Protein AF-A0A651DH36-F1 (afdb_monomer)

Radius of gyration: 39.87 Å; Cα contacts (8 Å, |Δi|>4): 2291; chains: 1; bounding box: 112×81×117 Å

Secondary structure (DSSP, 8-state):
---PPPEEEEPPHHHHHHHHHHHHH-TT--TTEEEEEEEESS---HHHHHHHHHHHHHH-SGGGEEEE-TTSSS-EEEE-S-----EEEEE-TTS-HHHHHHHHHHHHHHHHHH---TTSS--EEEEEEE-GGG-EEEEEEEETTS--HHHHHHHHHHHHHHHHHHHTT--PPPPP---HHHHHHHHHHH--HHHHHHHHHHTTT--SPPPPTTBPTT-SSPPPPPPEEEEEEE-HHHHHHHHHHHHHTT--HHHHHHHHHHHHHIIIII-SEEEEEEEE-S--TTSTTTTT--S---EEEEEEEE--TTSBHHHHHHHHHHHHHHHGGGTTS-HHHHHHHSSSPTT--S-SEEEEEE-THHHHHHTS--SS--EEEEEEEE---SSEEEEEEESSSEEEEEEE-TTTB-HHHHHHHHHHHHHHHHHHHH-TTSBTTT---S-HHHHHHHHHHHBPPP---S--S-HHHHHHHHHHHSTTSEEEEETTEEEEHHHHHHHHHHHHHHHHHTTPPTT-EEEE---SSHHHHHHHHHHHHTT-EEEE--TTS-HHHHHHHHHHTT-SEEEE-HHHHHTT-S-SSSSSEEEETT-GGGTGGGS--SPPS----TTSEEEEEEE--TTSS-EEEEEEHHHHHHHHHHHHHHT---TT-EEEE-S-TTSTTHIIIIIIHHHTTPEEEE--------------SS---SSS---S-S-------EEEEE-------TT---PPTT--TTHHHHHHHHHHHHHT-SEEEPPP--TT-TTSS---HHHHHHHHHHH-SSSEEEPSPB-GGGS-HHHHHHHHHHHHHHHTS-EEEEEE--S-GGGGTT-GGGTTTHHHHHHHHHHHHHHHHTT--EEEEETTEEEEE--SSPPSSSS--EEEE-SS-HHHHHHHHHHT-EEEEE-TTS-HHHHHHHHHHHHHHHHHTT-SSS--EEEEEEEEEES-HHHHHHHHHHHHHHHHHT-HHHHHHHHHHTT----GGG--HHHHHHHHHHHHHHHHHHT-EEEEHHHHHHHHHHHHHTT--EEEEE--SS--HHHHHHHHTTHHHHHHHHHHS----------------------PPPPPSSPPP----SSHHHHHHHHT--EEEE-HHHHHHHHHSSS--GGG-SEEEEESS--BHHHHHHHHHHSTT-EEEEEE--GGG-S-SEEEE--HHHHTSSB----EEPTTEEEEEE-TTSPBPPTT---EEEEEETT---EETT-HHHHHHHEEEP-STT--SEEE-

pLDDT: mean 81.69, std 17.23, range [22.02, 98.38]

Foldseek 3Di:
DCPDAWDKDAAAPQLLVVVVVCVVCDQQNLAQKKKKKFWWPAADPQVLLLVLLQVLCQQAQLQQWAWDDPPDPGIMITGDNHADAAEEEAEAQPPDQVVQVVVVVVVVVVVSRSHDDRHDDRQKYWYWYQHHPRIIMIMIMGGLQRFDPLLVLLSVLSSVQSSQQVVVVHDGDDDDADHVSVVSVVCVVPPDPVLLVVLLVQQPPLAAAQDAFQFDPPPPDDPFDAKDKDKDWFALVLLVLLQVLCVVLVFGSVLLLVLLLLLLSCLQPSNQWHKEWEKDQQQFPVRPRSSRHGGNRIAGDIDIAGADQQDFLSVSRVVSRVSVVSCRVNSRDHQQSSQVSHNYDRPDGNYQEYEYEDDCVSCVSQQPDDGPMHGPDIDMDHDDPGQWYWYWYDDSMTMIMIIHGCSGGPPVRVNLSVQLSNVLSSVCSVPRGDGSNVRDSDDPVQLVVQQPQQDDDFDDFPDLDFLLVLLVVLCVVFVQAFAEAEFPDTDGSLNLLLLLQLLLVLCVVLPDDAQAEEEEAEFDDSNSLSNLSSCVLNNYAYEYQDLLDQQVLSQCSCVLSVHQAYEYAPVSVVVCSHDPPDNHHYDHSHDVVSVSVVGGSDRDPDDHHQQGFSYWAWDQDPVRDTFTFTFGSLLLSLVLQLCCVAVHQQVAFEAEQDDDPSDLVSCCQRRSQSSRNHYYYYAGPDPPPDLDPDPPDDDDDDVQPVPDDDDDDPQAAAEEAEEEDPPDDDPDDDPDPPDDPCPLVQLLLLLCLVLVGAAYEFYDDAPPPPPDPDDDQLVSLLSSLQRHQHHAYEYDAYQQLRDDLQVVLQSVLVSLSSSNNRYAYEHELDDDLVSCPVPNVCSVVSNVSRVVSLVVNFCLLQFHWDWDQDPVGIDIDHHPPRGNDNGHAYEYEDEQDLVSLLVCLLVLHAYEYFPLLHALVSVLVSLVSNQVSVVVNPHPDRHAAEYEAAAFADAAFVVLCVQVVPLVLVLVVSPPPSLCSNCVNVVHDDDPVPDDPVRVVVSSVVSCVCCCQHGHNTGYLVSNLVNLLSSVVSPHRYYHHHQHRGGDSVSSSVRSSCVSVSSVVSSVVTDDDDDDDDDDDDDDDDDDDDDDDDDDPDDPSPDRAPDQLRVCVVVLHAEYEDELVVLVVLLPDPRSVLCSHQEYEYEDDWHFLVSLVSSCVVHPNHWYKYFDDDVQLRRGFAIDTDDNVQSPDGTRDNHGGGRQKGKFFAAPQLEGRRPSRHGDIKMDGSSRGPATRPCVPVRPVAFDARPYPPDGDTIGD

Mean predicted aligned error: 18.81 Å

Structure (mmCIF, N/CA/C/O backbone):
data_AF-A0A651DH36-F1
#
_entry.id   AF-A0A651DH36-F1
#
loop_
_atom_site.group_PDB
_atom_site.id
_atom_site.type_symbol
_atom_site.label_atom_id
_atom_site.label_alt_id
_atom_site.label_comp_id
_atom_site.label_asym_id
_atom_site.label_entity_id
_atom_site.label_seq_id
_atom_site.pdbx_PDB_ins_code
_atom_site.Cartn_x
_atom_site.Cartn_y
_atom_site.Cartn_z
_atom_site.occupancy
_atom_site.B_iso_or_equiv
_atom_site.auth_seq_id
_atom_site.auth_comp_id
_atom_site.auth_asym_id
_atom_site.auth_atom_id
_atom_site.pdbx_PDB_model_num
ATOM 1 N N . MET A 1 1 ? 35.612 11.760 -65.635 1.00 34.72 1 MET A N 1
ATOM 2 C CA . MET A 1 1 ? 34.545 12.553 -64.992 1.00 34.72 1 MET A CA 1
ATOM 3 C C . MET A 1 1 ? 33.423 11.594 -64.602 1.00 34.72 1 MET A C 1
ATOM 5 O O . MET A 1 1 ? 32.324 11.690 -65.115 1.00 34.72 1 MET A O 1
ATOM 9 N N . GLU A 1 2 ? 33.747 10.637 -63.730 1.00 31.53 2 GLU A N 1
ATOM 10 C CA . GLU A 1 2 ? 32.810 9.741 -63.040 1.00 31.53 2 GLU A CA 1
ATOM 11 C C . GLU A 1 2 ? 33.157 9.883 -61.555 1.00 31.53 2 GLU A C 1
ATOM 13 O O . GLU A 1 2 ? 33.928 9.107 -60.996 1.00 31.53 2 GLU A O 1
ATOM 18 N N . ALA A 1 3 ? 32.708 10.980 -60.945 1.00 37.53 3 ALA A N 1
ATOM 19 C CA . ALA A 1 3 ? 32.667 11.062 -59.493 1.00 37.53 3 ALA A CA 1
ATOM 20 C C . ALA A 1 3 ? 31.476 10.196 -59.070 1.00 37.53 3 ALA A C 1
ATOM 22 O O . ALA A 1 3 ? 30.329 10.533 -59.356 1.00 37.53 3 ALA A O 1
ATOM 23 N N . ARG A 1 4 ? 31.794 9.019 -58.525 1.00 47.56 4 ARG A N 1
ATOM 24 C CA . ARG A 1 4 ? 30.866 7.976 -58.080 1.00 47.56 4 ARG A CA 1
ATOM 25 C C . ARG A 1 4 ? 29.880 8.562 -57.065 1.00 47.56 4 ARG A C 1
ATOM 27 O O . ARG A 1 4 ? 30.305 9.115 -56.056 1.00 47.56 4 ARG A O 1
ATOM 34 N N . PHE A 1 5 ? 28.587 8.468 -57.352 1.00 58.06 5 PHE A N 1
ATOM 35 C CA . PHE A 1 5 ? 27.523 8.855 -56.426 1.00 58.06 5 PHE A CA 1
ATOM 36 C C . PHE A 1 5 ? 27.538 7.937 -55.191 1.00 58.06 5 PHE A C 1
ATOM 38 O O . PHE A 1 5 ? 27.910 6.770 -55.307 1.00 58.06 5 PHE A O 1
ATOM 45 N N . ALA A 1 6 ? 27.163 8.463 -54.021 1.00 74.06 6 ALA A N 1
ATOM 46 C CA . ALA A 1 6 ? 26.918 7.647 -52.832 1.00 74.06 6 ALA A CA 1
ATOM 47 C C . ALA A 1 6 ? 25.752 6.677 -53.091 1.00 74.06 6 ALA A C 1
ATOM 49 O O . ALA A 1 6 ? 24.759 7.068 -53.714 1.00 74.06 6 ALA A O 1
ATOM 50 N N . THR A 1 7 ? 25.880 5.435 -52.625 1.00 82.81 7 THR A N 1
ATOM 51 C CA . THR A 1 7 ? 24.809 4.431 -52.709 1.00 82.81 7 THR A CA 1
ATOM 52 C C . THR A 1 7 ? 23.824 4.663 -51.567 1.00 82.81 7 THR A C 1
ATOM 54 O O . THR A 1 7 ? 24.239 5.025 -50.465 1.00 82.81 7 THR A O 1
ATOM 57 N N . ARG A 1 8 ? 22.526 4.488 -51.830 1.00 85.31 8 ARG A N 1
ATOM 58 C CA . ARG A 1 8 ? 21.460 4.594 -50.827 1.00 85.31 8 ARG A CA 1
ATOM 59 C C . ARG A 1 8 ? 20.740 3.260 -50.712 1.00 85.31 8 ARG A C 1
ATOM 61 O O . ARG A 1 8 ? 20.521 2.622 -51.739 1.00 85.31 8 ARG A O 1
ATOM 68 N N . THR A 1 9 ? 20.408 2.879 -49.491 1.00 83.00 9 THR A N 1
ATOM 69 C CA . THR A 1 9 ? 19.631 1.683 -49.152 1.00 83.00 9 THR A CA 1
ATOM 70 C C . THR A 1 9 ? 18.807 1.985 -47.908 1.00 83.00 9 THR A C 1
ATOM 72 O O . THR A 1 9 ? 19.157 2.902 -47.160 1.00 83.00 9 THR A O 1
ATOM 75 N N . ASP A 1 10 ? 17.740 1.237 -47.670 1.00 81.94 10 ASP A N 1
ATOM 76 C CA . ASP A 1 10 ? 16.916 1.439 -46.482 1.00 81.94 10 ASP A CA 1
ATOM 77 C C . ASP A 1 10 ? 17.667 0.979 -45.223 1.00 81.94 10 ASP A C 1
ATOM 79 O O . ASP A 1 10 ? 18.513 0.075 -45.263 1.00 81.94 10 ASP A O 1
ATOM 83 N N . LEU A 1 11 ? 17.415 1.653 -44.096 1.00 84.06 11 LEU A N 1
ATOM 84 C CA . LEU A 1 11 ? 17.904 1.192 -42.798 1.00 84.06 11 LEU A CA 1
ATOM 85 C C . LEU A 1 11 ? 17.027 0.037 -42.319 1.00 84.06 11 LEU A C 1
ATOM 87 O O . LEU A 1 11 ? 15.803 0.082 -42.417 1.00 84.06 11 LEU A O 1
ATOM 91 N N . THR A 1 12 ? 17.648 -0.975 -41.714 1.00 82.44 12 THR A N 1
ATOM 92 C CA . THR A 1 12 ? 16.882 -2.022 -41.024 1.00 82.44 12 THR A CA 1
ATOM 93 C C . THR A 1 12 ? 16.038 -1.408 -39.898 1.00 82.44 12 THR A C 1
ATOM 95 O O . THR A 1 12 ? 16.428 -0.398 -39.306 1.00 82.44 12 THR A O 1
ATOM 98 N N . SER A 1 13 ? 14.912 -2.030 -39.527 1.00 75.75 13 SER A N 1
ATOM 99 C CA . SER A 1 13 ? 14.045 -1.526 -38.444 1.00 75.75 13 SER A CA 1
ATOM 100 C C . SER A 1 13 ? 14.802 -1.257 -37.131 1.00 75.75 13 SER A C 1
ATOM 102 O O . SER A 1 13 ? 14.511 -0.282 -36.439 1.00 75.75 13 SER A O 1
ATOM 104 N N . LEU A 1 14 ? 15.814 -2.076 -36.806 1.00 79.69 14 LEU A N 1
ATOM 105 C CA . LEU A 1 14 ? 16.681 -1.864 -35.641 1.00 79.69 14 LEU A CA 1
ATOM 106 C C . LEU A 1 14 ? 17.520 -0.583 -35.773 1.00 79.69 14 LEU A C 1
ATOM 108 O O . LEU A 1 14 ? 17.567 0.225 -34.847 1.00 79.69 14 LEU A O 1
ATOM 112 N N . GLN A 1 15 ? 18.161 -0.384 -36.926 1.00 86.06 15 GLN A N 1
ATOM 113 C CA . GLN A 1 15 ? 18.951 0.817 -37.197 1.00 86.06 15 GLN A CA 1
ATOM 114 C C . GLN A 1 15 ? 18.077 2.080 -37.191 1.00 86.06 15 GLN A C 1
ATOM 116 O O . GLN A 1 15 ? 18.473 3.100 -36.628 1.00 86.06 15 GLN A O 1
ATOM 121 N N . SER A 1 16 ? 16.863 2.002 -37.738 1.00 81.88 16 SER A N 1
ATOM 122 C CA . SER A 1 16 ? 15.867 3.079 -37.676 1.00 81.88 16 SER A CA 1
ATOM 123 C C . SER A 1 16 ? 15.454 3.406 -36.235 1.00 81.88 16 SER A C 1
ATOM 125 O O . SER A 1 16 ? 15.321 4.581 -35.887 1.00 81.88 16 SER A O 1
ATOM 127 N N . GLY A 1 17 ? 15.325 2.393 -35.370 1.00 77.38 17 GLY A N 1
ATOM 128 C CA . GLY A 1 17 ? 15.120 2.575 -33.930 1.00 77.38 17 GLY A CA 1
ATOM 129 C C . GLY A 1 17 ? 16.257 3.359 -33.265 1.00 77.38 17 GLY A C 1
ATOM 130 O O . GLY A 1 17 ? 15.994 4.333 -32.563 1.00 77.38 17 GLY A O 1
ATOM 131 N N . MET A 1 18 ? 17.518 3.007 -33.542 1.00 81.81 18 MET A N 1
ATOM 132 C CA . MET A 1 18 ? 18.692 3.732 -33.021 1.00 81.81 18 MET A CA 1
ATOM 133 C C . MET A 1 18 ? 18.729 5.197 -33.485 1.00 81.81 18 MET A C 1
ATOM 135 O O . MET A 1 18 ? 19.013 6.092 -32.690 1.00 81.81 18 MET A O 1
ATOM 139 N N . VAL A 1 19 ? 18.377 5.475 -34.748 1.00 84.25 19 VAL A N 1
ATOM 140 C CA . VAL A 1 19 ? 18.251 6.858 -35.252 1.00 84.25 19 VAL A CA 1
ATOM 141 C C . VAL A 1 19 ? 17.172 7.625 -34.481 1.00 84.25 19 VAL A C 1
ATOM 143 O O . VAL A 1 19 ? 17.384 8.777 -34.106 1.00 84.25 19 VAL A O 1
ATOM 146 N N . TYR A 1 20 ? 16.033 6.996 -34.186 1.00 76.81 20 TYR A N 1
ATOM 147 C CA . TYR A 1 20 ? 14.978 7.615 -33.384 1.00 76.81 20 TYR A CA 1
ATOM 148 C C . TYR A 1 20 ? 15.430 7.920 -31.943 1.00 76.81 20 TYR A C 1
ATOM 150 O O . TYR A 1 20 ? 15.180 9.022 -31.448 1.00 76.81 20 TYR A O 1
ATOM 158 N N . HIS A 1 21 ? 16.139 6.994 -31.285 1.00 73.44 21 HIS A N 1
ATOM 159 C CA . HIS A 1 21 ? 16.728 7.225 -29.959 1.00 73.44 21 HIS A CA 1
ATOM 160 C C . HIS A 1 21 ? 17.697 8.413 -29.969 1.00 73.44 21 HIS A C 1
ATOM 162 O O . HIS A 1 21 ? 17.560 9.326 -29.152 1.00 73.44 21 HIS A O 1
ATOM 168 N N . HIS A 1 22 ? 18.592 8.457 -30.960 1.00 77.44 22 HIS A N 1
ATOM 169 C CA . HIS A 1 22 ? 19.533 9.557 -31.158 1.00 77.44 22 HIS A CA 1
ATOM 170 C C . HIS A 1 22 ? 18.832 10.920 -31.311 1.00 77.44 22 HIS A C 1
ATOM 172 O O . HIS A 1 22 ? 19.245 11.910 -30.705 1.00 77.44 22 HIS A O 1
ATOM 178 N N . LEU A 1 23 ? 17.736 10.980 -32.077 1.00 76.25 23 LEU A N 1
ATOM 179 C CA . LEU A 1 23 ? 16.961 12.212 -32.272 1.00 76.25 23 LEU A CA 1
ATOM 180 C C . LEU A 1 23 ? 16.236 12.677 -31.001 1.00 76.25 23 LEU A C 1
ATOM 182 O O . LEU A 1 23 ? 16.053 13.880 -30.816 1.00 76.25 23 LEU A O 1
ATOM 186 N N . ARG A 1 24 ? 15.830 11.749 -30.127 1.00 69.00 24 ARG A N 1
ATOM 187 C CA . ARG A 1 24 ? 15.116 12.063 -28.881 1.00 69.00 24 ARG A CA 1
ATOM 188 C C . ARG A 1 24 ? 16.052 12.512 -27.758 1.00 69.00 24 ARG A C 1
ATOM 190 O O . ARG A 1 24 ? 15.692 13.395 -26.986 1.00 69.00 24 ARG A O 1
ATOM 197 N N . GLU A 1 25 ? 17.225 11.895 -27.652 1.00 63.19 25 GLU A N 1
ATOM 198 C CA . GLU A 1 25 ? 18.177 12.113 -26.551 1.00 63.19 25 GLU A CA 1
ATOM 199 C C . GLU A 1 25 ? 19.222 13.202 -26.865 1.00 63.19 25 GLU A C 1
ATOM 201 O O . GLU A 1 25 ? 19.850 13.752 -25.958 1.00 63.19 25 GLU A O 1
ATOM 206 N N . GLY A 1 26 ? 19.361 13.581 -28.140 1.00 57.16 26 GLY A N 1
ATOM 207 C CA . GLY A 1 26 ? 20.277 14.619 -28.605 1.00 57.16 26 GLY A CA 1
ATOM 208 C C . GLY A 1 26 ? 21.716 14.125 -28.814 1.00 57.16 26 GLY A C 1
ATOM 209 O O . GLY A 1 26 ? 22.101 13.031 -28.413 1.00 57.16 26 GLY A O 1
ATOM 210 N N . ARG A 1 27 ? 22.548 14.970 -29.443 1.00 52.53 27 ARG A N 1
ATOM 211 C CA . ARG A 1 27 ? 23.895 14.621 -29.957 1.00 52.53 27 ARG A CA 1
ATOM 212 C C . ARG A 1 27 ? 24.906 14.092 -28.915 1.00 52.53 27 ARG A C 1
ATOM 214 O O . ARG A 1 27 ? 25.923 13.539 -29.314 1.00 52.53 27 ARG A O 1
ATOM 221 N N . ASN A 1 28 ? 24.645 14.254 -27.612 1.00 47.97 28 ASN A N 1
ATOM 222 C CA . ASN A 1 28 ? 25.611 14.027 -26.520 1.00 47.97 28 ASN A CA 1
ATOM 223 C C . ASN A 1 28 ? 25.218 12.900 -25.542 1.00 47.97 28 ASN A C 1
ATOM 225 O O . ASN A 1 28 ? 25.765 12.832 -24.443 1.00 47.97 28 ASN A O 1
ATOM 229 N N . ALA A 1 29 ? 24.248 12.049 -25.881 1.00 53.34 29 ALA A N 1
ATOM 230 C CA . ALA A 1 29 ? 23.713 11.077 -24.924 1.00 53.34 29 ALA A CA 1
ATOM 231 C C . ALA A 1 29 ? 24.634 9.863 -24.655 1.00 53.34 29 ALA A C 1
ATOM 233 O O . ALA A 1 29 ? 24.450 9.170 -23.656 1.00 53.34 29 ALA A O 1
ATOM 234 N N . GLY A 1 30 ? 25.648 9.610 -25.499 1.00 56.75 30 GLY A N 1
ATOM 235 C CA . GLY A 1 30 ? 26.568 8.463 -25.365 1.00 56.75 30 GLY A CA 1
ATOM 236 C C . GLY A 1 30 ? 25.903 7.086 -25.548 1.00 56.75 30 GLY A C 1
ATOM 237 O O . GLY A 1 30 ? 26.576 6.061 -25.509 1.00 56.75 30 GLY A O 1
ATOM 238 N N . THR A 1 31 ? 24.589 7.055 -25.760 1.00 64.69 31 THR A N 1
ATOM 239 C CA . THR A 1 31 ? 23.775 5.877 -26.055 1.00 64.69 31 THR A CA 1
ATOM 240 C C . THR A 1 31 ? 24.185 5.261 -27.391 1.00 64.69 31 THR A C 1
ATOM 242 O O . THR A 1 31 ? 24.493 5.979 -28.339 1.00 64.69 31 THR A O 1
ATOM 245 N N . ASP A 1 32 ? 24.250 3.927 -27.444 1.00 79.19 32 ASP A N 1
ATOM 246 C CA . ASP A 1 32 ? 24.707 3.141 -28.601 1.00 79.19 32 ASP A CA 1
ATOM 247 C C . ASP A 1 32 ? 26.150 3.432 -29.074 1.00 79.19 32 ASP A C 1
ATOM 249 O O . ASP A 1 32 ? 26.548 3.020 -30.166 1.00 79.19 32 ASP A O 1
ATOM 253 N N . VAL A 1 33 ? 26.977 4.091 -28.253 1.00 87.44 33 VAL A N 1
ATOM 254 C CA . VAL A 1 33 ? 28.426 4.193 -28.477 1.00 87.44 33 VAL A CA 1
ATOM 255 C C . VAL A 1 33 ? 29.120 2.986 -27.856 1.00 87.44 33 VAL A C 1
ATOM 257 O O . VAL A 1 33 ? 28.906 2.646 -26.694 1.00 87.44 33 VAL A O 1
ATOM 260 N N . VAL A 1 34 ? 29.992 2.349 -28.633 1.00 88.25 34 VAL A N 1
ATOM 261 C CA . VAL A 1 34 ? 30.803 1.215 -28.189 1.00 88.25 34 VAL A CA 1
ATOM 262 C C . VAL A 1 34 ? 32.275 1.585 -28.283 1.00 88.25 34 VAL A C 1
ATOM 264 O O . VAL A 1 34 ? 32.712 2.132 -29.296 1.00 88.25 34 VAL A O 1
ATOM 267 N N . GLN A 1 35 ? 33.048 1.260 -27.246 1.00 91.06 35 GLN A N 1
ATOM 268 C CA . GLN A 1 35 ? 34.509 1.335 -27.278 1.00 91.06 35 GLN A CA 1
ATOM 269 C C . GLN A 1 35 ? 35.094 -0.071 -27.158 1.00 91.06 35 GLN A C 1
ATOM 271 O O . GLN A 1 35 ? 34.913 -0.761 -26.152 1.00 91.06 35 GLN A O 1
ATOM 276 N N . VAL A 1 36 ? 35.808 -0.491 -28.199 1.00 89.81 36 VAL A N 1
ATOM 277 C CA . VAL A 1 36 ? 36.565 -1.741 -28.238 1.00 89.81 36 VAL A CA 1
ATOM 278 C C . VAL A 1 36 ? 38.011 -1.423 -27.871 1.00 89.81 36 VAL A C 1
ATOM 280 O O . VAL A 1 36 ? 38.751 -0.833 -28.658 1.00 89.81 36 VAL A O 1
ATOM 283 N N . GLU A 1 37 ? 38.409 -1.789 -26.659 1.00 89.75 37 GLU A N 1
ATOM 284 C CA . GLU A 1 37 ? 39.763 -1.606 -26.146 1.00 89.75 37 GLU A CA 1
ATOM 285 C C . GLU A 1 37 ? 40.575 -2.890 -26.342 1.00 89.75 37 GLU A C 1
ATOM 287 O O . GLU A 1 37 ? 40.224 -3.956 -25.841 1.00 89.75 37 GLU A O 1
ATOM 292 N N . VAL A 1 38 ? 41.696 -2.784 -27.046 1.00 87.12 38 VAL A N 1
ATOM 293 C CA . VAL A 1 38 ? 42.645 -3.872 -27.277 1.00 87.12 38 VAL A CA 1
ATOM 294 C C . VAL A 1 38 ? 43.927 -3.565 -26.513 1.00 87.12 38 VAL A C 1
ATOM 296 O O . VAL A 1 38 ? 44.585 -2.553 -26.762 1.00 87.12 38 VAL A O 1
ATOM 299 N N . VAL A 1 39 ? 44.291 -4.455 -25.588 1.00 86.19 39 VAL A N 1
ATOM 300 C CA . VAL A 1 39 ? 45.560 -4.391 -24.853 1.00 86.19 39 VAL A CA 1
ATOM 301 C C . VAL A 1 39 ? 46.620 -5.143 -25.651 1.00 86.19 39 VAL A C 1
ATOM 303 O O . VAL A 1 39 ? 46.504 -6.351 -25.886 1.00 86.19 39 VAL A O 1
ATOM 306 N N . CYS A 1 40 ? 47.655 -4.426 -26.075 1.00 83.31 40 CYS A N 1
ATOM 307 C CA . CYS A 1 40 ? 48.653 -4.927 -27.015 1.00 83.31 40 CYS A CA 1
ATOM 308 C C . CYS A 1 40 ? 49.867 -5.510 -26.278 1.00 83.31 40 CYS A C 1
ATOM 310 O O . CYS A 1 40 ? 50.259 -5.007 -25.225 1.00 83.31 40 CYS A O 1
ATOM 312 N N . SER A 1 41 ? 50.470 -6.579 -26.813 1.00 69.75 41 SER A N 1
ATOM 313 C CA . SER A 1 41 ? 51.635 -7.231 -26.191 1.00 69.75 41 SER A CA 1
ATOM 314 C C . SER A 1 41 ? 52.975 -6.536 -26.442 1.00 69.75 41 SER A C 1
ATOM 316 O O . SER A 1 41 ? 53.918 -6.777 -25.693 1.00 69.75 41 SER A O 1
ATOM 318 N N . GLU A 1 42 ? 53.078 -5.720 -27.493 1.00 71.75 42 GLU A N 1
ATOM 319 C CA . GLU A 1 42 ? 54.304 -5.035 -27.923 1.00 71.75 42 GLU A CA 1
ATOM 320 C C . GLU A 1 42 ? 54.006 -3.590 -28.370 1.00 71.75 42 GLU A C 1
ATOM 322 O O . GLU A 1 42 ? 52.846 -3.187 -28.497 1.00 71.75 42 GLU A O 1
ATOM 327 N N . GLU A 1 43 ? 55.060 -2.797 -28.599 1.00 76.19 43 GLU A N 1
ATOM 328 C CA . GLU A 1 43 ? 54.951 -1.409 -29.061 1.00 76.19 43 GLU A CA 1
ATOM 329 C C . GLU A 1 43 ? 54.412 -1.317 -30.497 1.00 76.19 43 GLU A C 1
ATOM 331 O O . GLU A 1 43 ? 54.812 -2.084 -31.378 1.00 76.19 43 GLU A O 1
ATOM 336 N N . ILE A 1 44 ? 53.546 -0.322 -30.741 1.00 83.69 44 ILE A N 1
ATOM 337 C CA . ILE A 1 44 ? 52.789 -0.196 -31.987 1.00 83.69 44 ILE A CA 1
ATOM 338 C C . ILE A 1 44 ? 53.375 0.773 -33.028 1.00 83.69 44 ILE A C 1
ATOM 340 O O . ILE A 1 44 ? 53.550 1.960 -32.750 1.00 83.69 44 ILE A O 1
ATOM 344 N N . ASP A 1 45 ? 53.611 0.291 -34.264 1.00 88.12 45 ASP A N 1
ATOM 345 C CA . ASP A 1 45 ? 53.917 1.122 -35.447 1.00 88.12 45 ASP A CA 1
ATOM 346 C C . ASP A 1 45 ? 52.629 1.802 -35.934 1.00 88.12 45 ASP A C 1
ATOM 348 O O . ASP A 1 45 ? 51.856 1.266 -36.737 1.00 88.12 45 ASP A O 1
ATOM 352 N N . ALA A 1 46 ? 52.380 2.997 -35.402 1.00 89.94 46 ALA A N 1
ATOM 353 C CA . ALA A 1 46 ? 51.168 3.753 -35.675 1.00 89.94 46 ALA A CA 1
ATOM 354 C C . ALA A 1 46 ? 50.961 4.094 -37.168 1.00 89.94 46 ALA A C 1
ATOM 356 O O . ALA A 1 46 ? 49.845 3.893 -37.653 1.00 89.94 46 ALA A O 1
ATOM 357 N N . PRO A 1 47 ? 51.976 4.516 -37.957 1.00 93.06 47 PRO A N 1
ATOM 358 C CA . PRO A 1 47 ? 51.818 4.697 -39.403 1.00 93.06 47 PRO A CA 1
ATOM 359 C C . PRO A 1 47 ? 51.324 3.448 -40.141 1.00 93.06 47 PRO A C 1
ATOM 361 O O . PRO A 1 47 ? 50.458 3.550 -41.018 1.00 93.06 47 PRO A O 1
ATOM 364 N N . ARG A 1 48 ? 51.847 2.267 -39.793 1.00 91.12 48 ARG A N 1
ATOM 365 C CA . ARG A 1 48 ? 51.410 1.004 -40.402 1.00 91.12 48 ARG A CA 1
ATOM 366 C C . ARG A 1 48 ? 49.998 0.629 -39.968 1.00 91.12 48 ARG A C 1
ATOM 368 O O . ARG A 1 48 ? 49.195 0.248 -40.818 1.00 91.12 48 ARG A O 1
ATOM 375 N N . LEU A 1 49 ? 49.674 0.791 -38.687 1.00 91.44 49 LEU A N 1
ATOM 376 C CA . LEU A 1 49 ? 48.335 0.521 -38.163 1.00 91.44 49 LEU A CA 1
ATOM 377 C C . LEU A 1 49 ? 47.287 1.444 -38.795 1.00 91.44 49 LEU A C 1
ATOM 379 O O . LEU A 1 49 ? 46.242 0.979 -39.248 1.00 91.44 49 LEU A O 1
ATOM 383 N N . ARG A 1 50 ? 47.598 2.736 -38.926 1.00 94.62 50 ARG A N 1
ATOM 384 C CA . ARG A 1 50 ? 46.749 3.714 -39.615 1.00 94.62 50 ARG A CA 1
ATOM 385 C C . ARG A 1 50 ? 46.494 3.323 -41.071 1.00 94.62 50 ARG A C 1
ATOM 387 O O . ARG A 1 50 ? 45.373 3.463 -41.555 1.00 94.62 50 ARG A O 1
ATOM 394 N N . ARG A 1 51 ? 47.516 2.822 -41.776 1.00 93.25 51 ARG A N 1
ATOM 395 C CA . ARG A 1 51 ? 47.366 2.313 -43.148 1.00 93.25 51 ARG A CA 1
ATOM 396 C C . ARG A 1 51 ? 46.447 1.089 -43.197 1.00 93.25 51 ARG A C 1
ATOM 398 O O . ARG A 1 51 ? 45.637 1.001 -44.113 1.00 93.25 51 ARG A O 1
ATOM 405 N N . ALA A 1 52 ? 46.564 0.174 -42.235 1.00 93.12 52 ALA A N 1
ATOM 406 C CA . ALA A 1 52 ? 45.753 -1.044 -42.190 1.00 93.12 52 ALA A CA 1
ATOM 407 C C . ALA A 1 52 ? 44.273 -0.709 -41.967 1.00 93.12 52 ALA A C 1
ATOM 409 O O . ALA A 1 52 ? 43.420 -1.157 -42.727 1.00 93.12 52 ALA A O 1
ATOM 410 N N . TRP A 1 53 ? 43.980 0.179 -41.013 1.00 95.06 53 TRP A N 1
ATOM 411 C CA . TRP A 1 53 ? 42.631 0.706 -40.795 1.00 95.06 53 TRP A CA 1
ATOM 412 C C . TRP A 1 53 ? 42.055 1.398 -42.030 1.00 95.06 53 TRP A C 1
ATOM 414 O O . TRP A 1 53 ? 40.906 1.151 -42.384 1.00 95.06 53 TRP A O 1
ATOM 424 N N . ALA A 1 54 ? 42.840 2.238 -42.710 1.00 94.19 54 ALA A N 1
ATOM 425 C CA . ALA A 1 54 ? 42.373 2.938 -43.905 1.00 94.19 54 ALA A CA 1
ATOM 426 C C . ALA A 1 54 ? 41.988 1.970 -45.042 1.00 94.19 54 ALA A C 1
ATOM 428 O O . ALA A 1 54 ? 41.008 2.217 -45.744 1.00 94.19 54 ALA A O 1
ATOM 429 N N . GLU A 1 55 ? 42.724 0.865 -45.202 1.00 93.31 55 GLU A N 1
ATOM 430 C CA . GLU A 1 55 ? 42.414 -0.176 -46.189 1.00 93.31 55 GLU A CA 1
ATOM 431 C C . GLU A 1 55 ? 41.117 -0.920 -45.837 1.00 93.31 55 GLU A C 1
ATOM 433 O O . GLU A 1 55 ? 40.242 -1.071 -46.690 1.00 93.31 55 GLU A O 1
ATOM 438 N N . VAL A 1 56 ? 40.946 -1.320 -44.570 1.00 94.00 56 VAL A N 1
ATOM 439 C CA . VAL A 1 56 ? 39.732 -2.021 -44.111 1.00 94.00 56 VAL A CA 1
ATOM 440 C C . VAL A 1 56 ? 38.497 -1.123 -44.204 1.00 94.00 56 VAL A C 1
ATOM 442 O O . VAL A 1 56 ? 37.479 -1.549 -44.742 1.00 94.00 56 VAL A O 1
ATOM 445 N N . VAL A 1 57 ? 38.589 0.146 -43.791 1.00 94.06 57 VAL A N 1
ATOM 446 C CA . VAL A 1 57 ? 37.499 1.127 -43.959 1.00 94.06 57 VAL A CA 1
ATOM 447 C C . VAL A 1 57 ? 37.170 1.345 -45.440 1.00 94.06 57 VAL A C 1
ATOM 449 O O . VAL A 1 57 ? 36.007 1.501 -45.802 1.00 94.06 57 VAL A O 1
ATOM 452 N N . GLY A 1 58 ? 38.171 1.328 -46.326 1.00 90.81 58 GLY A N 1
ATOM 453 C CA . GLY A 1 58 ? 37.952 1.410 -47.772 1.00 90.81 58 GLY A CA 1
ATOM 454 C C . GLY A 1 58 ? 37.220 0.193 -48.350 1.00 90.81 58 GLY A C 1
ATOM 455 O O . GLY A 1 58 ? 36.420 0.344 -49.279 1.00 90.81 58 GLY A O 1
ATOM 456 N N . ARG A 1 59 ? 37.472 -0.997 -47.793 1.00 89.31 59 ARG A N 1
ATOM 457 C CA . ARG A 1 59 ? 36.875 -2.274 -48.206 1.00 89.31 59 ARG A CA 1
ATOM 458 C C . ARG A 1 59 ? 35.440 -2.434 -47.702 1.00 89.31 59 ARG A C 1
ATOM 460 O O . ARG A 1 59 ? 34.563 -2.800 -48.481 1.00 89.31 59 ARG A O 1
ATOM 467 N N . GLU A 1 60 ? 35.195 -2.136 -46.430 1.00 91.06 60 GLU A N 1
ATOM 468 C CA . GLU A 1 60 ? 33.924 -2.422 -45.762 1.00 91.06 60 GLU A CA 1
ATOM 469 C C . GLU A 1 60 ? 32.915 -1.280 -45.951 1.00 91.06 60 GLU A C 1
ATOM 471 O O . GLU A 1 60 ? 33.136 -0.139 -45.545 1.00 91.06 60 GLU A O 1
ATOM 476 N N . ALA A 1 61 ? 31.783 -1.571 -46.597 1.00 88.62 61 ALA A N 1
ATOM 477 C CA . ALA A 1 61 ? 30.745 -0.576 -46.886 1.00 88.62 61 ALA A CA 1
ATOM 478 C C . ALA A 1 61 ? 30.080 -0.029 -45.610 1.00 88.62 61 ALA A C 1
ATOM 480 O O . ALA A 1 61 ? 29.866 1.178 -45.501 1.00 88.62 61 ALA A O 1
ATOM 481 N N . ALA A 1 62 ? 29.833 -0.895 -44.621 1.00 90.31 62 ALA A N 1
ATOM 482 C CA . ALA A 1 62 ? 29.186 -0.524 -43.364 1.00 90.31 62 ALA A CA 1
ATOM 483 C C . ALA A 1 62 ? 29.983 0.536 -42.577 1.00 90.31 62 ALA A C 1
ATOM 485 O O . ALA A 1 62 ? 29.399 1.470 -42.036 1.00 90.31 62 ALA A O 1
ATOM 486 N N . LEU A 1 63 ? 31.322 0.474 -42.602 1.00 93.06 63 LEU A N 1
ATOM 487 C CA . LEU A 1 63 ? 32.193 1.456 -41.934 1.00 93.06 63 LEU A CA 1
ATOM 488 C C . LEU A 1 63 ? 32.195 2.839 -42.611 1.00 93.06 63 LEU A C 1
ATOM 490 O O . LEU A 1 63 ? 32.697 3.810 -42.047 1.00 93.06 63 LEU A O 1
ATOM 494 N N . ARG A 1 64 ? 31.634 2.940 -43.821 1.00 93.31 64 ARG A N 1
ATOM 495 C CA . ARG A 1 64 ? 31.508 4.179 -44.605 1.00 93.31 64 ARG A CA 1
ATOM 496 C C . ARG A 1 64 ? 30.072 4.695 -44.659 1.00 93.31 64 ARG A C 1
ATOM 498 O O . ARG A 1 64 ? 29.757 5.511 -45.524 1.00 93.31 64 ARG A O 1
ATOM 505 N N . MET A 1 65 ? 29.205 4.199 -43.786 1.00 92.00 65 MET A N 1
ATOM 506 C CA . MET A 1 65 ? 27.787 4.535 -43.759 1.00 92.00 65 MET A CA 1
ATOM 507 C C . MET A 1 65 ? 27.500 5.753 -42.867 1.00 92.00 65 MET A C 1
ATOM 509 O O . MET A 1 65 ? 28.135 5.932 -41.829 1.00 92.00 65 MET A O 1
ATOM 513 N N . SER A 1 66 ? 26.511 6.558 -43.256 1.00 93.19 66 SER A N 1
ATOM 514 C CA . SER A 1 66 ? 25.792 7.502 -42.387 1.00 93.19 66 SER A CA 1
ATOM 515 C C . SER A 1 66 ? 24.275 7.327 -42.550 1.00 93.19 66 SER A C 1
ATOM 517 O O . SER A 1 66 ? 23.831 6.650 -43.478 1.00 93.19 66 SER A O 1
ATOM 519 N N . ALA A 1 67 ? 23.472 7.905 -41.657 1.00 92.12 67 ALA A N 1
ATOM 520 C CA . ALA A 1 67 ? 22.012 7.889 -41.727 1.00 92.12 67 ALA A CA 1
ATOM 521 C C . ALA A 1 67 ? 21.462 9.211 -42.280 1.00 92.12 67 ALA A C 1
ATOM 523 O O . ALA A 1 67 ? 22.019 10.282 -42.051 1.00 92.12 67 ALA A O 1
ATOM 524 N N . ARG A 1 68 ? 20.334 9.154 -42.990 1.00 90.88 68 ARG A N 1
ATOM 525 C CA . ARG A 1 68 ? 19.619 10.330 -43.493 1.00 90.88 68 ARG A CA 1
ATOM 526 C C . ARG A 1 68 ? 18.134 10.212 -43.183 1.00 90.88 68 ARG A C 1
ATOM 528 O O . ARG A 1 68 ? 17.481 9.299 -43.660 1.00 90.88 68 ARG A O 1
ATOM 535 N N . TRP A 1 69 ? 17.595 11.185 -42.459 1.00 89.06 69 TRP A N 1
ATOM 536 C CA . TRP A 1 69 ? 16.167 11.263 -42.115 1.00 89.06 69 TRP A CA 1
ATOM 537 C C . TRP A 1 69 ? 15.492 12.548 -42.627 1.00 89.06 69 TRP A C 1
ATOM 539 O O . TRP A 1 69 ? 14.270 12.646 -42.659 1.00 89.06 69 TRP A O 1
ATOM 549 N N . GLU A 1 70 ? 16.262 13.551 -43.064 1.00 83.19 70 GLU A N 1
ATOM 550 C CA . GLU A 1 70 ? 15.707 14.814 -43.558 1.00 83.19 70 GLU A CA 1
ATOM 551 C C . GLU A 1 70 ? 15.208 14.720 -45.010 1.00 83.19 70 GLU A C 1
ATOM 553 O O . GLU A 1 70 ? 15.953 14.397 -45.950 1.00 83.19 70 GLU A O 1
ATOM 558 N N . GLY A 1 71 ? 13.936 15.082 -45.207 1.00 80.75 71 GLY A N 1
ATOM 559 C CA . GLY A 1 71 ? 13.297 15.137 -46.524 1.00 80.75 71 GLY A CA 1
ATOM 560 C C . GLY A 1 71 ? 13.003 13.765 -47.138 1.00 80.75 71 GLY A C 1
ATOM 561 O O . GLY A 1 71 ? 12.869 13.672 -48.359 1.00 80.75 71 GLY A O 1
ATOM 562 N N . VAL A 1 72 ? 12.934 12.723 -46.309 1.00 80.56 72 VAL A N 1
ATOM 563 C CA . VAL A 1 72 ? 12.547 11.348 -46.655 1.00 80.56 72 VAL A CA 1
ATOM 564 C C . VAL A 1 72 ? 11.453 10.886 -45.688 1.00 80.56 72 VAL A C 1
ATOM 566 O O . VAL A 1 72 ? 11.361 11.403 -44.576 1.00 80.56 72 VAL A O 1
ATOM 569 N N . SER A 1 73 ? 10.573 9.981 -46.122 1.00 76.81 73 SER A N 1
ATOM 570 C CA . SER A 1 73 ? 9.481 9.470 -45.278 1.00 76.81 73 SER A CA 1
ATOM 571 C C . SER A 1 73 ? 9.963 8.478 -44.222 1.00 76.81 73 SER A C 1
ATOM 573 O O . SER A 1 73 ? 9.350 8.387 -43.163 1.00 76.81 73 SER A O 1
ATOM 575 N N . GLU A 1 74 ? 11.056 7.767 -44.503 1.00 76.56 74 GLU A N 1
ATOM 576 C CA . GLU A 1 74 ? 11.707 6.817 -43.601 1.00 76.56 74 GLU A CA 1
ATOM 577 C C . GLU A 1 74 ? 13.231 7.043 -43.626 1.00 76.56 74 GLU A C 1
ATOM 579 O O . GLU A 1 74 ? 13.752 7.497 -44.650 1.00 76.56 74 GLU A O 1
ATOM 584 N N . PRO A 1 75 ? 13.954 6.799 -42.515 1.00 85.81 75 PRO A N 1
ATOM 585 C CA . PRO A 1 75 ? 15.408 6.929 -42.475 1.00 85.81 75 PRO A CA 1
ATOM 586 C C . PRO A 1 75 ? 16.132 5.990 -43.460 1.00 85.81 75 PRO A C 1
ATOM 588 O O . PRO A 1 75 ? 15.899 4.786 -43.469 1.00 85.81 75 PRO A O 1
ATOM 591 N N . GLU A 1 76 ? 17.076 6.532 -44.231 1.00 88.81 76 GLU A N 1
ATOM 592 C CA . GLU A 1 76 ? 17.880 5.802 -45.225 1.00 88.81 76 GLU A CA 1
ATOM 593 C C . GLU A 1 76 ? 19.357 5.715 -44.796 1.00 88.81 76 GLU A C 1
ATOM 595 O O . GLU A 1 76 ? 19.903 6.644 -44.190 1.00 88.81 76 GLU A O 1
ATOM 600 N N . ALA A 1 77 ? 20.045 4.638 -45.180 1.00 89.50 77 ALA A N 1
ATOM 601 C CA . ALA A 1 77 ? 21.495 4.507 -45.096 1.00 89.50 77 ALA A CA 1
ATOM 602 C C . ALA A 1 77 ? 22.163 5.126 -46.331 1.00 89.50 77 ALA A C 1
ATOM 604 O O . ALA A 1 77 ? 21.789 4.858 -47.476 1.00 89.50 77 ALA A O 1
ATOM 605 N N . VAL A 1 78 ? 23.213 5.917 -46.112 1.00 91.38 78 VAL A N 1
ATOM 606 C CA . VAL A 1 78 ? 24.037 6.524 -47.163 1.00 91.38 78 VAL A CA 1
ATOM 607 C C . VAL A 1 78 ? 25.450 5.964 -47.081 1.00 91.38 78 VAL A C 1
ATOM 609 O O . VAL A 1 78 ? 26.163 6.207 -46.111 1.00 91.38 78 VAL A O 1
ATOM 612 N N . ILE A 1 79 ? 25.878 5.243 -48.118 1.00 90.94 79 ILE A N 1
ATOM 613 C CA . ILE A 1 79 ? 27.200 4.612 -48.186 1.00 90.94 79 ILE A CA 1
ATOM 614 C C . ILE A 1 79 ? 28.130 5.482 -49.023 1.00 90.94 79 ILE A C 1
ATOM 616 O O . ILE A 1 79 ? 27.958 5.654 -50.237 1.00 90.94 79 ILE A O 1
ATOM 620 N N . HIS A 1 80 ? 29.140 6.036 -48.361 1.00 91.62 80 HIS A N 1
ATOM 621 C CA . HIS A 1 80 ? 30.053 6.994 -48.966 1.00 91.62 80 HIS A CA 1
ATOM 622 C C . HIS A 1 80 ? 31.186 6.279 -49.718 1.00 91.62 80 HIS A C 1
ATOM 624 O O . HIS A 1 80 ? 31.787 5.337 -49.196 1.00 91.62 80 HIS A O 1
ATOM 630 N N . PRO A 1 81 ? 31.562 6.726 -50.934 1.00 87.31 81 PRO A N 1
ATOM 631 C CA . PRO A 1 81 ? 32.666 6.122 -51.682 1.00 87.31 81 PRO A CA 1
ATOM 632 C C . PRO A 1 81 ? 33.993 6.135 -50.915 1.00 87.31 81 PRO A C 1
ATOM 634 O O . PRO A 1 81 ? 34.781 5.202 -51.041 1.00 87.31 81 PRO A O 1
ATOM 637 N N . THR A 1 82 ? 34.224 7.169 -50.108 1.00 88.44 82 THR A N 1
ATOM 638 C CA . THR A 1 82 ? 35.402 7.341 -49.251 1.00 88.44 82 THR A CA 1
ATOM 639 C C . THR A 1 82 ? 35.012 8.153 -48.022 1.00 88.44 82 THR A C 1
ATOM 641 O O . THR A 1 82 ? 34.292 9.139 -48.170 1.00 88.44 82 THR A O 1
ATOM 644 N N . VAL A 1 83 ? 35.545 7.804 -46.853 1.00 91.81 83 VAL A N 1
ATOM 645 C CA . VAL A 1 83 ? 35.415 8.588 -45.612 1.00 91.81 83 VAL A CA 1
ATOM 646 C C . VAL A 1 83 ? 36.811 8.851 -45.035 1.00 91.81 83 VAL A C 1
ATOM 648 O O . VAL A 1 83 ? 37.709 8.028 -45.244 1.00 91.81 83 VAL A O 1
ATOM 651 N N . PRO A 1 84 ? 37.049 9.990 -44.364 1.00 89.06 84 PRO A N 1
ATOM 652 C CA . PRO A 1 84 ? 38.308 10.206 -43.660 1.00 89.06 84 PRO A CA 1
ATOM 653 C C . PRO A 1 84 ? 38.413 9.250 -42.461 1.00 89.06 84 PRO A C 1
ATOM 655 O O . PRO A 1 84 ? 37.424 8.997 -41.786 1.00 89.06 84 PRO A O 1
ATOM 658 N N . LEU A 1 85 ? 39.613 8.730 -42.188 1.00 92.25 85 LEU A N 1
ATOM 659 C CA . LEU A 1 85 ? 39.893 7.978 -40.961 1.00 92.25 85 LEU A CA 1
ATOM 660 C C . LEU A 1 85 ? 40.354 8.950 -39.866 1.00 92.25 85 LEU A C 1
ATOM 662 O O . LEU A 1 85 ? 41.443 9.524 -39.983 1.00 92.25 85 LEU A O 1
ATOM 666 N N . GLU A 1 86 ? 39.555 9.098 -38.807 1.00 93.88 86 GLU A N 1
ATOM 667 C CA . GLU A 1 86 ? 39.980 9.735 -37.553 1.00 93.88 86 GLU A CA 1
ATOM 668 C C . GLU A 1 86 ? 40.886 8.760 -36.786 1.00 93.88 86 GLU A C 1
ATOM 670 O O . GLU A 1 86 ? 40.420 7.743 -36.269 1.00 93.88 86 GLU A O 1
ATOM 675 N N . PHE A 1 87 ? 42.192 9.046 -36.777 1.00 95.38 87 PHE A N 1
ATOM 676 C CA . PHE A 1 87 ? 43.208 8.258 -36.078 1.00 95.38 87 PHE A CA 1
ATOM 677 C C . PHE A 1 87 ? 44.094 9.185 -35.248 1.00 95.38 87 PHE A C 1
ATOM 679 O O . PHE A 1 87 ? 44.857 9.965 -35.827 1.00 95.38 87 PHE A O 1
ATOM 686 N N . ASP A 1 88 ? 44.015 9.062 -33.926 1.00 95.06 88 ASP A N 1
ATOM 687 C CA . ASP A 1 88 ? 44.771 9.873 -32.974 1.00 95.06 88 ASP A CA 1
ATOM 688 C C . ASP A 1 88 ? 45.784 9.034 -32.184 1.00 95.06 88 ASP A C 1
ATOM 690 O O . ASP A 1 88 ? 45.602 7.839 -31.946 1.00 95.06 88 ASP A O 1
ATOM 694 N N . GLU A 1 89 ? 46.863 9.680 -31.744 1.00 94.81 89 GLU A N 1
ATOM 695 C CA . GLU A 1 89 ? 47.853 9.102 -30.834 1.00 94.81 89 GLU A CA 1
ATOM 696 C C . GLU A 1 89 ? 47.927 9.957 -29.569 1.00 94.81 89 GLU A C 1
ATOM 698 O O . GLU A 1 89 ? 48.106 11.176 -29.638 1.00 94.81 89 GLU A O 1
ATOM 703 N N . VAL A 1 90 ? 47.802 9.319 -28.408 1.00 95.38 90 VAL A N 1
ATOM 704 C CA . VAL A 1 90 ? 47.865 9.981 -27.103 1.00 95.38 90 VAL A CA 1
ATOM 705 C C . VAL A 1 90 ? 48.970 9.341 -26.279 1.00 95.38 90 VAL A C 1
ATOM 707 O O . VAL A 1 90 ? 48.951 8.140 -26.015 1.00 95.38 90 VAL A O 1
ATOM 710 N N . ASP A 1 91 ? 49.934 10.155 -25.858 1.00 93.75 91 ASP A N 1
ATOM 711 C CA . ASP A 1 91 ? 51.086 9.689 -25.095 1.00 93.75 91 ASP A CA 1
ATOM 712 C C . ASP A 1 91 ? 50.976 10.072 -23.612 1.00 93.75 91 ASP A C 1
ATOM 714 O O . ASP A 1 91 ? 51.064 11.243 -23.234 1.00 93.75 91 ASP A O 1
ATOM 718 N N . PHE A 1 92 ? 50.778 9.058 -22.775 1.00 95.00 92 PHE A N 1
ATOM 719 C CA . PHE A 1 92 ? 50.795 9.118 -21.317 1.00 95.00 92 PHE A CA 1
ATOM 720 C C . PHE A 1 92 ? 51.998 8.375 -20.723 1.00 95.00 92 PHE A C 1
ATOM 722 O O . PHE A 1 92 ? 52.077 8.233 -19.503 1.00 95.00 92 PHE A O 1
ATOM 729 N N . SER A 1 93 ? 52.960 7.924 -21.536 1.00 91.50 93 SER A N 1
ATOM 730 C CA . SER A 1 93 ? 54.064 7.074 -21.076 1.00 91.50 93 SER A CA 1
ATOM 731 C C . SER A 1 93 ? 55.009 7.776 -20.096 1.00 91.50 93 SER A C 1
ATOM 733 O O . SER A 1 93 ? 55.752 7.117 -19.372 1.00 91.50 93 SER A O 1
ATOM 735 N N . ALA A 1 94 ? 54.994 9.112 -20.078 1.00 92.56 94 ALA A N 1
ATOM 736 C CA . ALA A 1 94 ? 55.776 9.948 -19.169 1.00 92.56 94 ALA A CA 1
ATOM 737 C C . ALA A 1 94 ? 55.073 10.245 -17.827 1.00 92.56 94 ALA A C 1
ATOM 739 O O . ALA A 1 94 ? 55.666 10.905 -16.970 1.00 92.56 94 ALA A O 1
ATOM 740 N N . LEU A 1 95 ? 53.817 9.817 -17.651 1.00 93.50 95 LEU A N 1
ATOM 741 C CA . LEU A 1 95 ? 53.060 9.999 -16.412 1.00 93.50 95 LEU A CA 1
ATOM 742 C C . LEU A 1 95 ? 53.364 8.879 -15.404 1.00 93.50 95 LEU A C 1
ATOM 744 O O . LEU A 1 95 ? 53.867 7.815 -15.754 1.00 93.50 95 LEU A O 1
ATOM 748 N N . ASP A 1 96 ? 53.040 9.125 -14.137 1.00 93.38 96 ASP A N 1
ATOM 749 C CA . ASP A 1 96 ? 52.987 8.069 -13.122 1.00 93.38 96 ASP A CA 1
ATOM 750 C C . ASP A 1 96 ? 51.887 7.040 -13.478 1.00 93.38 96 ASP A C 1
ATOM 752 O O . ASP A 1 96 ? 50.844 7.465 -13.987 1.00 93.38 96 ASP A O 1
ATOM 756 N N . PRO A 1 97 ? 52.069 5.724 -13.228 1.00 90.00 97 PRO A N 1
ATOM 757 C CA . PRO A 1 97 ? 51.082 4.695 -13.574 1.00 90.00 97 PRO A CA 1
ATOM 758 C C . PRO A 1 97 ? 49.655 4.965 -13.075 1.00 90.00 97 PRO A C 1
ATOM 760 O O . PRO A 1 97 ? 48.702 4.797 -13.840 1.00 90.00 97 PRO A O 1
ATOM 763 N N . ASP A 1 98 ? 49.484 5.442 -11.838 1.00 88.19 98 ASP A N 1
ATOM 764 C CA . ASP A 1 98 ? 48.154 5.708 -11.279 1.00 88.19 98 ASP A CA 1
ATOM 765 C C . ASP A 1 98 ? 47.504 6.924 -11.954 1.00 88.19 98 ASP A C 1
ATOM 767 O O . ASP A 1 98 ? 46.299 6.936 -12.234 1.00 88.19 98 ASP A O 1
ATOM 771 N N . GLU A 1 99 ? 48.306 7.947 -12.263 1.00 91.62 99 GLU A N 1
ATOM 772 C CA . GLU A 1 99 ? 47.836 9.130 -12.981 1.00 91.62 99 GLU A CA 1
ATOM 773 C C . GLU A 1 99 ? 47.510 8.820 -14.442 1.00 91.62 99 GLU A C 1
ATOM 775 O O . GLU A 1 99 ? 46.455 9.227 -14.928 1.00 91.62 99 GLU A O 1
ATOM 780 N N . ALA A 1 100 ? 48.356 8.049 -15.127 1.00 91.19 100 ALA A N 1
ATOM 781 C CA . ALA A 1 100 ? 48.106 7.582 -16.484 1.00 91.19 100 ALA A CA 1
ATOM 782 C C . ALA A 1 100 ? 46.803 6.778 -16.559 1.00 91.19 100 ALA A C 1
ATOM 784 O O . ALA A 1 100 ? 45.978 7.028 -17.435 1.00 91.19 100 ALA A O 1
ATOM 785 N N . ALA A 1 101 ? 46.563 5.879 -15.599 1.00 87.25 101 ALA A N 1
ATOM 786 C CA . ALA A 1 101 ? 45.328 5.106 -15.523 1.00 87.25 101 ALA A CA 1
ATOM 787 C C . ALA A 1 101 ? 44.090 5.996 -15.297 1.00 87.25 101 ALA A C 1
ATOM 789 O O . ALA A 1 101 ? 43.039 5.758 -15.900 1.00 87.25 101 ALA A O 1
ATOM 790 N N . ARG A 1 102 ? 44.186 7.041 -14.458 1.00 88.50 102 ARG A N 1
ATOM 791 C CA . ARG A 1 102 ? 43.098 8.025 -14.286 1.00 88.50 102 ARG A CA 1
ATOM 792 C C . ARG A 1 102 ? 42.841 8.828 -15.559 1.00 88.50 102 ARG A C 1
ATOM 794 O O . ARG A 1 102 ? 41.684 8.950 -15.958 1.00 88.50 102 ARG A O 1
ATOM 801 N N . GLN A 1 103 ? 43.891 9.354 -16.188 1.00 92.31 103 GLN A N 1
ATOM 802 C CA . GLN A 1 103 ? 43.795 10.144 -17.420 1.00 92.31 103 GLN A CA 1
ATOM 803 C C . GLN A 1 103 ? 43.253 9.310 -18.583 1.00 92.31 103 GLN A C 1
ATOM 805 O O . GLN A 1 103 ? 42.412 9.797 -19.334 1.00 92.31 103 GLN A O 1
ATOM 810 N N . PHE A 1 104 ? 43.663 8.045 -18.691 1.00 93.06 104 PHE A N 1
ATOM 811 C CA . PHE A 1 104 ? 43.135 7.097 -19.669 1.00 93.06 104 PHE A CA 1
ATOM 812 C C . PHE A 1 104 ? 41.631 6.870 -19.480 1.00 93.06 104 PHE A C 1
ATOM 814 O O . PHE A 1 104 ? 40.870 7.083 -20.419 1.00 93.06 104 PHE A O 1
ATOM 821 N N . ARG A 1 105 ? 41.169 6.563 -18.257 1.00 88.62 105 ARG A N 1
ATOM 822 C CA . ARG A 1 105 ? 39.726 6.425 -17.967 1.00 88.62 105 ARG A CA 1
ATOM 823 C C . ARG A 1 105 ? 38.941 7.705 -18.263 1.00 88.62 105 ARG A C 1
ATOM 825 O O . ARG A 1 105 ? 37.857 7.647 -18.833 1.00 88.62 105 ARG A O 1
ATOM 832 N N . ALA A 1 106 ? 39.492 8.868 -17.915 1.00 87.81 106 ALA A N 1
ATOM 833 C CA . ALA A 1 106 ? 38.872 10.154 -18.226 1.00 87.81 106 ALA A CA 1
ATOM 834 C C . ALA A 1 106 ? 38.858 10.453 -19.737 1.00 87.81 106 ALA A C 1
ATOM 836 O O . ALA A 1 106 ? 37.959 11.137 -20.221 1.00 87.81 106 ALA A O 1
ATOM 837 N N . ALA A 1 107 ? 39.850 9.977 -20.494 1.00 92.38 107 ALA A N 1
ATOM 838 C CA . ALA A 1 107 ? 39.877 10.084 -21.948 1.00 92.38 107 ALA A CA 1
ATOM 839 C C . ALA A 1 107 ? 38.831 9.168 -22.596 1.00 92.38 107 ALA A C 1
ATOM 841 O O . ALA A 1 107 ? 38.087 9.659 -23.439 1.00 92.38 107 ALA A O 1
ATOM 842 N N . LEU A 1 108 ? 38.713 7.911 -22.147 1.00 89.94 108 LEU A N 1
ATOM 843 C CA . LEU A 1 108 ? 37.668 6.982 -22.592 1.00 89.94 108 LEU A CA 1
ATOM 844 C C . LEU A 1 108 ? 36.274 7.579 -22.395 1.00 89.94 108 LEU A C 1
ATOM 846 O O . LEU A 1 108 ? 35.518 7.682 -23.353 1.00 89.94 108 LEU A O 1
ATOM 850 N N . HIS A 1 109 ? 35.978 8.070 -21.190 1.00 86.00 109 HIS A N 1
ATOM 851 C CA . HIS A 1 109 ? 34.673 8.656 -20.889 1.00 86.00 109 HIS A CA 1
ATOM 852 C C . HIS A 1 109 ? 34.390 9.940 -21.686 1.00 86.00 109 HIS A C 1
ATOM 854 O O . HIS A 1 109 ? 33.289 10.133 -22.194 1.00 86.00 109 HIS A O 1
ATOM 860 N N . ARG A 1 110 ? 35.383 10.831 -21.843 1.00 88.38 110 ARG A N 1
ATOM 861 C CA . ARG A 1 110 ? 35.221 12.025 -22.695 1.00 88.38 110 ARG A CA 1
ATOM 862 C C . ARG A 1 110 ? 34.943 11.652 -24.144 1.00 88.38 110 ARG A C 1
ATOM 864 O O . ARG A 1 110 ? 34.175 12.344 -24.806 1.00 88.38 110 ARG A O 1
ATOM 871 N N . ASP A 1 111 ? 35.591 10.600 -24.627 1.00 89.06 111 ASP A N 1
ATOM 872 C CA . ASP A 1 111 ? 35.376 10.103 -25.972 1.00 89.06 111 ASP A CA 1
ATOM 873 C C . ASP A 1 111 ? 33.993 9.456 -26.118 1.00 89.06 111 ASP A C 1
ATOM 875 O O . ASP A 1 111 ? 33.290 9.762 -27.066 1.00 89.06 111 ASP A O 1
ATOM 879 N N . GLU A 1 112 ? 33.534 8.656 -25.161 1.00 86.12 112 GLU A N 1
ATOM 880 C CA . GLU A 1 112 ? 32.175 8.094 -25.134 1.00 86.12 112 GLU A CA 1
ATOM 881 C C . GLU A 1 112 ? 31.100 9.199 -25.209 1.00 86.12 112 GLU A C 1
ATOM 883 O O . GLU A 1 112 ? 30.259 9.204 -26.109 1.00 86.12 112 GLU A O 1
ATOM 888 N N . VAL A 1 113 ? 31.186 10.202 -24.325 1.00 83.75 113 VAL A N 1
ATOM 889 C CA . VAL A 1 113 ? 30.214 11.310 -24.232 1.00 83.75 113 VAL A CA 1
ATOM 890 C C . VAL A 1 113 ? 30.276 12.257 -25.436 1.00 83.75 113 VAL A C 1
ATOM 892 O O . VAL A 1 113 ? 29.285 12.915 -25.751 1.00 83.75 113 VAL A O 1
ATOM 895 N N . ARG A 1 114 ? 31.410 12.318 -26.157 1.00 87.88 114 ARG A N 1
ATOM 896 C CA . ARG A 1 114 ? 31.521 13.085 -27.413 1.00 87.88 114 ARG A CA 1
ATOM 897 C C . ARG A 1 114 ? 30.507 12.607 -28.460 1.00 87.88 114 ARG A C 1
ATOM 899 O O . ARG A 1 114 ? 30.107 13.416 -29.292 1.00 87.88 114 ARG A O 1
ATOM 906 N N . GLY A 1 115 ? 30.110 11.330 -28.432 1.00 87.62 115 GLY A N 1
ATOM 907 C CA . GLY A 1 115 ? 29.105 10.778 -29.344 1.00 87.62 115 GLY A CA 1
ATOM 908 C C . GLY A 1 115 ? 29.495 10.853 -30.826 1.00 87.62 115 GLY A C 1
ATOM 909 O O . GLY A 1 115 ? 30.677 10.993 -31.169 1.00 87.62 115 GLY A O 1
ATOM 910 N N . PHE A 1 116 ? 28.488 10.741 -31.698 1.00 90.06 116 PHE A N 1
ATOM 911 C CA . PHE A 1 116 ? 28.583 10.873 -33.157 1.00 90.06 116 PHE A CA 1
ATOM 912 C C . PHE A 1 116 ? 27.349 11.611 -33.694 1.00 90.06 116 PHE A C 1
ATOM 914 O O . PHE A 1 116 ? 26.259 11.435 -33.159 1.00 90.06 116 PHE A O 1
ATOM 921 N N . ASP A 1 117 ? 27.499 12.404 -34.759 1.00 89.31 117 ASP A N 1
ATOM 922 C CA . ASP A 1 117 ? 26.361 12.896 -35.546 1.00 89.31 117 ASP A CA 1
ATOM 923 C C . ASP A 1 117 ? 26.023 11.836 -36.597 1.00 89.31 117 ASP A C 1
ATOM 925 O O . ASP A 1 117 ? 26.814 11.596 -37.507 1.00 89.31 117 ASP A O 1
ATOM 929 N N . LEU A 1 118 ? 24.862 11.186 -36.476 1.00 91.69 118 LEU A N 1
ATOM 930 C CA . LEU A 1 118 ? 24.497 10.090 -37.379 1.00 91.69 118 LEU A CA 1
ATOM 931 C C . LEU A 1 118 ? 24.371 10.528 -38.844 1.00 91.69 118 LEU A C 1
ATOM 933 O O . LEU A 1 118 ? 24.452 9.676 -39.728 1.00 91.69 118 LEU A O 1
ATOM 937 N N . GLY A 1 119 ? 24.211 11.829 -39.111 1.00 90.31 119 GLY A N 1
ATOM 938 C CA . GLY A 1 119 ? 24.167 12.392 -40.458 1.00 90.31 119 GLY A CA 1
ATOM 939 C C . GLY A 1 119 ? 25.533 12.510 -41.136 1.00 90.31 119 GLY A C 1
ATOM 940 O O . GLY A 1 119 ? 25.603 12.541 -42.370 1.00 90.31 119 GLY A O 1
ATOM 941 N N . GLU A 1 120 ? 26.621 12.542 -40.362 1.00 90.06 120 GLU A N 1
ATOM 942 C CA . GLU A 1 120 ? 27.964 12.873 -40.844 1.00 90.06 120 GLU A CA 1
ATOM 943 C C . GLU A 1 120 ? 28.944 11.695 -40.672 1.00 90.06 120 GLU A C 1
ATOM 945 O O . GLU A 1 120 ? 29.266 11.312 -39.549 1.00 90.06 120 GLU A O 1
ATOM 950 N N . PRO A 1 121 ? 29.471 11.102 -41.763 1.00 90.25 121 PRO A N 1
ATOM 951 C CA . PRO A 1 121 ? 30.510 10.080 -41.656 1.00 90.25 121 PRO A CA 1
ATOM 952 C C . PRO A 1 121 ? 31.884 10.703 -41.312 1.00 90.25 121 PRO A C 1
ATOM 954 O O . PRO A 1 121 ? 32.172 11.822 -41.748 1.00 90.25 121 PRO A O 1
ATOM 957 N N . PRO A 1 122 ? 32.806 9.960 -40.669 1.00 93.31 122 PRO A N 1
ATOM 958 C CA . PRO A 1 122 ? 32.689 8.566 -40.236 1.00 93.31 122 PRO A CA 1
ATOM 959 C C . PRO A 1 122 ? 31.981 8.418 -38.879 1.00 93.31 122 PRO A C 1
ATOM 961 O O . PRO A 1 122 ? 32.199 9.195 -37.956 1.00 93.31 122 PRO A O 1
ATOM 964 N N . LEU A 1 123 ? 31.224 7.332 -38.708 1.00 94.25 123 LEU A N 1
ATOM 965 C CA . LEU A 1 123 ? 30.613 6.963 -37.419 1.00 94.25 123 LEU A CA 1
ATOM 966 C C . LEU A 1 123 ? 31.552 6.110 -36.543 1.00 94.25 123 LEU A C 1
ATOM 968 O O . LEU A 1 123 ? 31.113 5.246 -35.783 1.00 94.25 123 LEU A O 1
ATOM 972 N N . MET A 1 124 ? 32.861 6.324 -36.696 1.00 95.12 124 MET A N 1
ATOM 973 C CA . MET A 1 124 ? 33.914 5.651 -35.943 1.00 95.12 124 MET A CA 1
ATOM 974 C C . MET A 1 124 ? 35.182 6.499 -35.845 1.00 95.12 124 MET A C 1
ATOM 976 O O . MET A 1 124 ? 35.439 7.358 -36.688 1.00 95.12 124 MET A O 1
ATOM 980 N N . ARG A 1 125 ? 36.009 6.191 -34.847 1.00 95.25 125 ARG A N 1
ATOM 981 C CA . ARG A 1 125 ? 37.330 6.780 -34.610 1.00 95.25 125 ARG A CA 1
ATOM 982 C C . ARG A 1 125 ? 38.245 5.784 -33.910 1.00 95.25 125 ARG A C 1
ATOM 984 O O . ARG A 1 125 ? 37.779 4.863 -33.238 1.00 95.25 125 ARG A O 1
ATOM 991 N N . VAL A 1 126 ? 39.547 5.955 -34.089 1.00 96.62 126 VAL A N 1
ATOM 992 C CA . VAL A 1 126 ? 40.565 5.055 -33.544 1.00 96.62 126 VAL A CA 1
ATOM 993 C C . VAL A 1 126 ? 41.615 5.873 -32.804 1.00 96.62 126 VAL A C 1
ATOM 995 O O . VAL A 1 126 ? 42.175 6.810 -33.364 1.00 96.62 126 VAL A O 1
ATOM 998 N N . THR A 1 127 ? 41.925 5.494 -31.568 1.00 96.50 127 THR A N 1
ATOM 999 C CA . THR A 1 127 ? 42.937 6.175 -30.756 1.00 96.50 127 THR A CA 1
ATOM 1000 C C . THR A 1 127 ? 43.941 5.173 -30.214 1.00 96.50 127 THR A C 1
ATOM 1002 O O . THR A 1 127 ? 43.573 4.168 -29.605 1.00 96.50 127 THR A O 1
ATOM 1005 N N . LEU A 1 128 ? 45.226 5.450 -30.414 1.00 94.69 128 LEU A N 1
ATOM 1006 C CA . LEU A 1 128 ? 46.322 4.677 -29.846 1.00 94.69 128 LEU A CA 1
ATOM 1007 C C . LEU A 1 128 ? 46.867 5.384 -28.601 1.00 94.69 128 LEU A C 1
ATOM 1009 O O . LEU A 1 128 ? 47.412 6.483 -28.694 1.00 94.69 128 LEU A O 1
ATOM 1013 N N . TYR A 1 129 ? 46.755 4.741 -27.443 1.00 94.56 129 TYR A N 1
ATOM 1014 C CA . TYR A 1 129 ? 47.276 5.238 -26.173 1.00 94.56 129 TYR A CA 1
ATOM 1015 C C . TYR A 1 129 ? 48.599 4.559 -25.830 1.00 94.56 129 TYR A C 1
ATOM 1017 O O . TYR A 1 129 ? 48.668 3.332 -25.741 1.00 94.56 129 TYR A O 1
ATOM 1025 N N . ARG A 1 130 ? 49.637 5.360 -25.583 1.00 93.25 130 ARG A N 1
ATOM 1026 C CA . ARG A 1 130 ? 50.913 4.905 -25.015 1.00 93.25 130 ARG A CA 1
ATOM 1027 C C . ARG A 1 130 ? 50.885 5.160 -23.511 1.00 93.25 130 ARG A C 1
ATOM 1029 O O . ARG A 1 130 ? 50.720 6.299 -23.088 1.00 93.25 130 ARG A O 1
ATOM 1036 N N . LEU A 1 131 ? 50.997 4.112 -22.706 1.00 92.00 131 LEU A N 1
ATOM 1037 C CA . LEU A 1 131 ? 50.947 4.163 -21.244 1.00 92.00 131 LEU A CA 1
ATOM 1038 C C . LEU A 1 131 ? 52.346 3.915 -20.643 1.00 92.00 131 LEU A C 1
ATOM 1040 O O . LEU A 1 131 ? 53.280 3.545 -21.365 1.00 92.00 131 LEU A O 1
ATOM 1044 N N . PRO A 1 132 ? 52.541 4.166 -19.333 1.00 90.69 132 PRO A N 1
ATOM 1045 C CA . PRO A 1 132 ? 53.787 3.835 -18.647 1.00 90.69 132 PRO A CA 1
ATOM 1046 C C . PRO A 1 132 ? 54.151 2.350 -18.783 1.00 90.69 132 PRO A C 1
ATOM 1048 O O . PRO A 1 132 ? 53.324 1.516 -19.136 1.00 90.69 132 PRO A O 1
ATOM 1051 N N . GLU A 1 133 ? 55.417 2.021 -18.522 1.00 86.56 133 GLU A N 1
ATOM 1052 C CA . GLU A 1 133 ? 55.942 0.641 -18.587 1.00 86.56 133 GLU A CA 1
ATOM 1053 C C . GLU A 1 133 ? 55.906 -0.007 -19.987 1.00 86.56 133 GLU A C 1
ATOM 1055 O O . GLU A 1 133 ? 56.130 -1.207 -20.127 1.00 86.56 133 GLU A O 1
ATOM 1060 N N . GLY A 1 134 ? 55.705 0.793 -21.041 1.00 82.25 134 GLY A N 1
ATOM 1061 C CA . GLY A 1 134 ? 55.678 0.318 -22.428 1.00 82.25 134 GLY A CA 1
ATOM 1062 C C . GLY A 1 134 ? 54.348 -0.315 -22.839 1.00 82.25 134 GLY A C 1
ATOM 1063 O O . GLY A 1 134 ? 54.258 -0.892 -23.922 1.00 82.25 134 GLY A O 1
ATOM 1064 N N . GLU A 1 135 ? 53.310 -0.206 -22.005 1.00 86.88 135 GLU A N 1
ATOM 1065 C CA . GLU A 1 135 ? 51.972 -0.680 -22.339 1.00 86.88 135 GLU A CA 1
ATOM 1066 C C . GLU A 1 135 ? 51.352 0.185 -23.449 1.00 86.88 135 GLU A C 1
ATOM 1068 O O . GLU A 1 135 ? 51.406 1.414 -23.417 1.00 86.88 135 GLU A O 1
ATOM 1073 N N . THR A 1 136 ? 50.742 -0.461 -24.443 1.00 89.44 136 THR A N 1
ATOM 1074 C CA . THR A 1 136 ? 50.024 0.222 -25.524 1.00 89.44 136 THR A CA 1
ATOM 1075 C C . THR A 1 136 ? 48.593 -0.293 -25.604 1.00 89.44 136 THR A C 1
ATOM 1077 O O . THR A 1 136 ? 48.364 -1.504 -25.594 1.00 89.44 136 THR A O 1
ATOM 1080 N N . ARG A 1 137 ? 47.626 0.625 -25.699 1.00 91.38 137 ARG A N 1
ATOM 1081 C CA . ARG A 1 137 ? 46.201 0.303 -25.840 1.00 91.38 137 ARG A CA 1
ATOM 1082 C C . ARG A 1 137 ? 45.629 0.931 -27.097 1.00 91.38 137 ARG A C 1
ATOM 1084 O O . ARG A 1 137 ? 45.742 2.137 -27.297 1.00 91.38 137 ARG A O 1
ATOM 1091 N N . LEU A 1 138 ? 44.997 0.117 -27.930 1.00 92.50 138 LEU A N 1
ATOM 1092 C CA . LEU A 1 138 ? 44.235 0.578 -29.085 1.00 92.50 138 LEU A CA 1
ATOM 1093 C C . LEU A 1 138 ? 42.762 0.666 -28.690 1.00 92.50 138 LEU A C 1
ATOM 1095 O O . LEU A 1 138 ? 42.186 -0.330 -28.268 1.00 92.50 138 LEU A O 1
ATOM 1099 N N . VAL A 1 139 ? 42.152 1.835 -28.846 1.00 94.62 139 VAL A N 1
ATOM 1100 C CA . VAL A 1 139 ? 40.726 2.047 -28.587 1.00 94.62 139 VAL A CA 1
ATOM 1101 C C . VAL A 1 139 ? 40.041 2.362 -29.905 1.00 94.62 139 VAL A C 1
ATOM 1103 O O . VAL A 1 139 ? 40.354 3.360 -30.552 1.00 94.62 139 VAL A O 1
ATOM 1106 N N . TRP A 1 140 ? 39.112 1.504 -30.309 1.00 95.50 140 TRP A N 1
ATOM 1107 C CA . TRP A 1 140 ? 38.224 1.743 -31.439 1.00 95.50 140 TRP A CA 1
ATOM 1108 C C . TRP A 1 140 ? 36.843 2.124 -30.916 1.00 95.50 140 TRP A C 1
ATOM 1110 O O . TRP A 1 140 ? 36.135 1.292 -30.352 1.00 95.50 140 TRP A O 1
ATOM 1120 N N . THR A 1 141 ? 36.472 3.387 -31.106 1.00 95.00 141 THR A N 1
ATOM 1121 C CA . THR A 1 141 ? 35.161 3.913 -30.724 1.00 95.00 141 THR A CA 1
ATOM 1122 C C . THR A 1 141 ? 34.273 4.006 -31.954 1.00 95.00 141 THR A C 1
ATOM 1124 O O . THR A 1 141 ? 34.686 4.552 -32.979 1.00 95.00 141 THR A O 1
ATOM 1127 N N . LEU A 1 142 ? 33.044 3.511 -31.864 1.00 94.19 142 LEU A N 1
ATOM 1128 C CA . LEU A 1 142 ? 32.081 3.546 -32.960 1.00 94.19 142 LEU A CA 1
ATOM 1129 C C . LEU A 1 142 ? 30.639 3.632 -32.470 1.00 94.19 142 LEU A C 1
ATOM 1131 O O . LEU A 1 142 ? 30.343 3.280 -31.331 1.00 94.19 142 LEU A O 1
ATOM 1135 N N . HIS A 1 143 ? 29.740 4.065 -33.352 1.00 91.88 143 HIS A N 1
ATOM 1136 C CA . HIS A 1 143 ? 28.305 3.930 -33.122 1.00 91.88 143 HIS A CA 1
ATOM 1137 C C . HIS A 1 143 ? 27.835 2.518 -33.495 1.00 91.88 143 HIS A C 1
ATOM 1139 O O . HIS A 1 143 ? 28.175 2.013 -34.565 1.00 91.88 143 HIS A O 1
ATOM 1145 N N . HIS A 1 144 ? 26.970 1.906 -32.688 1.00 89.31 144 HIS A N 1
ATOM 1146 C CA . HIS A 1 144 ? 26.451 0.548 -32.903 1.00 89.31 144 HIS A CA 1
ATOM 1147 C C . HIS A 1 144 ? 25.635 0.402 -34.210 1.00 89.31 144 HIS A C 1
ATOM 1149 O O . HIS A 1 144 ? 25.361 -0.706 -34.660 1.00 89.31 144 HIS A O 1
ATOM 1155 N N . LEU A 1 145 ? 25.316 1.522 -34.874 1.00 90.31 145 LEU A N 1
ATOM 1156 C CA . LEU A 1 145 ? 24.576 1.585 -36.142 1.00 90.31 145 LEU A CA 1
ATOM 1157 C C . LEU A 1 145 ? 25.316 0.861 -37.281 1.00 90.31 145 LEU A C 1
ATOM 1159 O O . LEU A 1 145 ? 24.673 0.306 -38.172 1.00 90.31 145 LEU A O 1
ATOM 1163 N N . ILE A 1 146 ? 26.655 0.893 -37.270 1.00 91.94 146 ILE A N 1
ATOM 1164 C CA . ILE A 1 146 ? 27.487 0.414 -38.387 1.00 91.94 146 ILE A CA 1
ATOM 1165 C C . ILE A 1 146 ? 28.033 -1.005 -38.192 1.00 91.94 146 ILE A C 1
ATOM 1167 O O . ILE A 1 146 ? 28.460 -1.627 -39.161 1.00 91.94 146 ILE A O 1
ATOM 1171 N N . ALA A 1 147 ? 28.063 -1.517 -36.962 1.00 90.69 147 ALA A N 1
ATOM 1172 C CA . ALA A 1 147 ? 28.658 -2.811 -36.645 1.00 90.69 147 ALA A CA 1
ATOM 1173 C C . ALA A 1 147 ? 28.170 -3.325 -35.284 1.00 90.69 147 ALA A C 1
ATOM 1175 O O . ALA A 1 147 ? 27.730 -2.557 -34.435 1.00 90.69 147 ALA A O 1
ATOM 1176 N N . ASP A 1 148 ? 28.285 -4.634 -35.078 1.00 87.12 148 ASP A N 1
ATOM 1177 C CA . ASP A 1 148 ? 27.997 -5.325 -33.823 1.00 87.12 148 ASP A CA 1
ATOM 1178 C C . ASP A 1 148 ? 29.197 -6.122 -33.293 1.00 87.12 148 ASP A C 1
ATOM 1180 O O . ASP A 1 148 ? 30.246 -6.197 -33.930 1.00 87.12 148 ASP A O 1
ATOM 1184 N N . GLY A 1 149 ? 29.029 -6.768 -32.133 1.00 80.94 149 GLY A N 1
ATOM 1185 C CA . GLY A 1 149 ? 30.089 -7.545 -31.483 1.00 80.94 149 GLY A CA 1
ATOM 1186 C C . GLY A 1 149 ? 30.793 -8.556 -32.397 1.00 80.94 149 GLY A C 1
ATOM 1187 O O . GLY A 1 149 ? 32.011 -8.696 -32.347 1.00 80.94 149 GLY A O 1
ATOM 1188 N N . TRP A 1 150 ? 30.045 -9.222 -33.278 1.00 83.75 150 TRP A N 1
ATOM 1189 C CA . TRP A 1 150 ? 30.614 -10.169 -34.238 1.00 83.75 150 TRP A CA 1
ATOM 1190 C C . TRP A 1 150 ? 31.444 -9.456 -35.311 1.00 83.75 150 TRP A C 1
ATOM 1192 O O . TRP A 1 150 ? 32.553 -9.876 -35.642 1.00 83.75 150 TRP A O 1
ATOM 1202 N N . SER A 1 151 ? 30.932 -8.334 -35.819 1.00 89.19 151 SER A N 1
ATOM 1203 C CA . SER A 1 151 ? 31.635 -7.483 -36.781 1.00 89.19 151 SER A CA 1
ATOM 1204 C C . SER A 1 151 ? 32.934 -6.919 -36.223 1.00 89.19 151 SER A C 1
ATOM 1206 O O . SER A 1 151 ? 33.901 -6.781 -36.969 1.00 89.19 151 SER A O 1
ATOM 1208 N N . TYR A 1 152 ? 32.983 -6.609 -34.925 1.00 87.94 152 TYR A N 1
ATOM 1209 C CA . TYR A 1 152 ? 34.183 -6.051 -34.312 1.00 87.94 152 TYR A CA 1
ATOM 1210 C C . TYR A 1 152 ? 35.369 -7.015 -34.433 1.00 87.94 152 TYR A C 1
ATOM 1212 O O . TYR A 1 152 ? 36.462 -6.607 -34.826 1.00 87.94 152 TYR A O 1
ATOM 1220 N N . ALA A 1 153 ? 35.133 -8.305 -34.170 1.00 83.94 153 ALA A N 1
ATOM 1221 C CA . ALA A 1 153 ? 36.142 -9.345 -34.328 1.00 83.94 153 ALA A CA 1
ATOM 1222 C C . ALA A 1 153 ? 36.602 -9.472 -35.789 1.00 83.94 153 ALA A C 1
ATOM 1224 O O . ALA A 1 153 ? 37.803 -9.490 -36.038 1.00 83.94 153 ALA A O 1
ATOM 1225 N N . LEU A 1 154 ? 35.673 -9.473 -36.754 1.00 87.12 154 LEU A N 1
ATOM 1226 C CA . LEU A 1 154 ? 35.989 -9.553 -38.189 1.00 87.12 154 LEU A CA 1
ATOM 1227 C C . LEU A 1 154 ? 36.824 -8.368 -38.696 1.00 87.12 154 LEU A C 1
ATOM 1229 O O . LEU A 1 154 ? 37.711 -8.552 -39.531 1.00 87.12 154 LEU A O 1
ATOM 1233 N N . VAL A 1 155 ? 36.531 -7.155 -38.223 1.00 91.19 155 VAL A N 1
ATOM 1234 C CA . VAL A 1 155 ? 37.261 -5.938 -38.605 1.00 91.19 155 VAL A CA 1
ATOM 1235 C C . VAL A 1 155 ? 38.665 -5.949 -38.008 1.00 91.19 155 VAL A C 1
ATOM 1237 O O . VAL A 1 155 ? 39.634 -5.699 -38.723 1.00 91.19 155 VAL A O 1
ATOM 1240 N N . LEU A 1 156 ? 38.794 -6.275 -36.719 1.00 88.44 156 LEU A N 1
ATOM 1241 C CA . LEU A 1 156 ? 40.097 -6.372 -36.059 1.00 88.44 156 LEU A CA 1
ATOM 1242 C C . LEU A 1 156 ? 40.968 -7.476 -36.678 1.00 88.44 156 LEU A C 1
ATOM 1244 O O . LEU A 1 156 ? 42.159 -7.260 -36.887 1.00 88.44 156 LEU A O 1
ATOM 1248 N N . ASP A 1 157 ? 40.374 -8.617 -37.033 1.00 85.94 157 ASP A N 1
ATOM 1249 C CA . ASP A 1 157 ? 41.033 -9.725 -37.735 1.00 85.94 157 ASP A CA 1
ATOM 1250 C C . ASP A 1 157 ? 41.683 -9.264 -39.052 1.00 85.94 157 ASP A C 1
ATOM 1252 O O . ASP A 1 157 ? 42.872 -9.509 -39.283 1.00 85.94 157 ASP A O 1
ATOM 1256 N N . ASP A 1 158 ? 40.944 -8.516 -39.877 1.00 90.06 158 ASP A N 1
ATOM 1257 C CA . ASP A 1 158 ? 41.456 -7.978 -41.141 1.00 90.06 158 ASP A CA 1
ATOM 1258 C C . ASP A 1 158 ? 42.542 -6.918 -40.917 1.00 90.06 158 ASP A C 1
ATOM 1260 O O . ASP A 1 158 ? 43.588 -6.953 -41.572 1.00 90.06 158 ASP A O 1
ATOM 1264 N N . VAL A 1 159 ? 42.318 -5.985 -39.981 1.00 91.38 159 VAL A N 1
ATOM 1265 C CA . VAL A 1 159 ? 43.289 -4.929 -39.646 1.00 91.38 159 VAL A CA 1
ATOM 1266 C C . VAL A 1 159 ? 44.611 -5.557 -39.214 1.00 91.38 159 VAL A C 1
ATOM 1268 O O . VAL A 1 159 ? 45.669 -5.162 -39.711 1.00 91.38 159 VAL A O 1
ATOM 1271 N N . PHE A 1 160 ? 44.564 -6.554 -38.331 1.00 86.69 160 PHE A N 1
ATOM 1272 C CA . PHE A 1 160 ? 45.766 -7.219 -37.840 1.00 86.69 160 PHE A CA 1
ATOM 1273 C C . PHE A 1 160 ? 46.419 -8.107 -38.898 1.00 86.69 160 PHE A C 1
ATOM 1275 O O . PHE A 1 160 ? 47.642 -8.103 -39.010 1.00 86.69 160 PHE A O 1
ATOM 1282 N N . THR A 1 161 ? 45.642 -8.767 -39.757 1.00 87.25 161 THR A N 1
ATOM 1283 C CA . THR A 1 161 ? 46.182 -9.530 -40.894 1.00 87.25 161 THR A CA 1
ATOM 1284 C C . THR A 1 161 ? 46.980 -8.638 -41.851 1.00 87.25 161 THR A C 1
ATOM 1286 O O . THR A 1 161 ? 48.094 -8.992 -42.250 1.00 87.25 161 THR A O 1
ATOM 1289 N N . LEU A 1 162 ? 46.452 -7.456 -42.192 1.00 89.81 162 LEU A N 1
ATOM 1290 C CA . LEU A 1 162 ? 47.167 -6.481 -43.022 1.00 89.81 162 LEU A CA 1
ATOM 1291 C C . LEU A 1 162 ? 48.409 -5.928 -42.319 1.00 89.81 162 LEU A C 1
ATOM 1293 O O . LEU A 1 162 ? 49.480 -5.831 -42.923 1.00 89.81 162 LEU A O 1
ATOM 1297 N N . TYR A 1 163 ? 48.260 -5.566 -41.045 1.00 88.44 163 TYR A N 1
ATOM 1298 C CA . TYR A 1 163 ? 49.327 -5.004 -40.230 1.00 88.44 163 TYR A CA 1
ATOM 1299 C C . TYR A 1 163 ? 50.531 -5.957 -40.122 1.00 88.44 163 TYR A C 1
ATOM 1301 O O . TYR A 1 163 ? 51.672 -5.548 -40.375 1.00 88.44 163 TYR A O 1
ATOM 1309 N N . ASP A 1 164 ? 50.275 -7.229 -39.806 1.00 84.94 164 ASP A N 1
ATOM 1310 C CA . ASP A 1 164 ? 51.300 -8.262 -39.664 1.00 84.94 164 ASP A CA 1
ATOM 1311 C C . ASP A 1 164 ? 51.968 -8.588 -40.997 1.00 84.94 164 ASP A C 1
ATOM 1313 O O . ASP A 1 164 ? 53.199 -8.624 -41.074 1.00 84.94 164 ASP A O 1
ATOM 1317 N N . GLY A 1 165 ? 51.176 -8.787 -42.056 1.00 86.38 165 GLY A N 1
ATOM 1318 C CA . GLY A 1 165 ? 51.698 -9.125 -43.378 1.00 86.38 165 GLY A CA 1
ATOM 1319 C C . GLY A 1 165 ? 52.624 -8.037 -43.923 1.00 86.38 165 GLY A C 1
ATOM 1320 O O . GLY A 1 165 ? 53.751 -8.328 -44.320 1.00 86.38 165 GLY A O 1
ATOM 1321 N N . TRP A 1 166 ? 52.229 -6.762 -43.838 1.00 88.19 166 TRP A N 1
ATOM 1322 C CA . TRP A 1 166 ? 53.106 -5.658 -44.250 1.00 88.19 166 TRP A CA 1
ATOM 1323 C C . TRP A 1 166 ? 54.333 -5.490 -43.356 1.00 88.19 166 TRP A C 1
ATOM 1325 O O . TRP A 1 166 ? 55.353 -4.991 -43.821 1.00 88.19 166 TRP A O 1
ATOM 1335 N N . GLY A 1 167 ? 54.268 -5.919 -42.094 1.00 83.56 167 GLY A N 1
ATOM 1336 C CA . GLY A 1 167 ? 55.439 -5.982 -41.224 1.00 83.56 167 GLY A CA 1
ATOM 1337 C C . GLY A 1 167 ? 56.469 -7.032 -41.625 1.00 83.56 167 GLY A C 1
ATOM 1338 O O . GLY A 1 167 ? 57.635 -6.906 -41.257 1.00 83.56 167 GLY A O 1
ATOM 1339 N N . ARG A 1 168 ? 56.046 -8.046 -42.386 1.00 83.88 168 ARG A N 1
ATOM 1340 C CA . ARG A 1 168 ? 56.888 -9.123 -42.926 1.00 83.88 168 ARG A CA 1
ATOM 1341 C C . ARG A 1 168 ? 57.253 -8.911 -44.401 1.00 83.88 168 ARG A C 1
ATOM 1343 O O . ARG A 1 168 ? 57.800 -9.822 -45.016 1.00 83.88 168 ARG A O 1
ATOM 1350 N N . ASP A 1 169 ? 56.949 -7.737 -44.964 1.00 80.50 169 ASP A N 1
ATOM 1351 C CA . ASP A 1 169 ? 57.028 -7.444 -46.405 1.00 80.50 169 ASP A CA 1
ATOM 1352 C C . ASP A 1 169 ? 56.205 -8.419 -47.282 1.00 80.50 169 ASP A C 1
ATOM 1354 O O . ASP A 1 169 ? 56.486 -8.622 -48.466 1.00 80.50 169 ASP A O 1
ATOM 1358 N N . GLU A 1 170 ? 55.158 -9.019 -46.713 1.00 84.81 170 GLU A N 1
ATOM 1359 C CA . GLU A 1 170 ? 54.197 -9.867 -47.415 1.00 84.81 170 GLU A CA 1
ATOM 1360 C C . GLU A 1 170 ? 53.034 -9.016 -47.955 1.00 84.81 170 GLU A C 1
ATOM 1362 O O . GLU A 1 170 ? 52.736 -7.927 -47.457 1.00 84.81 170 GLU A O 1
ATOM 1367 N N . ALA A 1 171 ? 52.359 -9.510 -48.995 1.00 78.00 171 ALA A N 1
ATOM 1368 C CA . ALA A 1 171 ? 51.115 -8.936 -49.503 1.00 78.00 171 ALA A CA 1
ATOM 1369 C C . ALA A 1 171 ? 49.935 -9.784 -48.990 1.00 78.00 171 ALA A C 1
ATOM 1371 O O . ALA A 1 171 ? 49.529 -10.715 -49.687 1.00 78.00 171 ALA A O 1
ATOM 1372 N N . PRO A 1 172 ? 49.431 -9.534 -47.767 1.00 82.38 172 PRO A N 1
ATOM 1373 C CA . PRO A 1 172 ? 48.351 -10.325 -47.187 1.00 82.38 172 PRO A CA 1
ATOM 1374 C C . PRO A 1 172 ? 47.069 -10.198 -48.020 1.00 82.38 172 PRO A C 1
ATOM 1376 O O . PRO A 1 172 ? 46.648 -9.092 -48.364 1.00 82.38 172 PRO A O 1
ATOM 1379 N N . GLU A 1 173 ? 46.445 -11.333 -48.337 1.00 83.94 173 GLU A N 1
ATOM 1380 C CA . GLU A 1 173 ? 45.137 -11.391 -48.995 1.00 83.94 173 GLU A CA 1
ATOM 1381 C C . GLU A 1 173 ? 44.028 -11.501 -47.941 1.00 83.94 173 GLU A C 1
ATOM 1383 O O . GLU A 1 173 ? 44.076 -12.364 -47.066 1.00 83.94 173 GLU A O 1
ATOM 1388 N N . LEU A 1 174 ? 43.018 -10.633 -48.037 1.00 87.38 174 LEU A N 1
ATOM 1389 C CA . LEU A 1 174 ? 41.840 -10.658 -47.166 1.00 87.38 174 LEU A CA 1
ATOM 1390 C C . LEU A 1 174 ? 40.673 -11.418 -47.826 1.00 87.38 174 LEU A C 1
ATOM 1392 O O . LEU A 1 174 ? 40.440 -11.234 -49.029 1.00 87.38 174 LEU A O 1
ATOM 1396 N N . PRO A 1 175 ? 39.881 -12.193 -47.060 1.00 83.19 175 PRO A N 1
ATOM 1397 C CA . PRO A 1 175 ? 38.784 -13.012 -47.586 1.00 83.19 175 PRO A CA 1
ATOM 1398 C C . PRO A 1 175 ? 37.664 -12.158 -48.192 1.00 83.19 175 PRO A C 1
ATOM 1400 O O . PRO A 1 175 ? 37.252 -11.163 -47.598 1.00 83.19 175 PRO A O 1
ATOM 1403 N N . GLU A 1 176 ? 37.154 -12.515 -49.377 1.00 81.31 176 GLU A N 1
ATOM 1404 C CA . GLU A 1 176 ? 35.997 -11.825 -49.976 1.00 81.31 176 GLU A CA 1
ATOM 1405 C C . GLU A 1 176 ? 34.752 -11.973 -49.088 1.00 81.31 176 GLU A C 1
ATOM 1407 O O . GLU A 1 176 ? 34.389 -13.085 -48.702 1.00 81.31 176 GLU A O 1
ATOM 1412 N N . ARG A 1 177 ? 34.088 -10.850 -48.781 1.00 83.75 177 ARG A N 1
ATOM 1413 C CA . ARG A 1 177 ? 32.904 -10.800 -47.912 1.00 83.75 177 ARG A CA 1
ATOM 1414 C C . ARG A 1 177 ? 31.676 -10.300 -48.678 1.00 83.75 177 ARG A C 1
ATOM 1416 O O . ARG A 1 177 ? 31.808 -9.398 -49.510 1.00 83.75 177 ARG A O 1
ATOM 1423 N N . PRO A 1 178 ? 30.478 -10.853 -48.422 1.00 83.25 178 PRO A N 1
ATOM 1424 C CA . PRO A 1 178 ? 29.229 -10.266 -48.892 1.00 83.25 178 PRO A CA 1
ATOM 1425 C C . PRO A 1 178 ? 28.997 -8.904 -48.233 1.00 83.25 178 PRO A C 1
ATOM 1427 O O . PRO A 1 178 ? 29.340 -8.706 -47.067 1.00 83.25 178 PRO A O 1
ATOM 1430 N N . SER A 1 179 ? 28.393 -7.978 -48.973 1.00 81.56 179 SER A N 1
ATOM 1431 C CA . SER A 1 179 ? 28.128 -6.625 -48.493 1.00 81.56 179 SER A CA 1
ATOM 1432 C C . SER A 1 179 ? 26.834 -6.559 -47.665 1.00 81.56 179 SER A C 1
ATOM 1434 O O . SER A 1 179 ? 25.921 -7.360 -47.881 1.00 81.56 179 SER A O 1
ATOM 1436 N N . PHE A 1 180 ? 26.754 -5.625 -46.711 1.00 82.56 180 PHE A N 1
ATOM 1437 C CA . PHE A 1 180 ? 25.596 -5.478 -45.815 1.00 82.56 180 PHE A CA 1
ATOM 1438 C C . PHE A 1 180 ? 24.306 -5.111 -46.562 1.00 82.56 180 PHE A C 1
ATOM 1440 O O . PHE A 1 180 ? 23.225 -5.525 -46.159 1.00 82.56 180 PHE A O 1
ATOM 1447 N N . GLU A 1 181 ? 24.411 -4.422 -47.700 1.00 81.00 181 GLU A N 1
ATOM 1448 C CA . GLU A 1 181 ? 23.270 -4.072 -48.555 1.00 81.00 181 GLU A CA 1
ATOM 1449 C C . GLU A 1 181 ? 22.489 -5.318 -48.997 1.00 81.00 181 GLU A C 1
ATOM 1451 O O . GLU A 1 181 ? 21.265 -5.312 -48.985 1.00 81.00 181 GLU A O 1
ATOM 1456 N N . ARG A 1 182 ? 23.177 -6.435 -49.277 1.00 78.94 182 ARG A N 1
ATOM 1457 C CA . ARG A 1 182 ? 22.508 -7.701 -49.632 1.00 78.94 182 ARG A CA 1
ATOM 1458 C C . ARG A 1 182 ? 21.679 -8.277 -48.490 1.00 78.94 182 ARG A C 1
ATOM 1460 O O . ARG A 1 182 ? 20.730 -9.014 -48.739 1.00 78.94 182 ARG A O 1
ATOM 1467 N N . PHE A 1 183 ? 22.070 -8.006 -47.246 1.00 79.31 183 PHE A N 1
ATOM 1468 C CA . PHE A 1 183 ? 21.290 -8.413 -46.084 1.00 79.31 183 PHE A CA 1
ATOM 1469 C C . PHE A 1 183 ? 20.049 -7.531 -45.919 1.00 79.31 183 PHE A C 1
ATOM 1471 O O . PHE A 1 183 ? 18.976 -8.075 -45.676 1.00 79.31 183 PHE A O 1
ATOM 1478 N N . ALA A 1 184 ? 20.172 -6.214 -46.112 1.00 77.38 184 ALA A N 1
ATOM 1479 C CA . ALA A 1 184 ? 19.021 -5.309 -46.120 1.00 77.38 184 ALA A CA 1
ATOM 1480 C C . ALA A 1 184 ? 18.001 -5.711 -47.207 1.00 77.38 184 ALA A C 1
ATOM 1482 O O . ALA A 1 184 ? 16.828 -5.903 -46.898 1.00 77.38 184 ALA A O 1
ATOM 1483 N N . GLU A 1 185 ? 18.468 -5.993 -48.430 1.00 78.44 185 GLU A N 1
ATOM 1484 C CA . GLU A 1 185 ? 17.636 -6.518 -49.527 1.00 78.44 185 GLU A CA 1
ATOM 1485 C C . GLU A 1 185 ? 16.965 -7.858 -49.156 1.00 78.44 185 GLU A C 1
ATOM 1487 O O . GLU A 1 185 ? 15.766 -8.049 -49.359 1.00 78.44 185 GLU A O 1
ATOM 1492 N N . TRP A 1 186 ? 17.719 -8.795 -48.566 1.00 79.88 186 TRP A N 1
ATOM 1493 C CA . TRP A 1 186 ? 17.184 -10.087 -48.112 1.00 79.88 186 TRP A CA 1
ATOM 1494 C C . TRP A 1 186 ? 16.094 -9.933 -47.041 1.00 79.88 186 TRP A C 1
ATOM 1496 O O . TRP A 1 186 ? 15.154 -10.733 -47.009 1.00 79.88 186 TRP A O 1
ATOM 1506 N N . LEU A 1 187 ? 16.231 -8.933 -46.163 1.00 77.50 187 LEU A N 1
ATOM 1507 C CA . LEU A 1 187 ? 15.291 -8.641 -45.085 1.00 77.50 187 LEU A CA 1
ATOM 1508 C C . LEU A 1 187 ? 13.974 -8.089 -45.642 1.00 77.50 187 LEU A C 1
ATOM 1510 O O . LEU A 1 187 ? 12.906 -8.567 -45.258 1.00 77.50 187 LEU A O 1
ATOM 1514 N N . GLU A 1 188 ? 14.042 -7.153 -46.592 1.00 73.12 188 GLU A N 1
ATOM 1515 C CA . GLU A 1 188 ? 12.867 -6.606 -47.283 1.00 73.12 188 GLU A CA 1
ATOM 1516 C C . GLU A 1 188 ? 12.062 -7.701 -47.998 1.00 73.12 188 GLU A C 1
ATOM 1518 O O . GLU A 1 188 ? 10.840 -7.759 -47.862 1.00 73.12 188 GLU A O 1
ATOM 1523 N N . GLU A 1 189 ? 12.736 -8.624 -48.696 1.00 73.44 189 GLU A N 1
ATOM 1524 C CA . GLU A 1 189 ? 12.089 -9.722 -49.433 1.00 73.44 189 GLU A CA 1
ATOM 1525 C C . GLU A 1 189 ? 11.350 -10.738 -48.539 1.00 73.44 189 GLU A C 1
ATOM 1527 O O . GLU A 1 189 ? 10.500 -11.488 -49.031 1.00 73.44 189 GLU A O 1
ATOM 1532 N N . ARG A 1 190 ? 11.693 -10.812 -47.246 1.00 69.94 190 ARG A N 1
ATOM 1533 C CA . ARG A 1 190 ? 11.171 -11.810 -46.294 1.00 69.94 190 ARG A CA 1
ATOM 1534 C C . ARG A 1 190 ? 10.285 -11.242 -45.197 1.00 69.94 190 ARG A C 1
ATOM 1536 O O . ARG A 1 190 ? 9.499 -12.010 -44.647 1.00 69.94 190 ARG A O 1
ATOM 1543 N N . SER A 1 191 ? 10.384 -9.946 -44.906 1.00 62.06 191 SER A N 1
ATOM 1544 C CA . SER A 1 191 ? 9.549 -9.297 -43.897 1.00 62.06 191 SER A CA 1
ATOM 1545 C C . SER A 1 191 ? 8.062 -9.496 -44.232 1.00 62.06 191 SER A C 1
ATOM 1547 O O . SER A 1 191 ? 7.583 -9.099 -45.296 1.00 62.06 191 SER A O 1
ATOM 1549 N N . GLY A 1 192 ? 7.329 -10.208 -43.369 1.00 67.31 192 GLY A N 1
ATOM 1550 C CA . GLY A 1 192 ? 6.007 -10.717 -43.739 1.00 67.31 192 GLY A CA 1
ATOM 1551 C C . GLY A 1 192 ? 5.052 -11.014 -42.585 1.00 67.31 192 GLY A C 1
ATOM 1552 O O . GLY A 1 192 ? 5.351 -10.848 -41.405 1.00 67.31 192 GLY A O 1
ATOM 1553 N N . GLU A 1 193 ? 3.855 -11.474 -42.958 1.00 74.06 193 GLU A N 1
ATOM 1554 C CA . GLU A 1 193 ? 2.751 -11.818 -42.049 1.00 74.06 193 GLU A CA 1
ATOM 1555 C C . GLU A 1 193 ? 3.099 -12.987 -41.106 1.00 74.06 193 GLU A C 1
ATOM 1557 O O . GLU A 1 193 ? 2.647 -12.999 -39.965 1.00 74.06 193 GLU A O 1
ATOM 1562 N N . GLY A 1 194 ? 3.974 -13.907 -41.533 1.00 85.00 194 GLY A N 1
ATOM 1563 C CA . GLY A 1 194 ? 4.396 -15.066 -40.736 1.00 85.00 194 GLY A CA 1
ATOM 1564 C C . GLY A 1 194 ? 5.219 -14.711 -39.492 1.00 85.00 194 GLY A C 1
ATOM 1565 O O . GLY A 1 194 ? 4.953 -15.248 -38.419 1.00 85.00 194 GLY A O 1
ATOM 1566 N N . ASP A 1 195 ? 6.167 -13.771 -39.594 1.00 87.50 195 ASP A N 1
ATOM 1567 C CA . ASP A 1 195 ? 6.920 -13.273 -38.432 1.00 87.50 195 ASP A CA 1
ATOM 1568 C C . ASP A 1 195 ? 5.995 -12.570 -37.436 1.00 87.50 195 ASP A C 1
ATOM 1570 O O . ASP A 1 195 ? 6.078 -12.774 -36.223 1.00 87.50 195 ASP A O 1
ATOM 1574 N N . ARG A 1 196 ? 5.060 -11.772 -37.962 1.00 89.75 196 ARG A N 1
ATOM 1575 C CA . ARG A 1 196 ? 4.056 -11.077 -37.160 1.00 89.75 196 ARG A CA 1
ATOM 1576 C C . ARG A 1 196 ? 3.150 -12.053 -36.415 1.00 89.75 196 ARG A C 1
ATOM 1578 O O . ARG A 1 196 ? 2.896 -11.842 -35.232 1.00 89.75 196 ARG A O 1
ATOM 1585 N N . GLU A 1 197 ? 2.643 -13.087 -37.084 1.00 9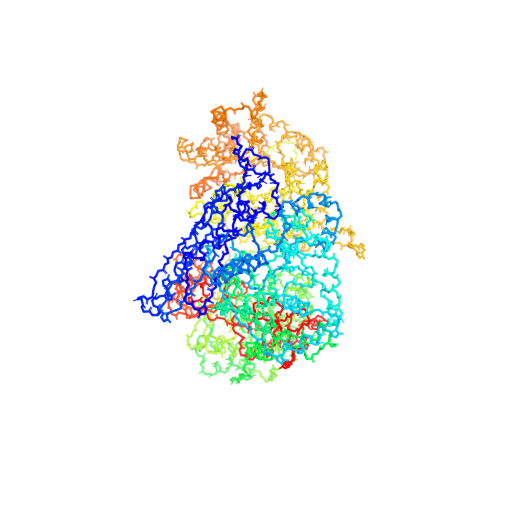1.44 197 GLU A N 1
ATOM 1586 C CA . GLU A 1 197 ? 1.818 -14.127 -36.457 1.00 91.44 197 GLU A CA 1
ATOM 1587 C C . GLU A 1 197 ? 2.595 -14.893 -35.382 1.00 91.44 197 GLU A C 1
ATOM 1589 O O . GLU A 1 197 ? 2.069 -15.099 -34.287 1.00 91.44 197 GLU A O 1
ATOM 1594 N N . PHE A 1 198 ? 3.856 -15.244 -35.653 1.00 91.94 198 PHE A N 1
ATOM 1595 C CA . PHE A 1 198 ? 4.722 -15.925 -34.693 1.00 91.94 198 PHE A CA 1
ATOM 1596 C C . PHE A 1 198 ? 4.916 -15.107 -33.411 1.00 91.94 198 PHE A C 1
ATOM 1598 O O . PHE A 1 198 ? 4.621 -15.590 -32.316 1.00 91.94 198 PHE A O 1
ATOM 1605 N N . TRP A 1 199 ? 5.361 -13.853 -33.531 1.00 92.19 199 TRP A N 1
ATOM 1606 C CA . TRP A 1 199 ? 5.626 -12.996 -32.372 1.00 92.19 199 TRP A CA 1
ATOM 1607 C C . TRP A 1 199 ? 4.348 -12.608 -31.620 1.00 92.19 199 TRP A C 1
ATOM 1609 O O . TRP A 1 199 ? 4.363 -12.565 -30.388 1.00 92.19 199 TRP A O 1
ATOM 1619 N N . LYS A 1 200 ? 3.224 -12.413 -32.330 1.00 92.00 200 LYS A N 1
ATOM 1620 C CA . LYS A 1 200 ? 1.901 -12.261 -31.702 1.00 92.00 200 LYS A CA 1
ATOM 1621 C C . LYS A 1 200 ? 1.526 -13.475 -30.863 1.00 92.00 200 LYS A C 1
ATOM 1623 O O . LYS A 1 200 ? 1.092 -13.307 -29.730 1.00 92.00 200 LYS A O 1
ATOM 1628 N N . GLY A 1 201 ? 1.709 -14.681 -31.402 1.00 91.94 201 GLY A N 1
ATOM 1629 C CA . GLY A 1 201 ? 1.437 -15.921 -30.678 1.00 91.94 201 GLY A CA 1
ATOM 1630 C C . GLY A 1 201 ? 2.365 -16.116 -29.476 1.00 91.94 201 GLY A C 1
ATOM 1631 O O . GLY A 1 201 ? 1.910 -16.471 -28.391 1.00 91.94 201 GLY A O 1
ATOM 1632 N N . MET A 1 202 ? 3.664 -15.829 -29.623 1.00 91.12 202 MET A N 1
ATOM 1633 C CA . MET A 1 202 ? 4.638 -15.959 -28.532 1.00 91.12 202 MET A CA 1
ATOM 1634 C C . MET A 1 202 ? 4.293 -15.058 -27.335 1.00 91.12 202 MET A C 1
ATOM 1636 O O . MET A 1 202 ? 4.410 -15.483 -26.181 1.00 91.12 202 MET A O 1
ATOM 1640 N N . LEU A 1 203 ? 3.839 -13.832 -27.600 1.00 93.38 203 LEU A N 1
ATOM 1641 C CA . LEU A 1 203 ? 3.542 -12.816 -26.584 1.00 93.38 203 LEU A CA 1
ATOM 1642 C C . LEU A 1 203 ? 2.049 -12.693 -26.246 1.00 93.38 203 LEU A C 1
ATOM 1644 O O . LEU A 1 203 ? 1.651 -11.761 -25.553 1.00 93.38 203 LEU A O 1
ATOM 1648 N N . GLU A 1 204 ? 1.216 -13.636 -26.687 1.00 92.69 204 GLU A N 1
ATOM 1649 C CA . GLU A 1 204 ? -0.224 -13.612 -26.426 1.00 92.69 204 GLU A CA 1
ATOM 1650 C C . GLU A 1 204 ? -0.529 -13.596 -24.914 1.00 92.69 204 GLU A C 1
ATOM 1652 O O . GLU A 1 204 ? -0.049 -14.446 -24.157 1.00 92.69 204 GLU A O 1
ATOM 1657 N N . GLY A 1 205 ? -1.328 -12.628 -24.463 1.00 89.56 205 GLY A N 1
ATOM 1658 C CA . GLY A 1 205 ? -1.670 -12.445 -23.047 1.00 89.56 205 GLY A CA 1
ATOM 1659 C C . GLY A 1 205 ? -0.592 -11.757 -22.200 1.00 89.56 205 GLY A C 1
ATOM 1660 O O . GLY A 1 205 ? -0.747 -11.691 -20.986 1.00 89.56 205 GLY A O 1
ATOM 1661 N N . ILE A 1 206 ? 0.492 -11.257 -22.807 1.00 90.69 206 ILE A N 1
ATOM 1662 C CA . ILE A 1 206 ? 1.448 -10.363 -22.142 1.00 90.69 206 ILE A CA 1
ATOM 1663 C C . ILE A 1 206 ? 1.028 -8.913 -22.411 1.00 90.69 206 ILE A C 1
ATOM 1665 O O . ILE A 1 206 ? 1.193 -8.407 -23.524 1.00 90.69 206 ILE A O 1
ATOM 1669 N N . GLU A 1 207 ? 0.480 -8.262 -21.387 1.00 88.25 207 GLU A N 1
ATOM 1670 C CA . GLU A 1 207 ? 0.001 -6.868 -21.431 1.00 88.25 207 GLU A CA 1
ATOM 1671 C C . GLU A 1 207 ? 0.959 -5.900 -20.721 1.00 88.25 207 GLU A C 1
ATOM 1673 O O . GLU A 1 207 ? 1.006 -4.714 -21.033 1.00 88.25 207 GLU A O 1
ATOM 1678 N N . GLU A 1 208 ? 1.797 -6.414 -19.822 1.00 88.56 208 GLU A N 1
ATOM 1679 C CA . GLU A 1 208 ? 2.802 -5.647 -19.091 1.00 88.56 208 GLU A CA 1
ATOM 1680 C C . GLU A 1 208 ? 4.110 -6.442 -19.012 1.00 88.56 208 GLU A C 1
ATOM 1682 O O . GLU A 1 208 ? 4.088 -7.679 -19.007 1.00 88.56 208 GLU A O 1
ATOM 1687 N N . PRO A 1 209 ? 5.273 -5.771 -18.965 1.00 89.19 209 PRO A N 1
ATOM 1688 C CA . PRO A 1 209 ? 6.531 -6.469 -18.773 1.00 89.19 209 PRO A CA 1
ATOM 1689 C C . PRO A 1 209 ? 6.653 -7.013 -17.347 1.00 89.19 209 PRO A C 1
ATOM 1691 O O . PRO A 1 209 ? 6.170 -6.405 -16.394 1.00 89.19 209 PRO A O 1
ATOM 1694 N N . SER A 1 210 ? 7.384 -8.119 -17.188 1.00 89.31 210 SER A N 1
ATOM 1695 C CA . SER A 1 210 ? 7.643 -8.703 -15.868 1.00 89.31 210 SER A CA 1
ATOM 1696 C C . SER A 1 210 ? 8.306 -7.682 -14.924 1.00 89.31 210 SER A C 1
ATOM 1698 O O . SER A 1 210 ? 9.295 -7.050 -15.326 1.00 89.31 210 SER A O 1
ATOM 1700 N N . PRO A 1 211 ? 7.797 -7.512 -13.687 1.00 88.25 211 PRO A N 1
ATOM 1701 C CA . PRO A 1 211 ? 8.343 -6.545 -12.743 1.00 88.25 211 PRO A CA 1
ATOM 1702 C C . PRO A 1 211 ? 9.730 -6.985 -12.269 1.00 88.25 211 PRO A C 1
ATOM 1704 O O . PRO A 1 211 ? 10.054 -8.178 -12.259 1.00 88.25 211 PRO A O 1
ATOM 1707 N N . LEU A 1 212 ? 10.562 -6.015 -11.887 1.00 90.00 212 LEU A N 1
ATOM 1708 C CA . LEU A 1 212 ? 11.900 -6.297 -11.373 1.00 90.00 212 LEU A CA 1
ATOM 1709 C C . LEU A 1 212 ? 11.929 -6.280 -9.841 1.00 90.00 212 LEU A C 1
ATOM 1711 O O . LEU A 1 212 ? 11.217 -5.493 -9.214 1.00 90.00 212 LEU A O 1
ATOM 1715 N N . PRO A 1 213 ? 12.786 -7.106 -9.215 1.00 88.00 213 PRO A N 1
ATOM 1716 C CA . PRO A 1 213 ? 12.973 -7.048 -7.775 1.00 88.00 213 PRO A CA 1
ATOM 1717 C C . PRO A 1 213 ? 13.480 -5.666 -7.350 1.00 88.00 213 PRO A C 1
ATOM 1719 O O . PRO A 1 213 ? 14.337 -5.090 -8.016 1.00 88.00 213 PRO A O 1
ATOM 1722 N N . GLY A 1 214 ? 12.984 -5.138 -6.229 1.00 83.69 214 GLY A N 1
ATOM 1723 C CA . GLY A 1 214 ? 13.477 -3.874 -5.669 1.00 83.69 214 GLY A CA 1
ATOM 1724 C C . GLY A 1 214 ? 13.186 -2.631 -6.519 1.00 83.69 214 GLY A C 1
ATOM 1725 O O . GLY A 1 214 ? 13.853 -1.614 -6.334 1.00 83.69 214 GLY A O 1
ATOM 1726 N N . GLU A 1 215 ? 12.228 -2.703 -7.448 1.00 85.19 215 GLU A N 1
ATOM 1727 C CA . GLU A 1 215 ? 11.819 -1.566 -8.274 1.00 85.19 215 GLU A CA 1
ATOM 1728 C C . GLU A 1 215 ? 11.163 -0.465 -7.426 1.00 85.19 215 GLU A C 1
ATOM 1730 O O . GLU A 1 215 ? 10.290 -0.715 -6.592 1.00 85.19 215 GLU A O 1
ATOM 1735 N N . ARG A 1 216 ? 11.617 0.778 -7.612 1.00 75.56 216 ARG A N 1
ATOM 1736 C CA . ARG A 1 216 ? 11.177 1.932 -6.820 1.00 75.56 216 ARG A CA 1
ATOM 1737 C C . ARG A 1 216 ? 9.963 2.603 -7.474 1.00 75.56 216 ARG A C 1
ATOM 1739 O O . ARG A 1 216 ? 10.066 3.150 -8.570 1.00 75.56 216 ARG A O 1
ATOM 1746 N N . SER A 1 217 ? 8.818 2.605 -6.786 1.00 50.12 217 SER A N 1
ATOM 1747 C CA . SER A 1 217 ? 7.598 3.290 -7.239 1.00 50.12 217 SER A CA 1
ATOM 1748 C C . SER A 1 217 ? 7.816 4.805 -7.351 1.00 50.12 217 SER A C 1
ATOM 1750 O O . SER A 1 217 ? 8.237 5.440 -6.385 1.00 50.12 217 SER A O 1
ATOM 1752 N N . GLY A 1 218 ? 7.487 5.400 -8.502 1.00 46.88 218 GLY A N 1
ATOM 1753 C CA . GLY A 1 218 ? 7.561 6.855 -8.707 1.00 46.88 218 GLY A CA 1
ATOM 1754 C C . GLY A 1 218 ? 8.820 7.369 -9.413 1.00 46.88 218 GLY A C 1
ATOM 1755 O O . GLY A 1 218 ? 9.109 8.558 -9.319 1.00 46.88 218 GLY A O 1
ATOM 1756 N N . SER A 1 219 ? 9.542 6.530 -10.162 1.00 36.91 219 SER A N 1
ATOM 1757 C CA . SER A 1 219 ? 10.691 6.926 -10.999 1.00 36.91 219 SER A CA 1
ATOM 1758 C C . SER A 1 219 ? 10.308 7.730 -12.258 1.00 36.91 219 SER A C 1
ATOM 1760 O O . SER A 1 219 ? 10.908 7.594 -13.323 1.00 36.91 219 SER A O 1
ATOM 1762 N N . GLY A 1 220 ? 9.326 8.627 -12.142 1.00 35.28 220 GLY A N 1
ATOM 1763 C CA . GLY A 1 220 ? 9.167 9.722 -13.089 1.00 35.28 220 GLY A CA 1
ATOM 1764 C C . GLY A 1 220 ? 10.345 10.684 -12.936 1.00 35.28 220 GLY A C 1
ATOM 1765 O O . GLY A 1 220 ? 10.453 11.364 -11.922 1.00 35.28 220 GLY A O 1
ATOM 1766 N N . ALA A 1 221 ? 11.230 10.719 -13.935 1.00 37.56 221 ALA A N 1
ATOM 1767 C CA . ALA A 1 221 ? 12.289 11.720 -14.099 1.00 37.56 221 ALA A CA 1
ATOM 1768 C C . ALA A 1 221 ? 13.237 11.930 -12.893 1.00 37.56 221 ALA A C 1
ATOM 1770 O O . ALA A 1 221 ? 13.667 13.055 -12.636 1.00 37.56 221 ALA A O 1
ATOM 1771 N N . ALA A 1 222 ? 13.610 10.870 -12.164 1.00 44.38 222 ALA A N 1
ATOM 1772 C CA . ALA A 1 222 ? 14.798 10.950 -11.310 1.00 44.38 222 ALA A CA 1
ATOM 1773 C C . ALA A 1 222 ? 16.037 11.166 -12.200 1.00 44.38 222 ALA A C 1
ATOM 1775 O O . ALA A 1 222 ? 16.149 10.539 -13.256 1.00 44.38 222 ALA A O 1
ATOM 1776 N N . GLU A 1 223 ? 16.955 12.057 -11.805 1.00 47.56 223 GLU A N 1
ATOM 1777 C CA . GLU A 1 223 ? 18.202 12.248 -12.553 1.00 47.56 223 GLU A CA 1
ATOM 1778 C C . GLU A 1 223 ? 18.956 10.907 -12.659 1.00 47.56 223 GLU A C 1
ATOM 1780 O O . GLU A 1 223 ? 19.102 10.220 -11.641 1.00 47.56 223 GLU A O 1
ATOM 1785 N N . PRO A 1 224 ? 19.436 10.519 -13.859 1.00 55.38 224 PRO A N 1
ATOM 1786 C CA . PRO A 1 224 ? 20.160 9.268 -14.047 1.00 55.38 224 PRO A CA 1
ATOM 1787 C C . PRO A 1 224 ? 21.351 9.183 -13.091 1.00 55.38 224 PRO A C 1
ATOM 1789 O O . PRO A 1 224 ? 22.267 10.007 -13.155 1.00 55.38 224 PRO A O 1
ATOM 1792 N N . GLN A 1 225 ? 21.365 8.176 -12.216 1.00 66.44 225 GLN A N 1
ATOM 1793 C CA . GLN A 1 225 ? 22.509 7.940 -11.342 1.00 66.44 225 GLN A CA 1
ATOM 1794 C C . GLN A 1 225 ? 23.586 7.107 -12.056 1.00 66.44 225 GLN A C 1
ATOM 1796 O O . GLN A 1 225 ? 23.294 6.383 -13.016 1.00 66.44 225 GLN A O 1
ATOM 1801 N N . PRO A 1 226 ? 24.857 7.182 -11.613 1.00 74.19 226 PRO A N 1
ATOM 1802 C CA . PRO A 1 226 ? 25.888 6.265 -12.079 1.00 74.19 226 PRO A CA 1
ATOM 1803 C C . PRO A 1 226 ? 25.451 4.814 -11.853 1.00 74.19 226 PRO A C 1
ATOM 1805 O O . PRO A 1 226 ? 25.128 4.431 -10.726 1.00 74.19 226 PRO A O 1
ATOM 1808 N N . ARG A 1 227 ? 25.456 4.010 -12.922 1.00 82.31 227 ARG A N 1
ATOM 1809 C CA . ARG A 1 227 ? 25.068 2.597 -12.851 1.00 82.31 227 ARG A CA 1
ATOM 1810 C C . ARG A 1 227 ? 25.978 1.837 -11.884 1.00 82.31 227 ARG A C 1
ATOM 1812 O O . ARG A 1 227 ? 27.183 2.097 -11.803 1.00 82.31 227 ARG A O 1
ATOM 1819 N N . ARG A 1 228 ? 25.387 0.909 -11.136 1.00 87.50 228 ARG A N 1
ATOM 1820 C CA . ARG A 1 228 ? 26.069 0.017 -10.195 1.00 87.50 228 ARG A CA 1
ATOM 1821 C C . ARG A 1 228 ? 26.366 -1.318 -10.852 1.00 87.50 228 ARG A C 1
ATOM 1823 O O . ARG A 1 228 ? 25.607 -1.774 -11.704 1.00 87.50 228 ARG A O 1
ATOM 1830 N N . TYR A 1 229 ? 27.472 -1.923 -10.425 1.00 89.19 229 TYR A N 1
ATOM 1831 C CA . TYR A 1 229 ? 27.939 -3.213 -10.910 1.00 89.19 229 TYR A CA 1
ATOM 1832 C C . TYR A 1 229 ? 28.099 -4.166 -9.735 1.00 89.19 229 TYR A C 1
ATOM 1834 O O . TYR A 1 229 ? 28.847 -3.867 -8.805 1.00 89.19 229 TYR A O 1
ATOM 1842 N N . LEU A 1 230 ? 27.434 -5.313 -9.804 1.00 92.81 230 LEU A N 1
ATOM 1843 C CA . LEU A 1 230 ? 27.609 -6.409 -8.853 1.00 92.81 230 LEU A CA 1
ATOM 1844 C C . LEU A 1 230 ? 28.191 -7.616 -9.580 1.00 92.81 230 LEU A C 1
ATOM 1846 O O . LEU A 1 230 ? 27.966 -7.783 -10.780 1.00 92.81 230 LEU A O 1
ATOM 1850 N N . HIS A 1 231 ? 28.960 -8.433 -8.865 1.00 93.19 231 HIS A N 1
ATOM 1851 C CA . HIS A 1 231 ? 29.753 -9.514 -9.444 1.00 93.19 231 HIS A CA 1
ATOM 1852 C C . HIS A 1 231 ? 29.636 -10.800 -8.626 1.00 93.19 231 HIS A C 1
ATOM 1854 O O . HIS A 1 231 ? 29.726 -10.761 -7.403 1.00 93.19 231 HIS A O 1
ATOM 1860 N N . GLU A 1 232 ? 29.432 -11.919 -9.316 1.00 93.38 232 GLU A N 1
ATOM 1861 C CA . GLU A 1 232 ? 29.387 -13.276 -8.766 1.00 93.38 232 GLU A CA 1
ATOM 1862 C C . GLU A 1 232 ? 30.141 -14.209 -9.719 1.00 93.38 232 GLU A C 1
ATOM 1864 O O . GLU A 1 232 ? 30.161 -13.997 -10.934 1.00 93.38 232 GLU A O 1
ATOM 1869 N N . GLN A 1 233 ? 30.766 -15.257 -9.181 1.00 93.25 233 GLN A N 1
ATOM 1870 C CA . GLN A 1 233 ? 31.523 -16.214 -9.983 1.00 93.25 233 GLN A CA 1
ATOM 1871 C C . GLN A 1 233 ? 31.269 -17.655 -9.537 1.00 93.25 233 GLN A C 1
ATOM 1873 O O . GLN A 1 233 ? 31.262 -17.951 -8.341 1.00 93.25 233 GLN A O 1
ATOM 1878 N N . LEU A 1 234 ? 31.112 -18.561 -10.507 1.00 93.06 234 LEU A N 1
ATOM 1879 C CA . LEU A 1 234 ? 31.169 -20.006 -10.270 1.00 93.06 234 LEU A CA 1
ATOM 1880 C C . LEU A 1 234 ? 32.532 -20.550 -10.688 1.00 93.06 234 LEU A C 1
ATOM 1882 O O . LEU A 1 234 ? 33.097 -20.147 -11.713 1.00 93.06 234 LEU A O 1
ATOM 1886 N N . ASP A 1 235 ? 33.045 -21.483 -9.893 1.00 92.81 235 ASP A N 1
ATOM 1887 C CA . ASP A 1 235 ? 34.335 -22.113 -10.142 1.00 92.81 235 ASP A CA 1
ATOM 1888 C C . ASP A 1 235 ? 34.285 -23.075 -11.353 1.00 92.81 235 ASP A C 1
ATOM 1890 O O . ASP A 1 235 ? 33.204 -23.413 -11.854 1.00 92.81 235 ASP A O 1
ATOM 1894 N N . PRO A 1 236 ? 35.443 -23.535 -11.867 1.00 91.00 236 PRO A N 1
ATOM 1895 C CA . PRO A 1 236 ? 35.468 -24.417 -13.032 1.00 91.00 236 PRO A CA 1
ATOM 1896 C C . PRO A 1 236 ? 34.704 -25.737 -12.823 1.00 91.00 236 PRO A C 1
ATOM 1898 O O . PRO A 1 236 ? 34.066 -26.234 -13.746 1.00 91.00 236 PRO A O 1
ATOM 1901 N N . ALA A 1 237 ? 34.717 -26.301 -11.609 1.00 90.94 237 ALA A N 1
ATOM 1902 C CA . ALA A 1 237 ? 34.055 -27.571 -11.316 1.00 90.94 237 ALA A CA 1
ATOM 1903 C C . ALA A 1 237 ? 32.528 -27.420 -11.215 1.00 90.94 237 ALA A C 1
ATOM 1905 O O . ALA A 1 237 ? 31.777 -28.333 -11.560 1.00 90.94 237 ALA A O 1
ATOM 1906 N N . GLU A 1 238 ? 32.043 -26.290 -10.707 1.00 91.69 238 GLU A N 1
ATOM 1907 C CA . GLU A 1 238 ? 30.632 -25.899 -10.741 1.00 91.69 238 GLU A CA 1
ATOM 1908 C C . GLU A 1 238 ? 30.152 -25.684 -12.184 1.00 91.69 238 GLU A C 1
ATOM 1910 O O . GLU A 1 238 ? 29.124 -26.246 -12.570 1.00 91.69 238 GLU A O 1
ATOM 1915 N N . LEU A 1 239 ? 30.922 -24.955 -13.002 1.00 92.12 239 LEU A N 1
ATOM 1916 C CA . LEU A 1 239 ? 30.617 -24.725 -14.418 1.00 92.12 239 LEU A CA 1
ATOM 1917 C C . LEU A 1 239 ? 30.556 -26.035 -15.217 1.00 92.12 239 LEU A C 1
ATOM 1919 O O . LEU A 1 239 ? 29.598 -26.250 -15.961 1.00 92.12 239 LEU A O 1
ATOM 1923 N N . ASP A 1 240 ? 31.530 -26.931 -15.044 1.00 91.06 240 ASP A N 1
ATOM 1924 C CA . ASP A 1 240 ? 31.555 -28.231 -15.726 1.00 91.06 240 ASP A CA 1
ATOM 1925 C C . ASP A 1 240 ? 30.336 -29.093 -15.364 1.00 91.06 240 ASP A C 1
ATOM 1927 O O . ASP A 1 240 ? 29.735 -29.735 -16.229 1.00 91.06 240 ASP A O 1
ATOM 1931 N N . ARG A 1 241 ? 29.914 -29.076 -14.094 1.00 90.50 241 ARG A N 1
ATOM 1932 C CA . ARG A 1 241 ? 28.704 -29.790 -13.657 1.00 90.50 241 ARG A CA 1
ATOM 1933 C C . ARG A 1 241 ? 27.437 -29.179 -14.243 1.00 90.50 241 ARG A C 1
ATOM 1935 O O . ARG A 1 241 ? 26.586 -29.920 -14.727 1.00 90.50 241 ARG A O 1
ATOM 1942 N N . LEU A 1 242 ? 27.324 -27.851 -14.258 1.00 91.81 242 LEU A N 1
ATOM 1943 C CA . LEU A 1 242 ? 26.185 -27.164 -14.867 1.00 91.81 242 LEU A CA 1
ATOM 1944 C C . LEU A 1 242 ? 26.085 -27.463 -16.374 1.00 91.81 242 LEU A C 1
ATOM 1946 O O . LEU A 1 242 ? 24.989 -27.719 -16.876 1.00 91.81 242 LEU A O 1
ATOM 1950 N N . ARG A 1 243 ? 27.225 -27.507 -17.083 1.00 92.25 243 ARG A N 1
ATOM 1951 C CA . ARG A 1 243 ? 27.297 -27.953 -18.486 1.00 92.25 243 ARG A CA 1
ATOM 1952 C C . ARG A 1 243 ? 26.813 -29.392 -18.634 1.00 92.25 243 ARG A C 1
ATOM 1954 O O . ARG A 1 243 ? 25.937 -29.643 -19.453 1.00 92.25 243 ARG A O 1
ATOM 1961 N N . SER A 1 244 ? 27.303 -30.306 -17.796 1.00 90.31 244 SER A N 1
ATOM 1962 C CA . SER A 1 244 ? 26.890 -31.713 -17.828 1.00 90.31 244 SER A CA 1
ATOM 1963 C C . SER A 1 244 ? 25.386 -31.897 -17.592 1.00 90.31 244 SER A C 1
ATOM 1965 O O . SER A 1 244 ? 24.775 -32.754 -18.230 1.00 90.31 244 SER A O 1
ATOM 1967 N N . VAL A 1 245 ? 24.778 -31.108 -16.700 1.00 88.75 245 VAL A N 1
ATOM 1968 C CA . VAL A 1 245 ? 23.326 -31.125 -16.463 1.00 88.75 245 VAL A CA 1
ATOM 1969 C C . VAL A 1 245 ? 22.567 -30.644 -17.696 1.00 88.75 245 VAL A C 1
ATOM 1971 O O . VAL A 1 245 ? 21.653 -31.337 -18.143 1.00 88.75 245 VAL A O 1
ATOM 1974 N N . ALA A 1 246 ? 22.967 -29.513 -18.284 1.00 90.69 246 ALA A N 1
ATOM 1975 C CA . ALA A 1 246 ? 22.351 -29.013 -19.510 1.00 90.69 246 ALA A CA 1
ATOM 1976 C C . ALA A 1 246 ? 22.452 -30.044 -20.650 1.00 90.69 246 ALA A C 1
ATOM 1978 O O . ALA A 1 246 ? 21.443 -30.365 -21.275 1.00 90.69 246 ALA A O 1
ATOM 1979 N N . GLU A 1 247 ? 23.632 -30.638 -20.848 1.00 90.81 247 GLU A N 1
ATOM 1980 C CA . GLU A 1 247 ? 23.880 -31.674 -21.858 1.00 90.81 247 GLU A CA 1
ATOM 1981 C C . GLU A 1 247 ? 23.027 -32.930 -21.631 1.00 90.81 247 GLU A C 1
ATOM 1983 O O . GLU A 1 247 ? 22.489 -33.489 -22.586 1.00 90.81 247 GLU A O 1
ATOM 1988 N N . SER A 1 248 ? 22.842 -33.360 -20.377 1.00 88.06 248 SER A N 1
ATOM 1989 C CA . SER A 1 248 ? 21.986 -34.511 -20.050 1.00 88.06 248 SER A CA 1
ATOM 1990 C C . SER A 1 248 ? 20.508 -34.292 -20.391 1.00 88.06 248 SER A C 1
ATOM 1992 O O . SER A 1 248 ? 19.801 -35.250 -20.702 1.00 88.06 248 SER A O 1
ATOM 1994 N N . ALA A 1 249 ? 20.061 -33.033 -20.394 1.00 85.31 249 ALA A N 1
ATOM 1995 C CA . ALA A 1 249 ? 18.728 -32.617 -20.821 1.00 85.31 249 ALA A CA 1
ATOM 1996 C C . ALA A 1 249 ? 18.675 -32.264 -22.323 1.00 85.31 249 ALA A C 1
ATOM 1998 O O . ALA A 1 249 ? 17.669 -31.732 -22.799 1.00 85.31 249 ALA A O 1
ATOM 1999 N N . ASP A 1 250 ? 19.755 -32.546 -23.067 1.00 88.25 250 ASP A N 1
ATOM 2000 C CA . ASP A 1 250 ? 19.934 -32.197 -24.479 1.00 88.25 250 ASP A CA 1
ATOM 2001 C C . ASP A 1 250 ? 19.720 -30.684 -24.719 1.00 88.25 250 ASP A C 1
ATOM 2003 O O . ASP A 1 250 ? 19.181 -30.259 -25.738 1.00 88.25 250 ASP A O 1
ATOM 2007 N N . ALA A 1 251 ? 20.107 -29.856 -23.744 1.00 91.69 251 ALA A N 1
ATOM 2008 C CA . ALA A 1 251 ? 20.001 -28.399 -23.732 1.00 91.69 251 ALA A CA 1
ATOM 2009 C C . ALA A 1 251 ? 21.390 -27.739 -23.633 1.00 91.69 251 ALA A C 1
ATOM 2011 O O . ALA A 1 251 ? 22.411 -28.399 -23.454 1.00 91.69 251 ALA A O 1
ATOM 2012 N N . THR A 1 252 ? 21.447 -26.412 -23.766 1.00 90.94 252 THR A N 1
ATOM 2013 C CA . THR A 1 252 ? 22.710 -25.655 -23.697 1.00 90.94 252 THR A CA 1
ATOM 2014 C C . THR A 1 252 ? 22.929 -25.027 -22.321 1.00 90.94 252 THR A C 1
ATOM 2016 O O . THR A 1 252 ? 21.973 -24.774 -21.585 1.00 90.94 252 THR A O 1
ATOM 2019 N N . LEU A 1 253 ? 24.182 -24.683 -21.997 1.00 91.44 253 LEU A N 1
ATOM 2020 C CA . LEU A 1 253 ? 24.513 -23.887 -20.806 1.00 91.44 253 LEU A CA 1
ATOM 2021 C C . LEU A 1 253 ? 23.680 -22.593 -20.734 1.00 91.44 253 LEU A C 1
ATOM 2023 O O . LEU A 1 253 ? 23.192 -22.229 -19.669 1.00 91.44 253 LEU A O 1
ATOM 2027 N N . ASN A 1 254 ? 23.455 -21.936 -21.876 1.00 90.81 254 ASN A N 1
ATOM 2028 C CA . ASN A 1 254 ? 22.626 -20.735 -21.966 1.00 90.81 254 ASN A CA 1
ATOM 2029 C C . ASN A 1 254 ? 21.168 -21.004 -21.536 1.00 90.81 254 ASN A C 1
ATOM 2031 O O . ASN A 1 254 ? 20.581 -20.201 -20.816 1.00 90.81 254 ASN A O 1
ATOM 2035 N N . ASN A 1 255 ? 20.596 -22.161 -21.895 1.00 92.31 255 ASN A N 1
ATOM 2036 C CA . ASN A 1 255 ? 19.254 -22.539 -21.435 1.00 92.31 255 ASN A CA 1
ATOM 2037 C C . ASN A 1 255 ? 19.209 -22.747 -19.915 1.00 92.31 255 ASN A C 1
ATOM 2039 O O . ASN A 1 255 ? 18.240 -22.337 -19.282 1.00 92.31 255 ASN A O 1
ATOM 2043 N N . ALA A 1 256 ? 20.257 -23.326 -19.321 1.00 93.25 256 ALA A N 1
ATOM 2044 C CA . ALA A 1 256 ? 20.345 -23.482 -17.869 1.00 93.25 256 ALA A CA 1
ATOM 2045 C C . ALA A 1 256 ? 20.434 -22.134 -17.138 1.00 93.25 256 ALA A C 1
ATOM 2047 O O . ALA A 1 256 ? 19.741 -21.929 -16.143 1.00 93.25 256 ALA A O 1
ATOM 2048 N N . ILE A 1 257 ? 21.216 -21.192 -17.672 1.00 94.81 257 ILE A N 1
ATOM 2049 C CA . ILE A 1 257 ? 21.332 -19.828 -17.136 1.00 94.81 257 ILE A CA 1
ATOM 2050 C C . ILE A 1 257 ? 19.989 -19.088 -17.229 1.00 94.81 257 ILE A C 1
ATOM 2052 O O . ILE A 1 257 ? 19.561 -18.471 -16.257 1.00 94.81 257 ILE A O 1
ATOM 2056 N N . GLN A 1 258 ? 19.287 -19.191 -18.361 1.00 94.19 258 GLN A N 1
ATOM 2057 C CA . GLN A 1 258 ? 17.957 -18.593 -18.548 1.00 94.19 258 GLN A CA 1
ATOM 2058 C C . GLN A 1 258 ? 16.906 -19.185 -17.609 1.00 94.19 258 GLN A C 1
ATOM 2060 O O . GLN A 1 258 ? 16.124 -18.436 -17.029 1.00 94.19 258 GLN A O 1
ATOM 2065 N N . ALA A 1 259 ? 16.894 -20.511 -17.438 1.00 94.00 259 ALA A N 1
ATOM 2066 C CA . ALA A 1 259 ? 15.991 -21.186 -16.511 1.00 94.00 259 ALA A CA 1
ATOM 2067 C C . ALA A 1 259 ? 16.221 -20.720 -15.069 1.00 94.00 259 ALA A C 1
ATOM 2069 O O . ALA A 1 259 ? 15.261 -20.418 -14.360 1.00 94.00 259 ALA A O 1
ATOM 2070 N N . ALA A 1 260 ? 17.486 -20.621 -14.651 1.00 94.38 260 ALA A N 1
ATOM 2071 C CA . ALA A 1 260 ? 17.828 -20.114 -13.331 1.00 94.38 260 ALA A CA 1
ATOM 2072 C C . ALA A 1 260 ? 17.395 -18.650 -13.182 1.00 94.38 260 ALA A C 1
ATOM 2074 O O . ALA A 1 260 ? 16.773 -18.305 -12.186 1.00 94.38 260 ALA A O 1
ATOM 2075 N N . TRP A 1 261 ? 17.631 -17.806 -14.191 1.00 95.69 261 TRP A N 1
ATOM 2076 C CA . TRP A 1 261 ? 17.268 -16.390 -14.127 1.00 95.69 261 TRP A CA 1
ATOM 2077 C C . TRP A 1 261 ? 15.752 -16.182 -14.031 1.00 95.69 261 TRP A C 1
ATOM 2079 O O . TRP A 1 261 ? 15.279 -15.437 -13.174 1.00 95.69 261 TRP A O 1
ATOM 2089 N N . ALA A 1 262 ? 14.982 -16.904 -14.850 1.00 94.62 262 ALA A N 1
ATOM 2090 C CA . ALA A 1 262 ? 13.523 -16.898 -14.792 1.00 94.62 262 ALA A CA 1
ATOM 2091 C C . ALA A 1 262 ? 13.011 -17.332 -13.411 1.00 94.62 262 ALA A C 1
ATOM 2093 O O . ALA A 1 262 ? 12.180 -16.653 -12.810 1.00 94.62 262 ALA A O 1
ATOM 2094 N N . LEU A 1 263 ? 13.533 -18.440 -12.876 1.00 92.81 263 LEU A N 1
ATOM 2095 C CA . LEU A 1 263 ? 13.114 -18.945 -11.571 1.00 92.81 263 LEU A CA 1
ATOM 2096 C C . LEU A 1 263 ? 13.511 -17.993 -10.432 1.00 92.81 263 LEU A C 1
ATOM 2098 O O . LEU A 1 263 ? 12.721 -17.804 -9.510 1.00 92.81 263 LEU A O 1
ATOM 2102 N N . THR A 1 264 ? 14.671 -17.333 -10.508 1.00 93.81 264 THR A N 1
ATOM 2103 C CA . THR A 1 264 ? 15.040 -16.270 -9.563 1.00 93.81 264 THR A CA 1
ATOM 2104 C C . THR A 1 264 ? 14.035 -15.119 -9.606 1.00 93.81 264 THR A C 1
ATOM 2106 O O . THR A 1 264 ? 13.516 -14.746 -8.558 1.00 93.81 264 THR A O 1
ATOM 2109 N N . LEU A 1 265 ? 13.689 -14.594 -10.785 1.00 92.44 265 LEU A N 1
ATOM 2110 C CA . LEU A 1 265 ? 12.715 -13.501 -10.903 1.00 92.44 265 LEU A CA 1
ATOM 2111 C C . LEU A 1 265 ? 11.319 -13.889 -10.390 1.00 92.44 265 LEU A C 1
ATOM 2113 O O . LEU A 1 265 ? 10.700 -13.111 -9.663 1.00 92.44 265 LEU A O 1
ATOM 2117 N N . SER A 1 266 ? 10.844 -15.102 -10.692 1.00 90.19 266 SER A N 1
ATOM 2118 C CA . SER A 1 266 ? 9.570 -15.624 -10.163 1.00 90.19 266 SER A CA 1
ATOM 2119 C C . SER A 1 266 ? 9.538 -15.605 -8.634 1.00 90.19 266 SER A C 1
ATOM 2121 O O . SER A 1 266 ? 8.582 -15.111 -8.033 1.00 90.19 266 SER A O 1
ATOM 2123 N N . ARG A 1 267 ? 10.627 -16.040 -7.986 1.00 87.25 267 ARG A N 1
ATOM 2124 C CA . ARG A 1 267 ? 10.761 -16.061 -6.516 1.00 87.25 267 ARG A CA 1
ATOM 2125 C C . ARG A 1 267 ? 10.818 -14.671 -5.884 1.00 87.25 267 ARG A C 1
ATOM 2127 O O . ARG A 1 267 ? 10.584 -14.546 -4.686 1.00 87.25 267 ARG A O 1
ATOM 2134 N N . TYR A 1 268 ? 11.077 -13.645 -6.686 1.00 89.19 268 TYR A N 1
ATOM 2135 C CA . TYR A 1 268 ? 11.047 -12.245 -6.284 1.00 89.19 268 TYR A CA 1
ATOM 2136 C C . TYR A 1 268 ? 9.754 -11.513 -6.685 1.00 89.19 268 TYR A C 1
ATOM 2138 O O . TYR A 1 268 ? 9.687 -10.289 -6.593 1.00 89.19 268 TYR A O 1
ATOM 2146 N N . GLY A 1 269 ? 8.710 -12.245 -7.087 1.00 84.69 269 GLY A N 1
ATOM 2147 C CA . GLY A 1 269 ? 7.380 -11.683 -7.331 1.00 84.69 269 GLY A CA 1
ATOM 2148 C C . GLY A 1 269 ? 7.081 -11.337 -8.789 1.00 84.69 269 GLY A C 1
ATOM 2149 O O . GLY A 1 269 ? 6.043 -10.740 -9.055 1.00 84.69 269 GLY A O 1
ATOM 2150 N N . ALA A 1 270 ? 7.930 -11.739 -9.742 1.00 87.25 270 ALA A N 1
ATOM 2151 C CA . ALA A 1 270 ? 7.673 -11.508 -11.165 1.00 87.25 270 ALA A CA 1
ATOM 2152 C C . ALA A 1 270 ? 6.557 -12.389 -11.763 1.00 87.25 270 ALA A C 1
ATOM 2154 O O . ALA A 1 270 ? 6.144 -12.168 -12.900 1.00 87.25 270 ALA A O 1
ATOM 2155 N N . GLY A 1 271 ? 6.047 -13.358 -10.997 1.00 88.88 271 GLY A N 1
ATOM 2156 C CA . GLY A 1 271 ? 5.038 -14.320 -11.435 1.00 88.88 271 GLY A CA 1
ATOM 2157 C C . GLY A 1 271 ? 5.643 -15.568 -12.081 1.00 88.88 271 GLY A C 1
ATOM 2158 O O . GLY A 1 271 ? 6.856 -15.758 -12.099 1.00 88.88 271 GLY A O 1
ATOM 2159 N N . ASP A 1 272 ? 4.779 -16.442 -12.593 1.00 91.81 272 ASP A N 1
ATOM 2160 C CA . ASP A 1 272 ? 5.179 -17.718 -13.202 1.00 91.81 272 ASP A CA 1
ATOM 2161 C C . ASP A 1 272 ? 5.133 -17.688 -14.745 1.00 91.81 272 ASP A C 1
ATOM 2163 O O . ASP A 1 272 ? 5.550 -18.646 -15.388 1.00 91.81 272 ASP A O 1
ATOM 2167 N N . ASP A 1 273 ? 4.660 -16.600 -15.362 1.00 93.38 273 ASP A N 1
ATOM 2168 C CA . ASP A 1 273 ? 4.706 -16.368 -16.815 1.00 93.38 273 ASP A CA 1
ATOM 2169 C C . ASP A 1 273 ? 5.487 -15.076 -17.077 1.00 93.38 273 ASP A C 1
ATOM 2171 O O . ASP A 1 273 ? 5.012 -13.974 -16.809 1.00 93.38 273 ASP A O 1
ATOM 2175 N N . LEU A 1 274 ? 6.736 -15.235 -17.508 1.00 93.00 274 LEU A N 1
ATOM 2176 C CA . LEU A 1 274 ? 7.757 -14.193 -17.504 1.00 93.00 274 LEU A CA 1
ATOM 2177 C C . LEU A 1 274 ? 8.238 -13.906 -18.919 1.00 93.00 274 LEU A C 1
ATOM 2179 O O . LEU A 1 274 ? 8.327 -14.820 -19.738 1.00 93.00 274 LEU A O 1
ATOM 2183 N N . VAL A 1 275 ? 8.667 -12.674 -19.186 1.00 93.88 275 VAL A N 1
ATOM 2184 C CA . VAL A 1 275 ? 9.350 -12.326 -20.438 1.00 93.88 275 VAL A CA 1
ATOM 2185 C C . VAL A 1 275 ? 10.717 -11.724 -20.139 1.00 93.88 275 VAL A C 1
ATOM 2187 O O . VAL A 1 275 ? 10.847 -10.690 -19.485 1.00 93.88 275 VAL A O 1
ATOM 2190 N N . LEU A 1 276 ? 11.753 -12.393 -20.640 1.00 93.44 276 LEU A N 1
ATOM 2191 C CA . LEU A 1 276 ? 13.149 -11.988 -20.514 1.00 93.44 276 LEU A CA 1
ATOM 2192 C C . LEU A 1 276 ? 13.619 -11.357 -21.822 1.00 93.44 276 LEU A C 1
ATOM 2194 O O . LEU A 1 276 ? 13.334 -11.886 -22.893 1.00 93.44 276 LEU A O 1
ATOM 2198 N N . GLY A 1 277 ? 14.397 -10.282 -21.765 1.00 92.12 277 GLY A N 1
ATOM 2199 C CA . GLY A 1 277 ? 15.147 -9.831 -22.931 1.00 92.12 277 GLY A CA 1
ATOM 2200 C C . GLY A 1 277 ? 16.379 -10.708 -23.118 1.00 92.12 277 GLY A C 1
ATOM 2201 O O . GLY A 1 277 ? 17.130 -10.931 -22.170 1.00 92.12 277 GLY A O 1
ATOM 2202 N N . THR A 1 278 ? 16.612 -11.212 -24.325 1.00 90.12 278 THR A N 1
ATOM 2203 C CA . THR A 1 278 ? 17.810 -12.003 -24.639 1.00 90.12 278 THR A CA 1
ATOM 2204 C C . THR A 1 278 ? 18.522 -11.437 -25.849 1.00 90.12 278 THR A C 1
ATOM 2206 O O . THR A 1 278 ? 17.888 -11.022 -26.819 1.00 90.12 278 THR A O 1
ATOM 2209 N N . ILE A 1 279 ? 19.851 -11.425 -25.797 1.00 85.31 279 ILE A N 1
ATOM 2210 C CA . ILE A 1 279 ? 20.671 -10.972 -26.917 1.00 85.31 279 ILE A CA 1
ATOM 2211 C C . ILE A 1 279 ? 20.887 -12.130 -27.896 1.00 85.31 279 ILE A C 1
ATOM 2213 O O . ILE A 1 279 ? 21.314 -13.225 -27.523 1.00 85.31 279 ILE A O 1
ATOM 2217 N N . ARG A 1 280 ? 20.577 -11.879 -29.166 1.00 83.25 280 ARG A N 1
ATOM 2218 C CA . ARG A 1 280 ? 20.653 -12.816 -30.288 1.00 83.25 280 ARG A CA 1
ATOM 2219 C C . ARG A 1 280 ? 21.624 -12.274 -31.323 1.00 83.25 280 ARG A C 1
ATOM 2221 O O . ARG A 1 280 ? 21.601 -11.091 -31.631 1.00 83.25 280 ARG A O 1
ATOM 2228 N N . GLY A 1 281 ? 22.465 -13.140 -31.884 1.00 77.06 281 GLY A N 1
ATOM 2229 C CA . GLY A 1 281 ? 23.473 -12.722 -32.862 1.00 77.06 281 GLY A CA 1
ATOM 2230 C C . GLY A 1 281 ? 22.908 -12.282 -34.218 1.00 77.06 281 GLY A C 1
ATOM 2231 O O . GLY A 1 281 ? 23.629 -11.626 -34.957 1.00 77.06 281 GLY A O 1
ATOM 2232 N N . GLY A 1 282 ? 21.669 -12.665 -34.561 1.00 77.75 282 GLY A N 1
ATOM 2233 C CA . GLY A 1 282 ? 21.011 -12.319 -35.834 1.00 77.75 282 GLY A CA 1
ATOM 2234 C C . GLY A 1 282 ? 21.719 -12.850 -37.086 1.00 77.75 282 GLY A C 1
ATOM 2235 O O . GLY A 1 282 ? 21.518 -12.349 -38.187 1.00 77.75 282 GLY A O 1
ATOM 2236 N N . ARG A 1 283 ? 22.593 -13.848 -36.915 1.00 78.88 283 ARG A N 1
ATOM 2237 C CA . ARG A 1 283 ? 23.466 -14.427 -37.953 1.00 78.88 283 ARG A CA 1
ATOM 2238 C C . ARG A 1 283 ? 23.225 -15.928 -38.113 1.00 78.88 283 ARG A C 1
ATOM 2240 O O . ARG A 1 283 ? 24.152 -16.692 -38.411 1.00 78.88 283 ARG A O 1
ATOM 2247 N N . ALA A 1 284 ? 21.999 -16.389 -37.850 1.00 69.44 284 ALA A N 1
ATOM 2248 C CA . ALA A 1 284 ? 21.612 -17.772 -38.088 1.00 69.44 284 ALA A CA 1
ATOM 2249 C C . ALA A 1 284 ? 21.916 -18.198 -39.532 1.00 69.44 284 ALA A C 1
ATOM 2251 O O . ALA A 1 284 ? 21.801 -17.429 -40.482 1.00 69.44 284 ALA A O 1
ATOM 2252 N N . GLY A 1 285 ? 22.257 -19.480 -39.705 1.00 62.22 285 GLY A N 1
ATOM 2253 C CA . GLY A 1 285 ? 22.620 -20.051 -41.012 1.00 62.22 285 GLY A CA 1
ATOM 2254 C C . GLY A 1 285 ? 21.511 -20.061 -42.077 1.00 62.22 285 GLY A C 1
ATOM 2255 O O . GLY A 1 285 ? 21.715 -20.633 -43.142 1.00 62.22 285 GLY A O 1
ATOM 2256 N N . THR A 1 286 ? 20.344 -19.481 -41.797 1.00 65.31 286 THR A N 1
ATOM 2257 C CA . THR A 1 286 ? 19.275 -19.214 -42.769 1.00 65.31 286 THR A CA 1
ATOM 2258 C C . THR A 1 286 ? 19.538 -17.958 -43.603 1.00 65.31 286 THR A C 1
ATOM 2260 O O . THR A 1 286 ? 18.972 -17.841 -44.690 1.00 65.31 286 THR A O 1
ATOM 2263 N N . ILE A 1 287 ? 20.419 -17.061 -43.141 1.00 72.38 287 ILE A N 1
ATOM 2264 C CA . ILE A 1 287 ? 20.829 -15.842 -43.846 1.00 72.38 287 ILE A CA 1
ATOM 2265 C C . ILE A 1 287 ? 22.161 -16.119 -44.569 1.00 72.38 287 ILE A C 1
ATOM 2267 O O . ILE A 1 287 ? 23.200 -16.276 -43.915 1.00 72.38 287 ILE A O 1
ATOM 2271 N N . PRO A 1 288 ? 22.177 -16.223 -45.911 1.00 73.88 288 PRO A N 1
ATOM 2272 C CA . PRO A 1 288 ? 23.393 -16.551 -46.650 1.00 73.88 288 PRO A CA 1
ATOM 2273 C C . PRO A 1 288 ? 24.482 -15.490 -46.457 1.00 73.88 288 PRO A C 1
ATOM 2275 O O . PRO A 1 288 ? 24.269 -14.321 -46.761 1.00 73.88 288 PRO A O 1
ATOM 2278 N N . GLY A 1 289 ? 25.666 -15.899 -45.992 1.00 80.44 289 GLY A N 1
ATOM 2279 C CA . GLY A 1 289 ? 26.817 -15.001 -45.854 1.00 80.44 289 GLY A CA 1
ATOM 2280 C C . GLY A 1 289 ? 26.802 -14.088 -44.620 1.00 80.44 289 GLY A C 1
ATOM 2281 O O . GLY A 1 289 ? 27.703 -13.268 -44.456 1.00 80.44 289 GLY A O 1
ATOM 2282 N N . ALA A 1 290 ? 25.803 -14.217 -43.737 1.00 82.44 290 ALA A N 1
ATOM 2283 C CA . ALA A 1 290 ? 25.666 -13.347 -42.571 1.00 82.44 290 ALA A CA 1
ATOM 2284 C C . ALA A 1 290 ? 26.783 -13.504 -41.539 1.00 82.44 290 ALA A C 1
ATOM 2286 O O . ALA A 1 290 ? 26.965 -12.608 -40.732 1.00 82.44 290 ALA A O 1
ATOM 2287 N N . ARG A 1 291 ? 27.539 -14.606 -41.509 1.00 83.56 291 ARG A N 1
ATOM 2288 C CA . ARG A 1 291 ? 28.652 -14.763 -40.552 1.00 83.56 291 ARG A CA 1
ATOM 2289 C C . ARG A 1 291 ? 29.919 -14.050 -41.009 1.00 83.56 291 ARG A C 1
ATOM 2291 O O . ARG A 1 291 ? 30.785 -13.778 -40.183 1.00 83.56 291 ARG A O 1
ATOM 2298 N N . GLU A 1 292 ? 30.005 -13.761 -42.300 1.00 86.44 292 GLU A N 1
ATOM 2299 C CA . GLU A 1 292 ? 31.153 -13.168 -42.970 1.00 86.44 292 GLU A CA 1
ATOM 2300 C C . GLU A 1 292 ? 30.980 -11.658 -43.212 1.00 86.44 292 GLU A C 1
ATOM 2302 O O . GLU A 1 292 ? 31.961 -10.972 -43.476 1.00 86.44 292 GLU A O 1
ATOM 2307 N N . THR A 1 293 ? 29.759 -11.122 -43.127 1.00 89.12 293 THR A N 1
ATOM 2308 C CA . THR A 1 293 ? 29.456 -9.706 -43.404 1.00 89.12 293 THR A CA 1
ATOM 2309 C C . THR A 1 293 ? 29.682 -8.791 -42.195 1.00 89.12 293 THR A C 1
ATOM 2311 O O . THR A 1 293 ? 29.237 -9.081 -41.088 1.00 89.12 293 THR A O 1
ATOM 2314 N N . VAL A 1 294 ? 30.302 -7.628 -42.406 1.00 90.38 294 VAL A N 1
ATOM 2315 C CA . VAL A 1 294 ? 30.398 -6.553 -41.400 1.00 90.38 294 VAL A CA 1
ATOM 2316 C C . VAL A 1 294 ? 29.118 -5.709 -41.430 1.00 90.38 294 VAL A C 1
ATOM 2318 O O . VAL A 1 294 ? 28.723 -5.235 -42.493 1.00 90.38 294 VAL A O 1
ATOM 2321 N N . GLY A 1 295 ? 28.465 -5.525 -40.279 1.00 90.19 295 GLY A N 1
ATOM 2322 C CA . GLY A 1 295 ? 27.221 -4.754 -40.156 1.00 90.19 295 GLY A CA 1
ATOM 2323 C C . GLY A 1 295 ? 26.477 -4.992 -38.837 1.00 90.19 295 GLY A C 1
ATOM 2324 O O . GLY A 1 295 ? 26.966 -5.715 -37.969 1.00 90.19 295 GLY A O 1
ATOM 2325 N N . LEU A 1 296 ? 25.296 -4.389 -38.676 1.00 88.00 296 LEU A N 1
ATOM 2326 C CA . LEU A 1 296 ? 24.462 -4.559 -37.481 1.00 88.00 296 LEU A CA 1
ATOM 2327 C C . LEU A 1 296 ? 23.456 -5.705 -37.670 1.00 88.00 296 LEU A C 1
ATOM 2329 O O . LEU A 1 296 ? 22.500 -5.561 -38.429 1.00 88.00 296 LEU A O 1
ATOM 2333 N N . PHE A 1 297 ? 23.664 -6.822 -36.967 1.00 86.19 297 PHE A N 1
ATOM 2334 C CA . PHE A 1 297 ? 22.773 -7.991 -36.998 1.00 86.19 297 PHE A CA 1
ATOM 2335 C C . PHE A 1 297 ? 22.193 -8.333 -35.625 1.00 86.19 297 PHE A C 1
ATOM 2337 O O . PHE A 1 297 ? 21.121 -8.928 -35.554 1.00 86.19 297 PHE A O 1
ATOM 2344 N N . ILE A 1 298 ? 22.892 -7.978 -34.543 1.00 83.69 298 ILE A N 1
ATOM 2345 C CA . ILE A 1 298 ? 22.476 -8.301 -33.174 1.00 83.69 298 ILE A CA 1
ATOM 2346 C C . ILE A 1 298 ? 21.044 -7.822 -32.889 1.00 83.69 298 ILE A C 1
ATOM 2348 O O . ILE A 1 298 ? 20.689 -6.698 -33.225 1.00 83.69 298 ILE A O 1
ATOM 2352 N N . GLN A 1 299 ? 20.227 -8.655 -32.249 1.00 84.50 299 GLN A N 1
ATOM 2353 C CA . GLN A 1 299 ? 18.868 -8.304 -31.831 1.00 84.50 299 GLN A CA 1
ATOM 2354 C C . GLN A 1 299 ? 18.683 -8.584 -30.343 1.00 84.50 299 GLN A C 1
ATOM 2356 O O . GLN A 1 299 ? 19.165 -9.595 -29.833 1.00 84.50 299 GLN A O 1
ATOM 2361 N N . THR A 1 300 ? 17.936 -7.726 -29.652 1.00 86.81 300 THR A N 1
ATOM 2362 C CA . THR A 1 300 ? 17.447 -8.018 -28.299 1.00 86.81 300 THR A CA 1
ATOM 2363 C C . THR A 1 300 ? 15.999 -8.463 -28.408 1.00 86.81 300 THR A C 1
ATOM 2365 O O . THR A 1 300 ? 15.119 -7.643 -28.645 1.00 86.81 300 THR A O 1
ATOM 2368 N N . LEU A 1 301 ? 15.742 -9.759 -28.258 1.00 89.62 301 LEU A N 1
ATOM 2369 C CA . LEU A 1 301 ? 14.422 -10.343 -28.484 1.00 89.62 301 LEU A CA 1
ATOM 2370 C C . LEU A 1 301 ? 13.826 -10.912 -27.195 1.00 89.62 301 LEU A C 1
ATOM 2372 O O . LEU A 1 301 ? 14.575 -11.424 -26.352 1.00 89.62 301 LEU A O 1
ATOM 2376 N N . PRO A 1 302 ? 12.492 -10.843 -27.034 1.00 93.06 302 PRO A N 1
ATOM 2377 C CA . PRO A 1 302 ? 11.836 -11.431 -25.885 1.00 93.06 302 PRO A CA 1
ATOM 2378 C C . PRO A 1 302 ? 11.929 -12.956 -25.925 1.00 93.06 302 PRO A C 1
ATOM 2380 O O . PRO A 1 302 ? 11.745 -13.591 -26.960 1.00 93.06 302 PRO A O 1
ATOM 2383 N N . LEU A 1 303 ? 12.162 -13.537 -24.757 1.00 92.44 303 LEU A N 1
ATOM 2384 C CA . LEU A 1 303 ? 12.059 -14.954 -24.471 1.00 92.44 303 LEU A CA 1
ATOM 2385 C C . LEU A 1 303 ? 11.016 -15.120 -23.371 1.00 92.44 303 LEU A C 1
ATOM 2387 O O . LEU A 1 303 ? 11.252 -14.747 -22.221 1.00 92.44 303 LEU A O 1
ATOM 2391 N N . ARG A 1 304 ? 9.863 -15.682 -23.727 1.00 93.31 304 ARG A N 1
ATOM 2392 C CA . ARG A 1 304 ? 8.822 -16.005 -22.754 1.00 93.31 304 ARG A CA 1
ATOM 2393 C C . ARG A 1 304 ? 9.137 -17.323 -22.054 1.00 93.31 304 ARG A C 1
ATOM 2395 O O . ARG A 1 304 ? 9.420 -18.322 -22.714 1.00 93.31 304 ARG A O 1
ATOM 2402 N N . VAL A 1 305 ? 9.059 -17.331 -20.730 1.00 94.31 305 VAL A N 1
ATOM 2403 C CA . VAL A 1 305 ? 9.324 -18.495 -19.882 1.00 94.31 305 VAL A CA 1
ATOM 2404 C C . VAL A 1 305 ? 8.126 -18.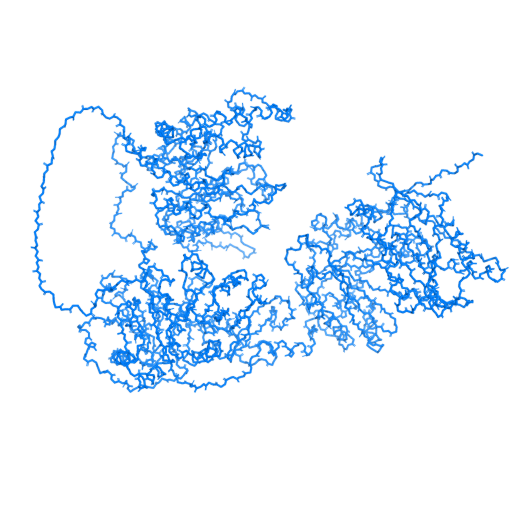723 -18.976 1.00 94.31 305 VAL A C 1
ATOM 2406 O O . VAL A 1 305 ? 7.742 -17.837 -18.219 1.00 94.31 305 VAL A O 1
ATOM 2409 N N . ARG A 1 306 ? 7.550 -19.926 -19.039 1.00 93.06 306 ARG A N 1
ATOM 2410 C CA . ARG A 1 306 ? 6.440 -20.340 -18.177 1.00 93.06 306 ARG A CA 1
ATOM 2411 C C . ARG A 1 306 ? 6.936 -21.364 -17.170 1.00 93.06 306 ARG A C 1
ATOM 2413 O O . ARG A 1 306 ? 7.436 -22.418 -17.548 1.00 93.06 306 ARG A O 1
ATOM 2420 N N . LEU A 1 307 ? 6.795 -21.053 -15.892 1.00 93.06 307 LEU A N 1
ATOM 2421 C CA . LEU A 1 307 ? 7.230 -21.885 -14.785 1.00 93.06 307 LEU A CA 1
ATOM 2422 C C . LEU A 1 307 ? 6.033 -22.659 -14.237 1.00 93.06 307 LEU A C 1
ATOM 2424 O O . LEU A 1 307 ? 5.039 -22.093 -13.796 1.00 93.06 307 LEU A O 1
ATOM 2428 N N . GLN A 1 308 ? 6.128 -23.983 -14.263 1.00 91.00 308 GLN A N 1
ATOM 2429 C CA . GLN A 1 308 ? 5.131 -24.877 -13.680 1.00 91.00 308 GLN A CA 1
ATOM 2430 C C . GLN A 1 308 ? 5.767 -25.606 -12.499 1.00 91.00 308 GLN A C 1
ATOM 2432 O O . GLN A 1 308 ? 6.756 -26.316 -12.659 1.00 91.00 308 GLN A O 1
ATOM 2437 N N . LYS A 1 309 ? 5.221 -25.399 -11.297 1.00 85.62 309 LYS A N 1
ATOM 2438 C CA . LYS A 1 309 ? 5.830 -25.826 -10.023 1.00 85.62 309 LYS A CA 1
ATOM 2439 C C . LYS A 1 309 ? 6.129 -27.332 -9.955 1.00 85.62 309 LYS A C 1
ATOM 2441 O O . LYS A 1 309 ? 7.111 -27.726 -9.333 1.00 85.62 309 LYS A O 1
ATOM 2446 N N . ASP A 1 310 ? 5.298 -28.151 -10.590 1.00 90.19 310 ASP A N 1
ATOM 2447 C CA . ASP A 1 310 ? 5.375 -29.613 -10.634 1.00 90.19 310 ASP A CA 1
ATOM 2448 C C . ASP A 1 310 ? 6.318 -30.165 -11.715 1.00 90.19 310 ASP A C 1
ATOM 2450 O O . ASP A 1 310 ? 6.646 -31.352 -11.685 1.00 90.19 310 ASP A O 1
ATOM 2454 N N . ARG A 1 311 ? 6.792 -29.324 -12.642 1.00 90.50 311 ARG A N 1
ATOM 2455 C CA . ARG A 1 311 ? 7.769 -29.724 -13.662 1.00 90.50 311 ARG A CA 1
ATOM 2456 C C . ARG A 1 311 ? 9.153 -29.897 -13.071 1.00 90.50 311 ARG A C 1
ATOM 2458 O O . ARG A 1 311 ? 9.536 -29.212 -12.126 1.00 90.50 311 ARG A O 1
ATOM 2465 N N . THR A 1 312 ? 9.920 -30.795 -13.668 1.00 91.81 312 THR A N 1
ATOM 2466 C CA . THR A 1 312 ? 11.347 -30.972 -13.380 1.00 91.81 312 THR A CA 1
ATOM 2467 C C . THR A 1 312 ? 12.196 -29.923 -14.098 1.00 91.81 312 THR A C 1
ATOM 2469 O O . THR A 1 312 ? 11.788 -29.370 -15.123 1.00 91.81 312 THR A O 1
ATOM 2472 N N . LEU A 1 313 ? 13.416 -29.682 -13.604 1.00 91.00 313 LEU A N 1
ATOM 2473 C CA . LEU A 1 313 ? 14.378 -28.811 -14.290 1.00 91.00 313 LEU A CA 1
ATOM 2474 C C . LEU A 1 313 ? 14.621 -29.261 -15.742 1.00 91.00 313 LEU A C 1
ATOM 2476 O O . LEU A 1 313 ? 14.601 -28.433 -16.650 1.00 91.00 313 LEU A O 1
ATOM 2480 N N . GLY A 1 314 ? 14.793 -30.564 -15.984 1.00 89.75 314 GLY A N 1
ATOM 2481 C CA . GLY A 1 314 ? 15.012 -31.102 -17.331 1.00 89.75 314 GLY A CA 1
ATOM 2482 C C . GLY A 1 314 ? 13.880 -30.786 -18.318 1.00 89.75 314 GLY A C 1
ATOM 2483 O O . GLY A 1 314 ? 14.146 -30.465 -19.477 1.00 89.75 314 GLY A O 1
ATOM 2484 N N . GLU A 1 315 ? 12.622 -30.809 -17.868 1.00 91.00 315 GLU A N 1
ATOM 2485 C CA . GLU A 1 315 ? 11.472 -30.440 -18.706 1.00 91.00 315 GLU A CA 1
ATOM 2486 C C . GLU A 1 315 ? 11.498 -28.956 -19.093 1.00 91.00 315 GLU A C 1
ATOM 2488 O O . GLU A 1 315 ? 11.321 -28.636 -20.272 1.00 91.00 315 GLU A O 1
ATOM 2493 N N . LEU A 1 316 ? 11.801 -28.065 -18.139 1.00 93.00 316 LEU A N 1
ATOM 2494 C CA . LEU A 1 316 ? 11.951 -26.628 -18.396 1.00 93.00 316 LEU A CA 1
ATOM 2495 C C . LEU A 1 316 ? 13.093 -26.346 -19.386 1.00 93.00 316 LEU A C 1
ATOM 2497 O O . LEU A 1 316 ? 12.933 -25.556 -20.318 1.00 93.00 316 LEU A O 1
ATOM 2501 N N . LEU A 1 317 ? 14.238 -27.018 -19.237 1.00 92.94 317 LEU A N 1
ATOM 2502 C CA . LEU A 1 317 ? 15.360 -26.881 -20.174 1.00 92.94 317 LEU A CA 1
ATOM 2503 C C . LEU A 1 317 ? 14.977 -27.328 -21.592 1.00 92.94 317 LEU A C 1
ATOM 2505 O O . LEU A 1 317 ? 15.321 -26.659 -22.570 1.00 92.94 317 LEU A O 1
ATOM 2509 N N . GLY A 1 318 ? 14.221 -28.423 -21.712 1.00 91.19 318 GLY A N 1
ATOM 2510 C CA . GLY A 1 318 ? 13.702 -28.906 -22.990 1.00 91.19 318 GLY A CA 1
ATOM 2511 C C . GLY A 1 318 ? 12.688 -27.955 -23.639 1.00 91.19 318 GLY A C 1
ATOM 2512 O O . GLY A 1 318 ? 12.634 -27.857 -24.868 1.00 91.19 318 GLY A O 1
ATOM 2513 N N . GLU A 1 319 ? 11.890 -27.241 -22.844 1.00 91.25 319 GLU A N 1
ATOM 2514 C CA . GLU A 1 319 ? 10.990 -26.175 -23.306 1.00 91.25 319 GLU A CA 1
ATOM 2515 C C . GLU A 1 319 ? 11.754 -24.959 -23.818 1.00 91.25 319 GLU A C 1
ATOM 2517 O O . GLU A 1 319 ? 11.532 -24.540 -24.955 1.00 91.25 319 GLU A O 1
ATOM 2522 N N . LEU A 1 320 ? 12.711 -24.451 -23.038 1.00 92.38 320 LEU A N 1
ATOM 2523 C CA . LEU A 1 320 ? 13.548 -23.324 -23.449 1.00 92.38 320 LEU A CA 1
ATOM 2524 C C . LEU A 1 320 ? 14.302 -23.633 -24.739 1.00 92.38 320 LEU A C 1
ATOM 2526 O O . LEU A 1 320 ? 14.332 -22.815 -25.654 1.00 92.38 320 LEU A O 1
ATOM 2530 N N . ARG A 1 321 ? 14.860 -24.839 -24.866 1.00 91.81 321 ARG A N 1
ATOM 2531 C CA . ARG A 1 321 ? 15.507 -25.268 -26.106 1.00 91.81 321 ARG A CA 1
ATOM 2532 C C . ARG A 1 321 ? 14.551 -25.236 -27.300 1.00 91.81 321 ARG A C 1
ATOM 2534 O O . ARG A 1 321 ? 14.942 -24.765 -28.365 1.00 91.81 321 ARG A O 1
ATOM 2541 N N . ARG A 1 322 ? 13.321 -25.744 -27.149 1.00 90.00 322 ARG A N 1
ATOM 2542 C CA . ARG A 1 322 ? 12.312 -25.707 -28.224 1.00 90.00 322 ARG A CA 1
ATOM 2543 C C . ARG A 1 322 ? 11.985 -24.270 -28.618 1.00 90.00 322 ARG A C 1
ATOM 2545 O O . ARG A 1 322 ? 12.072 -23.959 -29.801 1.00 90.00 322 ARG A O 1
ATOM 2552 N N . ALA A 1 323 ? 11.752 -23.395 -27.641 1.00 87.44 323 ALA A N 1
ATOM 2553 C CA . ALA A 1 323 ? 11.526 -21.973 -27.886 1.00 87.44 323 ALA A CA 1
ATOM 2554 C C . ALA A 1 323 ? 12.705 -21.325 -28.641 1.00 87.44 323 ALA A C 1
ATOM 2556 O O . ALA A 1 323 ? 12.503 -20.570 -29.593 1.00 87.44 323 ALA A O 1
ATOM 2557 N N . TRP A 1 324 ? 13.949 -21.671 -28.289 1.00 85.19 324 TRP A N 1
ATOM 2558 C CA . TRP A 1 324 ? 15.148 -21.201 -28.995 1.00 85.19 324 TRP A CA 1
ATOM 2559 C C . TRP A 1 324 ? 15.197 -21.635 -30.461 1.00 85.19 324 TRP A C 1
ATOM 2561 O O . TRP A 1 324 ? 15.549 -20.825 -31.323 1.00 85.19 324 TRP A O 1
ATOM 2571 N N . VAL A 1 325 ? 14.850 -22.894 -30.741 1.00 86.12 325 VAL A N 1
ATOM 2572 C CA . VAL A 1 325 ? 14.806 -23.440 -32.104 1.00 86.12 325 VAL A CA 1
ATOM 2573 C C . VAL A 1 325 ? 13.701 -22.775 -32.920 1.00 86.12 325 VAL A C 1
ATOM 2575 O O . VAL A 1 325 ? 13.963 -22.368 -34.046 1.00 86.12 325 VAL A O 1
ATOM 2578 N N . GLU A 1 326 ? 12.507 -22.617 -32.351 1.00 86.25 326 GLU A N 1
ATOM 2579 C CA . GLU A 1 326 ? 11.359 -21.983 -33.013 1.00 86.25 326 GLU A CA 1
ATOM 2580 C C . GLU A 1 326 ? 11.634 -20.510 -33.345 1.00 86.25 326 GLU A C 1
ATOM 2582 O O . GLU A 1 326 ? 11.342 -20.057 -34.444 1.00 86.25 326 GLU A O 1
ATOM 2587 N N . THR A 1 327 ? 12.295 -19.774 -32.446 1.00 86.12 327 THR A N 1
ATOM 2588 C CA . THR A 1 327 ? 12.627 -18.352 -32.661 1.00 86.12 327 THR A CA 1
ATOM 2589 C C . THR A 1 327 ? 13.698 -18.142 -33.739 1.00 86.12 327 THR A C 1
ATOM 2591 O O . THR A 1 327 ? 13.862 -17.035 -34.242 1.00 86.12 327 THR A O 1
ATOM 2594 N N . ARG A 1 328 ? 14.473 -19.175 -34.097 1.00 82.50 328 ARG A N 1
ATOM 2595 C CA . ARG A 1 328 ? 15.646 -19.048 -34.979 1.00 82.50 328 ARG A CA 1
ATOM 2596 C C . ARG A 1 328 ? 15.310 -18.491 -36.362 1.00 82.50 328 ARG A C 1
ATOM 2598 O O . ARG A 1 328 ? 16.090 -17.706 -36.890 1.00 82.50 328 ARG A O 1
ATOM 2605 N N . ASP A 1 329 ? 14.181 -18.882 -36.939 1.00 81.12 329 ASP A N 1
ATOM 2606 C CA . ASP A 1 329 ? 13.793 -18.422 -38.278 1.00 81.12 329 ASP A CA 1
ATOM 2607 C C . ASP A 1 329 ? 13.218 -16.993 -38.254 1.00 81.12 329 ASP A C 1
ATOM 2609 O O . ASP A 1 329 ? 13.169 -16.331 -39.288 1.00 81.12 329 ASP A O 1
ATOM 2613 N N . HIS A 1 330 ? 12.905 -16.484 -37.058 1.00 84.94 330 HIS A N 1
ATOM 2614 C CA . HIS A 1 330 ? 12.279 -15.186 -36.794 1.00 84.94 330 HIS A CA 1
ATOM 2615 C C . HIS A 1 330 ? 13.220 -14.195 -36.080 1.00 84.94 330 HIS A C 1
ATOM 2617 O O . HIS A 1 330 ? 12.801 -13.109 -35.681 1.00 84.94 330 HIS A O 1
ATOM 2623 N N . GLU A 1 331 ? 14.502 -14.545 -35.898 1.00 84.12 331 GLU A N 1
ATOM 2624 C CA . GLU A 1 331 ? 15.458 -13.739 -35.117 1.00 84.12 331 GLU A CA 1
ATOM 2625 C C . GLU A 1 331 ? 15.943 -12.467 -35.826 1.00 84.12 331 GLU A C 1
ATOM 2627 O O . GLU A 1 331 ? 16.683 -11.686 -35.239 1.00 84.12 331 GLU A O 1
ATOM 2632 N N . HIS A 1 332 ? 15.559 -12.283 -37.088 1.00 79.50 332 HIS A N 1
ATOM 2633 C CA . HIS A 1 332 ? 15.908 -11.129 -37.914 1.00 79.50 332 HIS A CA 1
ATOM 2634 C C . HIS A 1 332 ? 14.967 -9.929 -37.690 1.00 79.50 332 HIS A C 1
ATOM 2636 O O . HIS A 1 332 ? 15.260 -8.824 -38.142 1.00 79.50 332 HIS A O 1
ATOM 2642 N N . VAL A 1 333 ? 13.840 -10.145 -37.002 1.00 83.25 333 VAL A N 1
ATOM 2643 C CA . VAL A 1 333 ? 12.845 -9.116 -36.672 1.00 83.25 333 VAL A CA 1
ATOM 2644 C C . VAL A 1 333 ? 13.407 -8.156 -35.624 1.00 83.25 333 VAL A C 1
ATOM 2646 O O . VAL A 1 333 ? 14.106 -8.572 -34.702 1.00 83.25 333 VAL A O 1
ATOM 2649 N N . SER A 1 334 ? 13.075 -6.867 -35.734 1.00 82.44 334 SER A N 1
ATOM 2650 C CA . SER A 1 334 ? 13.485 -5.879 -34.736 1.00 82.44 334 SER A CA 1
ATOM 2651 C C . SER A 1 334 ? 12.652 -5.947 -33.458 1.00 82.44 334 SER A C 1
ATOM 2653 O O . SER A 1 334 ? 11.445 -6.196 -33.488 1.00 82.44 334 SER A O 1
ATOM 2655 N N . VAL A 1 335 ? 13.271 -5.616 -32.324 1.00 83.50 335 VAL A N 1
ATOM 2656 C CA . VAL A 1 335 ? 12.558 -5.492 -31.042 1.00 83.50 335 VAL A CA 1
ATOM 2657 C C . VAL A 1 335 ? 11.390 -4.500 -31.112 1.00 83.50 335 VAL A C 1
ATOM 2659 O O . VAL A 1 335 ? 10.353 -4.730 -30.494 1.00 83.50 335 VAL A O 1
ATOM 2662 N N . SER A 1 336 ? 11.523 -3.430 -31.902 1.00 80.44 336 SER A N 1
ATOM 2663 C CA . SER A 1 336 ? 10.477 -2.423 -32.101 1.00 80.44 336 SER A CA 1
ATOM 2664 C C . SER A 1 336 ? 9.257 -2.989 -32.828 1.00 80.44 336 SER A C 1
ATOM 2666 O O . SER A 1 336 ? 8.127 -2.630 -32.501 1.00 80.44 336 SER A O 1
ATOM 2668 N N . ASP A 1 337 ? 9.454 -3.898 -33.783 1.00 84.88 337 ASP A N 1
ATOM 2669 C CA . ASP A 1 337 ? 8.344 -4.568 -34.464 1.00 84.88 337 ASP A CA 1
ATOM 2670 C C . ASP A 1 337 ? 7.681 -5.601 -33.551 1.00 84.88 337 ASP A C 1
ATOM 2672 O O . ASP A 1 337 ? 6.456 -5.611 -33.430 1.00 84.88 337 ASP A O 1
ATOM 2676 N N . VAL A 1 338 ? 8.471 -6.383 -32.807 1.00 88.19 338 VAL A N 1
ATOM 2677 C CA . VAL A 1 338 ? 7.940 -7.308 -31.793 1.00 88.19 338 VAL A CA 1
ATOM 2678 C C . VAL A 1 338 ? 7.119 -6.564 -30.736 1.00 88.19 338 VAL A C 1
ATOM 2680 O O . VAL A 1 338 ? 6.025 -7.000 -30.385 1.00 88.19 338 VAL A O 1
ATOM 2683 N N . GLN A 1 339 ? 7.596 -5.402 -30.284 1.00 86.31 339 GLN A N 1
ATOM 2684 C CA . GLN A 1 339 ? 6.860 -4.513 -29.391 1.00 86.31 339 GLN A CA 1
ATOM 2685 C C . GLN A 1 339 ? 5.522 -4.081 -30.004 1.00 86.31 339 GLN A C 1
ATOM 2687 O O . GLN A 1 339 ? 4.483 -4.262 -29.372 1.00 86.31 339 GLN A O 1
ATOM 2692 N N . ARG A 1 340 ? 5.521 -3.568 -31.245 1.00 84.81 340 ARG A N 1
ATOM 2693 C CA . ARG A 1 340 ? 4.296 -3.162 -31.968 1.00 84.81 340 ARG A CA 1
ATOM 2694 C C . ARG A 1 340 ? 3.296 -4.304 -32.149 1.00 84.81 340 ARG A C 1
ATOM 2696 O O . ARG A 1 340 ? 2.114 -4.054 -32.379 1.00 84.81 340 ARG A O 1
ATOM 2703 N N . TRP A 1 341 ? 3.767 -5.546 -32.137 1.00 88.88 341 TRP A N 1
ATOM 2704 C CA . TRP A 1 341 ? 2.936 -6.734 -32.305 1.00 88.88 341 TRP A CA 1
ATOM 2705 C C . TRP A 1 341 ? 2.486 -7.358 -30.984 1.00 88.88 341 TRP A C 1
ATOM 2707 O O . TRP A 1 341 ? 1.598 -8.207 -31.006 1.00 88.88 341 TRP A O 1
ATOM 2717 N N . SER A 1 342 ? 3.054 -6.935 -29.858 1.00 88.00 342 SER A N 1
ATOM 2718 C CA . SER A 1 342 ? 2.686 -7.405 -28.523 1.00 88.00 342 SER A CA 1
ATOM 2719 C C . SER A 1 342 ? 1.477 -6.655 -27.943 1.00 88.00 342 SER A C 1
ATOM 2721 O O . SER A 1 342 ? 0.999 -5.683 -28.528 1.00 88.00 342 SER A O 1
ATOM 2723 N N . GLY A 1 343 ? 0.965 -7.123 -26.800 1.00 85.31 343 GLY A N 1
ATOM 2724 C CA . GLY A 1 343 ? -0.134 -6.476 -26.075 1.00 85.31 343 GLY A CA 1
ATOM 2725 C C . GLY A 1 343 ? 0.298 -5.322 -25.167 1.00 85.31 343 GLY A C 1
ATOM 2726 O O . GLY A 1 343 ? -0.564 -4.679 -24.576 1.00 85.31 343 GLY A O 1
ATOM 2727 N N . VAL A 1 344 ? 1.604 -5.054 -25.040 1.00 86.06 344 VAL A N 1
ATOM 2728 C CA . VAL A 1 344 ? 2.104 -4.019 -24.126 1.00 86.06 344 VAL A CA 1
ATOM 2729 C C . VAL A 1 344 ? 1.901 -2.606 -24.693 1.00 86.06 344 VAL A C 1
ATOM 2731 O O . VAL A 1 344 ? 1.910 -2.430 -25.917 1.00 86.06 344 VAL A O 1
ATOM 2734 N N . PRO A 1 345 ? 1.753 -1.571 -23.841 1.00 82.81 345 PRO A N 1
ATOM 2735 C CA . PRO A 1 345 ? 1.563 -0.197 -24.295 1.00 82.81 345 PRO A CA 1
ATOM 2736 C C . PRO A 1 345 ? 2.666 0.291 -25.242 1.00 82.81 345 PRO A C 1
ATOM 2738 O O . PRO A 1 345 ? 3.848 -0.034 -25.088 1.00 82.81 345 PRO A O 1
ATOM 2741 N N . ALA A 1 346 ? 2.287 1.139 -26.201 1.00 75.12 346 ALA A N 1
ATOM 2742 C CA . ALA A 1 346 ? 3.237 1.761 -27.116 1.00 75.12 346 ALA A CA 1
ATOM 2743 C C . ALA A 1 346 ? 4.331 2.515 -26.337 1.00 75.12 346 ALA A C 1
ATOM 2745 O O . ALA A 1 346 ? 4.039 3.305 -25.443 1.00 75.12 346 ALA A O 1
ATOM 2746 N N . GLY A 1 347 ? 5.598 2.273 -26.681 1.00 72.19 347 GLY A N 1
ATOM 2747 C CA . GLY A 1 347 ? 6.750 2.846 -25.975 1.00 72.19 347 GLY A CA 1
ATOM 2748 C C . GLY A 1 347 ? 7.308 1.980 -24.836 1.00 72.19 347 GLY A C 1
ATOM 2749 O O . GLY A 1 347 ? 8.433 2.226 -24.412 1.00 72.19 347 GLY A O 1
ATOM 2750 N N . THR A 1 348 ? 6.608 0.921 -24.415 1.00 81.06 348 THR A N 1
ATOM 2751 C CA . THR A 1 348 ? 7.079 -0.043 -23.404 1.00 81.06 348 THR A CA 1
ATOM 2752 C C . THR A 1 348 ? 7.610 -1.319 -24.056 1.00 81.06 348 THR A C 1
ATOM 2754 O O . THR A 1 348 ? 6.956 -1.876 -24.930 1.00 81.06 348 THR A O 1
ATOM 2757 N N . LEU A 1 349 ? 8.790 -1.803 -23.659 1.00 85.31 349 LEU A N 1
ATOM 2758 C CA . LEU A 1 349 ? 9.285 -3.117 -24.092 1.00 85.31 349 LEU A CA 1
ATOM 2759 C C . LEU A 1 349 ? 8.585 -4.239 -23.310 1.00 85.31 349 LEU A C 1
ATOM 2761 O O . LEU A 1 349 ? 8.280 -4.041 -22.136 1.00 85.31 349 LEU A O 1
ATOM 2765 N N . PRO A 1 350 ? 8.399 -5.438 -23.894 1.00 87.00 350 PRO A N 1
ATOM 2766 C CA . PRO A 1 350 ? 7.768 -6.562 -23.200 1.00 87.00 350 PRO A CA 1
ATOM 2767 C C . PRO A 1 350 ? 8.643 -7.178 -22.093 1.00 87.00 350 PRO A C 1
ATOM 2769 O O . PRO A 1 350 ? 8.216 -8.110 -21.426 1.00 87.00 350 PRO A O 1
ATOM 2772 N N . PHE A 1 351 ? 9.856 -6.665 -21.874 1.00 90.50 351 PHE A N 1
ATOM 2773 C CA . PHE A 1 351 ? 10.783 -7.087 -20.825 1.00 90.50 351 PHE A CA 1
ATOM 2774 C C . PHE A 1 351 ? 11.488 -5.878 -20.198 1.00 90.50 351 PHE A C 1
ATOM 2776 O O . PHE A 1 351 ? 11.693 -4.856 -20.853 1.00 90.50 351 PHE A O 1
ATOM 2783 N N . ARG A 1 352 ? 11.911 -6.020 -18.934 1.00 88.31 352 ARG A N 1
ATOM 2784 C CA . ARG A 1 352 ? 12.704 -5.012 -18.194 1.00 88.31 352 ARG A CA 1
ATOM 2785 C C . ARG A 1 352 ? 14.126 -5.468 -17.856 1.00 88.31 352 ARG A C 1
ATOM 2787 O O . ARG A 1 352 ? 14.989 -4.622 -17.637 1.00 88.31 352 ARG A O 1
ATOM 2794 N N . SER A 1 353 ? 14.382 -6.781 -17.828 1.00 91.00 353 SER A N 1
ATOM 2795 C CA . SER A 1 353 ? 15.737 -7.333 -17.697 1.00 91.00 353 SER A CA 1
ATOM 2796 C C . SER A 1 353 ? 16.243 -7.873 -19.029 1.00 91.00 353 SER A C 1
ATOM 2798 O O . SER A 1 353 ? 15.484 -8.487 -19.782 1.00 91.00 353 SER A O 1
ATOM 2800 N N . VAL A 1 354 ? 17.532 -7.667 -19.300 1.00 91.50 354 VAL A N 1
ATOM 2801 C CA . VAL A 1 354 ? 18.223 -8.267 -20.446 1.00 91.50 354 VAL A CA 1
ATOM 2802 C C . VAL A 1 354 ? 19.323 -9.195 -19.962 1.00 91.50 354 VAL A C 1
ATOM 2804 O O . VAL A 1 354 ? 20.236 -8.772 -19.259 1.00 91.50 354 VAL A O 1
ATOM 2807 N N . LEU A 1 355 ? 19.248 -10.459 -20.372 1.00 91.50 355 LEU A N 1
ATOM 2808 C CA . LEU A 1 355 ? 20.266 -11.470 -20.137 1.00 91.50 355 LEU A CA 1
ATOM 2809 C C . LEU A 1 355 ? 21.176 -11.584 -21.368 1.00 91.50 355 LEU A C 1
ATOM 2811 O O . LEU A 1 355 ? 20.760 -12.020 -22.445 1.00 91.50 355 LEU A O 1
ATOM 2815 N N . ASN A 1 356 ? 22.436 -11.201 -21.188 1.00 87.19 356 ASN A N 1
ATOM 2816 C CA . ASN A 1 356 ? 23.498 -11.275 -22.180 1.00 87.19 356 ASN A CA 1
ATOM 2817 C C . ASN A 1 356 ? 24.486 -12.386 -21.810 1.00 87.19 356 ASN A C 1
ATOM 2819 O O . ASN A 1 356 ? 25.398 -12.167 -21.014 1.00 87.19 356 ASN A O 1
ATOM 2823 N N . VAL A 1 357 ? 24.320 -13.570 -22.398 1.00 84.12 357 VAL A N 1
ATOM 2824 C CA . VAL A 1 357 ? 25.292 -14.661 -22.261 1.00 84.12 357 VAL A CA 1
ATOM 2825 C C . VAL A 1 357 ? 26.299 -14.560 -23.406 1.00 84.12 357 VAL A C 1
ATOM 2827 O O . VAL A 1 357 ? 25.959 -14.818 -24.559 1.00 84.12 357 VAL A O 1
ATOM 2830 N N . GLN A 1 358 ? 27.527 -14.152 -23.088 1.00 72.50 358 GLN A N 1
ATOM 2831 C CA . GLN A 1 358 ? 28.597 -13.943 -24.060 1.00 72.50 358 GLN A CA 1
ATOM 2832 C C . GLN A 1 358 ? 29.230 -15.276 -24.472 1.00 72.50 358 GLN A C 1
ATOM 2834 O O . GLN A 1 358 ? 29.626 -16.083 -23.629 1.00 72.50 358 GLN A O 1
ATOM 2839 N N . ASP A 1 359 ? 29.335 -15.485 -25.784 1.00 62.91 359 ASP A N 1
ATOM 2840 C CA . ASP A 1 359 ? 30.025 -16.627 -26.382 1.00 62.91 359 ASP A CA 1
ATOM 2841 C C . ASP A 1 359 ? 31.554 -16.385 -26.367 1.00 62.91 359 ASP A C 1
ATOM 2843 O O . ASP A 1 359 ? 31.989 -15.270 -26.691 1.00 62.91 359 ASP A O 1
ATOM 2847 N N . PRO A 1 360 ? 32.392 -17.385 -26.023 1.00 55.59 360 PRO A N 1
ATOM 2848 C CA . PRO A 1 360 ? 33.856 -17.292 -26.086 1.00 55.59 360 PRO A CA 1
ATOM 2849 C C . PRO A 1 360 ? 34.452 -16.973 -27.472 1.00 55.59 360 PRO A C 1
ATOM 2851 O O . PRO A 1 360 ? 35.661 -16.762 -27.553 1.00 55.59 360 PRO A O 1
ATOM 2854 N N . PHE A 1 361 ? 33.645 -16.872 -28.537 1.00 55.78 361 PHE A N 1
ATOM 2855 C CA . PHE A 1 361 ? 34.039 -16.480 -29.903 1.00 55.78 361 PHE A CA 1
ATOM 2856 C C . PHE A 1 361 ? 35.101 -15.357 -29.996 1.00 55.78 361 PHE A C 1
ATOM 2858 O O . PHE A 1 361 ? 36.004 -15.414 -30.833 1.00 55.78 361 PHE A O 1
ATOM 2865 N N . TRP A 1 362 ? 35.038 -14.355 -29.114 1.00 57.50 362 TRP A N 1
ATOM 2866 C CA . TRP A 1 362 ? 36.016 -13.262 -29.017 1.00 57.50 362 TRP A CA 1
ATOM 2867 C C . TRP A 1 362 ? 37.457 -13.721 -28.755 1.00 57.50 362 TRP A C 1
ATOM 2869 O O . TRP A 1 362 ? 38.404 -13.154 -29.307 1.00 57.50 362 TRP A O 1
ATOM 2879 N N . GLY A 1 363 ? 37.628 -14.735 -27.905 1.00 55.09 363 GLY A N 1
ATOM 2880 C CA . GLY A 1 363 ? 38.932 -15.278 -27.538 1.00 55.09 363 GLY A CA 1
ATOM 2881 C C . GLY A 1 363 ? 39.585 -16.021 -28.700 1.00 55.09 363 GLY A C 1
ATOM 2882 O O . GLY A 1 363 ? 40.753 -15.771 -29.007 1.00 55.09 363 GLY A O 1
ATOM 2883 N N . ASP A 1 364 ? 38.821 -16.859 -29.398 1.00 55.59 364 ASP A N 1
ATOM 2884 C CA . ASP A 1 364 ? 39.350 -17.739 -30.446 1.00 55.59 364 ASP A CA 1
ATOM 2885 C C . ASP A 1 364 ? 39.853 -16.969 -31.684 1.00 55.59 364 ASP A C 1
ATOM 2887 O O . ASP A 1 364 ? 40.861 -17.354 -32.275 1.00 55.59 364 ASP A O 1
ATOM 2891 N N . HIS A 1 365 ? 39.215 -15.850 -32.053 1.00 57.66 365 HIS A N 1
ATOM 2892 C CA . HIS A 1 365 ? 39.609 -15.051 -33.227 1.00 57.66 365 HIS A CA 1
ATOM 2893 C C . HIS A 1 365 ? 40.737 -14.037 -32.969 1.00 57.66 365 HIS A C 1
ATOM 2895 O O . HIS A 1 365 ? 41.520 -13.737 -33.875 1.00 57.66 365 HIS A O 1
ATOM 2901 N N . LEU A 1 366 ? 40.837 -13.492 -31.751 1.00 59.28 366 LEU A N 1
ATOM 2902 C CA . LEU A 1 366 ? 41.738 -12.367 -31.460 1.00 59.28 366 LEU A CA 1
ATOM 2903 C C . LEU A 1 366 ? 42.915 -12.745 -30.553 1.00 59.28 366 LEU A C 1
ATOM 2905 O O . LEU A 1 366 ? 44.009 -12.221 -30.737 1.00 59.28 366 LEU A O 1
ATOM 2909 N N . THR A 1 367 ? 42.735 -13.670 -29.604 1.00 56.12 367 THR A N 1
ATOM 2910 C CA . THR A 1 367 ? 43.784 -14.018 -28.620 1.00 56.12 367 THR A CA 1
ATOM 2911 C C . THR A 1 367 ? 44.628 -15.239 -29.008 1.00 56.12 367 THR A C 1
ATOM 2913 O O . THR A 1 367 ? 45.672 -15.473 -28.405 1.00 56.12 367 THR A O 1
ATOM 2916 N N . GLY A 1 368 ? 44.222 -15.992 -30.041 1.00 53.28 368 GLY A N 1
ATOM 2917 C CA . GLY A 1 368 ? 44.894 -17.211 -30.521 1.00 53.28 368 GLY A CA 1
ATOM 2918 C C . GLY A 1 368 ? 45.809 -17.054 -31.748 1.00 53.28 368 GLY A C 1
ATOM 2919 O O . GLY A 1 368 ? 46.203 -18.062 -32.333 1.00 53.28 368 GLY A O 1
ATOM 2920 N N . ARG A 1 369 ? 46.127 -15.827 -32.187 1.00 57.81 369 ARG A N 1
ATOM 2921 C CA . ARG A 1 369 ? 46.987 -15.576 -33.362 1.00 57.81 369 ARG A CA 1
ATOM 2922 C C . ARG A 1 369 ? 48.484 -15.726 -33.044 1.00 57.81 369 ARG A C 1
ATOM 2924 O O . ARG A 1 369 ? 48.996 -15.045 -32.161 1.00 57.81 369 ARG A O 1
ATOM 2931 N N . ASP A 1 370 ? 49.200 -16.509 -33.857 1.00 52.59 370 ASP A N 1
ATOM 2932 C CA . ASP A 1 370 ? 50.671 -16.532 -33.895 1.00 52.59 370 ASP A CA 1
ATOM 2933 C C . ASP A 1 370 ? 51.208 -15.420 -34.824 1.00 52.59 370 ASP A C 1
ATOM 2935 O O . ASP A 1 370 ? 51.289 -15.563 -36.051 1.00 52.59 370 ASP A O 1
ATOM 2939 N N . GLY A 1 371 ? 51.604 -14.290 -34.237 1.00 54.09 371 GLY A N 1
ATOM 2940 C CA . GLY A 1 371 ? 52.221 -13.160 -34.933 1.00 54.09 371 GLY A CA 1
ATOM 2941 C C . GLY A 1 371 ? 53.156 -12.358 -34.025 1.00 54.09 371 GLY A C 1
ATOM 2942 O O . GLY A 1 371 ? 53.182 -12.604 -32.823 1.00 54.09 371 GLY A O 1
ATOM 2943 N N . PRO A 1 372 ? 53.947 -11.405 -34.564 1.00 48.44 372 PRO A N 1
ATOM 2944 C CA . PRO A 1 372 ? 54.764 -10.516 -33.730 1.00 48.44 372 PRO A CA 1
ATOM 2945 C C . PRO A 1 372 ? 53.898 -9.696 -32.756 1.00 48.44 372 PRO A C 1
ATOM 2947 O O . PRO A 1 372 ? 54.410 -9.091 -31.827 1.00 48.44 372 PRO A O 1
ATOM 2950 N N . TRP A 1 373 ? 52.585 -9.638 -32.990 1.00 60.03 373 TRP A N 1
ATOM 2951 C CA . TRP A 1 373 ? 51.617 -8.906 -32.196 1.00 60.03 373 TRP A CA 1
ATOM 2952 C C . TRP A 1 373 ? 50.584 -9.888 -31.660 1.00 60.03 373 TRP A C 1
ATOM 2954 O O . TRP A 1 373 ? 49.817 -10.467 -32.424 1.00 60.03 373 TRP A O 1
ATOM 2964 N N . SER A 1 374 ? 50.574 -10.083 -30.343 1.00 58.44 374 SER A N 1
ATOM 2965 C CA . SER A 1 374 ? 49.561 -10.880 -29.654 1.00 58.44 374 SER A CA 1
ATOM 2966 C C . SER A 1 374 ? 48.621 -9.951 -28.887 1.00 58.44 374 SER A C 1
ATOM 2968 O O . SER A 1 374 ? 49.049 -9.047 -28.163 1.00 58.44 374 SER A O 1
ATOM 2970 N N . THR A 1 375 ? 47.315 -10.124 -29.059 1.00 65.06 375 THR A N 1
ATOM 2971 C CA . THR A 1 375 ? 46.334 -9.415 -28.238 1.00 65.06 375 THR A CA 1
ATOM 2972 C C . THR A 1 375 ? 46.336 -10.029 -26.844 1.00 65.06 375 THR A C 1
ATOM 2974 O O . THR A 1 375 ? 46.000 -11.200 -26.683 1.00 65.06 375 THR A O 1
ATOM 2977 N N . ARG A 1 376 ? 46.701 -9.245 -25.822 1.00 65.44 376 ARG A N 1
ATOM 2978 C CA . ARG A 1 376 ? 46.694 -9.718 -24.431 1.00 65.44 376 ARG A CA 1
ATOM 2979 C C . ARG A 1 376 ? 45.270 -9.865 -23.902 1.00 65.44 376 ARG A C 1
ATOM 2981 O O . ARG A 1 376 ? 44.975 -10.812 -23.180 1.00 65.44 376 ARG A O 1
ATOM 2988 N N . SER A 1 377 ? 44.406 -8.913 -24.244 1.00 69.94 377 SER A N 1
ATOM 2989 C CA . SER A 1 377 ? 42.985 -8.922 -23.896 1.00 69.94 377 SER A CA 1
ATOM 2990 C C . SER A 1 377 ? 42.212 -7.926 -24.753 1.00 69.94 377 SER A C 1
ATOM 2992 O O . SER A 1 377 ? 42.769 -6.916 -25.187 1.00 69.94 377 SER A O 1
ATOM 2994 N N . VAL A 1 378 ? 40.919 -8.187 -24.930 1.00 74.31 378 VAL A N 1
ATOM 2995 C CA . VAL A 1 378 ? 39.956 -7.252 -25.521 1.00 74.31 378 VAL A CA 1
ATOM 2996 C C . VAL A 1 378 ? 38.905 -6.920 -24.469 1.00 74.31 378 VAL A C 1
ATOM 2998 O O . VAL A 1 378 ? 38.386 -7.822 -23.812 1.00 74.31 378 VAL A O 1
ATOM 3001 N N . ILE A 1 379 ? 38.619 -5.635 -24.286 1.00 75.25 379 ILE A N 1
ATOM 3002 C CA . ILE A 1 379 ? 37.644 -5.114 -23.329 1.00 75.25 379 ILE A CA 1
ATOM 3003 C C . ILE A 1 379 ? 36.594 -4.335 -24.120 1.00 75.25 379 ILE A C 1
ATOM 3005 O O . ILE A 1 379 ? 36.926 -3.478 -24.935 1.00 75.25 379 ILE A O 1
ATOM 3009 N N . LEU A 1 380 ? 35.322 -4.649 -23.888 1.00 77.38 380 LEU A N 1
ATOM 3010 C CA . LEU A 1 380 ? 34.196 -3.942 -24.487 1.00 77.38 380 LEU A CA 1
ATOM 3011 C C . LEU A 1 380 ? 33.574 -3.013 -23.457 1.00 77.38 380 LEU A C 1
ATOM 3013 O O . LEU A 1 380 ? 33.078 -3.476 -22.429 1.00 77.38 380 LEU A O 1
ATOM 3017 N N . HIS A 1 381 ? 33.556 -1.723 -23.773 1.00 76.38 381 HIS A N 1
ATOM 3018 C CA . HIS A 1 381 ? 32.793 -0.723 -23.038 1.00 76.38 381 HIS A CA 1
ATOM 3019 C C . HIS A 1 381 ? 31.540 -0.406 -23.855 1.00 76.38 381 HIS A C 1
ATOM 3021 O O . HIS A 1 381 ? 31.630 0.120 -24.964 1.00 76.38 381 HIS A O 1
ATOM 3027 N N . ASN A 1 382 ? 30.379 -0.806 -23.343 1.00 71.75 382 ASN A N 1
ATOM 3028 C CA . ASN A 1 382 ? 29.073 -0.559 -23.948 1.00 71.75 382 ASN A CA 1
ATOM 3029 C C . ASN A 1 382 ? 28.060 -0.335 -22.822 1.00 71.75 382 ASN A C 1
ATOM 3031 O O . ASN A 1 382 ? 28.057 -1.088 -21.848 1.00 71.75 382 ASN A O 1
ATOM 3035 N N . ARG A 1 383 ? 27.199 0.671 -22.972 1.00 67.19 383 ARG A N 1
ATOM 3036 C CA . ARG A 1 383 ? 26.139 0.998 -22.025 1.00 67.19 383 ARG A CA 1
ATOM 3037 C C . ARG A 1 383 ? 24.791 0.542 -22.572 1.00 67.19 383 ARG A C 1
ATOM 3039 O O . ARG A 1 383 ? 24.216 1.179 -23.450 1.00 67.19 383 ARG A O 1
ATOM 3046 N N . LEU A 1 384 ? 24.252 -0.535 -22.008 1.00 64.56 384 LEU A N 1
ATOM 3047 C CA . LEU A 1 384 ? 22.891 -0.970 -22.318 1.00 64.56 384 LEU A CA 1
ATOM 3048 C C . LEU A 1 384 ? 21.879 -0.189 -21.460 1.00 64.56 384 LEU A C 1
ATOM 3050 O O . LEU A 1 384 ? 22.028 -0.073 -20.245 1.00 64.56 384 LEU A O 1
ATOM 3054 N N . VAL A 1 385 ? 20.831 0.345 -22.091 1.00 69.44 385 VAL A N 1
ATOM 3055 C CA . VAL A 1 385 ? 19.881 1.307 -21.483 1.00 69.44 385 VAL A CA 1
ATOM 3056 C C . VAL A 1 385 ? 18.769 0.628 -20.662 1.00 69.44 385 VAL A C 1
ATOM 3058 O O . VAL A 1 385 ? 17.815 1.269 -20.231 1.00 69.44 385 VAL A O 1
ATOM 3061 N N . TYR A 1 386 ? 18.862 -0.680 -20.418 1.00 79.50 386 TYR A N 1
ATOM 3062 C CA . TYR A 1 386 ? 17.827 -1.417 -19.687 1.00 79.50 386 TYR A CA 1
ATOM 3063 C C . TYR A 1 386 ? 17.915 -1.161 -18.173 1.00 79.50 386 TYR A C 1
ATOM 3065 O O . TYR A 1 386 ? 19.016 -0.939 -17.655 1.00 79.50 386 TYR A O 1
ATOM 3073 N N . PRO A 1 387 ? 16.794 -1.221 -17.430 1.00 84.44 387 PRO A N 1
ATOM 3074 C CA . PRO A 1 387 ? 16.811 -1.111 -15.970 1.00 84.44 387 PRO A CA 1
ATOM 3075 C C . PRO A 1 387 ? 17.783 -2.097 -15.304 1.00 84.44 387 PRO A C 1
ATOM 3077 O O . PRO A 1 387 ? 18.558 -1.697 -14.437 1.00 84.44 387 PRO A O 1
ATOM 3080 N N . LEU A 1 388 ? 17.813 -3.349 -15.780 1.00 90.75 388 LEU A N 1
ATOM 3081 C CA . LEU A 1 388 ? 18.753 -4.380 -15.343 1.00 90.75 388 LEU A CA 1
ATOM 3082 C C . LEU A 1 388 ? 19.346 -5.127 -16.542 1.00 90.75 388 LEU A C 1
ATOM 3084 O O . LEU A 1 388 ? 18.627 -5.743 -17.330 1.00 90.75 388 LEU A O 1
ATOM 3088 N N . THR A 1 389 ? 20.671 -5.137 -16.623 1.00 90.69 389 THR A N 1
ATOM 3089 C CA . THR A 1 389 ? 21.430 -5.975 -17.551 1.00 90.69 389 THR A CA 1
ATOM 3090 C C . THR A 1 389 ? 22.170 -7.045 -16.755 1.00 90.69 389 THR A C 1
ATOM 3092 O O . THR A 1 389 ? 22.930 -6.730 -15.841 1.00 90.69 389 THR A O 1
ATOM 3095 N N . VAL A 1 390 ? 21.976 -8.309 -17.121 1.00 93.25 390 VAL A N 1
ATOM 3096 C CA . VAL A 1 390 ? 22.695 -9.462 -16.575 1.00 93.25 390 VAL A CA 1
ATOM 3097 C C . VAL A 1 390 ? 23.675 -9.952 -17.632 1.00 93.25 390 VAL A C 1
ATOM 3099 O O . VAL A 1 390 ? 23.277 -10.575 -18.613 1.00 93.25 390 VAL A O 1
ATOM 3102 N N . ALA A 1 391 ? 24.959 -9.657 -17.459 1.00 88.50 391 ALA A N 1
ATOM 3103 C CA . ALA A 1 391 ? 26.017 -10.144 -18.333 1.00 88.50 391 ALA A CA 1
ATOM 3104 C C . ALA A 1 391 ? 26.632 -11.418 -17.749 1.00 88.50 391 ALA A C 1
ATOM 3106 O O . ALA A 1 391 ? 27.033 -11.439 -16.589 1.00 88.50 391 ALA A O 1
ATOM 3107 N N . VAL A 1 392 ? 26.724 -12.472 -18.556 1.00 89.88 392 VAL A N 1
ATOM 3108 C CA . VAL A 1 392 ? 27.325 -13.748 -18.165 1.00 89.88 392 VAL A CA 1
ATOM 3109 C C . VAL A 1 392 ? 28.416 -14.119 -19.160 1.00 89.88 392 VAL A C 1
ATOM 3111 O O . VAL A 1 392 ? 28.144 -14.215 -20.354 1.00 89.88 392 VAL A O 1
ATOM 3114 N N . ASN A 1 393 ? 29.639 -14.343 -18.687 1.00 84.75 393 ASN A N 1
ATOM 3115 C CA . ASN A 1 393 ? 30.761 -14.790 -19.510 1.00 84.75 393 ASN A CA 1
ATOM 3116 C C . ASN A 1 393 ? 31.196 -16.199 -19.082 1.00 84.75 393 ASN A C 1
ATOM 3118 O O . ASN A 1 393 ? 31.561 -16.425 -17.928 1.00 84.75 393 ASN A O 1
ATOM 3122 N N . ALA A 1 394 ? 31.142 -17.148 -20.016 1.00 82.25 394 ALA A N 1
ATOM 3123 C CA . ALA A 1 394 ? 31.479 -18.549 -19.786 1.00 82.25 394 ALA A CA 1
ATOM 3124 C C . ALA A 1 394 ? 32.880 -18.876 -20.335 1.00 82.25 394 ALA A C 1
ATOM 3126 O O . ALA A 1 394 ? 33.017 -19.449 -21.417 1.00 82.25 394 ALA A O 1
ATOM 3127 N N . GLY A 1 395 ? 33.914 -18.517 -19.570 1.00 78.00 395 GLY A N 1
ATOM 3128 C CA . GLY A 1 395 ? 35.316 -18.832 -19.856 1.00 78.00 395 GLY A CA 1
ATOM 3129 C C . GLY A 1 395 ? 35.802 -20.061 -19.081 1.00 78.00 395 GLY A C 1
ATOM 3130 O O . GLY A 1 395 ? 35.149 -21.103 -19.068 1.00 78.00 395 GLY A O 1
ATOM 3131 N N . ALA A 1 396 ? 36.954 -19.931 -18.411 1.00 78.50 396 ALA A N 1
ATOM 3132 C CA . ALA A 1 396 ? 37.438 -20.937 -17.454 1.00 78.50 396 ALA A CA 1
ATOM 3133 C C . ALA A 1 396 ? 36.554 -21.025 -16.193 1.00 78.50 396 ALA A C 1
ATOM 3135 O O . ALA A 1 396 ? 36.478 -22.070 -15.556 1.00 78.50 396 ALA A O 1
ATOM 3136 N N . THR A 1 397 ? 35.894 -19.922 -15.850 1.00 86.69 397 THR A N 1
ATOM 3137 C CA . THR A 1 397 ? 34.876 -19.789 -14.804 1.00 86.69 397 THR A CA 1
ATOM 3138 C C . THR A 1 397 ? 33.601 -19.217 -15.422 1.00 86.69 397 THR A C 1
ATOM 3140 O O . THR A 1 397 ? 33.622 -18.736 -16.562 1.00 86.69 397 THR A O 1
ATOM 3143 N N . LEU A 1 398 ? 32.485 -19.268 -14.688 1.00 89.75 398 LEU A N 1
ATOM 3144 C CA . LEU A 1 398 ? 31.273 -18.538 -15.068 1.00 89.75 398 LEU A CA 1
ATOM 3145 C C . LEU A 1 398 ? 31.258 -17.200 -14.330 1.00 89.75 398 LEU A C 1
ATOM 3147 O O . LEU A 1 398 ? 31.048 -17.169 -13.121 1.00 89.75 398 LEU A O 1
ATOM 3151 N N . ASP A 1 399 ? 31.506 -16.116 -15.053 1.00 90.06 399 ASP A N 1
ATOM 3152 C CA . ASP A 1 399 ? 31.477 -14.745 -14.542 1.00 90.06 399 ASP A CA 1
ATOM 3153 C C . ASP A 1 399 ? 30.073 -14.166 -14.723 1.00 90.06 399 ASP A C 1
ATOM 3155 O O . ASP A 1 399 ? 29.569 -14.160 -15.846 1.00 90.06 399 ASP A O 1
ATOM 3159 N N . ILE A 1 400 ? 29.434 -13.693 -13.655 1.00 93.94 400 ILE A N 1
ATOM 3160 C CA . ILE A 1 400 ? 28.099 -13.088 -13.693 1.00 93.94 400 ILE A CA 1
ATOM 3161 C C . ILE A 1 400 ? 28.209 -11.655 -13.191 1.00 93.94 400 ILE A C 1
ATOM 3163 O O . ILE A 1 400 ? 28.730 -11.398 -12.106 1.00 93.94 400 ILE A O 1
ATOM 3167 N N . ARG A 1 401 ? 27.686 -10.711 -13.970 1.00 92.25 401 ARG A N 1
ATOM 3168 C CA . ARG A 1 401 ? 27.688 -9.290 -13.640 1.00 92.25 401 ARG A CA 1
ATOM 3169 C C . ARG A 1 401 ? 26.303 -8.695 -13.807 1.00 92.25 401 ARG A C 1
ATOM 3171 O O . ARG A 1 401 ? 25.723 -8.778 -14.887 1.00 92.25 401 ARG A O 1
ATOM 3178 N N . PHE A 1 402 ? 25.796 -8.065 -12.757 1.00 94.00 402 PHE A N 1
ATOM 3179 C CA . PHE A 1 402 ? 24.609 -7.221 -12.853 1.00 94.00 402 PHE A CA 1
ATOM 3180 C C . PHE A 1 402 ? 25.037 -5.783 -13.079 1.00 94.00 402 PHE A C 1
ATOM 3182 O O . PHE A 1 402 ? 25.952 -5.302 -12.417 1.00 94.00 402 PHE A O 1
ATOM 3189 N N . GLU A 1 403 ? 24.352 -5.102 -13.985 1.00 90.31 403 GLU A N 1
ATOM 3190 C CA . GLU A 1 403 ? 24.495 -3.675 -14.232 1.00 90.31 403 GLU A CA 1
ATOM 3191 C C . GLU A 1 403 ? 23.112 -3.019 -14.175 1.00 90.31 403 GLU A C 1
ATOM 3193 O O . GLU A 1 403 ? 22.241 -3.332 -14.993 1.00 90.31 403 GLU A O 1
ATOM 3198 N N . PHE A 1 404 ? 22.906 -2.087 -13.244 1.00 89.44 404 PHE A N 1
ATOM 3199 C CA . PHE A 1 404 ? 21.606 -1.444 -13.021 1.00 89.44 404 PHE A CA 1
ATOM 3200 C C . PHE A 1 404 ? 21.717 0.016 -12.574 1.00 89.44 404 PHE A C 1
ATOM 3202 O O . PHE A 1 404 ? 22.774 0.476 -12.142 1.00 89.44 404 PHE A O 1
ATOM 3209 N N . ASP A 1 405 ? 20.609 0.748 -12.678 1.00 83.56 405 ASP A N 1
ATOM 3210 C CA . ASP A 1 405 ? 20.471 2.112 -12.162 1.00 83.56 405 ASP A CA 1
ATOM 3211 C C . ASP A 1 405 ? 19.976 2.082 -10.699 1.00 83.56 405 ASP A C 1
ATOM 3213 O O . ASP A 1 405 ? 18.834 1.669 -10.464 1.00 83.56 405 ASP A O 1
ATOM 3217 N N . PRO A 1 406 ? 20.780 2.524 -9.708 1.00 85.56 406 PRO A N 1
ATOM 3218 C CA . PRO A 1 406 ? 20.373 2.531 -8.299 1.00 85.56 406 PRO A CA 1
ATOM 3219 C C . PRO A 1 406 ? 19.251 3.544 -7.993 1.00 85.56 406 PRO A C 1
ATOM 3221 O O . PRO A 1 406 ? 18.650 3.503 -6.919 1.00 85.56 406 PRO A O 1
ATOM 3224 N N . GLY A 1 407 ? 18.950 4.461 -8.920 1.00 82.12 407 GLY A N 1
ATOM 3225 C CA . GLY A 1 407 ? 17.767 5.317 -8.856 1.00 82.12 407 GLY A CA 1
ATOM 3226 C C . GLY A 1 407 ? 16.465 4.573 -9.173 1.00 82.12 407 GLY A C 1
ATOM 3227 O O . GLY A 1 407 ? 15.402 4.998 -8.724 1.00 82.12 407 GLY A O 1
ATOM 3228 N N . GLN A 1 408 ? 16.540 3.454 -9.903 1.00 82.94 408 GLN A N 1
ATOM 3229 C CA . GLN A 1 408 ? 15.382 2.650 -10.310 1.00 82.94 408 GLN A CA 1
ATOM 3230 C C . GLN A 1 408 ? 15.252 1.348 -9.513 1.00 82.94 408 GLN A C 1
ATOM 3232 O O . GLN A 1 408 ? 14.131 0.951 -9.196 1.00 82.94 408 GLN A O 1
ATOM 3237 N N . LEU A 1 409 ? 16.373 0.705 -9.168 1.00 88.62 409 LEU A N 1
ATOM 3238 C CA . LEU A 1 409 ? 16.415 -0.566 -8.439 1.00 88.62 409 LEU A CA 1
ATOM 3239 C C . LEU A 1 409 ? 17.197 -0.430 -7.130 1.00 88.62 409 LEU A C 1
ATOM 3241 O O . LEU A 1 409 ? 18.244 0.210 -7.078 1.00 88.62 409 LEU A O 1
ATOM 3245 N N . ASP A 1 410 ? 16.700 -1.054 -6.066 1.00 87.69 410 ASP A N 1
ATOM 3246 C CA . ASP A 1 410 ? 17.373 -1.066 -4.771 1.00 87.69 410 ASP A CA 1
ATOM 3247 C C . ASP A 1 410 ? 18.635 -1.950 -4.762 1.00 87.69 410 ASP A C 1
ATOM 3249 O O . ASP A 1 410 ? 18.576 -3.151 -5.027 1.00 87.69 410 ASP A O 1
ATOM 3253 N N . GLU A 1 411 ? 19.782 -1.353 -4.424 1.00 89.62 411 GLU A N 1
ATOM 3254 C CA . GLU A 1 411 ? 21.091 -2.022 -4.437 1.00 89.62 411 GLU A CA 1
ATOM 3255 C C . GLU A 1 411 ? 21.160 -3.207 -3.458 1.00 89.62 411 GLU A C 1
ATOM 3257 O O . GLU A 1 411 ? 21.653 -4.270 -3.835 1.00 89.62 411 GLU A O 1
ATOM 3262 N N . ALA A 1 412 ? 20.588 -3.088 -2.254 1.00 86.19 412 ALA A N 1
ATOM 3263 C CA . ALA A 1 412 ? 20.604 -4.171 -1.268 1.00 86.19 412 ALA A CA 1
ATOM 3264 C C . ALA A 1 412 ? 19.724 -5.354 -1.704 1.00 86.19 412 ALA A C 1
ATOM 3266 O O . ALA A 1 412 ? 20.056 -6.515 -1.451 1.00 86.19 412 ALA A O 1
ATOM 3267 N N . VAL A 1 413 ? 18.612 -5.078 -2.395 1.00 89.94 413 VAL A N 1
ATOM 3268 C CA . VAL A 1 413 ? 17.798 -6.132 -3.013 1.00 89.94 413 VAL A CA 1
ATOM 3269 C C . VAL A 1 413 ? 18.573 -6.808 -4.147 1.00 89.94 413 VAL A C 1
ATOM 3271 O O . VAL A 1 413 ? 18.596 -8.037 -4.205 1.00 89.94 413 VAL A O 1
ATOM 3274 N N . MET A 1 414 ? 19.253 -6.044 -5.009 1.00 93.06 414 MET A N 1
ATOM 3275 C CA . MET A 1 414 ? 20.040 -6.591 -6.126 1.00 93.06 414 MET A CA 1
ATOM 3276 C C . MET A 1 414 ? 21.206 -7.480 -5.676 1.00 93.06 414 MET A C 1
ATOM 3278 O O . MET A 1 414 ? 21.459 -8.501 -6.316 1.00 93.06 414 MET A O 1
ATOM 3282 N N . GLU A 1 415 ? 21.879 -7.154 -4.569 1.00 91.38 415 GLU A N 1
ATOM 3283 C CA . GLU A 1 415 ? 22.894 -8.027 -3.956 1.00 91.38 415 GLU A CA 1
ATOM 3284 C C . GLU A 1 415 ? 22.312 -9.392 -3.569 1.00 91.38 415 GLU A C 1
ATOM 3286 O O . GLU A 1 415 ? 22.899 -10.436 -3.873 1.00 91.38 415 GLU A O 1
ATOM 3291 N N . GLY A 1 416 ? 21.123 -9.393 -2.956 1.00 90.31 416 GLY A N 1
ATOM 3292 C CA . GLY A 1 416 ? 20.387 -10.615 -2.638 1.00 90.31 416 GLY A CA 1
ATOM 3293 C C . GLY A 1 416 ? 20.030 -11.412 -3.893 1.00 90.31 416 GLY A C 1
ATOM 3294 O O . GLY A 1 416 ? 20.330 -12.602 -3.970 1.00 90.31 416 GLY A O 1
ATOM 3295 N N . VAL A 1 417 ? 19.473 -10.746 -4.911 1.00 93.62 417 VAL A N 1
ATOM 3296 C CA . VAL A 1 417 ? 19.080 -11.385 -6.178 1.00 93.62 417 VAL A CA 1
ATOM 3297 C C . VAL A 1 417 ? 20.281 -12.044 -6.860 1.00 93.62 417 VAL A C 1
ATOM 3299 O O . VAL A 1 417 ? 20.168 -13.180 -7.320 1.00 93.62 417 VAL A O 1
ATOM 3302 N N . LEU A 1 418 ? 21.438 -11.373 -6.907 1.00 94.12 418 LEU A N 1
ATOM 3303 C CA . LEU A 1 418 ? 22.655 -11.922 -7.508 1.00 94.12 418 LEU A CA 1
ATOM 3304 C C . LEU A 1 418 ? 23.159 -13.158 -6.748 1.00 94.12 418 LEU A C 1
ATOM 3306 O O . LEU A 1 418 ? 23.437 -14.190 -7.363 1.00 94.12 418 LEU A O 1
ATOM 3310 N N . SER A 1 419 ? 23.227 -13.071 -5.416 1.00 91.06 419 SER A N 1
ATOM 3311 C CA . SER A 1 419 ? 23.610 -14.192 -4.547 1.00 91.06 419 SER A CA 1
ATOM 3312 C C . SER A 1 419 ? 22.686 -15.399 -4.750 1.00 91.06 419 SER A C 1
ATOM 3314 O O . SER A 1 419 ? 23.136 -16.540 -4.898 1.00 91.06 419 SER A O 1
ATOM 3316 N N . HIS A 1 420 ? 21.375 -15.159 -4.828 1.00 92.69 420 HIS A N 1
ATOM 3317 C CA . HIS A 1 420 ? 20.367 -16.205 -5.011 1.00 92.69 420 HIS A CA 1
ATOM 3318 C C . HIS A 1 420 ? 20.419 -16.815 -6.405 1.00 92.69 420 HIS A C 1
ATOM 3320 O O . HIS A 1 420 ? 20.301 -18.031 -6.539 1.00 92.69 420 HIS A O 1
ATOM 3326 N N . PHE A 1 421 ? 20.665 -16.004 -7.434 1.00 94.81 421 PHE A N 1
ATOM 3327 C CA . PHE A 1 421 ? 20.888 -16.486 -8.793 1.00 94.81 421 PHE A CA 1
ATOM 3328 C C . PHE A 1 421 ? 22.116 -17.408 -8.866 1.00 94.81 421 PHE A C 1
ATOM 3330 O O . PHE A 1 421 ? 22.023 -18.524 -9.383 1.00 94.81 421 PHE A O 1
ATOM 3337 N N . GLY A 1 422 ? 23.239 -17.008 -8.259 1.00 92.62 422 GLY A N 1
ATOM 3338 C CA . GLY A 1 422 ? 24.434 -17.848 -8.140 1.00 92.62 422 GLY A CA 1
ATOM 3339 C C . GLY A 1 422 ? 24.181 -19.139 -7.351 1.00 92.62 422 GLY A C 1
ATOM 3340 O O . GLY A 1 422 ? 24.626 -20.216 -7.749 1.00 92.62 422 GLY A O 1
ATOM 3341 N N . SER A 1 423 ? 23.433 -19.071 -6.244 1.00 90.00 423 SER A N 1
ATOM 3342 C CA . SER A 1 423 ? 23.053 -20.255 -5.459 1.00 90.00 423 SER A CA 1
ATOM 3343 C C . SER A 1 423 ? 22.181 -21.222 -6.261 1.00 90.00 423 SER A C 1
ATOM 3345 O O . SER A 1 423 ? 22.408 -22.432 -6.228 1.00 90.00 423 SER A O 1
ATOM 3347 N N . LEU A 1 424 ? 21.223 -20.701 -7.026 1.00 91.75 424 LEU A N 1
ATOM 3348 C CA . LEU A 1 424 ? 20.328 -21.509 -7.841 1.00 91.75 424 LEU A CA 1
ATOM 3349 C C . LEU A 1 424 ? 21.074 -22.233 -8.970 1.00 91.75 424 LEU A C 1
ATOM 3351 O O . LEU A 1 424 ? 20.841 -23.422 -9.183 1.00 91.75 424 LEU A O 1
ATOM 3355 N N . LEU A 1 425 ? 22.027 -21.564 -9.629 1.00 92.62 425 LEU A N 1
ATOM 3356 C CA . LEU A 1 425 ? 22.903 -22.192 -10.627 1.00 92.62 425 LEU A CA 1
ATOM 3357 C C . LEU A 1 425 ? 23.711 -23.357 -10.033 1.00 92.62 425 LEU A C 1
ATOM 3359 O O . LEU A 1 425 ? 23.813 -24.417 -10.652 1.00 92.62 425 LEU A O 1
ATOM 3363 N N . ARG A 1 426 ? 24.231 -23.205 -8.807 1.00 89.56 426 ARG A N 1
ATOM 3364 C CA . ARG A 1 426 ? 24.916 -24.296 -8.088 1.00 89.56 426 ARG A CA 1
ATOM 3365 C C . ARG A 1 426 ? 23.962 -25.448 -7.759 1.00 89.56 426 ARG A C 1
ATOM 3367 O O . ARG A 1 426 ? 24.316 -26.604 -7.960 1.00 89.56 426 ARG A O 1
ATOM 3374 N N . ARG A 1 427 ? 22.724 -25.159 -7.343 1.00 88.44 427 ARG A N 1
ATOM 3375 C CA . ARG A 1 42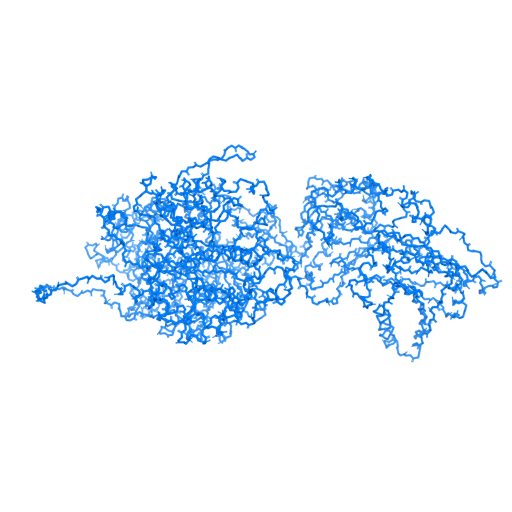7 ? 21.703 -26.193 -7.073 1.00 88.44 427 ARG A CA 1
ATOM 3376 C C . ARG A 1 427 ? 21.284 -26.955 -8.326 1.00 88.44 427 ARG A C 1
ATOM 3378 O O . ARG A 1 427 ? 21.114 -28.172 -8.262 1.00 88.44 427 ARG A O 1
ATOM 3385 N N . PHE A 1 428 ? 21.158 -26.274 -9.466 1.00 89.69 428 PHE A N 1
ATOM 3386 C CA . PHE A 1 428 ? 20.892 -26.927 -10.753 1.00 89.69 428 PHE A CA 1
ATOM 3387 C C . PHE A 1 428 ? 21.967 -27.970 -11.070 1.00 89.69 428 PHE A C 1
ATOM 3389 O O . PHE A 1 428 ? 21.641 -29.068 -11.515 1.00 89.69 428 PHE A O 1
ATOM 3396 N N . ALA A 1 429 ? 23.232 -27.657 -10.776 1.00 81.44 429 ALA A N 1
ATOM 3397 C CA . ALA A 1 429 ? 24.359 -28.563 -10.974 1.00 81.44 429 ALA A CA 1
ATOM 3398 C C . ALA A 1 429 ? 24.342 -29.796 -10.040 1.00 81.44 429 ALA A C 1
ATOM 3400 O O . ALA A 1 429 ? 24.977 -30.805 -10.348 1.00 81.44 429 ALA A O 1
ATOM 3401 N N . GLU A 1 430 ? 23.633 -29.735 -8.909 1.00 81.25 430 GLU A N 1
ATOM 3402 C CA . GLU A 1 430 ? 23.600 -30.797 -7.893 1.00 81.25 430 GLU A CA 1
ATOM 3403 C C . GLU A 1 430 ? 22.365 -31.704 -7.975 1.00 81.25 430 GLU A C 1
ATOM 3405 O O . GLU A 1 430 ? 22.422 -32.850 -7.531 1.00 81.25 430 GLU A O 1
ATOM 3410 N N . SER A 1 431 ? 21.228 -31.203 -8.469 1.00 75.00 431 SER A N 1
ATOM 3411 C CA . SER A 1 431 ? 19.925 -31.876 -8.332 1.00 75.00 431 SER A CA 1
ATOM 3412 C C . SER A 1 431 ? 19.020 -31.723 -9.569 1.00 75.00 431 SER A C 1
ATOM 3414 O O . SER A 1 431 ? 17.960 -31.101 -9.478 1.00 75.00 431 SER A O 1
ATOM 3416 N N . PRO A 1 432 ? 19.386 -32.312 -10.723 1.00 72.12 432 PRO A N 1
ATOM 3417 C CA . PRO A 1 432 ? 18.678 -32.104 -11.992 1.00 72.12 432 PRO A CA 1
ATOM 3418 C C . PRO A 1 432 ? 17.270 -32.724 -12.060 1.00 72.12 432 PRO A C 1
ATOM 3420 O O . PRO A 1 432 ? 16.440 -32.264 -12.840 1.00 72.12 432 PRO A O 1
ATOM 3423 N N . ASP A 1 433 ? 16.981 -33.731 -11.229 1.00 82.06 433 ASP A N 1
ATOM 3424 C CA . ASP A 1 433 ? 15.691 -34.445 -11.218 1.00 82.06 433 ASP A CA 1
ATOM 3425 C C . ASP A 1 433 ? 14.634 -33.795 -10.305 1.00 82.06 433 ASP A C 1
ATOM 3427 O O . ASP A 1 433 ? 13.518 -34.302 -10.180 1.00 82.06 433 ASP A O 1
ATOM 3431 N N . ARG A 1 434 ? 14.979 -32.696 -9.622 1.00 86.62 434 ARG A N 1
ATOM 3432 C CA . ARG A 1 434 ? 14.056 -31.994 -8.722 1.00 86.62 434 ARG A CA 1
ATOM 3433 C C . ARG A 1 434 ? 13.006 -31.216 -9.499 1.00 86.62 434 ARG A C 1
ATOM 3435 O O . ARG A 1 434 ? 13.259 -30.691 -10.586 1.00 86.62 434 ARG A O 1
ATOM 3442 N N . THR A 1 435 ? 11.833 -31.110 -8.891 1.00 90.94 435 THR A N 1
ATOM 3443 C CA . THR A 1 435 ? 10.774 -30.220 -9.365 1.00 90.94 435 THR A CA 1
ATOM 3444 C C . THR A 1 435 ? 11.127 -28.758 -9.096 1.00 90.94 435 THR A C 1
ATOM 3446 O O . THR A 1 435 ? 11.870 -28.446 -8.162 1.00 90.94 435 THR A O 1
ATOM 3449 N N . LEU A 1 436 ? 10.564 -27.833 -9.876 1.00 88.50 436 LEU A N 1
ATOM 3450 C CA . LEU A 1 436 ? 10.777 -26.395 -9.681 1.00 88.50 436 LEU A CA 1
ATOM 3451 C C . LEU A 1 436 ? 10.294 -25.914 -8.297 1.00 88.50 436 LEU A C 1
ATOM 3453 O O . LEU A 1 436 ? 10.819 -24.936 -7.763 1.00 88.50 436 LEU A O 1
ATOM 3457 N N . ALA A 1 437 ? 9.317 -26.598 -7.691 1.00 84.75 437 ALA A N 1
ATOM 3458 C CA . ALA A 1 437 ? 8.850 -26.328 -6.331 1.00 84.75 437 ALA A CA 1
ATOM 3459 C C . ALA A 1 437 ? 9.883 -26.667 -5.243 1.00 84.75 437 ALA A C 1
ATOM 3461 O O . ALA A 1 437 ? 9.950 -25.963 -4.236 1.00 84.75 437 ALA A O 1
ATOM 3462 N N . GLU A 1 438 ? 10.675 -27.724 -5.443 1.00 85.12 438 GLU A N 1
ATOM 3463 C CA . GLU A 1 438 ? 11.707 -28.179 -4.497 1.00 85.12 438 GLU A CA 1
ATOM 3464 C C . GLU A 1 438 ? 12.999 -27.355 -4.586 1.00 85.12 438 GLU A C 1
ATOM 3466 O O . GLU A 1 438 ? 13.833 -27.394 -3.679 1.00 85.12 438 GLU A O 1
ATOM 3471 N N . LEU A 1 439 ? 13.179 -26.612 -5.680 1.00 85.12 439 LEU A N 1
ATOM 3472 C CA . LEU A 1 439 ? 14.321 -25.733 -5.897 1.00 85.12 439 LEU A CA 1
ATOM 3473 C C . LEU A 1 439 ? 14.083 -24.395 -5.190 1.00 85.12 439 LEU A C 1
ATOM 3475 O O . LEU A 1 439 ? 13.556 -23.436 -5.757 1.00 85.12 439 LEU A O 1
ATOM 3479 N N . ASP A 1 440 ? 14.464 -24.354 -3.915 1.00 77.31 440 ASP A N 1
ATOM 3480 C CA . ASP A 1 440 ? 14.488 -23.118 -3.136 1.00 77.31 440 ASP A CA 1
ATOM 3481 C C . ASP A 1 440 ? 15.626 -22.197 -3.622 1.00 77.31 440 ASP A C 1
ATOM 3483 O O . ASP A 1 440 ? 16.720 -22.656 -3.965 1.00 77.31 440 ASP A O 1
ATOM 3487 N N . VAL A 1 441 ? 15.338 -20.900 -3.680 1.00 80.19 441 VAL A N 1
ATOM 3488 C CA . VAL A 1 441 ? 16.259 -19.847 -4.123 1.00 80.19 441 VAL A CA 1
ATOM 3489 C C . VAL A 1 441 ? 17.079 -19.299 -2.957 1.00 80.19 441 VAL A C 1
ATOM 3491 O O . VAL A 1 441 ? 18.186 -18.814 -3.176 1.00 80.19 441 VAL A O 1
ATOM 3494 N N . LEU A 1 442 ? 16.570 -19.419 -1.723 1.00 84.12 442 LEU A N 1
ATOM 3495 C CA . LEU A 1 442 ? 17.207 -18.884 -0.527 1.00 84.12 442 LEU A CA 1
ATOM 3496 C C . LEU A 1 442 ? 18.394 -19.758 -0.090 1.00 84.12 442 LEU A C 1
ATOM 3498 O O . LEU A 1 442 ? 18.229 -20.941 0.239 1.00 84.12 442 LEU A O 1
ATOM 3502 N N . PRO A 1 443 ? 19.613 -19.200 -0.009 1.00 81.19 443 PRO A N 1
ATOM 3503 C CA . PRO A 1 443 ? 20.733 -19.864 0.634 1.00 81.19 443 PRO A CA 1
ATOM 3504 C C . PRO A 1 443 ? 20.439 -20.136 2.122 1.00 81.19 443 PRO A C 1
ATOM 3506 O O . PRO A 1 443 ? 19.767 -19.334 2.778 1.00 81.19 443 PRO A O 1
ATOM 3509 N N . PRO A 1 444 ? 21.004 -21.203 2.723 1.00 83.31 444 PRO A N 1
ATOM 3510 C CA . PRO A 1 444 ? 20.820 -21.495 4.150 1.00 83.31 444 PRO A CA 1
ATOM 3511 C C . PRO A 1 444 ? 21.202 -20.338 5.089 1.00 83.31 444 PRO A C 1
ATOM 3513 O O . PRO A 1 444 ? 20.589 -20.165 6.145 1.00 83.31 444 PRO A O 1
ATOM 3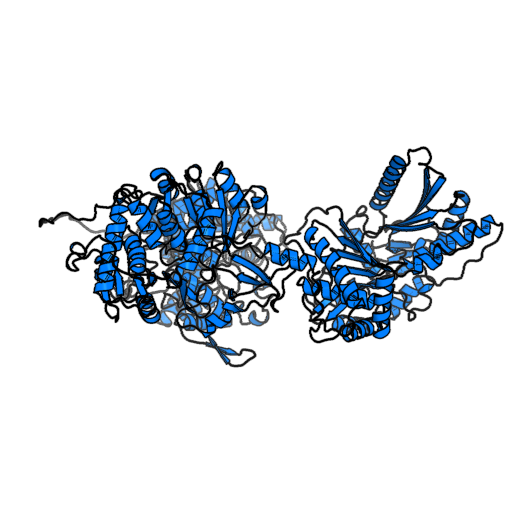516 N N . ALA A 1 445 ? 22.201 -19.535 4.707 1.00 85.00 445 ALA A N 1
ATOM 3517 C CA . ALA A 1 445 ? 22.632 -18.363 5.466 1.00 85.00 445 ALA A CA 1
ATOM 3518 C C . ALA A 1 445 ? 21.548 -17.273 5.504 1.00 85.00 445 ALA A C 1
ATOM 3520 O O . ALA A 1 445 ? 21.216 -16.779 6.582 1.00 85.00 445 ALA A O 1
ATOM 3521 N N . ASP A 1 446 ? 20.936 -16.966 4.360 1.00 87.25 446 ASP A N 1
ATOM 3522 C CA . ASP A 1 446 ? 19.879 -15.955 4.268 1.00 87.25 446 ASP A CA 1
ATOM 3523 C C . ASP A 1 446 ? 18.602 -16.423 4.949 1.00 87.25 446 ASP A C 1
ATOM 3525 O O . ASP A 1 446 ? 17.979 -15.660 5.683 1.00 87.25 446 ASP A O 1
ATOM 3529 N N . ARG A 1 447 ? 18.270 -17.710 4.822 1.00 87.94 447 ARG A N 1
ATOM 3530 C CA . ARG A 1 447 ? 17.187 -18.322 5.596 1.00 87.94 447 ARG A CA 1
ATOM 3531 C C . ARG A 1 447 ? 17.410 -18.157 7.100 1.00 87.94 447 ARG A C 1
ATOM 3533 O O . ARG A 1 447 ? 16.500 -17.757 7.819 1.00 87.94 447 ARG A O 1
ATOM 3540 N N . THR A 1 448 ? 18.625 -18.433 7.579 1.00 89.12 448 THR A N 1
ATOM 3541 C CA . THR A 1 448 ? 18.990 -18.260 8.995 1.00 89.12 448 THR A CA 1
ATOM 3542 C C . THR A 1 448 ? 18.858 -16.799 9.422 1.00 89.12 448 THR A C 1
ATOM 3544 O O . THR A 1 448 ? 18.330 -16.519 10.496 1.00 89.12 448 THR A O 1
ATOM 3547 N N . ARG A 1 449 ? 19.283 -15.860 8.569 1.00 87.88 449 ARG A N 1
ATOM 3548 C CA . ARG A 1 449 ? 19.145 -14.421 8.811 1.00 87.88 449 ARG A CA 1
ATOM 3549 C C . ARG A 1 449 ? 17.680 -13.990 8.884 1.00 87.88 449 ARG A C 1
ATOM 3551 O O . ARG A 1 449 ? 17.325 -13.287 9.821 1.00 87.88 449 ARG A O 1
ATOM 3558 N N . LEU A 1 450 ? 16.831 -14.418 7.950 1.00 89.56 450 LEU A N 1
ATOM 3559 C CA . LEU A 1 450 ? 15.398 -14.100 7.941 1.00 89.56 450 LEU A CA 1
ATOM 3560 C C . LEU A 1 450 ? 14.685 -14.667 9.173 1.00 89.56 450 LEU A C 1
ATOM 3562 O O . LEU A 1 450 ? 13.880 -13.975 9.788 1.00 89.56 450 LEU A O 1
ATOM 3566 N N . LEU A 1 451 ? 15.035 -15.886 9.589 1.00 90.62 451 LEU A N 1
ATOM 3567 C CA . LEU A 1 451 ? 14.529 -16.469 10.832 1.00 90.62 451 LEU A CA 1
ATOM 3568 C C . LEU A 1 451 ? 14.984 -15.701 12.075 1.00 90.62 451 LEU A C 1
ATOM 3570 O O . LEU A 1 451 ? 14.200 -15.554 13.006 1.00 90.62 451 LEU A O 1
ATOM 3574 N N . ALA A 1 452 ? 16.226 -15.217 12.095 1.00 88.38 452 ALA A N 1
ATOM 3575 C CA . ALA A 1 452 ? 16.757 -14.424 13.200 1.00 88.38 452 ALA A CA 1
ATOM 3576 C C . ALA A 1 452 ? 16.181 -12.999 13.248 1.00 88.38 452 ALA A C 1
ATOM 3578 O O . ALA A 1 452 ? 16.061 -12.442 14.330 1.00 88.38 452 ALA A O 1
ATOM 3579 N N . LEU A 1 453 ? 15.834 -12.413 12.097 1.00 85.69 453 LEU A N 1
ATOM 3580 C CA . LEU A 1 453 ? 15.137 -11.124 12.022 1.00 85.69 453 LEU A CA 1
ATOM 3581 C C . LEU A 1 453 ? 13.677 -11.260 12.456 1.00 85.69 453 LEU A C 1
ATOM 3583 O O . LEU A 1 453 ? 13.168 -10.429 13.199 1.00 85.69 453 LEU A O 1
ATOM 3587 N N . GLY A 1 454 ? 13.011 -12.320 11.996 1.00 84.88 454 GLY A N 1
ATOM 3588 C CA . GLY A 1 454 ? 11.615 -12.563 12.327 1.00 84.88 454 GLY A CA 1
ATOM 3589 C C . GLY A 1 454 ? 11.404 -13.108 13.735 1.00 84.88 454 GLY A C 1
ATOM 3590 O O . GLY A 1 454 ? 10.368 -12.867 14.341 1.00 84.88 454 GLY A O 1
ATOM 3591 N N . GLY A 1 455 ? 12.364 -13.851 14.281 1.00 81.94 455 GLY A N 1
ATOM 3592 C CA . GLY A 1 455 ? 12.287 -14.429 15.617 1.00 81.94 455 GLY A CA 1
ATOM 3593 C C . GLY A 1 455 ? 12.988 -13.571 16.663 1.00 81.94 455 GLY A C 1
ATOM 3594 O O . GLY A 1 455 ? 14.129 -13.162 16.482 1.00 81.94 455 GLY A O 1
ATOM 3595 N N . ARG A 1 456 ? 12.353 -13.381 17.820 1.00 80.69 456 ARG A N 1
ATOM 3596 C CA . ARG A 1 456 ? 13.006 -12.794 18.995 1.00 80.69 456 ARG A CA 1
ATOM 3597 C C . ARG A 1 456 ? 13.401 -13.881 19.989 1.00 80.69 456 ARG A C 1
ATOM 3599 O O . ARG A 1 456 ? 12.649 -14.827 20.222 1.00 80.69 456 ARG A O 1
ATOM 3606 N N . ALA A 1 457 ? 14.575 -13.739 20.603 1.00 79.56 457 ALA A N 1
ATOM 3607 C CA . ALA A 1 457 ? 14.982 -14.630 21.684 1.00 79.56 457 ALA A CA 1
ATOM 3608 C C . ALA A 1 457 ? 13.949 -14.585 22.833 1.00 79.56 457 ALA A C 1
ATOM 3610 O O . ALA A 1 457 ? 13.482 -13.491 23.180 1.00 79.56 457 ALA A O 1
ATOM 3611 N N . PRO A 1 458 ? 13.599 -15.737 23.442 1.00 83.31 458 PRO A N 1
ATOM 3612 C CA . PRO A 1 458 ? 12.677 -15.766 24.566 1.00 83.31 458 PRO A CA 1
ATOM 3613 C C . PRO A 1 458 ? 13.136 -14.832 25.683 1.00 83.31 458 PRO A C 1
ATOM 3615 O O . PRO A 1 458 ? 14.286 -14.858 26.118 1.00 83.31 458 PRO A O 1
ATOM 3618 N N . THR A 1 459 ? 12.215 -13.996 26.129 1.00 88.38 459 THR A N 1
ATOM 3619 C CA . THR A 1 459 ? 12.395 -12.998 27.173 1.00 88.38 459 THR A CA 1
ATOM 3620 C C . THR A 1 459 ? 11.630 -13.452 28.410 1.00 88.38 459 THR A C 1
ATOM 3622 O O . THR A 1 459 ? 10.435 -13.748 28.339 1.00 88.38 459 THR A O 1
ATOM 3625 N N . GLU A 1 460 ? 12.314 -13.512 29.550 1.00 90.25 460 GLU A N 1
ATOM 3626 C CA . GLU A 1 460 ? 11.711 -13.937 30.813 1.00 90.25 460 GLU A CA 1
ATOM 3627 C C . GLU A 1 460 ? 10.656 -12.927 31.298 1.00 90.25 460 GLU A C 1
ATOM 3629 O O . GLU A 1 460 ? 10.841 -11.710 31.217 1.00 90.25 460 GLU A O 1
ATOM 3634 N N . LEU A 1 461 ? 9.527 -13.437 31.799 1.00 88.38 461 LEU A N 1
ATOM 3635 C CA . LEU A 1 461 ? 8.472 -12.610 32.380 1.00 88.38 461 LEU A CA 1
ATOM 3636 C C . LEU A 1 461 ? 8.844 -12.220 33.815 1.00 88.38 461 LEU A C 1
ATOM 3638 O O . LEU A 1 461 ? 9.191 -13.077 34.623 1.00 88.38 461 LEU A O 1
ATOM 3642 N N . VAL A 1 462 ? 8.693 -10.937 34.154 1.00 83.00 462 VAL A N 1
ATOM 3643 C CA . VAL A 1 462 ? 8.932 -10.423 35.519 1.00 83.00 462 VAL A CA 1
ATOM 3644 C C . VAL A 1 462 ? 7.916 -10.991 36.517 1.00 83.00 462 VAL A C 1
ATOM 3646 O O . VAL A 1 462 ? 8.237 -11.269 37.669 1.00 83.00 462 VAL A O 1
ATOM 3649 N N . SER A 1 463 ? 6.677 -11.176 36.069 1.00 86.50 463 SER A N 1
ATOM 3650 C CA . SER A 1 463 ? 5.597 -11.818 36.811 1.00 86.50 463 SER A CA 1
ATOM 3651 C C . SER A 1 463 ? 4.714 -12.567 35.821 1.00 86.50 463 SER A C 1
ATOM 3653 O O . SER A 1 463 ? 4.578 -12.153 34.673 1.00 86.50 463 SER A O 1
ATOM 3655 N N . THR A 1 464 ? 4.120 -13.670 36.268 1.00 90.00 464 THR A N 1
ATOM 3656 C CA . THR A 1 464 ? 3.085 -14.413 35.531 1.00 90.00 464 THR A CA 1
ATOM 3657 C C . THR A 1 464 ? 1.688 -14.158 36.090 1.00 90.00 464 THR A C 1
ATOM 3659 O O . THR A 1 464 ? 0.714 -14.721 35.595 1.00 90.00 464 THR A O 1
ATOM 3662 N N . ASP A 1 465 ? 1.574 -13.310 37.115 1.00 93.62 465 ASP A N 1
ATOM 3663 C CA . ASP A 1 465 ? 0.306 -13.050 37.777 1.00 93.62 465 ASP A CA 1
ATOM 3664 C C . ASP A 1 465 ? -0.635 -12.268 36.857 1.00 93.62 465 ASP A C 1
ATOM 3666 O O . ASP A 1 465 ? -0.204 -11.297 36.224 1.00 93.62 465 ASP A O 1
ATOM 3670 N N . PRO A 1 466 ? -1.931 -12.618 36.825 1.00 95.94 466 PRO A N 1
ATOM 3671 C CA . PRO A 1 466 ? -2.953 -11.811 36.179 1.00 95.94 466 PRO A CA 1
ATOM 3672 C C . PRO A 1 466 ? -2.894 -10.332 36.581 1.00 95.94 466 PRO A C 1
ATOM 3674 O O . PRO A 1 466 ? -2.666 -9.984 37.741 1.00 95.94 466 PRO A O 1
ATOM 3677 N N . VAL A 1 467 ? -3.168 -9.447 35.621 1.00 95.25 467 VAL A N 1
ATOM 3678 C CA . VAL A 1 467 ? -3.022 -7.990 35.783 1.00 95.25 467 VAL A CA 1
ATOM 3679 C C . VAL A 1 467 ? -3.767 -7.408 36.990 1.00 95.25 467 VAL A C 1
ATOM 3681 O O . VAL A 1 467 ? -3.240 -6.534 37.671 1.00 95.25 467 VAL A O 1
ATOM 3684 N N . HIS A 1 468 ? -4.951 -7.924 37.325 1.00 96.50 468 HIS A N 1
ATOM 3685 C CA . HIS A 1 468 ? -5.718 -7.450 38.478 1.00 96.50 468 HIS A CA 1
ATOM 3686 C C . HIS A 1 468 ? -5.008 -7.703 39.822 1.00 96.50 468 HIS A C 1
ATOM 3688 O O . HIS A 1 468 ? -5.190 -6.928 40.758 1.00 96.50 468 HIS A O 1
ATOM 3694 N N . LEU A 1 469 ? -4.170 -8.744 39.920 1.00 96.00 469 LEU A N 1
ATOM 3695 C CA . LEU A 1 469 ? -3.330 -8.994 41.096 1.00 96.00 469 LEU A CA 1
ATOM 3696 C C . LEU A 1 469 ? -2.106 -8.075 41.123 1.00 96.00 469 LEU A C 1
ATOM 3698 O O . LEU A 1 469 ? -1.663 -7.686 42.200 1.00 96.00 469 LEU A O 1
ATOM 3702 N N . GLN A 1 470 ? -1.572 -7.701 39.957 1.00 95.25 470 GLN A N 1
ATOM 3703 C CA . GLN A 1 470 ? -0.495 -6.709 39.869 1.00 95.25 470 GLN A CA 1
ATOM 3704 C C . GLN A 1 470 ? -0.987 -5.336 40.360 1.00 95.25 470 GLN A C 1
ATOM 3706 O O . GLN A 1 470 ? -0.340 -4.727 41.206 1.00 95.25 470 GLN A O 1
ATOM 3711 N N . VAL A 1 471 ? -2.182 -4.908 39.930 1.00 96.12 471 VAL A N 1
ATOM 3712 C CA . VAL A 1 471 ? -2.827 -3.673 40.418 1.00 96.12 471 VAL A CA 1
ATOM 3713 C C . VAL A 1 471 ? -3.132 -3.746 41.920 1.00 96.12 471 VAL A C 1
ATOM 3715 O O . VAL A 1 471 ? -2.892 -2.779 42.637 1.00 96.12 471 VAL A O 1
ATOM 3718 N N . GLN A 1 472 ? -3.596 -4.894 42.429 1.00 96.31 472 GLN A N 1
ATOM 3719 C CA . GLN A 1 472 ? -3.810 -5.066 43.871 1.00 96.31 472 GLN A CA 1
ATOM 3720 C C . GLN A 1 472 ? -2.509 -4.881 44.668 1.00 96.31 472 GLN A C 1
ATOM 3722 O O . GLN A 1 472 ? -2.503 -4.186 45.679 1.00 96.31 472 GLN A O 1
ATOM 3727 N N . ARG A 1 473 ? -1.390 -5.461 44.214 1.00 95.12 473 ARG A N 1
ATOM 3728 C CA . ARG A 1 473 ? -0.092 -5.269 44.883 1.00 95.12 473 ARG A CA 1
ATOM 3729 C C . ARG A 1 473 ? 0.352 -3.817 44.862 1.00 95.12 473 ARG A C 1
ATOM 3731 O O . ARG A 1 473 ? 0.922 -3.359 45.845 1.00 95.12 473 ARG A O 1
ATOM 3738 N N . GLN A 1 474 ? 0.077 -3.101 43.777 1.00 94.00 474 GLN A N 1
ATOM 3739 C CA . GLN A 1 474 ? 0.343 -1.671 43.719 1.00 94.00 474 GLN A CA 1
ATOM 3740 C C . GLN A 1 474 ? -0.467 -0.911 44.777 1.00 94.00 474 GLN A C 1
ATOM 3742 O O . GLN A 1 474 ? 0.089 -0.073 45.478 1.00 94.00 474 GLN A O 1
ATOM 3747 N N . ALA A 1 475 ? -1.743 -1.259 44.966 1.00 96.12 475 ALA A N 1
ATOM 3748 C CA . ALA A 1 475 ? -2.575 -0.681 46.021 1.00 96.12 475 ALA A CA 1
ATOM 3749 C C . ALA A 1 475 ? -2.116 -1.038 47.442 1.00 96.12 475 ALA A C 1
ATOM 3751 O O . ALA A 1 475 ? -2.283 -0.238 48.359 1.00 96.12 475 ALA A O 1
ATOM 3752 N N . GLU A 1 476 ? -1.504 -2.206 47.635 1.00 96.38 476 GLU A N 1
ATOM 3753 C CA . GLU A 1 476 ? -0.882 -2.588 48.909 1.00 96.38 476 GLU A CA 1
ATOM 3754 C C . GLU A 1 476 ? 0.435 -1.832 49.170 1.00 96.38 476 GLU A C 1
ATOM 3756 O O . GLU A 1 476 ? 0.768 -1.566 50.326 1.00 96.38 476 GLU A O 1
ATOM 3761 N N . GLN A 1 477 ? 1.186 -1.491 48.117 1.00 94.88 477 GLN A N 1
ATOM 3762 C CA . GLN A 1 477 ? 2.480 -0.807 48.208 1.00 94.88 477 GLN A CA 1
ATOM 3763 C C . GLN A 1 477 ? 2.340 0.713 48.345 1.00 94.88 477 GLN A C 1
ATOM 3765 O O . GLN A 1 477 ? 2.969 1.303 49.224 1.00 94.88 477 GLN A O 1
ATOM 3770 N N . GLU A 1 478 ? 1.507 1.339 47.511 1.00 94.81 478 GLU A N 1
ATOM 3771 C CA . GLU A 1 478 ? 1.278 2.788 47.479 1.00 94.81 478 GLU A CA 1
ATOM 3772 C C . GLU A 1 478 ? -0.227 3.124 47.508 1.00 94.81 478 GLU A C 1
ATOM 3774 O O . GLU A 1 478 ? -0.789 3.596 46.518 1.00 94.81 478 GLU A O 1
ATOM 3779 N N . PRO A 1 479 ? -0.910 2.900 48.647 1.00 96.50 479 PRO A N 1
ATOM 3780 C CA . PRO A 1 479 ? -2.368 3.017 48.745 1.00 96.50 479 PRO A CA 1
ATOM 3781 C C . PRO A 1 479 ? -2.901 4.427 48.461 1.00 96.50 479 PRO A C 1
ATOM 3783 O O . PRO A 1 479 ? -3.977 4.567 47.883 1.00 96.50 479 PRO A O 1
ATOM 3786 N N . ASP A 1 480 ? -2.153 5.459 48.858 1.00 96.69 480 ASP A N 1
ATOM 3787 C CA . ASP A 1 480 ? -2.574 6.863 48.776 1.00 96.69 480 ASP A CA 1
ATOM 3788 C C . ASP A 1 480 ? -2.222 7.527 47.430 1.00 96.69 480 ASP A C 1
ATOM 3790 O O . ASP A 1 480 ? -2.620 8.667 47.182 1.00 96.69 480 ASP A O 1
ATOM 3794 N N . ALA A 1 481 ? -1.475 6.848 46.550 1.00 95.00 481 ALA A N 1
ATOM 3795 C CA . ALA A 1 481 ? -1.131 7.379 45.234 1.00 95.00 481 ALA A CA 1
ATOM 3796 C C . ALA A 1 481 ? -2.377 7.460 44.335 1.00 95.00 481 ALA A C 1
ATOM 3798 O O . ALA A 1 481 ? -3.232 6.574 44.360 1.00 95.00 481 ALA A O 1
ATOM 3799 N N . THR A 1 482 ? -2.488 8.515 43.521 1.00 95.88 482 THR A N 1
ATOM 3800 C CA . THR A 1 482 ? -3.609 8.682 42.581 1.00 95.88 482 THR A CA 1
ATOM 3801 C C . THR A 1 482 ? -3.518 7.655 41.453 1.00 95.88 482 THR A C 1
ATOM 3803 O O . THR A 1 482 ? -2.610 7.723 40.627 1.00 95.88 482 THR A O 1
ATOM 3806 N N . ALA A 1 483 ? -4.492 6.751 41.384 1.00 96.31 483 ALA A N 1
ATOM 3807 C CA . ALA A 1 483 ? -4.607 5.751 40.329 1.00 96.31 483 ALA A CA 1
ATOM 3808 C C . ALA A 1 483 ? -5.345 6.305 39.106 1.00 96.31 483 ALA A C 1
ATOM 3810 O O . ALA A 1 483 ? -4.865 6.181 37.980 1.00 96.31 483 ALA A O 1
ATOM 3811 N N . ILE A 1 484 ? -6.506 6.930 39.322 1.00 97.00 484 ILE A N 1
ATOM 3812 C CA . ILE A 1 484 ? -7.387 7.418 38.254 1.00 97.00 484 ILE A CA 1
ATOM 3813 C C . ILE A 1 484 ? -7.753 8.875 38.522 1.00 97.00 484 ILE A C 1
ATOM 3815 O O . ILE A 1 484 ? -8.155 9.211 39.633 1.00 97.00 484 ILE A O 1
ATOM 3819 N N . ARG A 1 485 ? -7.672 9.717 37.490 1.00 94.06 485 ARG A N 1
ATOM 3820 C CA . ARG A 1 485 ? -8.250 11.065 37.466 1.00 94.06 485 ARG A CA 1
ATOM 3821 C C . ARG A 1 485 ? -9.309 11.175 36.370 1.00 94.06 485 ARG A C 1
ATOM 3823 O O . ARG A 1 485 ? -9.069 10.745 35.242 1.00 94.06 485 ARG A O 1
ATOM 3830 N N . PHE A 1 486 ? -10.453 11.778 36.682 1.00 90.94 486 PHE A N 1
ATOM 3831 C CA . PHE A 1 486 ? -11.527 12.074 35.732 1.00 90.94 486 PHE A CA 1
ATOM 3832 C C . PHE A 1 486 ? -12.152 13.442 36.034 1.00 90.94 486 PHE A C 1
ATOM 3834 O O . PHE A 1 486 ? -12.893 13.597 37.004 1.00 90.94 486 PHE A O 1
ATOM 3841 N N . GLY A 1 487 ? -11.834 14.454 35.220 1.00 85.31 487 GLY A N 1
ATOM 3842 C CA . GLY A 1 487 ? -12.153 15.846 35.554 1.00 85.31 487 GLY A CA 1
ATOM 3843 C C . GLY A 1 487 ? -11.488 16.249 36.876 1.00 85.31 487 GLY A C 1
ATOM 3844 O O . GLY A 1 487 ? -10.276 16.100 37.023 1.00 85.31 487 GLY A O 1
ATOM 3845 N N . ASP A 1 488 ? -12.293 16.702 37.839 1.00 82.62 488 ASP A N 1
ATOM 3846 C CA . ASP A 1 488 ? -11.842 17.068 39.193 1.00 82.62 488 ASP A CA 1
ATOM 3847 C C . ASP A 1 488 ? -11.842 15.886 40.184 1.00 82.62 488 ASP A C 1
ATOM 3849 O O . ASP A 1 488 ? -11.502 16.056 41.356 1.00 82.62 488 ASP A O 1
ATOM 3853 N N . LEU A 1 489 ? -12.267 14.693 39.751 1.00 87.44 489 LEU A N 1
ATOM 3854 C CA . LEU A 1 489 ? -12.334 13.505 40.598 1.00 87.44 489 LEU A CA 1
ATOM 3855 C C . LEU A 1 489 ? -11.015 12.729 40.555 1.00 87.44 489 LEU A C 1
ATOM 3857 O O . LEU A 1 489 ? -10.565 12.341 39.477 1.00 87.44 489 LEU A O 1
ATOM 3861 N N . ASP A 1 490 ? -10.476 12.421 41.733 1.00 93.06 490 ASP A N 1
ATOM 3862 C CA . ASP A 1 490 ? -9.311 11.557 41.922 1.00 93.06 490 ASP A CA 1
ATOM 3863 C C . ASP A 1 490 ? -9.689 10.321 42.730 1.00 93.06 490 ASP A C 1
ATOM 3865 O O . ASP A 1 490 ? -10.293 10.449 43.793 1.00 93.06 490 ASP A O 1
ATOM 3869 N N . TRP A 1 491 ? -9.300 9.141 42.248 1.00 96.62 491 TRP A N 1
ATOM 3870 C CA . TRP A 1 491 ? -9.317 7.898 43.018 1.00 96.62 491 TRP A CA 1
ATOM 3871 C C . TRP A 1 491 ? -7.892 7.455 43.316 1.00 96.62 491 TRP A C 1
ATOM 3873 O O . TRP A 1 491 ? -7.061 7.335 42.405 1.00 96.62 491 TRP A O 1
ATOM 3883 N N . SER A 1 492 ? -7.614 7.175 44.586 1.00 97.75 492 SER A N 1
ATOM 3884 C CA . SER A 1 492 ? -6.373 6.524 44.993 1.00 97.75 492 SER A CA 1
ATOM 3885 C C . SER A 1 492 ? -6.354 5.044 44.596 1.00 97.75 492 SER A C 1
ATOM 3887 O O . SER A 1 492 ? -7.390 4.443 44.291 1.00 97.75 492 SER A O 1
ATOM 3889 N N . TYR A 1 493 ? -5.177 4.421 44.620 1.00 97.62 493 TYR A N 1
ATOM 3890 C CA . TYR A 1 493 ? -5.064 2.976 44.414 1.00 97.62 493 TYR A CA 1
ATOM 3891 C C . TYR A 1 493 ? -5.861 2.171 45.453 1.00 97.62 493 TYR A C 1
ATOM 3893 O O . TYR A 1 493 ? -6.473 1.162 45.098 1.00 97.62 493 TYR A O 1
ATOM 3901 N N . ALA A 1 494 ? -5.914 2.622 46.712 1.00 97.00 494 ALA A N 1
ATOM 3902 C CA . ALA A 1 494 ? -6.720 1.976 47.748 1.00 97.00 494 ALA A CA 1
ATOM 3903 C C . ALA A 1 494 ? -8.231 2.091 47.481 1.00 97.00 494 ALA A C 1
ATOM 3905 O O . ALA A 1 494 ? -8.969 1.129 47.702 1.00 97.00 494 ALA A O 1
ATOM 3906 N N . GLU A 1 495 ? -8.700 3.243 46.994 1.00 96.81 495 GLU A N 1
ATOM 3907 C CA . GLU A 1 495 ? -10.108 3.447 46.627 1.00 96.81 495 GLU A CA 1
ATOM 3908 C C . GLU A 1 495 ? -10.502 2.590 45.420 1.00 96.81 495 GLU A C 1
ATOM 3910 O O . GLU A 1 495 ? -11.547 1.929 45.447 1.00 96.81 495 GLU A O 1
ATOM 3915 N N . LEU A 1 496 ? -9.632 2.524 44.406 1.00 97.25 496 LEU A N 1
ATOM 3916 C CA . LEU A 1 496 ? -9.816 1.656 43.247 1.00 97.25 496 LEU A CA 1
ATOM 3917 C C . LEU A 1 496 ? -9.879 0.177 43.657 1.00 97.25 496 LEU A C 1
ATOM 3919 O O . LEU A 1 496 ? -10.845 -0.500 43.303 1.00 97.25 496 LEU A O 1
ATOM 3923 N N . ASP A 1 497 ? -8.905 -0.335 44.421 1.00 97.69 497 ASP A N 1
ATOM 3924 C CA . ASP A 1 497 ? -8.889 -1.752 44.819 1.00 97.69 497 ASP A CA 1
ATOM 3925 C C . ASP A 1 497 ? -10.091 -2.114 45.705 1.00 97.69 497 ASP A C 1
ATOM 3927 O O . ASP A 1 497 ? -10.715 -3.160 45.508 1.00 97.69 497 ASP A O 1
ATOM 3931 N N . ALA A 1 498 ? -10.498 -1.221 46.615 1.00 95.50 498 ALA A N 1
ATOM 3932 C CA . ALA A 1 498 ? -11.702 -1.409 47.418 1.00 95.50 498 ALA A CA 1
ATOM 3933 C C . ALA A 1 498 ? -12.954 -1.579 46.542 1.00 95.50 498 ALA A C 1
ATOM 3935 O O . ALA A 1 498 ? -13.769 -2.471 46.799 1.00 95.50 498 ALA A O 1
ATOM 3936 N N . GLN A 1 499 ? -13.105 -0.764 45.493 1.00 95.31 499 GLN A N 1
ATOM 3937 C CA . GLN A 1 499 ? -14.242 -0.866 44.581 1.00 95.31 499 GLN A CA 1
ATOM 3938 C C . GLN A 1 499 ? -14.168 -2.115 43.690 1.00 95.31 499 GLN A C 1
ATOM 3940 O O . GLN A 1 499 ? -15.175 -2.807 43.523 1.00 95.31 499 GLN A O 1
ATOM 3945 N N . VAL A 1 500 ? -12.979 -2.461 43.189 1.00 97.38 500 VAL A N 1
ATOM 3946 C CA . VAL A 1 500 ? -12.713 -3.709 42.450 1.00 97.38 500 VAL A CA 1
ATOM 3947 C C . VAL A 1 500 ? -13.127 -4.931 43.273 1.00 97.38 500 VAL A C 1
ATOM 3949 O O . VAL A 1 500 ? -13.801 -5.832 42.769 1.00 97.38 500 VAL A O 1
ATOM 3952 N N . ASN A 1 501 ? -12.779 -4.945 44.559 1.00 96.81 501 ASN A N 1
ATOM 3953 C CA . ASN A 1 501 ? -13.098 -6.026 45.485 1.00 96.81 501 ASN A CA 1
ATOM 3954 C C . ASN A 1 501 ? -14.608 -6.169 45.740 1.00 96.81 501 ASN A C 1
ATOM 3956 O O . ASN A 1 501 ? -15.121 -7.294 45.751 1.00 96.81 501 ASN A O 1
ATOM 3960 N N . ARG A 1 502 ? -15.332 -5.051 45.890 1.00 95.44 502 ARG A N 1
ATOM 3961 C CA . ARG A 1 502 ? -16.801 -5.052 46.018 1.00 95.44 502 ARG A CA 1
ATOM 3962 C C . ARG A 1 502 ? -17.471 -5.609 44.767 1.00 95.44 502 ARG A C 1
ATOM 3964 O O . ARG A 1 502 ? -18.334 -6.480 44.877 1.00 95.44 502 ARG A O 1
ATOM 3971 N N . ILE A 1 503 ? -17.038 -5.159 43.586 1.00 95.12 503 ILE A N 1
ATOM 3972 C CA . ILE A 1 503 ? -17.574 -5.644 42.309 1.00 95.12 503 ILE A CA 1
ATOM 3973 C C . ILE A 1 503 ? -17.329 -7.147 42.169 1.00 95.12 503 ILE A C 1
ATOM 3975 O O . ILE A 1 503 ? -18.267 -7.899 41.905 1.00 95.12 503 ILE A O 1
ATOM 3979 N N . ALA A 1 504 ? -16.104 -7.608 42.425 1.00 96.38 504 ALA A N 1
ATOM 3980 C CA . ALA A 1 504 ? -15.759 -9.021 42.320 1.00 96.38 504 ALA A CA 1
ATOM 3981 C C . ALA A 1 504 ? -16.617 -9.904 43.245 1.00 96.38 504 ALA A C 1
ATOM 3983 O O . ALA A 1 504 ? -17.150 -10.926 42.809 1.00 96.38 504 ALA A O 1
ATOM 3984 N N . ARG A 1 505 ? -16.814 -9.502 44.511 1.00 95.00 505 ARG A N 1
ATOM 3985 C CA . ARG A 1 505 ? -17.687 -10.235 45.445 1.00 95.00 505 ARG A CA 1
ATOM 3986 C C . ARG A 1 505 ? -19.136 -10.262 44.999 1.00 95.00 505 ARG A C 1
ATOM 3988 O O . ARG A 1 505 ? -19.755 -11.324 45.058 1.00 95.00 505 ARG A O 1
ATOM 3995 N N . ARG A 1 506 ? -19.659 -9.133 44.523 1.00 93.94 506 ARG A N 1
ATOM 3996 C CA . ARG A 1 506 ? -21.039 -9.050 44.047 1.00 93.94 506 ARG A CA 1
ATOM 3997 C C . ARG A 1 506 ? -21.278 -9.963 42.847 1.00 93.94 506 ARG A C 1
ATOM 3999 O O . ARG A 1 506 ? -22.297 -10.652 42.804 1.00 93.94 506 ARG A O 1
ATOM 4006 N N . LEU A 1 507 ? -20.333 -10.015 41.908 1.00 95.06 507 LEU A N 1
ATOM 4007 C CA . LEU A 1 507 ? -20.377 -10.932 40.767 1.00 95.06 507 LEU A CA 1
ATOM 4008 C C . LEU A 1 507 ? -20.371 -12.396 41.229 1.00 95.06 507 LEU A C 1
ATOM 4010 O O . LEU A 1 507 ? -21.232 -13.172 40.816 1.00 95.06 507 LEU A O 1
ATOM 4014 N N . ILE A 1 508 ? -19.472 -12.761 42.151 1.00 94.81 508 ILE A N 1
ATOM 4015 C CA . ILE A 1 508 ? -19.418 -14.114 42.730 1.00 94.81 508 ILE A CA 1
ATOM 4016 C C . ILE A 1 508 ? -20.743 -14.464 43.429 1.00 94.81 508 ILE A C 1
ATOM 4018 O O . ILE A 1 508 ? -21.290 -15.543 43.209 1.00 94.81 508 ILE A O 1
ATOM 4022 N N . GLY A 1 509 ? -21.291 -13.548 44.233 1.00 91.75 509 GLY A N 1
ATOM 4023 C CA . GLY A 1 509 ? -22.574 -13.720 44.921 1.00 91.75 509 GLY A CA 1
ATOM 4024 C C . GLY A 1 509 ? -23.777 -13.810 43.976 1.00 91.75 509 GLY A C 1
ATOM 4025 O O . GLY A 1 509 ? -24.780 -14.429 44.327 1.00 91.75 509 GLY A O 1
ATOM 4026 N N . SER A 1 510 ? -23.660 -13.252 42.768 1.00 90.81 510 SER A N 1
ATOM 4027 C CA . SER A 1 510 ? -24.672 -13.326 41.703 1.00 90.81 510 SER A CA 1
ATOM 4028 C C . SER A 1 510 ? -24.562 -14.599 40.853 1.00 90.81 510 SER A C 1
ATOM 4030 O O . SER A 1 510 ? -25.361 -14.790 39.941 1.00 90.81 510 SER A O 1
ATOM 4032 N N . GLY A 1 511 ? -23.607 -15.485 41.160 1.00 91.81 511 GLY A N 1
ATOM 4033 C CA . GLY A 1 511 ? -23.460 -16.794 40.522 1.00 91.81 511 GLY A CA 1
ATOM 4034 C C . GLY A 1 511 ? -22.379 -16.886 39.445 1.00 91.81 511 GLY A C 1
ATOM 4035 O O . GLY A 1 511 ? -22.274 -17.936 38.820 1.00 91.81 511 GLY A O 1
ATOM 4036 N N . VAL A 1 512 ? -21.559 -15.848 39.243 1.00 96.00 512 VAL A N 1
ATOM 4037 C CA . VAL A 1 512 ? -20.470 -15.870 38.250 1.00 96.00 512 VAL A CA 1
ATOM 4038 C C . VAL A 1 512 ? -19.409 -16.914 38.630 1.00 96.00 512 VAL A C 1
ATOM 4040 O O . VAL A 1 512 ? -18.795 -16.852 39.706 1.00 96.00 512 VAL A O 1
ATOM 4043 N N . ALA A 1 513 ? -19.158 -17.870 37.737 1.00 94.50 513 ALA A N 1
ATOM 4044 C CA . ALA A 1 513 ? -18.136 -18.909 37.843 1.00 94.50 513 ALA A CA 1
ATOM 4045 C C . ALA A 1 513 ? -16.826 -18.508 37.134 1.00 94.50 513 ALA A C 1
ATOM 4047 O O . ALA A 1 513 ? -16.760 -17.513 36.414 1.00 94.50 513 ALA A O 1
ATOM 4048 N N . VAL A 1 514 ? -15.741 -19.246 37.399 1.00 94.62 514 VAL A N 1
ATOM 4049 C CA . VAL A 1 514 ? -14.458 -19.014 36.714 1.00 94.62 514 VAL A CA 1
ATOM 4050 C C . VAL A 1 514 ? -14.622 -19.400 35.244 1.00 94.62 514 VAL A C 1
ATOM 4052 O O . VAL A 1 514 ? -15.158 -20.468 34.952 1.00 94.62 514 VAL A O 1
ATOM 4055 N N . GLY A 1 515 ? -14.178 -18.535 34.332 1.00 91.00 515 GLY A N 1
ATOM 4056 C CA . GLY A 1 515 ? -14.311 -18.717 32.882 1.00 91.00 515 GLY A CA 1
ATOM 4057 C C . GLY A 1 515 ? -15.634 -18.226 32.278 1.00 91.00 515 GLY A C 1
ATOM 4058 O O . GLY A 1 515 ? -15.793 -18.269 31.052 1.00 91.00 515 GLY A O 1
ATOM 4059 N N . ASP A 1 516 ? -16.569 -17.733 33.096 1.00 96.44 516 ASP A N 1
ATOM 4060 C CA . ASP A 1 516 ? -17.766 -17.049 32.597 1.00 96.44 516 ASP A CA 1
ATOM 4061 C C . ASP A 1 516 ? -17.410 -15.727 31.903 1.00 96.44 516 ASP A C 1
ATOM 4063 O O . ASP A 1 516 ? -16.311 -15.189 32.050 1.00 96.44 516 ASP A O 1
ATOM 4067 N N . ARG A 1 517 ? -18.362 -15.193 31.134 1.00 96.75 517 ARG A N 1
ATOM 4068 C CA . ARG A 1 517 ? -18.238 -13.909 30.434 1.00 96.75 517 ARG A CA 1
ATOM 4069 C C . ARG A 1 517 ? -19.209 -12.902 31.034 1.00 96.75 517 ARG A C 1
ATOM 4071 O O . ARG A 1 517 ? -20.408 -13.172 31.126 1.00 96.75 517 ARG A O 1
ATOM 4078 N N . VAL A 1 518 ? -18.687 -11.748 31.436 1.00 97.75 518 VAL A N 1
ATOM 4079 C CA . VAL A 1 518 ? -19.466 -10.654 32.029 1.00 97.75 518 VAL A CA 1
ATOM 4080 C C . VAL A 1 518 ? -19.379 -9.435 31.122 1.00 97.75 518 VAL A C 1
ATOM 4082 O O . VAL A 1 518 ? -18.287 -8.965 30.806 1.00 97.75 518 VAL A O 1
ATOM 4085 N N . GLY A 1 519 ? -20.529 -8.921 30.697 1.00 95.81 519 GLY A N 1
ATOM 4086 C CA . GLY A 1 519 ? -20.599 -7.715 29.883 1.00 95.81 519 GLY A CA 1
ATOM 4087 C C . GLY A 1 519 ? -20.310 -6.459 30.693 1.00 95.81 519 GLY A C 1
ATOM 4088 O O . GLY A 1 519 ? -20.731 -6.361 31.845 1.00 95.81 519 GLY A O 1
ATOM 4089 N N . ILE A 1 520 ? -19.657 -5.480 30.074 1.00 96.44 520 ILE A N 1
ATOM 4090 C CA . ILE A 1 520 ? -19.485 -4.130 30.620 1.00 96.44 520 ILE A CA 1
ATOM 4091 C C . ILE A 1 520 ? -20.056 -3.140 29.608 1.00 96.44 520 ILE A C 1
ATOM 4093 O O . ILE A 1 520 ? -19.446 -2.903 28.567 1.00 96.44 520 ILE A O 1
ATOM 4097 N N . ALA A 1 521 ? -21.219 -2.572 29.926 1.00 93.06 521 ALA A N 1
ATOM 4098 C CA . ALA A 1 521 ? -21.876 -1.525 29.150 1.00 93.06 521 ALA A CA 1
ATOM 4099 C C . ALA A 1 521 ? -22.008 -0.256 29.996 1.00 93.06 521 ALA A C 1
ATOM 4101 O O . ALA A 1 521 ? -23.055 0.026 30.577 1.00 93.06 521 ALA A O 1
ATOM 4102 N N . MET A 1 522 ? -20.907 0.480 30.112 1.00 91.38 522 MET A N 1
ATOM 4103 C CA . MET A 1 522 ? -20.774 1.651 30.978 1.00 91.38 522 MET A CA 1
ATOM 4104 C C . MET A 1 522 ? -20.150 2.801 30.192 1.00 91.38 522 MET A C 1
ATOM 4106 O O . MET A 1 522 ? -19.340 2.560 29.300 1.00 91.38 522 MET A O 1
ATOM 4110 N N . GLU A 1 523 ? -20.508 4.042 30.524 1.00 89.00 523 GLU A N 1
ATOM 4111 C CA . GLU A 1 523 ? -19.731 5.188 30.039 1.00 89.00 523 GLU A CA 1
ATOM 4112 C C . GLU A 1 523 ? -18.411 5.302 30.791 1.00 89.00 523 GLU A C 1
ATOM 4114 O O . GLU A 1 523 ? -18.245 4.783 31.902 1.00 89.00 523 GLU A O 1
ATOM 4119 N N . ARG A 1 524 ? -17.473 6.018 30.173 1.00 89.38 524 ARG A N 1
ATOM 4120 C CA . ARG A 1 524 ? -16.140 6.213 30.716 1.00 89.38 524 ARG A CA 1
ATOM 4121 C C . ARG A 1 524 ? -16.170 6.935 32.060 1.00 89.38 524 ARG A C 1
ATOM 4123 O O . ARG A 1 524 ? -16.657 8.054 32.176 1.00 89.38 524 ARG A O 1
ATOM 4130 N N . GLY A 1 525 ? -15.573 6.290 33.052 1.00 91.19 525 GLY A N 1
ATOM 4131 C CA . GLY A 1 525 ? -15.395 6.803 34.404 1.00 91.19 525 GLY A CA 1
ATOM 4132 C C . GLY A 1 525 ? -14.595 5.812 35.256 1.00 91.19 525 GLY A C 1
ATOM 4133 O O . GLY A 1 525 ? -14.310 4.700 34.791 1.00 91.19 525 GLY A O 1
ATOM 4134 N N . PRO A 1 526 ? -14.216 6.181 36.490 1.00 93.38 526 PRO A N 1
ATOM 4135 C CA . PRO A 1 526 ? -13.448 5.304 37.377 1.00 93.38 526 PRO A CA 1
ATOM 4136 C C . PRO A 1 526 ? -14.124 3.946 37.632 1.00 93.38 526 PRO A C 1
ATOM 4138 O O . PRO A 1 526 ? -13.460 2.908 37.662 1.00 93.38 526 PRO A O 1
ATOM 4141 N N . GLU A 1 527 ? -15.454 3.918 37.724 1.00 93.00 527 GLU A N 1
ATOM 4142 C CA . GLU A 1 527 ? -16.243 2.706 37.950 1.00 93.00 527 GLU A CA 1
ATOM 4143 C C . GLU A 1 527 ? -16.133 1.707 36.793 1.00 93.00 527 GLU A C 1
ATOM 4145 O O . GLU A 1 527 ? -16.162 0.501 37.028 1.00 93.00 527 GLU A O 1
ATOM 4150 N N . MET A 1 528 ? -15.978 2.182 35.551 1.00 95.19 528 MET A N 1
ATOM 4151 C CA . MET A 1 528 ? -15.776 1.322 34.378 1.00 95.19 528 MET A CA 1
ATOM 4152 C C . MET A 1 528 ? -14.452 0.557 34.492 1.00 95.19 528 MET A C 1
ATOM 4154 O O . MET A 1 528 ? -14.401 -0.649 34.251 1.00 95.19 528 MET A O 1
ATOM 4158 N N . VAL A 1 529 ? -13.387 1.239 34.923 1.00 97.00 529 VAL A N 1
ATOM 4159 C CA . VAL A 1 529 ? -12.071 0.620 35.143 1.00 97.00 529 VAL A CA 1
ATOM 4160 C C . VAL A 1 529 ? -12.133 -0.372 36.307 1.00 97.00 529 VAL A C 1
ATOM 4162 O O . VAL A 1 529 ? -11.619 -1.490 36.206 1.00 97.00 529 VAL A O 1
ATOM 4165 N N . ALA A 1 530 ? -12.830 -0.010 37.390 1.00 97.12 530 ALA A N 1
ATOM 4166 C CA . ALA A 1 530 ? -13.074 -0.915 38.508 1.00 97.12 530 ALA A CA 1
ATOM 4167 C C . ALA A 1 530 ? -13.889 -2.153 38.090 1.00 97.12 530 ALA A C 1
ATOM 4169 O O . ALA A 1 530 ? -13.613 -3.253 38.567 1.00 97.12 530 ALA A O 1
ATOM 4170 N N . ALA A 1 531 ? -14.849 -2.009 37.171 1.00 97.25 531 ALA A N 1
ATOM 4171 C CA . ALA A 1 531 ? -15.614 -3.123 36.619 1.00 97.25 531 ALA A CA 1
ATOM 4172 C C . ALA A 1 531 ? -14.731 -4.086 35.815 1.00 97.25 531 ALA A C 1
ATOM 4174 O O . ALA A 1 531 ? -14.808 -5.293 36.040 1.00 97.25 531 ALA A O 1
ATOM 4175 N N . MET A 1 532 ? -13.841 -3.580 34.951 1.00 97.88 532 MET A N 1
ATOM 4176 C CA . MET A 1 532 ? -12.894 -4.417 34.195 1.00 97.88 532 MET A CA 1
ATOM 4177 C C . MET A 1 532 ? -12.043 -5.284 35.132 1.00 97.88 532 MET A C 1
ATOM 4179 O O . MET A 1 532 ? -11.985 -6.506 34.990 1.00 97.88 532 MET A O 1
ATOM 4183 N N . LEU A 1 533 ? -11.418 -4.654 36.129 1.00 98.38 533 LEU A N 1
ATOM 4184 C CA . LEU A 1 533 ? -10.576 -5.331 37.115 1.00 98.38 533 LEU A CA 1
ATOM 4185 C C . LEU A 1 533 ? -11.388 -6.254 38.039 1.00 98.38 533 LEU A C 1
ATOM 4187 O O . LEU A 1 533 ? -10.918 -7.334 38.391 1.00 98.38 533 LEU A O 1
ATOM 4191 N N . GLY A 1 534 ? -12.606 -5.858 38.415 1.00 97.56 534 GLY A N 1
ATOM 4192 C CA . GLY A 1 534 ? -13.507 -6.629 39.275 1.00 97.56 534 GLY A CA 1
ATOM 4193 C C . GLY A 1 534 ? -14.010 -7.908 38.611 1.00 97.56 534 GLY A C 1
ATOM 4194 O O . GLY A 1 534 ? -14.038 -8.958 39.252 1.00 97.56 534 GLY A O 1
ATOM 4195 N N . VAL A 1 535 ? -14.332 -7.852 37.315 1.00 98.19 535 VAL A N 1
ATOM 4196 C CA . VAL A 1 535 ? -14.683 -9.032 36.508 1.00 98.19 535 VAL A CA 1
ATOM 4197 C C . VAL A 1 535 ? -13.511 -10.012 36.452 1.00 98.19 535 VAL A C 1
ATOM 4199 O O . VAL A 1 535 ? -13.687 -11.189 36.776 1.00 98.19 535 VAL A O 1
ATOM 4202 N N . MET A 1 536 ? -12.303 -9.518 36.161 1.00 98.00 536 MET A N 1
ATOM 4203 C CA . MET A 1 536 ? -11.096 -10.351 36.176 1.00 98.00 536 MET A CA 1
ATOM 4204 C C . MET A 1 536 ? -10.824 -10.952 37.561 1.00 98.00 536 MET A C 1
ATOM 4206 O O . MET A 1 536 ? -10.514 -12.134 37.664 1.00 98.00 536 MET A O 1
ATOM 4210 N N . LYS A 1 537 ? -10.977 -10.170 38.640 1.00 97.62 537 LYS A N 1
ATOM 4211 C CA . LYS A 1 537 ? -10.771 -10.634 40.024 1.00 97.62 537 LYS A CA 1
ATOM 4212 C C . LYS A 1 537 ? -11.852 -11.633 40.474 1.00 97.62 537 LYS A C 1
ATOM 4214 O O . LYS A 1 537 ? -11.598 -12.472 41.336 1.00 97.62 537 LYS A O 1
ATOM 4219 N N . ALA A 1 538 ? -13.035 -11.617 39.856 1.00 97.12 538 ALA A N 1
ATOM 4220 C CA . ALA A 1 538 ? -14.039 -12.676 39.989 1.00 97.12 538 ALA A CA 1
ATOM 4221 C C . ALA A 1 538 ? -13.690 -13.950 39.184 1.00 97.12 538 ALA A C 1
ATOM 4223 O O . ALA A 1 538 ? -14.382 -14.962 39.306 1.00 97.12 538 ALA A O 1
ATOM 4224 N N . GLY A 1 539 ? -12.617 -13.944 38.388 1.00 96.69 539 GLY A N 1
ATOM 4225 C CA . GLY A 1 539 ? -12.195 -15.051 37.525 1.00 96.69 539 GLY A CA 1
ATOM 4226 C C . GLY A 1 539 ? -13.004 -15.188 36.235 1.00 96.69 539 GLY A C 1
ATOM 4227 O O . GLY A 1 539 ? -12.997 -16.256 35.630 1.00 96.69 539 GLY A O 1
ATOM 4228 N N . ALA A 1 540 ? -13.733 -14.144 35.839 1.00 97.81 540 ALA A N 1
ATOM 4229 C CA . ALA A 1 540 ? -14.478 -14.092 34.588 1.00 97.81 540 ALA A CA 1
ATOM 4230 C C . ALA A 1 540 ? -13.754 -13.215 33.555 1.00 97.81 540 ALA A C 1
ATOM 4232 O O . ALA A 1 540 ? -12.952 -12.348 33.905 1.00 97.81 540 ALA A O 1
ATOM 4233 N N . ALA A 1 541 ? -14.079 -13.416 32.279 1.00 97.88 541 ALA A N 1
ATOM 4234 C CA . ALA A 1 541 ? -13.613 -12.573 31.187 1.00 97.88 541 ALA A CA 1
ATOM 4235 C C . ALA A 1 541 ? -14.584 -11.414 30.971 1.00 97.88 541 ALA A C 1
ATOM 4237 O O . ALA A 1 541 ? -15.795 -11.635 30.854 1.00 97.88 541 ALA A O 1
ATOM 4238 N N . TYR A 1 542 ? -14.075 -10.186 30.875 1.00 97.88 542 TYR A N 1
ATOM 4239 C CA . TYR A 1 542 ? -14.947 -9.065 30.534 1.00 97.88 542 TYR A CA 1
ATOM 4240 C C . TYR A 1 542 ? -15.223 -9.017 29.028 1.00 97.88 542 TYR A C 1
ATOM 4242 O O . TYR A 1 542 ? -14.361 -9.331 28.205 1.00 97.88 542 TYR A O 1
ATOM 4250 N N . VAL A 1 543 ? -16.440 -8.617 28.671 1.00 97.25 543 VAL A N 1
ATOM 4251 C CA . VAL A 1 543 ? -16.867 -8.376 27.291 1.00 97.25 543 VAL A CA 1
ATOM 4252 C C . VAL A 1 543 ? -17.321 -6.922 27.206 1.00 97.25 543 VAL A C 1
ATOM 4254 O O . VAL A 1 543 ? -18.372 -6.588 27.757 1.00 97.25 543 VAL A O 1
ATOM 4257 N N . PRO A 1 544 ? -16.542 -6.023 26.589 1.00 95.12 544 PRO A N 1
ATOM 4258 C CA . PRO A 1 544 ? -16.948 -4.637 26.456 1.00 95.12 544 PRO A CA 1
ATOM 4259 C C . PRO A 1 544 ? -18.095 -4.532 25.453 1.00 95.12 544 PRO A C 1
ATOM 4261 O O . PRO A 1 544 ? -18.079 -5.131 24.375 1.00 95.12 544 PRO A O 1
ATOM 4264 N N . VAL A 1 545 ? -19.107 -3.767 25.834 1.00 90.00 545 VAL A N 1
ATOM 4265 C CA . VAL A 1 545 ? -20.311 -3.529 25.050 1.00 90.00 545 VAL A CA 1
ATOM 4266 C C . VAL A 1 545 ? -20.511 -2.023 25.011 1.00 90.00 545 VAL A C 1
ATOM 4268 O O . VAL A 1 545 ? -20.925 -1.433 26.002 1.00 90.00 545 VAL A O 1
ATOM 4271 N N . ASP A 1 546 ? -20.192 -1.387 23.884 1.00 87.06 546 ASP A N 1
ATOM 4272 C CA . ASP A 1 546 ? -20.365 0.060 23.750 1.00 87.06 546 ASP A CA 1
ATOM 4273 C C . ASP A 1 546 ? -21.857 0.426 23.896 1.00 87.06 546 ASP A C 1
ATOM 4275 O O . ASP A 1 546 ? -22.672 0.010 23.062 1.00 87.06 546 ASP A O 1
ATOM 4279 N N . PRO A 1 547 ? -22.248 1.194 24.933 1.00 80.12 547 PRO A N 1
ATOM 4280 C CA . PRO A 1 547 ? -23.643 1.562 25.154 1.00 80.12 547 PRO A CA 1
ATOM 4281 C C . PRO A 1 547 ? -24.191 2.518 24.081 1.00 80.12 547 PRO A C 1
ATOM 4283 O O . PRO A 1 547 ? -25.396 2.770 24.053 1.00 80.12 547 PRO A O 1
ATOM 4286 N N . HIS A 1 548 ? -23.336 3.057 23.205 1.00 78.81 548 HIS A N 1
ATOM 4287 C CA . HIS A 1 548 ? -23.730 3.878 22.061 1.00 78.81 548 HIS A CA 1
ATOM 4288 C C . HIS A 1 548 ? -23.993 3.058 20.793 1.00 78.81 548 HIS A C 1
ATOM 4290 O O . HIS A 1 548 ? -24.445 3.616 19.791 1.00 78.81 548 HIS A O 1
ATOM 4296 N N . TYR A 1 549 ? -23.738 1.746 20.802 1.00 80.94 549 TYR A N 1
ATOM 4297 C CA . TYR A 1 549 ? -24.162 0.886 19.702 1.00 80.94 549 TYR A CA 1
ATOM 4298 C C . TYR A 1 549 ? -25.691 0.783 19.631 1.00 80.94 549 TYR A C 1
ATOM 4300 O O . TYR A 1 549 ? -26.370 0.851 20.658 1.00 80.94 549 TYR A O 1
ATOM 4308 N N . PRO A 1 550 ? -26.260 0.562 18.428 1.00 77.75 550 PRO A N 1
ATOM 4309 C CA . PRO A 1 550 ? -27.680 0.264 18.298 1.00 77.75 550 PRO A CA 1
ATOM 4310 C C . PRO A 1 550 ? -28.075 -0.913 19.197 1.00 77.75 550 PRO A C 1
ATOM 4312 O O . PRO A 1 550 ? -27.354 -1.913 19.261 1.00 77.75 550 PRO A O 1
ATOM 4315 N N . ALA A 1 551 ? -29.236 -0.827 19.850 1.00 75.19 551 ALA A N 1
ATOM 4316 C CA . ALA A 1 551 ? -29.687 -1.827 20.824 1.00 75.19 551 ALA A CA 1
ATOM 4317 C C . ALA A 1 551 ? -29.704 -3.263 20.262 1.00 75.19 551 ALA A C 1
ATOM 4319 O O . ALA A 1 551 ? -29.374 -4.207 20.974 1.00 75.19 551 ALA A O 1
ATOM 4320 N N . ASP A 1 552 ? -30.004 -3.437 18.969 1.00 75.25 552 ASP A N 1
ATOM 4321 C CA . ASP A 1 552 ? -29.947 -4.742 18.296 1.00 75.25 552 ASP A CA 1
ATOM 4322 C C . ASP A 1 552 ? -28.530 -5.319 18.221 1.00 75.25 552 ASP A C 1
ATOM 4324 O O . ASP A 1 552 ? -28.343 -6.525 18.376 1.00 75.25 552 ASP A O 1
ATOM 4328 N N . ARG A 1 553 ? -27.521 -4.464 18.014 1.00 79.88 553 ARG A N 1
ATOM 4329 C CA . ARG A 1 553 ? -26.112 -4.872 18.020 1.00 79.88 553 ARG A CA 1
ATOM 4330 C C . ARG A 1 553 ? -25.673 -5.254 19.427 1.00 79.88 553 ARG A C 1
ATOM 4332 O O . ARG A 1 553 ? -25.018 -6.279 19.585 1.00 79.88 553 ARG A O 1
ATOM 4339 N N . VAL A 1 554 ? -26.069 -4.471 20.432 1.00 81.56 554 VAL A N 1
ATOM 4340 C CA . VAL A 1 554 ? -25.829 -4.790 21.846 1.00 81.56 554 VAL A CA 1
ATOM 4341 C C . VAL A 1 554 ? -26.452 -6.140 22.200 1.00 81.56 554 VAL A C 1
ATOM 4343 O O . VAL A 1 554 ? -25.757 -7.010 22.714 1.00 81.56 554 VAL A O 1
ATOM 4346 N N . ARG A 1 555 ? -27.725 -6.358 21.856 1.00 81.81 555 ARG A N 1
ATOM 4347 C CA . ARG A 1 555 ? -28.422 -7.630 22.085 1.00 81.81 555 ARG A CA 1
ATOM 4348 C C . ARG A 1 555 ? -27.710 -8.803 21.415 1.00 81.81 555 ARG A C 1
ATOM 4350 O O . ARG A 1 555 ? -27.458 -9.806 22.071 1.00 81.81 555 ARG A O 1
ATOM 4357 N N . LEU A 1 556 ? -27.321 -8.657 20.148 1.00 80.00 556 LEU A N 1
ATOM 4358 C CA . LEU A 1 556 ? -26.580 -9.698 19.435 1.00 80.00 556 LEU A CA 1
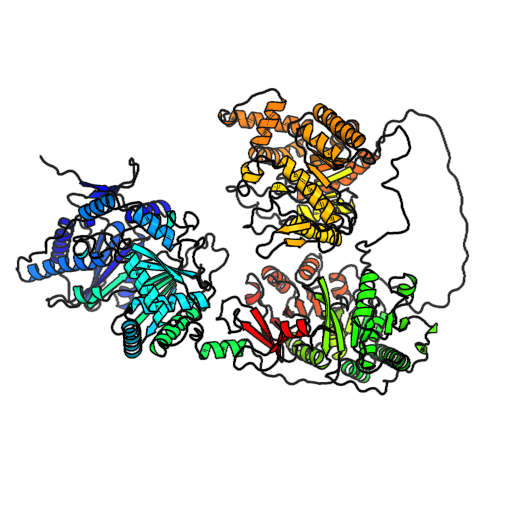ATOM 4359 C C . LEU A 1 556 ? -25.245 -10.018 20.117 1.00 80.00 556 LEU A C 1
ATOM 4361 O O . LEU A 1 556 ? -24.892 -11.185 20.212 1.00 80.00 556 LEU A O 1
ATOM 4365 N N . MET A 1 557 ? -24.517 -9.013 20.613 1.00 85.75 557 MET A N 1
ATOM 4366 C CA . MET A 1 557 ? -23.269 -9.234 21.356 1.00 85.75 557 MET A CA 1
ATOM 4367 C C . MET A 1 557 ? -23.512 -9.933 22.698 1.00 85.75 557 MET A C 1
ATOM 4369 O O . MET A 1 557 ? -22.726 -10.797 23.074 1.00 85.75 557 MET A O 1
ATOM 4373 N N . VAL A 1 558 ? -24.592 -9.585 23.405 1.00 85.88 558 VAL A N 1
ATOM 4374 C CA . VAL A 1 558 ? -24.987 -10.230 24.668 1.00 85.88 558 VAL A CA 1
ATOM 4375 C C . VAL A 1 558 ? -25.307 -11.713 24.444 1.00 85.88 558 VAL A C 1
ATOM 4377 O O . VAL A 1 558 ? -24.841 -12.561 25.207 1.00 85.88 558 VAL A O 1
ATOM 4380 N N . GLU A 1 559 ? -26.059 -12.023 23.385 1.00 86.00 559 GLU A N 1
ATOM 4381 C CA . GLU A 1 559 ? -26.438 -13.389 23.010 1.00 86.00 559 GLU A CA 1
ATOM 4382 C C . GLU A 1 559 ? -25.242 -14.204 22.494 1.00 86.00 559 GLU A C 1
ATOM 4384 O O . GLU A 1 559 ? -24.995 -15.298 22.998 1.00 86.00 559 GLU A O 1
ATOM 4389 N N . ASP A 1 560 ? -24.473 -13.675 21.534 1.00 87.38 560 ASP A N 1
ATOM 4390 C CA . ASP A 1 560 ? -23.320 -14.362 20.923 1.00 87.38 560 ASP A CA 1
ATOM 4391 C C . ASP A 1 560 ? -22.208 -14.605 21.952 1.00 87.38 560 ASP A C 1
ATOM 4393 O O . ASP A 1 560 ? -21.589 -15.664 21.962 1.00 87.38 560 ASP A O 1
ATOM 4397 N N . ALA A 1 561 ? -21.998 -13.669 22.887 1.00 89.88 561 ALA A N 1
ATOM 4398 C CA . ALA A 1 561 ? -21.034 -13.858 23.965 1.00 89.88 561 ALA A CA 1
ATOM 4399 C C . ALA A 1 561 ? -21.539 -14.787 25.081 1.00 89.88 561 ALA A C 1
ATOM 4401 O O . ALA A 1 561 ? -20.745 -15.167 25.944 1.00 89.88 561 ALA A O 1
ATOM 4402 N N . GLY A 1 562 ? -22.831 -15.128 25.116 1.00 89.94 562 GLY A N 1
ATOM 4403 C CA . GLY A 1 562 ? -23.433 -15.915 26.192 1.00 89.94 562 GLY A CA 1
ATOM 4404 C C . GLY A 1 562 ? -23.149 -15.315 27.571 1.00 89.94 562 GLY A C 1
ATOM 4405 O O . GLY A 1 562 ? -22.576 -15.994 28.430 1.00 89.94 562 GLY A O 1
ATOM 4406 N N . LEU A 1 563 ? -23.457 -14.024 27.743 1.00 92.31 563 LEU A N 1
ATOM 4407 C CA . LEU A 1 563 ? -23.163 -13.287 28.974 1.00 92.31 563 LEU A CA 1
ATOM 4408 C C . LEU A 1 563 ? -24.030 -13.771 30.140 1.00 92.31 563 LEU A C 1
ATOM 4410 O O . LEU A 1 563 ? -25.248 -13.866 30.015 1.00 92.31 563 LEU A O 1
ATOM 4414 N N . VAL A 1 564 ? -23.410 -14.004 31.300 1.00 91.69 564 VAL A N 1
ATOM 4415 C CA . VAL A 1 564 ? -24.139 -14.370 32.534 1.00 91.69 564 VAL A CA 1
ATOM 4416 C C . VAL A 1 564 ? -24.627 -13.143 33.306 1.00 91.69 564 VAL A C 1
ATOM 4418 O O . VAL A 1 564 ? -25.671 -13.169 33.956 1.00 91.69 564 VAL A O 1
ATOM 4421 N N . VAL A 1 565 ? -23.870 -12.050 33.221 1.00 94.75 565 VAL A N 1
ATOM 4422 C CA . VAL A 1 565 ? -24.121 -10.776 33.897 1.00 94.75 565 VAL A CA 1
ATOM 4423 C C . VAL A 1 565 ? -23.778 -9.645 32.932 1.00 94.75 565 VAL A C 1
ATOM 4425 O O . VAL A 1 565 ? -22.812 -9.755 32.174 1.00 94.75 565 VAL A O 1
ATOM 4428 N N . LEU A 1 566 ? -24.532 -8.548 32.993 1.00 93.81 566 LEU A N 1
ATOM 4429 C CA . LEU A 1 566 ? -24.225 -7.292 32.313 1.00 93.81 566 LEU A CA 1
ATOM 4430 C C . LEU A 1 566 ? -24.106 -6.165 33.348 1.00 93.81 566 LEU A C 1
ATOM 4432 O O . LEU A 1 566 ? -25.094 -5.779 33.974 1.00 93.81 566 LEU A O 1
ATOM 4436 N N . LEU A 1 567 ? -22.888 -5.652 33.533 1.00 95.00 567 LEU A N 1
ATOM 4437 C CA . LEU A 1 567 ? -22.614 -4.479 34.359 1.00 95.00 567 LEU A CA 1
ATOM 4438 C C . LEU A 1 567 ? -22.948 -3.203 33.580 1.00 95.00 567 LEU A C 1
ATOM 4440 O O . LEU A 1 567 ? -22.559 -3.058 32.420 1.00 95.00 567 LEU A O 1
ATOM 4444 N N . THR A 1 568 ? -23.663 -2.280 34.219 1.00 92.81 568 THR A N 1
ATOM 4445 C CA . THR A 1 568 ? -24.149 -1.036 33.604 1.00 92.81 568 THR A CA 1
ATOM 4446 C C . THR A 1 568 ? -24.272 0.103 34.625 1.00 92.81 568 THR A C 1
ATOM 4448 O O . THR A 1 568 ? -23.861 -0.034 35.777 1.00 92.81 568 THR A O 1
ATOM 4451 N N . GLN A 1 569 ? -24.847 1.229 34.205 1.00 90.00 569 GLN A N 1
ATOM 4452 C CA . GLN A 1 569 ? -25.222 2.375 35.035 1.00 90.00 569 GLN A CA 1
ATOM 4453 C C . GLN A 1 569 ? -26.733 2.625 34.942 1.00 90.00 569 GLN A C 1
ATOM 4455 O O . GLN A 1 569 ? -27.345 2.426 33.892 1.00 90.00 569 GLN A O 1
ATOM 4460 N N . THR A 1 570 ? -27.335 3.122 36.017 1.00 86.56 570 THR A N 1
ATOM 4461 C CA . THR A 1 570 ? -28.784 3.309 36.182 1.00 86.56 570 THR A CA 1
ATOM 4462 C C . THR A 1 570 ? -29.365 4.153 35.047 1.00 86.56 570 THR A C 1
ATOM 4464 O O . THR A 1 570 ? -30.335 3.762 34.401 1.00 86.56 570 THR A O 1
ATOM 4467 N N . ARG A 1 571 ? -28.691 5.250 34.688 1.00 84.81 571 ARG A N 1
ATOM 4468 C CA . ARG A 1 571 ? -29.085 6.130 33.572 1.00 84.81 571 ARG A CA 1
ATOM 4469 C C . ARG A 1 571 ? -29.078 5.448 32.189 1.00 84.81 571 ARG A C 1
ATOM 4471 O O . ARG A 1 571 ? -29.863 5.812 31.312 1.00 84.81 571 ARG A O 1
ATOM 4478 N N . LEU A 1 572 ? -28.217 4.449 31.958 1.00 84.44 572 LEU A N 1
ATOM 4479 C CA . LEU A 1 572 ? -28.171 3.693 30.693 1.00 84.44 572 LEU A CA 1
ATOM 4480 C C . LEU A 1 572 ? -29.346 2.712 30.588 1.00 84.44 572 LEU A C 1
ATOM 4482 O O . LEU A 1 572 ? -29.879 2.476 29.500 1.00 84.44 572 LEU A O 1
ATOM 4486 N N . VAL A 1 573 ? -29.791 2.198 31.735 1.00 82.88 573 VAL A N 1
ATOM 4487 C CA . VAL A 1 573 ? -31.007 1.391 31.855 1.00 82.88 573 VAL A CA 1
ATOM 4488 C C . VAL A 1 573 ? -32.249 2.257 31.628 1.00 82.88 573 VAL A C 1
ATOM 4490 O O . VAL A 1 573 ? -33.098 1.920 30.802 1.00 82.88 573 VAL A O 1
ATOM 4493 N N . GLU A 1 574 ? -32.336 3.410 32.295 1.00 80.44 574 GLU A N 1
ATOM 4494 C CA . GLU A 1 574 ? -33.459 4.351 32.163 1.00 80.44 574 GLU A CA 1
ATOM 4495 C C . GLU A 1 574 ? -33.612 4.893 30.734 1.00 80.44 574 GLU A C 1
ATOM 4497 O O . GLU A 1 574 ? -34.731 5.032 30.233 1.00 80.44 574 GLU A O 1
ATOM 4502 N N . SER A 1 575 ? -32.495 5.134 30.042 1.00 76.12 575 SER A N 1
ATOM 4503 C CA . SER A 1 575 ? -32.477 5.581 28.642 1.00 76.12 575 SER A CA 1
ATOM 4504 C C . SER A 1 575 ? -32.780 4.477 27.619 1.00 76.12 575 SER A C 1
ATOM 4506 O O . SER A 1 575 ? -32.852 4.771 26.425 1.00 76.12 575 SER A O 1
ATOM 4508 N N . ARG A 1 576 ? -33.000 3.224 28.056 1.00 73.56 576 ARG A N 1
ATOM 4509 C CA . ARG A 1 576 ? -33.256 2.043 27.203 1.00 73.56 576 ARG A CA 1
ATOM 4510 C C . ARG A 1 576 ? -32.161 1.763 26.166 1.00 73.56 576 ARG A C 1
ATOM 4512 O O . ARG A 1 576 ? -32.433 1.146 25.138 1.00 73.56 576 ARG A O 1
ATOM 4519 N N . ARG A 1 577 ? -30.926 2.200 26.429 1.00 71.56 577 ARG A N 1
ATOM 4520 C CA . ARG A 1 577 ? -29.756 1.847 25.606 1.00 71.56 577 ARG A CA 1
ATOM 4521 C C . ARG A 1 577 ? -29.298 0.407 25.849 1.00 71.56 577 ARG A C 1
ATOM 4523 O O . ARG A 1 577 ? -28.648 -0.185 24.996 1.00 71.56 577 ARG A O 1
ATOM 4530 N N . ILE A 1 578 ? -29.682 -0.162 26.990 1.00 78.06 578 ILE A N 1
ATOM 4531 C CA . ILE A 1 578 ? -29.414 -1.550 27.359 1.00 78.06 578 ILE A CA 1
ATOM 4532 C C . ILE A 1 578 ? -30.687 -2.394 27.186 1.00 78.06 578 ILE A C 1
ATOM 4534 O O . ILE A 1 578 ? -31.735 -2.003 27.712 1.00 78.06 578 ILE A O 1
ATOM 4538 N N . PRO A 1 579 ? -30.632 -3.534 26.474 1.00 69.69 579 PRO A N 1
ATOM 4539 C CA . PRO A 1 579 ? -31.771 -4.437 26.350 1.00 69.69 579 PRO A CA 1
ATOM 4540 C C . PRO A 1 579 ? -32.147 -5.025 27.718 1.00 69.69 579 PRO A C 1
ATOM 4542 O O . PRO A 1 579 ? -31.305 -5.561 28.434 1.00 69.69 579 PRO A O 1
ATOM 4545 N N . LEU A 1 580 ? -33.425 -4.901 28.085 1.00 67.00 580 LEU A N 1
ATOM 4546 C CA . LEU A 1 580 ? -33.990 -5.416 29.343 1.00 67.00 580 LEU A CA 1
ATOM 4547 C C . LEU A 1 580 ? -34.512 -6.858 29.217 1.00 67.00 580 LEU A C 1
ATOM 4549 O O . LEU A 1 580 ? -34.946 -7.443 30.205 1.00 67.00 580 LEU A O 1
ATOM 4553 N N . ASP A 1 581 ? -34.526 -7.402 28.002 1.00 68.38 581 ASP A N 1
ATOM 4554 C CA . ASP A 1 581 ? -35.107 -8.689 27.620 1.00 68.38 581 ASP A CA 1
ATOM 4555 C C . ASP A 1 581 ? -34.066 -9.811 27.440 1.00 68.38 581 ASP A C 1
ATOM 4557 O O . ASP A 1 581 ? -34.396 -10.861 26.894 1.00 68.38 581 ASP A O 1
ATOM 4561 N N . SER A 1 582 ? -32.827 -9.621 27.911 1.00 71.56 582 SER A N 1
ATOM 4562 C CA . SER A 1 582 ? -31.786 -10.660 27.883 1.00 71.56 582 SER A CA 1
ATOM 4563 C C . SER A 1 582 ? -31.847 -11.600 29.091 1.00 71.56 582 SER A C 1
ATOM 4565 O O . SER A 1 582 ? -32.183 -11.165 30.191 1.00 71.56 582 SER A O 1
ATOM 4567 N N . ASP A 1 583 ? -31.380 -12.840 28.923 1.00 79.50 583 ASP A N 1
ATOM 4568 C CA . ASP A 1 583 ? -31.207 -13.807 30.023 1.00 79.50 583 ASP A CA 1
ATOM 4569 C C . ASP A 1 583 ? -30.081 -13.429 31.014 1.00 79.50 583 ASP A C 1
ATOM 4571 O O . ASP A 1 583 ? -29.979 -14.016 32.093 1.00 79.50 583 ASP A O 1
ATOM 4575 N N . ALA A 1 584 ? -29.232 -12.451 30.672 1.00 85.62 584 ALA A N 1
ATOM 4576 C CA . ALA A 1 584 ? -28.154 -11.975 31.534 1.00 85.62 584 ALA A CA 1
ATOM 4577 C C . ALA A 1 584 ? -28.692 -11.190 32.743 1.00 85.62 584 ALA A C 1
ATOM 4579 O O . ALA A 1 584 ? -29.590 -10.353 32.621 1.00 85.62 584 ALA A O 1
ATOM 4580 N N . VAL A 1 585 ? -28.091 -11.398 33.919 1.00 89.56 585 VAL A N 1
ATOM 4581 C CA . VAL A 1 585 ? -28.430 -10.624 35.122 1.00 89.56 585 VAL A CA 1
ATOM 4582 C C . VAL A 1 585 ? -27.890 -9.200 34.979 1.00 89.56 585 VAL A C 1
ATOM 4584 O O . VAL A 1 585 ? -26.681 -8.988 34.890 1.00 89.56 585 VAL A O 1
ATOM 4587 N N . LEU A 1 586 ? -28.783 -8.211 34.979 1.00 90.12 586 LEU A N 1
ATOM 4588 C CA . LEU A 1 586 ? -28.418 -6.800 34.880 1.00 90.12 586 LEU A CA 1
ATOM 4589 C C . LEU A 1 586 ? -28.030 -6.236 36.253 1.00 90.12 586 LEU A C 1
ATOM 4591 O O . LEU A 1 586 ? -28.834 -6.270 37.185 1.00 90.12 586 LEU A O 1
ATOM 4595 N N . LEU A 1 587 ? -26.822 -5.681 36.364 1.00 91.69 587 LEU A N 1
ATOM 4596 C CA . LEU A 1 587 ? -26.302 -5.073 37.590 1.00 91.69 587 LEU A CA 1
ATOM 4597 C C . LEU A 1 587 ? -25.864 -3.627 37.319 1.00 91.69 587 LEU A C 1
ATOM 4599 O O . LEU A 1 587 ? -24.923 -3.389 36.564 1.00 91.69 587 LEU A O 1
ATOM 4603 N N . ALA A 1 588 ? -26.539 -2.659 37.939 1.00 90.75 588 ALA A N 1
ATOM 4604 C CA . ALA A 1 588 ? -26.225 -1.237 37.799 1.00 90.75 588 ALA A CA 1
ATOM 4605 C C . ALA A 1 588 ? -25.314 -0.806 38.954 1.00 90.75 588 ALA A C 1
ATOM 4607 O O . ALA A 1 588 ? -25.735 -0.836 40.109 1.00 90.75 588 ALA A O 1
ATOM 4608 N N . VAL A 1 589 ? -24.059 -0.452 38.661 1.00 88.19 589 VAL A N 1
ATOM 4609 C CA . VAL A 1 589 ? -23.014 -0.253 39.689 1.00 88.19 589 VAL A CA 1
ATOM 4610 C C . VAL A 1 589 ? -23.214 0.998 40.551 1.00 88.19 589 VAL A C 1
ATOM 4612 O O . VAL A 1 589 ? -22.632 1.108 41.627 1.00 88.19 589 VAL A O 1
ATOM 4615 N N . ASP A 1 590 ? -24.033 1.932 40.077 1.00 84.81 590 ASP A N 1
ATOM 4616 C CA . ASP A 1 590 ? -24.403 3.194 40.721 1.00 84.81 590 ASP A CA 1
ATOM 4617 C C . ASP A 1 590 ? -25.764 3.124 41.442 1.00 84.81 590 ASP A C 1
ATOM 4619 O O . ASP A 1 590 ? -26.156 4.095 42.088 1.00 84.81 590 ASP A O 1
ATOM 4623 N N . ASP A 1 591 ? -26.480 1.993 41.369 1.00 82.38 591 ASP A N 1
ATOM 4624 C CA . ASP A 1 591 ? -27.782 1.813 42.019 1.00 82.38 591 ASP A CA 1
ATOM 4625 C C . ASP A 1 591 ? -27.612 1.460 43.512 1.00 82.38 591 ASP A C 1
ATOM 4627 O O . ASP A 1 591 ? -27.225 0.331 43.849 1.00 82.38 591 ASP A O 1
ATOM 4631 N N . PRO A 1 592 ? -27.945 2.368 44.452 1.00 72.75 592 PRO A N 1
ATOM 4632 C CA . PRO A 1 592 ? -27.807 2.098 45.880 1.00 72.75 592 PRO A CA 1
ATOM 4633 C C . PRO A 1 592 ? -28.735 0.974 46.365 1.00 72.75 592 PRO A C 1
ATOM 4635 O O . PRO A 1 592 ? -28.436 0.341 47.378 1.00 72.75 592 PRO A O 1
ATOM 4638 N N . ALA A 1 593 ? -29.836 0.681 45.659 1.00 76.81 593 ALA A N 1
ATOM 4639 C CA . ALA A 1 593 ? -30.752 -0.400 46.020 1.00 76.81 593 ALA A CA 1
ATOM 4640 C C . ALA A 1 593 ? -30.150 -1.797 45.786 1.00 76.81 593 ALA A C 1
ATOM 4642 O O . ALA A 1 593 ? -30.636 -2.776 46.355 1.00 76.81 593 ALA A O 1
ATOM 4643 N N . GLN A 1 594 ? -29.076 -1.899 44.995 1.00 79.25 594 GLN A N 1
ATOM 4644 C CA . GLN A 1 594 ? -28.372 -3.158 44.733 1.00 79.25 594 GLN A CA 1
ATOM 4645 C C . GLN A 1 594 ? -27.311 -3.498 45.790 1.00 79.25 594 GLN A C 1
ATOM 4647 O O . GLN A 1 594 ? -26.672 -4.547 45.689 1.00 79.25 594 GLN A O 1
ATOM 4652 N N . GLY A 1 595 ? -27.167 -2.666 46.832 1.00 75.88 595 GLY A N 1
ATOM 4653 C CA . GLY A 1 595 ? -26.409 -2.996 48.043 1.00 75.88 595 GLY A CA 1
ATOM 4654 C C . GLY A 1 595 ? -24.887 -2.985 47.882 1.00 75.88 595 GLY A C 1
ATOM 4655 O O . GLY A 1 595 ? -24.190 -3.563 48.708 1.00 75.88 595 GLY A O 1
ATOM 4656 N N . TRP A 1 596 ? -24.342 -2.326 46.852 1.00 81.12 596 TRP A N 1
ATOM 4657 C CA . TRP A 1 596 ? -22.892 -2.288 46.592 1.00 81.12 596 TRP A CA 1
ATOM 4658 C C . TRP A 1 596 ? -22.066 -1.755 47.768 1.00 81.12 596 TRP A C 1
ATOM 4660 O O . TRP A 1 596 ? -20.947 -2.209 47.987 1.00 81.12 596 TRP A O 1
ATOM 4670 N N . ALA A 1 597 ? -22.612 -0.806 48.535 1.00 74.81 597 ALA A N 1
ATOM 4671 C CA . ALA A 1 597 ? -21.944 -0.229 49.701 1.00 74.81 597 ALA A CA 1
ATOM 4672 C C . ALA A 1 597 ? -21.830 -1.205 50.889 1.00 74.81 597 ALA A C 1
ATOM 4674 O O . ALA A 1 597 ? -20.957 -1.019 51.737 1.00 74.81 597 ALA A O 1
ATOM 4675 N N . ASP A 1 598 ? -22.678 -2.239 50.935 1.00 79.25 598 ASP A N 1
ATOM 4676 C CA . ASP A 1 598 ? -22.675 -3.264 51.985 1.00 79.25 598 ASP A CA 1
ATOM 4677 C C . ASP A 1 598 ? -21.671 -4.397 51.691 1.00 79.25 598 ASP A C 1
ATOM 4679 O O . ASP A 1 598 ? -21.347 -5.193 52.577 1.00 79.25 598 ASP A O 1
ATOM 4683 N N . GLU A 1 599 ? -21.147 -4.472 50.462 1.00 88.06 599 GLU A N 1
ATOM 4684 C CA . GLU A 1 599 ? -20.141 -5.457 50.071 1.00 88.06 599 GLU A CA 1
ATOM 4685 C C . GLU A 1 599 ? -18.777 -5.151 50.709 1.00 88.06 599 GLU A C 1
ATOM 4687 O O . GLU A 1 599 ? -18.325 -4.005 50.815 1.00 88.06 599 GLU A O 1
ATOM 4692 N N . SER A 1 600 ? -18.073 -6.205 51.129 1.00 89.81 600 SER A N 1
ATOM 4693 C CA . SER A 1 600 ? -16.756 -6.050 51.750 1.00 89.81 600 SER A CA 1
ATOM 4694 C C . SER A 1 600 ? -15.718 -5.554 50.734 1.00 89.81 600 SER A C 1
ATOM 4696 O O . SER A 1 600 ? -15.669 -6.024 49.598 1.00 89.81 600 SER A O 1
ATOM 4698 N N . ALA A 1 601 ? -14.840 -4.650 51.177 1.00 90.50 601 ALA A N 1
ATOM 4699 C CA . ALA A 1 601 ? -13.736 -4.100 50.388 1.00 90.50 601 ALA A CA 1
ATOM 4700 C C . ALA A 1 601 ? -12.464 -4.977 50.383 1.00 90.50 601 ALA A C 1
ATOM 4702 O O . ALA A 1 601 ? -11.476 -4.603 49.766 1.00 90.50 601 ALA A O 1
ATOM 4703 N N . LEU A 1 602 ? -12.453 -6.125 51.074 1.00 92.00 602 LEU A N 1
ATOM 4704 C CA . LEU A 1 602 ? -11.301 -7.048 51.099 1.00 92.00 602 LEU A CA 1
ATOM 4705 C C . LEU A 1 602 ? -11.197 -7.867 49.790 1.00 92.00 602 LEU A C 1
ATOM 4707 O O . LEU A 1 602 ? -12.207 -8.050 49.130 1.00 92.00 602 LEU A O 1
ATOM 4711 N N . PRO A 1 603 ? -10.076 -8.475 49.401 1.00 92.50 603 PRO A N 1
ATOM 4712 C CA . PRO A 1 603 ? -10.061 -9.356 48.224 1.00 92.50 603 PRO A CA 1
ATOM 4713 C C . PRO A 1 603 ? -10.938 -10.618 48.428 1.00 92.50 603 PRO A C 1
ATOM 4715 O O . PRO A 1 603 ? -10.992 -11.141 49.548 1.00 92.50 603 PRO A O 1
ATOM 4718 N N . PRO A 1 604 ? -11.671 -11.111 47.406 1.00 93.12 604 PRO A N 1
ATOM 4719 C CA . PRO A 1 604 ? -12.420 -12.367 47.493 1.00 93.12 604 PRO A CA 1
ATOM 4720 C C . PRO A 1 604 ? -11.483 -13.588 47.521 1.00 93.12 604 PRO A C 1
ATOM 4722 O O . PRO A 1 604 ? -10.385 -13.554 46.973 1.00 93.12 604 PRO A O 1
ATOM 4725 N N . GLU A 1 605 ? -11.935 -14.701 48.104 1.00 91.62 605 GLU A N 1
ATOM 4726 C CA . GLU A 1 605 ? -11.223 -15.987 48.025 1.00 91.62 605 GLU A CA 1
ATOM 4727 C C . GLU A 1 605 ? -11.483 -16.645 46.657 1.00 91.62 605 GLU A C 1
ATOM 4729 O O . GLU A 1 605 ? -12.381 -17.474 46.500 1.00 91.62 605 GLU A O 1
ATOM 4734 N N . ARG A 1 606 ? -10.724 -16.228 45.637 1.00 91.81 606 ARG A N 1
ATOM 4735 C CA . ARG A 1 606 ? -10.818 -16.721 44.255 1.00 91.81 606 ARG A CA 1
ATOM 4736 C C . ARG A 1 606 ? -9.414 -16.867 43.665 1.00 91.81 606 ARG A C 1
ATOM 4738 O O . ARG A 1 606 ? -8.574 -15.994 43.855 1.00 91.81 606 ARG A O 1
ATOM 4745 N N . THR A 1 607 ? -9.157 -17.957 42.948 1.00 91.75 607 THR A N 1
ATOM 4746 C CA . THR A 1 607 ? -7.898 -18.172 42.215 1.00 91.75 607 THR A CA 1
ATOM 4747 C C . THR A 1 607 ? -8.172 -18.066 40.721 1.00 91.75 607 THR A C 1
ATOM 4749 O O . THR A 1 607 ? -9.155 -18.637 40.253 1.00 91.75 607 THR A O 1
ATOM 4752 N N . VAL A 1 608 ? -7.317 -17.337 40.002 1.00 93.94 608 VAL A N 1
ATOM 4753 C CA . VAL A 1 608 ? -7.392 -17.139 38.547 1.00 93.94 608 VAL A CA 1
ATOM 4754 C C . VAL A 1 608 ? -6.104 -17.665 37.931 1.00 93.94 608 VAL A C 1
ATOM 4756 O O . VAL A 1 608 ? -5.017 -17.255 38.343 1.00 93.94 608 VAL A O 1
ATOM 4759 N N . ASP A 1 609 ? -6.218 -18.593 36.985 1.00 94.12 609 ASP A N 1
ATOM 4760 C CA . ASP A 1 609 ? -5.070 -19.164 36.288 1.00 94.12 609 ASP A CA 1
ATOM 4761 C C . ASP A 1 609 ? -4.624 -18.228 35.147 1.00 94.12 609 ASP A C 1
ATOM 4763 O O . ASP A 1 609 ? -5.465 -17.621 34.480 1.00 94.12 609 ASP A O 1
ATOM 4767 N N . PRO A 1 610 ? -3.317 -18.094 34.855 1.00 94.94 610 PRO A N 1
ATOM 4768 C CA . PRO A 1 610 ? -2.856 -17.305 33.712 1.00 94.94 610 PRO A CA 1
ATOM 4769 C C . PRO A 1 610 ? -3.425 -17.757 32.354 1.00 94.94 610 PRO A C 1
ATOM 4771 O O . PRO A 1 610 ? -3.436 -16.973 31.406 1.00 94.94 610 PRO A O 1
ATOM 4774 N N . SER A 1 611 ? -3.879 -19.005 32.226 1.00 95.12 611 SER A N 1
ATOM 4775 C CA . SER A 1 611 ? -4.552 -19.518 31.028 1.00 95.12 611 SER A CA 1
ATOM 4776 C C . SER A 1 611 ? -6.055 -19.224 30.980 1.00 95.12 611 SER A C 1
ATOM 4778 O O . SER A 1 611 ? -6.679 -19.481 29.951 1.00 95.12 611 SER A O 1
ATOM 4780 N N . ASP A 1 612 ? -6.650 -18.656 32.031 1.00 96.62 612 ASP A N 1
ATOM 4781 C CA . ASP A 1 612 ? -8.038 -18.196 31.991 1.00 96.62 612 ASP A CA 1
ATOM 4782 C C . ASP A 1 612 ? -8.185 -16.969 31.078 1.00 96.62 612 ASP A C 1
ATOM 4784 O O . ASP A 1 612 ? -7.245 -16.195 30.856 1.00 96.62 612 ASP A O 1
ATOM 4788 N N . LEU A 1 613 ? -9.389 -16.794 30.525 1.00 97.69 613 LEU A N 1
ATOM 4789 C CA . LEU A 1 613 ? -9.707 -15.650 29.675 1.00 97.69 613 LEU A CA 1
ATOM 4790 C C . LEU A 1 613 ? -9.735 -14.363 30.507 1.00 97.69 613 LEU A C 1
ATOM 4792 O O . LEU A 1 613 ? -10.475 -14.266 31.481 1.00 97.69 613 LEU A O 1
ATOM 4796 N N . ALA A 1 614 ? -8.974 -13.362 30.071 1.00 97.69 614 ALA A N 1
ATOM 4797 C CA . ALA A 1 614 ? -9.014 -12.018 30.633 1.00 97.69 614 ALA A CA 1
ATOM 4798 C C . ALA A 1 614 ? -10.170 -11.210 30.031 1.00 97.69 614 ALA A C 1
ATOM 4800 O O . ALA A 1 614 ? -10.874 -10.494 30.747 1.00 97.69 614 ALA A O 1
ATOM 4801 N N . TYR A 1 615 ? -10.361 -11.321 28.712 1.00 98.06 615 TYR A N 1
ATOM 4802 C CA . TYR A 1 615 ? -11.414 -10.616 27.989 1.00 98.06 615 TYR A CA 1
ATOM 4803 C C . TYR A 1 615 ? -11.772 -11.258 26.651 1.00 98.06 615 TYR A C 1
ATOM 4805 O O . TYR A 1 615 ? -11.008 -12.044 26.084 1.00 98.06 615 TYR A O 1
ATOM 4813 N N . VAL A 1 616 ? -12.946 -10.878 26.142 1.00 97.56 616 VAL A N 1
ATOM 4814 C CA . VAL A 1 616 ? -13.374 -11.150 24.767 1.00 97.56 616 VAL A CA 1
ATOM 4815 C C . VAL A 1 616 ? -13.776 -9.839 24.106 1.00 97.56 616 VAL A C 1
ATOM 4817 O O . VAL A 1 616 ? -14.789 -9.251 24.476 1.00 97.56 616 VAL A O 1
ATOM 4820 N N . ILE A 1 617 ? -12.998 -9.387 23.123 1.00 95.25 617 ILE A N 1
ATOM 4821 C CA . ILE A 1 617 ? -13.262 -8.144 22.383 1.00 95.25 617 ILE A CA 1
ATOM 4822 C C . ILE A 1 617 ? -13.730 -8.482 20.973 1.00 95.25 617 ILE A C 1
ATOM 4824 O O . ILE A 1 617 ? -13.137 -9.317 20.292 1.00 95.25 617 ILE A O 1
ATOM 4828 N N . TYR A 1 618 ? -14.820 -7.851 20.540 1.00 90.31 618 TYR A N 1
ATOM 4829 C CA . TYR A 1 618 ? -15.398 -8.083 19.222 1.00 90.31 618 TYR A CA 1
ATOM 4830 C C . TYR A 1 618 ? -14.742 -7.208 18.158 1.00 90.31 618 TYR A C 1
ATOM 4832 O O . TYR A 1 618 ? -14.745 -5.986 18.271 1.00 90.31 618 TYR A O 1
ATOM 4840 N N . THR A 1 619 ? -14.275 -7.830 17.077 1.00 83.50 619 THR A N 1
ATOM 4841 C CA . THR A 1 619 ? -13.754 -7.134 15.893 1.00 83.50 619 THR A CA 1
ATOM 4842 C C . THR A 1 619 ? -14.678 -7.332 14.688 1.00 83.50 619 THR A C 1
ATOM 4844 O O . THR A 1 619 ? -15.537 -8.225 14.673 1.00 83.50 619 THR A O 1
ATOM 4847 N N . SER A 1 620 ? -14.562 -6.471 13.673 1.00 71.50 620 SER A N 1
ATOM 4848 C CA . SER A 1 620 ? -15.311 -6.623 12.422 1.00 71.50 620 SER A CA 1
ATOM 4849 C C . SER A 1 620 ? -14.879 -7.911 11.709 1.00 71.50 620 SER A C 1
ATOM 4851 O O . SER A 1 620 ? -13.701 -8.150 11.445 1.00 71.50 620 SER A O 1
ATOM 4853 N N . GLY A 1 621 ? -15.837 -8.792 11.419 1.00 51.81 621 GLY A N 1
ATOM 4854 C CA . GLY A 1 621 ? -15.586 -9.995 10.630 1.00 51.81 621 GLY A CA 1
ATOM 4855 C C . GLY A 1 621 ? -15.671 -9.701 9.134 1.00 51.81 621 GLY A C 1
ATOM 4856 O O . GLY A 1 621 ? -16.593 -9.017 8.695 1.00 51.81 621 GLY A O 1
ATOM 4857 N N . SER A 1 622 ? -14.787 -10.305 8.334 1.00 38.38 622 SER A N 1
ATOM 4858 C CA . SER A 1 622 ? -14.851 -10.298 6.859 1.00 38.38 622 SER A CA 1
ATOM 4859 C C . SER A 1 622 ? -16.157 -10.882 6.294 1.00 38.38 622 SER A C 1
ATOM 4861 O O . SER A 1 622 ? -16.490 -10.663 5.137 1.00 38.38 622 SER A O 1
ATOM 4863 N N . THR A 1 623 ? -16.921 -11.603 7.121 1.00 45.88 623 THR A N 1
ATOM 4864 C CA . THR A 1 623 ? -18.230 -12.201 6.802 1.00 45.88 623 THR A CA 1
ATOM 4865 C C . THR A 1 623 ? -19.425 -11.342 7.247 1.00 45.88 623 THR A C 1
ATOM 4867 O O . THR A 1 623 ? -20.566 -11.798 7.187 1.00 45.88 623 THR A O 1
ATOM 4870 N N . GLY A 1 624 ? -19.187 -10.123 7.750 1.00 53.94 624 GLY A N 1
ATOM 4871 C CA . GLY A 1 624 ? -20.229 -9.182 8.181 1.00 53.94 624 GLY A CA 1
ATOM 4872 C C . GLY A 1 624 ? -20.822 -9.433 9.577 1.00 53.94 624 GLY A C 1
ATOM 4873 O O . GLY A 1 624 ? -21.585 -8.604 10.067 1.00 53.94 624 GLY A O 1
ATOM 4874 N N . ARG A 1 625 ? -20.464 -10.533 10.261 1.00 65.88 625 ARG A N 1
ATOM 4875 C CA . ARG A 1 625 ? -20.805 -10.761 11.681 1.00 65.88 625 ARG A CA 1
ATOM 4876 C C . ARG A 1 625 ? -19.598 -10.434 12.570 1.00 65.88 625 ARG A C 1
ATOM 4878 O O . ARG A 1 625 ? -18.504 -10.899 12.246 1.00 65.88 625 ARG A O 1
ATOM 4885 N N . PRO A 1 626 ? -19.773 -9.683 13.674 1.00 77.12 626 PRO A N 1
ATOM 4886 C CA . PRO A 1 626 ? -18.716 -9.473 14.659 1.00 77.12 626 PRO A CA 1
ATOM 4887 C C . PRO A 1 626 ? -18.135 -10.809 15.142 1.00 77.12 626 PRO A C 1
ATOM 4889 O O . PRO A 1 626 ? -18.869 -11.792 15.263 1.00 77.12 626 PRO A O 1
ATOM 4892 N N . LYS A 1 627 ? -16.826 -10.852 15.395 1.00 87.69 627 LYS A N 1
ATOM 4893 C CA . LYS A 1 627 ? -16.120 -12.039 15.903 1.00 87.69 627 LYS A CA 1
ATOM 4894 C C . LYS A 1 627 ? -15.454 -11.702 17.238 1.00 87.69 627 LYS A C 1
ATOM 4896 O O . LYS A 1 627 ? -14.669 -10.762 17.304 1.00 87.69 627 LYS A O 1
ATOM 4901 N N . GLY A 1 628 ? -15.787 -12.438 18.297 1.00 93.00 628 GLY A N 1
ATOM 4902 C CA . GLY A 1 628 ? -15.193 -12.246 19.622 1.00 93.00 628 GLY A CA 1
ATOM 4903 C C . GLY A 1 628 ? -13.807 -12.879 19.702 1.00 93.00 628 GLY A C 1
ATOM 4904 O O . GLY A 1 628 ? -13.683 -14.095 19.586 1.00 93.00 628 GLY A O 1
ATOM 4905 N N . VAL A 1 629 ? -12.760 -12.082 19.891 1.00 96.81 629 VAL A N 1
ATOM 4906 C CA . VAL A 1 629 ? -11.379 -12.557 20.037 1.00 96.81 629 VAL A CA 1
ATOM 4907 C C . VAL A 1 629 ? -11.115 -12.913 21.498 1.00 96.81 629 VAL A C 1
ATOM 4909 O O . VAL A 1 629 ? -11.271 -12.069 22.375 1.00 96.81 629 VAL A O 1
ATOM 4912 N N . MET A 1 630 ? -10.740 -14.165 21.770 1.00 97.62 630 MET A N 1
ATOM 4913 C CA . MET A 1 630 ? -10.566 -14.692 23.128 1.00 97.62 630 MET A CA 1
ATOM 4914 C C . MET A 1 630 ? -9.125 -14.532 23.623 1.00 97.62 630 MET A C 1
ATOM 4916 O O . MET A 1 630 ? -8.251 -15.299 23.210 1.00 97.62 630 MET A O 1
ATOM 4920 N N . VAL A 1 631 ? -8.893 -13.594 24.546 1.00 98.19 631 VAL A N 1
ATOM 4921 C CA . VAL A 1 631 ? -7.556 -13.271 25.072 1.00 98.19 631 VAL A CA 1
ATOM 4922 C C . VAL A 1 631 ? -7.390 -13.766 26.506 1.00 98.19 631 VAL A C 1
ATOM 4924 O O . VAL A 1 631 ? -8.247 -13.540 27.361 1.00 98.19 631 VAL A O 1
ATOM 4927 N N . GLU A 1 632 ? -6.277 -14.442 26.782 1.00 97.94 632 GLU A N 1
ATOM 4928 C CA . GLU A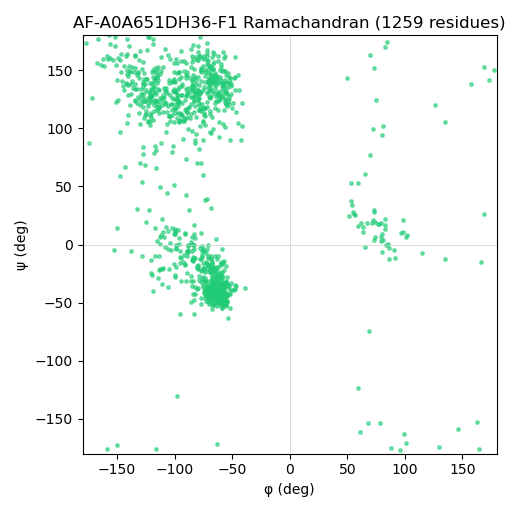 1 632 ? -5.954 -15.014 28.094 1.00 97.94 632 GLU A CA 1
ATOM 4929 C C . GLU A 1 632 ? -5.093 -14.061 28.934 1.00 97.94 632 GLU A C 1
ATOM 4931 O O . GLU A 1 632 ? -4.372 -13.212 28.403 1.00 97.94 632 GLU A O 1
ATOM 4936 N N . HIS A 1 633 ? -5.095 -14.231 30.258 1.00 97.69 633 HIS A N 1
ATOM 4937 C CA . HIS A 1 633 ? -4.264 -13.418 31.152 1.00 97.69 633 HIS A CA 1
ATOM 4938 C C . HIS A 1 633 ? -2.771 -13.475 30.798 1.00 97.69 633 HIS A C 1
ATOM 4940 O O . HIS A 1 633 ? -2.106 -12.439 30.781 1.00 97.69 633 HIS A O 1
ATOM 4946 N N . ARG A 1 634 ? -2.247 -14.653 30.446 1.00 96.31 634 ARG A N 1
ATOM 4947 C CA . ARG A 1 634 ? -0.849 -14.832 30.024 1.00 96.31 634 ARG A CA 1
ATOM 4948 C C . ARG A 1 634 ? -0.506 -14.065 28.749 1.00 96.31 634 ARG A C 1
ATOM 4950 O O . ARG A 1 634 ? 0.629 -13.613 28.623 1.00 96.31 634 ARG A O 1
ATOM 4957 N N . ASN A 1 635 ? -1.465 -13.885 27.835 1.00 97.00 635 ASN A N 1
ATOM 4958 C CA . ASN A 1 635 ? -1.246 -13.092 26.628 1.00 97.00 635 ASN A CA 1
ATOM 4959 C C . ASN A 1 635 ? -1.041 -11.617 27.004 1.00 97.00 635 ASN A C 1
ATOM 4961 O O . ASN A 1 635 ? -0.069 -11.000 26.575 1.00 97.00 635 ASN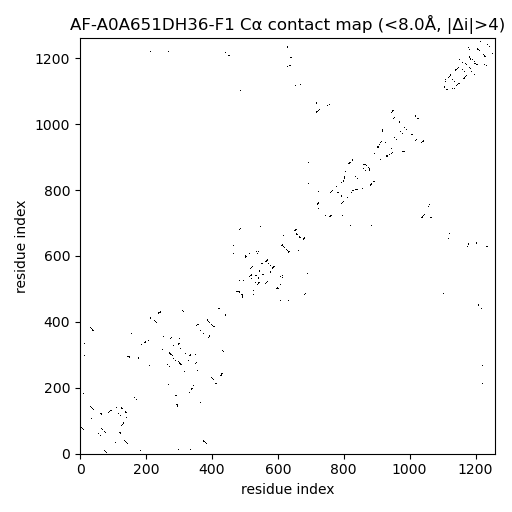 A O 1
ATOM 4965 N N . VAL A 1 636 ? -1.900 -11.083 27.883 1.00 97.38 636 VAL A N 1
ATOM 4966 C CA . VAL A 1 636 ? -1.810 -9.697 28.380 1.00 97.38 636 VAL A CA 1
ATOM 4967 C C . VAL A 1 636 ? -0.501 -9.456 29.129 1.00 97.38 636 VAL A C 1
ATOM 4969 O O . VAL A 1 636 ? 0.188 -8.472 28.880 1.00 97.38 636 VAL A O 1
ATOM 4972 N N . VAL A 1 637 ? -0.121 -10.373 30.021 1.00 96.12 637 VAL A N 1
ATOM 4973 C CA . VAL A 1 637 ? 1.129 -10.272 30.788 1.00 96.12 637 VAL A CA 1
ATOM 4974 C C . VAL A 1 637 ? 2.354 -10.316 29.869 1.00 96.12 637 VAL A C 1
ATOM 4976 O O . VAL A 1 637 ? 3.308 -9.566 30.081 1.00 96.12 637 VAL A O 1
ATOM 4979 N N . ASN A 1 638 ? 2.324 -11.141 28.817 1.00 95.38 638 ASN A N 1
ATOM 4980 C CA . ASN A 1 638 ? 3.384 -11.153 27.816 1.00 95.38 638 ASN A CA 1
ATOM 4981 C C . ASN A 1 638 ? 3.459 -9.840 27.026 1.00 95.38 638 ASN A C 1
ATOM 4983 O O . ASN A 1 638 ? 4.543 -9.287 26.853 1.00 95.38 638 ASN A O 1
ATOM 4987 N N . PHE A 1 639 ? 2.314 -9.327 26.575 1.00 96.06 639 PHE A N 1
ATOM 4988 C CA . PHE A 1 639 ? 2.238 -8.034 25.900 1.00 96.06 639 PHE A CA 1
ATOM 4989 C C . PHE A 1 639 ? 2.833 -6.922 26.776 1.00 96.06 639 PHE A C 1
ATOM 4991 O O . PHE A 1 639 ? 3.664 -6.143 26.311 1.00 96.06 639 PHE A O 1
ATOM 4998 N N . PHE A 1 640 ? 2.515 -6.912 28.072 1.00 95.12 640 PHE A N 1
ATOM 4999 C CA . PHE A 1 640 ? 3.065 -5.943 29.019 1.00 95.12 640 PHE A CA 1
ATOM 5000 C C . PHE A 1 640 ? 4.578 -6.043 29.158 1.00 95.12 640 PHE A C 1
ATOM 5002 O O . PHE A 1 640 ? 5.234 -5.009 29.215 1.00 95.12 640 PHE A O 1
ATOM 5009 N N . ARG A 1 641 ? 5.149 -7.253 29.125 1.00 93.75 641 ARG A N 1
ATOM 5010 C CA . ARG A 1 641 ? 6.608 -7.412 29.087 1.00 93.75 641 ARG A CA 1
ATOM 5011 C C . ARG A 1 641 ? 7.219 -6.750 27.848 1.00 93.75 641 ARG A C 1
ATOM 5013 O O . ARG A 1 641 ? 8.272 -6.130 27.955 1.00 93.75 641 ARG A O 1
ATOM 5020 N N . GLY A 1 642 ? 6.567 -6.864 26.692 1.00 93.00 642 GLY A N 1
ATOM 5021 C CA . GLY A 1 642 ? 6.989 -6.166 25.476 1.00 93.00 642 GLY A CA 1
ATOM 5022 C C . GLY A 1 642 ? 6.912 -4.644 25.613 1.00 93.00 642 GLY A C 1
ATOM 5023 O O . GLY A 1 642 ? 7.824 -3.941 25.180 1.00 93.00 642 GLY A O 1
ATOM 5024 N N . MET A 1 643 ? 5.863 -4.134 26.260 1.00 93.06 643 MET A N 1
ATOM 5025 C CA . MET A 1 643 ? 5.694 -2.697 26.498 1.00 93.06 643 MET A CA 1
ATOM 5026 C C . MET A 1 643 ? 6.688 -2.145 27.521 1.00 93.06 643 MET A C 1
ATOM 5028 O O . MET A 1 643 ? 7.202 -1.051 27.311 1.00 93.06 643 MET A O 1
ATOM 5032 N N . ASP A 1 644 ? 7.048 -2.914 28.552 1.00 91.88 644 ASP A N 1
ATOM 5033 C CA . ASP A 1 644 ? 8.092 -2.529 29.513 1.00 91.88 644 ASP A CA 1
ATOM 5034 C C . ASP A 1 644 ? 9.441 -2.276 28.807 1.00 91.88 644 ASP A C 1
ATOM 5036 O O . ASP A 1 644 ? 10.202 -1.394 29.199 1.00 91.88 644 ASP A O 1
ATOM 5040 N N . GLU A 1 645 ? 9.744 -3.027 27.741 1.00 90.12 645 GLU A N 1
ATOM 5041 C CA . GLU A 1 645 ? 10.967 -2.848 26.945 1.00 90.12 645 GLU A CA 1
ATOM 5042 C C . GLU A 1 645 ? 10.870 -1.687 25.946 1.00 90.12 645 GLU A C 1
ATOM 5044 O O . GLU A 1 645 ? 11.855 -0.978 25.725 1.00 90.12 645 GLU A O 1
ATOM 5049 N N . ALA A 1 646 ? 9.699 -1.487 25.335 1.00 89.75 646 ALA A N 1
ATOM 5050 C CA . ALA A 1 646 ? 9.487 -0.458 24.318 1.00 89.75 646 ALA A CA 1
ATOM 5051 C C . ALA A 1 646 ? 9.348 0.951 24.928 1.00 89.75 646 ALA A C 1
ATOM 5053 O O . ALA A 1 646 ? 10.047 1.891 24.521 1.00 89.75 646 ALA A O 1
ATOM 5054 N N . VAL A 1 647 ? 8.463 1.073 25.920 1.00 89.25 647 VAL A N 1
ATOM 5055 C CA . VAL A 1 647 ? 8.073 2.329 26.575 1.00 89.25 647 VAL A CA 1
ATOM 5056 C C . VAL A 1 647 ? 9.060 2.692 27.689 1.00 89.25 647 VAL A C 1
ATOM 5058 O O . VAL A 1 647 ? 9.513 3.833 27.754 1.00 89.25 647 VAL A O 1
ATOM 5061 N N . GLY A 1 648 ? 9.488 1.711 28.489 1.00 83.12 648 GLY A N 1
ATOM 5062 C CA . GLY A 1 648 ? 10.356 1.907 29.655 1.00 83.12 648 GLY A CA 1
ATOM 5063 C C . GLY A 1 648 ? 9.592 1.896 30.985 1.00 83.12 648 GLY A C 1
ATOM 5064 O O . GLY A 1 648 ? 8.418 1.538 31.029 1.00 83.12 648 GLY A O 1
ATOM 5065 N N . ASP A 1 649 ? 10.279 2.258 32.075 1.00 74.19 649 ASP A N 1
ATOM 5066 C CA . ASP A 1 649 ? 9.706 2.321 33.429 1.00 74.19 649 ASP A CA 1
ATOM 5067 C C . ASP A 1 649 ? 8.788 3.553 33.576 1.00 74.19 649 ASP A C 1
ATOM 5069 O O . ASP A 1 649 ? 9.276 4.681 33.464 1.00 74.19 649 ASP A O 1
ATOM 5073 N N . PRO A 1 650 ? 7.479 3.374 33.828 1.00 71.19 650 PRO A N 1
ATOM 5074 C CA . PRO A 1 650 ? 6.525 4.472 33.913 1.00 71.19 650 PRO A CA 1
ATOM 5075 C C . PRO A 1 650 ? 6.496 5.164 35.291 1.00 71.19 650 PRO A C 1
ATOM 5077 O O . PRO A 1 650 ? 5.523 5.858 35.582 1.00 71.19 650 PRO A O 1
ATOM 5080 N N . GLY A 1 651 ? 7.492 4.995 36.166 1.00 63.09 651 GLY A N 1
ATOM 5081 C CA . GLY A 1 651 ? 7.504 5.571 37.519 1.00 63.09 651 GLY A CA 1
ATOM 5082 C C . GLY A 1 651 ? 7.111 7.059 37.589 1.00 63.09 651 GLY A C 1
ATOM 5083 O O . GLY A 1 651 ? 7.821 7.932 37.095 1.00 63.09 651 GLY A O 1
ATOM 5084 N N . GLY A 1 652 ? 5.968 7.353 38.223 1.00 69.88 652 GLY A N 1
ATOM 5085 C CA . GLY A 1 652 ? 5.424 8.714 38.361 1.00 69.88 652 GLY A CA 1
ATOM 5086 C C . GLY A 1 652 ? 4.798 9.313 37.090 1.00 69.88 652 GLY A C 1
ATOM 5087 O O . GLY A 1 652 ? 4.422 10.485 37.099 1.00 69.88 652 GLY A O 1
ATOM 5088 N N . SER A 1 653 ? 4.675 8.532 36.014 1.00 85.81 653 SER A N 1
ATOM 5089 C CA . SER A 1 653 ? 4.092 8.951 34.735 1.00 85.81 653 SER A CA 1
ATOM 5090 C C . SER A 1 653 ? 2.565 9.078 34.780 1.00 85.81 653 SER A C 1
ATOM 5092 O O . SER A 1 653 ? 1.884 8.560 35.674 1.00 85.81 653 SER A O 1
ATOM 5094 N N . SER A 1 654 ? 2.020 9.788 33.790 1.00 93.00 654 SER A N 1
ATOM 5095 C CA . SER A 1 654 ? 0.586 10.007 33.634 1.00 93.00 654 SER A CA 1
ATOM 5096 C C . SER A 1 654 ? 0.168 9.678 32.205 1.00 93.00 654 SER A C 1
ATOM 5098 O O . SER A 1 654 ? 0.639 10.317 31.263 1.00 93.00 654 SER A O 1
ATOM 5100 N N . TRP A 1 655 ? -0.735 8.713 32.048 1.00 95.31 655 TRP A N 1
ATOM 5101 C CA . TRP A 1 655 ? -1.255 8.285 30.750 1.00 95.31 655 TRP A CA 1
ATOM 5102 C C . TRP A 1 655 ? -2.619 8.917 30.476 1.00 95.31 655 TRP A C 1
ATOM 5104 O O . TRP A 1 655 ? -3.503 8.858 31.333 1.00 95.31 655 TRP A O 1
ATOM 5114 N N . LEU A 1 656 ? -2.821 9.492 29.288 1.00 95.06 656 LEU A N 1
ATOM 5115 C CA . LEU A 1 656 ? -4.141 9.968 28.860 1.00 95.06 656 LEU A CA 1
ATOM 5116 C C . LEU A 1 656 ? -4.901 8.847 28.147 1.00 95.06 656 LEU A C 1
ATOM 5118 O O . LEU A 1 656 ? -4.544 8.457 27.037 1.00 95.06 656 LEU A O 1
ATOM 5122 N N . ALA A 1 657 ? -5.941 8.322 28.789 1.00 93.94 657 ALA A N 1
ATOM 5123 C CA . ALA A 1 657 ? -6.779 7.276 28.223 1.00 93.94 657 ALA A CA 1
ATOM 5124 C C . ALA A 1 657 ? -7.897 7.897 27.377 1.00 93.94 657 ALA A C 1
ATOM 5126 O O . ALA A 1 657 ? -8.832 8.516 27.903 1.00 93.94 657 ALA A O 1
ATOM 5127 N N . VAL A 1 658 ? -7.781 7.738 26.058 1.00 90.44 658 VAL A N 1
ATOM 5128 C CA . VAL A 1 658 ? -8.706 8.278 25.049 1.00 90.44 658 VAL A CA 1
ATOM 5129 C C . VAL A 1 658 ? -9.506 7.172 24.359 1.00 90.44 658 VAL A C 1
ATOM 5131 O O . VAL A 1 658 ? -10.611 7.438 23.876 1.00 90.44 658 VAL A O 1
ATOM 5134 N N . THR A 1 659 ? -9.028 5.930 24.383 1.00 90.06 659 THR A N 1
ATOM 5135 C CA . THR A 1 659 ? -9.606 4.830 23.612 1.00 90.06 659 THR A CA 1
ATOM 5136 C C . THR A 1 659 ? -10.796 4.177 24.324 1.00 90.06 659 THR A C 1
ATOM 5138 O O . THR A 1 659 ? -10.781 3.958 25.533 1.00 90.06 659 THR A O 1
ATOM 5141 N N . SER A 1 660 ? -11.855 3.864 23.566 1.00 89.75 660 SER A N 1
ATOM 5142 C CA . SER A 1 660 ? -13.010 3.106 24.076 1.00 89.75 660 SER A CA 1
ATOM 5143 C C . SER A 1 660 ? -12.587 1.698 24.495 1.00 89.75 660 SER A C 1
ATOM 5145 O O . SER A 1 660 ? -11.808 1.057 23.792 1.00 89.75 660 SER A O 1
ATOM 5147 N N . ILE A 1 661 ? -13.170 1.173 25.579 1.00 91.56 661 ILE A N 1
ATOM 5148 C CA . ILE A 1 661 ? -12.890 -0.191 26.060 1.00 91.56 661 ILE A CA 1
ATOM 5149 C C . ILE A 1 661 ? -13.325 -1.295 25.091 1.00 91.56 661 ILE A C 1
ATOM 5151 O O . ILE A 1 661 ? -12.984 -2.454 25.293 1.00 91.56 661 ILE A O 1
ATOM 5155 N N . SER A 1 662 ? -14.079 -0.948 24.041 1.00 90.50 662 SER A N 1
ATOM 5156 C CA . SER A 1 662 ? -14.412 -1.870 22.947 1.00 90.50 662 SER A CA 1
ATOM 5157 C C . SER A 1 662 ? -13.252 -2.094 21.969 1.00 90.50 662 SER A C 1
ATOM 5159 O O . SER A 1 662 ? -13.374 -2.930 21.079 1.00 90.50 662 SER A O 1
ATOM 5161 N N . PHE A 1 663 ? -12.137 -1.376 22.131 1.00 90.62 663 PHE A N 1
ATOM 5162 C CA . PHE A 1 663 ? -10.880 -1.620 21.432 1.00 90.62 663 PHE A CA 1
ATOM 5163 C C . PHE A 1 663 ? -9.826 -2.082 22.439 1.00 90.62 663 PHE A C 1
ATOM 5165 O O . PHE A 1 663 ? -9.643 -1.480 23.493 1.00 90.62 663 PHE A O 1
ATOM 5172 N N . ASP A 1 664 ? -9.110 -3.144 22.094 1.00 93.12 664 ASP A N 1
ATOM 5173 C CA . ASP A 1 664 ? -8.095 -3.789 22.934 1.00 93.12 664 ASP A CA 1
ATOM 5174 C C . ASP A 1 664 ? -6.951 -2.857 23.354 1.00 93.12 664 ASP A C 1
ATOM 5176 O O . ASP A 1 664 ? -6.404 -3.015 24.442 1.00 93.12 664 ASP A O 1
ATOM 5180 N N . ILE A 1 665 ? -6.653 -1.828 22.562 1.00 92.88 665 ILE A N 1
ATOM 5181 C CA . ILE A 1 665 ? -5.749 -0.725 22.912 1.00 92.88 665 ILE A CA 1
ATOM 5182 C C . ILE A 1 665 ? -6.017 -0.150 24.315 1.00 92.88 665 ILE A C 1
ATOM 5184 O O . ILE A 1 665 ? -5.065 0.195 25.018 1.00 92.88 665 ILE A O 1
ATOM 5188 N N . SER A 1 666 ? -7.272 -0.083 24.775 1.00 93.75 666 SER A N 1
ATOM 5189 C CA . SER A 1 666 ? -7.586 0.438 26.113 1.00 93.75 666 SER A CA 1
ATOM 5190 C C . SER A 1 666 ? -6.917 -0.367 27.235 1.00 93.75 666 SER A C 1
ATOM 5192 O O . SER A 1 666 ? -6.719 0.139 28.336 1.00 93.75 666 SER A O 1
ATOM 5194 N N . VAL A 1 667 ? -6.566 -1.634 26.991 1.00 96.50 667 VAL A N 1
ATOM 5195 C CA . VAL A 1 667 ? -5.839 -2.485 27.944 1.00 96.50 667 VAL A CA 1
ATOM 5196 C C . VAL A 1 667 ? -4.432 -1.947 28.194 1.00 96.50 667 VAL A C 1
ATOM 5198 O O . VAL A 1 667 ? -3.966 -2.011 29.330 1.00 96.50 667 VAL A O 1
ATOM 5201 N N . LEU A 1 668 ? -3.774 -1.381 27.178 1.00 94.88 668 LEU A N 1
ATOM 5202 C CA . LEU A 1 668 ? -2.506 -0.679 27.363 1.00 94.88 668 LEU A CA 1
ATOM 5203 C C . LEU A 1 668 ? -2.721 0.599 28.180 1.00 94.88 668 LEU A C 1
ATOM 5205 O O . LEU A 1 668 ? -2.118 0.755 29.236 1.00 94.88 668 LEU A O 1
ATOM 5209 N N . GLU A 1 669 ? -3.624 1.472 27.726 1.00 94.56 669 GLU A N 1
ATOM 5210 C CA . GLU A 1 669 ? -3.837 2.789 28.345 1.00 94.56 669 GLU A CA 1
ATOM 5211 C C . GLU A 1 669 ? -4.216 2.680 29.828 1.00 94.56 669 GLU A C 1
ATOM 5213 O O . GLU A 1 669 ? -3.743 3.458 30.657 1.00 94.56 669 GLU A O 1
ATOM 5218 N N . LEU A 1 670 ? -5.052 1.693 30.166 1.00 96.31 670 LEU A N 1
ATOM 5219 C CA . LEU A 1 670 ? -5.598 1.508 31.506 1.00 96.31 670 LEU A CA 1
ATOM 5220 C C . LEU A 1 670 ? -4.782 0.503 32.323 1.00 96.31 670 LEU A C 1
ATOM 5222 O O . LEU A 1 670 ? -4.279 0.821 33.398 1.00 96.31 670 LEU A O 1
ATOM 5226 N N . LEU A 1 671 ? -4.679 -0.740 31.851 1.00 96.06 671 LEU A N 1
ATOM 5227 C CA . LEU A 1 671 ? -4.261 -1.855 32.700 1.00 96.06 671 LEU A CA 1
ATOM 5228 C C . LEU A 1 671 ? -2.736 -1.986 32.794 1.00 96.06 671 LEU A C 1
ATOM 5230 O O . LEU A 1 671 ? -2.238 -2.311 33.873 1.00 96.06 671 LEU A O 1
ATOM 5234 N N . TRP A 1 672 ? -1.991 -1.698 31.719 1.00 94.62 672 TRP A N 1
ATOM 5235 C CA . TRP A 1 672 ? -0.524 -1.644 31.792 1.00 94.62 672 TRP A CA 1
ATOM 5236 C C . TRP A 1 672 ? -0.105 -0.526 32.744 1.00 94.62 672 TRP A C 1
ATOM 5238 O O . TRP A 1 672 ? 0.564 -0.803 33.738 1.00 94.62 672 TRP A O 1
ATOM 5248 N N . THR A 1 673 ? -0.618 0.686 32.522 1.00 94.81 673 THR A N 1
ATOM 5249 C CA . THR A 1 673 ? -0.356 1.877 33.343 1.00 94.81 673 THR A CA 1
ATOM 5250 C C . THR A 1 673 ? -0.601 1.619 34.833 1.00 94.81 673 THR A C 1
ATOM 5252 O O . THR A 1 673 ? 0.309 1.774 35.649 1.00 94.81 673 THR A O 1
ATOM 5255 N N . LEU A 1 674 ? -1.800 1.142 35.196 1.00 95.75 674 LEU A N 1
ATOM 5256 C CA . LEU A 1 674 ? -2.162 0.901 36.599 1.00 95.75 674 LEU A CA 1
ATOM 5257 C C . LEU A 1 674 ? -1.320 -0.201 37.251 1.00 95.75 674 LEU A C 1
ATOM 5259 O O . LEU A 1 674 ? -0.977 -0.129 38.428 1.00 95.75 674 LEU A O 1
ATOM 5263 N N . SER A 1 675 ? -0.968 -1.243 36.498 1.00 94.19 675 SER A N 1
ATOM 5264 C CA . SER A 1 675 ? -0.174 -2.351 37.041 1.00 94.19 675 SER A CA 1
ATOM 5265 C C . SER A 1 675 ? 1.287 -1.989 37.337 1.00 94.19 675 SER A C 1
ATOM 5267 O O . SER A 1 675 ? 1.976 -2.785 37.971 1.00 94.19 675 SER A O 1
ATOM 5269 N N . ARG A 1 676 ? 1.757 -0.811 36.898 1.00 92.75 676 ARG A N 1
ATOM 5270 C CA . ARG A 1 676 ? 3.093 -0.270 37.196 1.00 92.75 676 ARG A CA 1
ATOM 5271 C C . ARG A 1 676 ? 3.064 0.945 38.139 1.00 92.75 676 ARG A C 1
ATOM 5273 O O . ARG A 1 676 ? 4.076 1.620 38.287 1.00 92.75 676 ARG A O 1
ATOM 5280 N N . GLY A 1 677 ? 1.927 1.259 38.765 1.00 93.06 677 GLY A N 1
ATOM 5281 C CA . GLY A 1 677 ? 1.847 2.385 39.708 1.00 93.06 677 GLY A CA 1
ATOM 5282 C C . GLY A 1 677 ? 1.694 3.763 39.077 1.00 93.06 677 GLY A C 1
ATOM 5283 O O . GLY A 1 677 ? 1.645 4.754 39.800 1.00 93.06 677 GLY A O 1
ATOM 5284 N N . ALA A 1 678 ? 1.568 3.850 37.753 1.00 94.19 678 ALA A N 1
ATOM 5285 C CA . ALA A 1 678 ? 1.358 5.115 37.063 1.00 94.19 678 ALA A CA 1
ATOM 5286 C C . ALA A 1 678 ? -0.100 5.590 37.160 1.00 94.19 678 ALA A C 1
ATOM 5288 O O . ALA A 1 678 ? -1.015 4.821 37.465 1.00 94.19 678 ALA A O 1
ATOM 5289 N N . ARG A 1 679 ? -0.323 6.879 36.899 1.00 95.81 679 ARG A N 1
ATOM 5290 C CA . ARG A 1 679 ? -1.656 7.489 36.950 1.00 95.81 679 ARG A CA 1
ATOM 5291 C C . ARG A 1 679 ? -2.337 7.412 35.587 1.00 95.81 679 ARG A C 1
ATOM 5293 O O . ARG A 1 679 ? -1.759 7.810 34.579 1.00 95.81 679 ARG A O 1
ATOM 5300 N N . VAL A 1 680 ? -3.600 7.004 35.565 1.00 96.81 680 VAL A N 1
ATOM 5301 C CA . VAL A 1 680 ? -4.474 7.092 34.389 1.00 96.81 680 VAL A CA 1
ATOM 5302 C C . VAL A 1 680 ? -5.333 8.349 34.483 1.00 96.81 680 VAL A C 1
ATOM 5304 O O . VAL A 1 680 ? -6.020 8.572 35.477 1.00 96.81 680 VAL A O 1
ATOM 5307 N N . VAL A 1 681 ? -5.340 9.162 33.432 1.00 95.81 681 VAL A N 1
ATOM 5308 C CA . VAL A 1 681 ? -6.262 10.289 33.272 1.00 95.81 681 VAL A CA 1
ATOM 5309 C C . VAL A 1 681 ? -7.283 9.906 32.212 1.00 95.81 681 VAL A C 1
ATOM 5311 O O . VAL A 1 681 ? -6.939 9.716 31.048 1.00 95.81 681 VAL A O 1
ATOM 5314 N N . LEU A 1 682 ? -8.542 9.764 32.612 1.00 93.62 682 LEU A N 1
ATOM 5315 C CA . LEU A 1 682 ? -9.629 9.428 31.701 1.00 93.62 682 LEU A CA 1
ATOM 5316 C C . LEU A 1 682 ? -10.045 10.689 30.938 1.00 93.62 682 LEU A C 1
ATOM 5318 O O . LEU A 1 682 ? -10.545 11.644 31.533 1.00 93.62 682 LEU A O 1
ATOM 5322 N N . TYR A 1 683 ? -9.860 10.695 29.618 1.00 87.75 683 TYR A N 1
ATOM 5323 C CA . TYR A 1 683 ? -10.384 11.765 28.774 1.00 87.75 683 TYR A CA 1
ATOM 5324 C C . TYR A 1 683 ? -11.880 11.529 28.540 1.00 87.75 683 TYR A C 1
ATOM 5326 O O . TYR A 1 683 ? -12.226 10.424 28.115 1.00 87.75 683 TYR A O 1
ATOM 5334 N N . PRO A 1 684 ? -12.770 12.498 28.823 1.00 76.31 684 PRO A N 1
ATOM 5335 C CA . PRO A 1 684 ? -14.207 12.303 28.690 1.00 76.31 684 PRO A CA 1
ATOM 5336 C C . PRO A 1 684 ? -14.574 11.904 27.267 1.00 76.31 684 PRO A C 1
ATOM 5338 O O . PRO A 1 684 ? -14.104 12.484 26.287 1.00 76.31 684 PRO A O 1
ATOM 53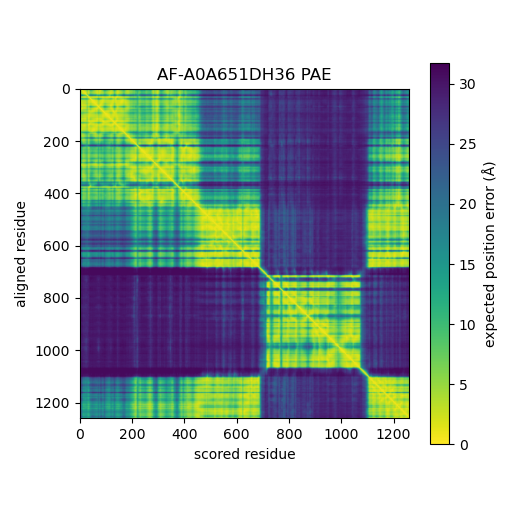41 N N . GLU A 1 685 ? -15.484 10.944 27.159 1.00 65.62 685 GLU A N 1
ATOM 5342 C CA . GLU A 1 685 ? -16.255 10.794 25.937 1.00 65.62 685 GLU A CA 1
ATOM 5343 C C . GLU A 1 685 ? -17.163 12.018 25.874 1.00 65.62 685 GLU A C 1
ATOM 5345 O O . GLU A 1 685 ? -18.201 12.068 26.531 1.00 65.62 685 GLU A O 1
ATOM 5350 N N . ARG A 1 686 ? -16.746 13.060 25.141 1.00 50.84 686 ARG A N 1
ATOM 5351 C CA . ARG A 1 686 ? -17.705 14.078 24.701 1.00 50.84 686 ARG A CA 1
ATOM 5352 C C . ARG A 1 686 ? -18.845 13.319 24.059 1.00 50.84 686 ARG A C 1
ATOM 5354 O O . ARG A 1 686 ? -18.562 12.375 23.318 1.00 50.84 686 ARG A O 1
ATOM 5361 N N . GLU A 1 687 ? -20.088 13.702 24.359 1.00 34.16 687 GLU A N 1
ATOM 5362 C CA . GLU A 1 687 ? -21.239 13.170 23.644 1.00 34.16 687 GLU A CA 1
ATOM 5363 C C . GLU A 1 687 ? -20.887 13.205 22.157 1.00 34.16 687 GLU A C 1
ATOM 5365 O O . GLU A 1 687 ? -20.894 14.256 21.518 1.00 34.16 687 GLU A O 1
ATOM 5370 N N . ARG A 1 688 ? -20.579 12.036 21.588 1.00 29.80 688 ARG A N 1
ATOM 5371 C CA . ARG A 1 688 ? -20.978 11.782 20.224 1.00 29.80 688 ARG A CA 1
ATOM 5372 C C . ARG A 1 688 ? -22.485 11.880 20.331 1.00 29.80 688 ARG A C 1
ATOM 5374 O O . ARG A 1 688 ? -23.147 10.905 20.691 1.00 29.80 688 ARG A O 1
ATOM 5381 N N . LEU A 1 689 ? -23.021 13.080 20.095 1.00 23.38 689 LEU A N 1
ATOM 5382 C CA . LEU A 1 689 ? -24.375 13.198 19.596 1.00 23.38 689 LEU A CA 1
ATOM 5383 C C . LEU A 1 689 ? -24.484 12.086 18.555 1.00 23.38 689 LEU A C 1
ATOM 5385 O O . LEU A 1 689 ? -23.596 11.976 17.703 1.00 23.38 689 LEU A O 1
ATOM 5389 N N . PRO A 1 690 ? -25.436 11.157 18.721 1.00 22.02 690 PRO A N 1
ATOM 5390 C CA . PRO A 1 690 ? -25.456 9.963 17.912 1.00 22.02 690 PRO A CA 1
ATOM 5391 C C . PRO A 1 690 ? -25.368 10.383 16.451 1.00 22.02 690 PRO A C 1
ATOM 5393 O O . PRO A 1 690 ? -26.166 11.199 15.989 1.00 22.02 690 PRO A O 1
ATOM 5396 N N . ALA A 1 691 ? -24.432 9.773 15.728 1.00 26.34 691 ALA A N 1
ATOM 5397 C CA . ALA A 1 691 ? -24.692 9.398 14.354 1.00 26.34 691 ALA A CA 1
ATOM 5398 C C . ALA A 1 691 ? -26.018 8.593 14.388 1.00 26.34 691 ALA A C 1
ATOM 5400 O O . ALA A 1 691 ? -26.056 7.411 14.717 1.00 26.34 691 ALA A O 1
ATOM 5401 N N . THR A 1 692 ? -27.133 9.315 14.245 1.00 25.58 692 THR A N 1
ATOM 5402 C CA . THR A 1 692 ? -28.553 8.937 14.321 1.00 25.58 692 THR A CA 1
ATOM 5403 C C . THR A 1 692 ? -28.955 7.619 13.633 1.00 25.58 692 THR A C 1
ATOM 5405 O O . THR A 1 692 ? -29.555 7.582 12.567 1.00 25.58 692 THR A O 1
ATOM 5408 N N . THR A 1 693 ? -28.901 6.509 14.350 1.00 25.09 693 THR A N 1
ATOM 5409 C CA . THR A 1 693 ? -29.871 5.424 14.112 1.00 25.09 693 THR A CA 1
ATOM 5410 C C . THR A 1 693 ? -30.588 5.127 15.430 1.00 25.09 693 THR A C 1
ATOM 5412 O O . THR A 1 693 ? -30.003 4.603 16.361 1.00 25.09 693 THR A O 1
ATOM 5415 N N . GLY A 1 694 ? -31.845 5.505 15.657 1.00 26.64 694 GLY A N 1
ATOM 5416 C CA . GLY A 1 694 ? -32.767 6.231 14.804 1.00 26.64 694 GLY A CA 1
ATOM 5417 C C . GLY A 1 694 ? -33.915 6.841 15.611 1.00 26.64 694 GLY A C 1
ATOM 5418 O O . GLY A 1 694 ? -34.328 6.348 16.662 1.00 26.64 694 GLY A O 1
ATOM 5419 N N . ARG A 1 695 ? -34.472 7.927 15.078 1.00 25.70 695 ARG A N 1
ATOM 5420 C CA . ARG A 1 695 ? -35.818 8.386 15.417 1.00 25.70 695 ARG A CA 1
ATOM 5421 C C . ARG A 1 695 ? -36.811 7.569 14.582 1.00 25.70 695 ARG A C 1
ATOM 5423 O O . ARG A 1 695 ? -37.199 7.969 13.496 1.00 25.70 695 ARG A O 1
ATOM 5430 N N . ALA A 1 696 ? -37.255 6.439 15.115 1.00 28.02 696 ALA A N 1
ATOM 5431 C CA . ALA A 1 696 ? -38.535 5.817 14.771 1.00 28.02 696 ALA A CA 1
ATOM 5432 C C . ALA A 1 696 ? -39.025 5.135 16.061 1.00 28.02 696 ALA A C 1
ATOM 5434 O O . ALA A 1 696 ? -38.521 4.095 16.443 1.00 28.02 696 ALA A O 1
ATOM 5435 N N . ALA A 1 697 ? -39.888 5.716 16.887 1.00 27.84 697 ALA A N 1
ATOM 5436 C CA . ALA A 1 697 ? -41.159 6.320 16.546 1.00 27.84 697 ALA A CA 1
ATOM 5437 C C . ALA A 1 697 ? -41.480 7.474 17.504 1.00 27.84 697 ALA A C 1
ATOM 5439 O O . ALA A 1 697 ? -41.532 7.314 18.721 1.00 27.84 697 ALA A O 1
ATOM 5440 N N . GLY A 1 698 ? -41.712 8.648 16.925 1.00 26.11 698 GLY A N 1
ATOM 5441 C CA . GLY A 1 698 ? -42.098 9.838 17.679 1.00 26.11 698 GLY A CA 1
ATOM 5442 C C . GLY A 1 698 ? -42.050 11.139 16.886 1.00 26.11 698 GLY A C 1
ATOM 5443 O O . GLY A 1 698 ? -41.820 12.179 17.486 1.00 26.11 698 GLY A O 1
ATOM 5444 N N . ARG A 1 699 ? -42.199 11.071 15.556 1.00 23.92 699 ARG A N 1
ATOM 5445 C CA . ARG A 1 699 ? -42.684 12.128 14.651 1.00 23.92 699 ARG A CA 1
ATOM 5446 C C . ARG A 1 699 ? -42.795 11.518 13.255 1.00 23.92 699 ARG A C 1
ATOM 5448 O O . ARG A 1 699 ? -41.876 11.577 12.450 1.00 23.92 699 ARG A O 1
ATOM 5455 N N . ALA A 1 700 ? -43.945 10.916 12.975 1.00 25.72 700 ALA A N 1
ATOM 5456 C CA . ALA A 1 700 ? -44.471 11.061 11.631 1.00 25.72 700 ALA A CA 1
ATOM 5457 C C . ALA A 1 700 ? -44.614 12.569 11.359 1.00 25.72 700 ALA A C 1
ATOM 5459 O O . ALA A 1 700 ? -45.060 13.304 12.241 1.00 25.72 700 ALA A O 1
ATOM 5460 N N . SER A 1 701 ? -44.261 12.987 10.143 1.00 27.70 701 SER A N 1
ATOM 5461 C CA . SER A 1 701 ? -44.591 14.288 9.552 1.00 27.70 701 SER A CA 1
ATOM 5462 C C . SER A 1 701 ? -43.868 15.528 10.105 1.00 27.70 701 SER A C 1
ATOM 5464 O O . SER A 1 701 ? -44.358 16.176 11.026 1.00 27.70 701 SER A O 1
ATOM 5466 N N . THR A 1 702 ? -42.823 15.964 9.388 1.00 25.52 702 THR A N 1
ATOM 5467 C CA . THR A 1 702 ? -42.761 17.359 8.878 1.00 25.52 702 THR A CA 1
ATOM 5468 C C . THR A 1 702 ? -42.238 17.510 7.438 1.00 25.52 702 THR A C 1
ATOM 5470 O O . THR A 1 702 ? -42.375 18.596 6.901 1.00 25.52 702 THR A O 1
ATOM 5473 N N . ALA A 1 703 ? -41.770 16.459 6.745 1.00 28.72 703 ALA A N 1
ATOM 5474 C CA . ALA A 1 703 ? -41.513 16.526 5.288 1.00 28.72 703 ALA A CA 1
ATOM 5475 C C . ALA A 1 703 ? -42.646 15.927 4.419 1.00 28.72 703 ALA A C 1
ATOM 5477 O O . ALA A 1 703 ? -42.621 16.028 3.201 1.00 28.72 703 ALA A O 1
ATOM 5478 N N . ALA A 1 704 ? -43.681 15.349 5.044 1.00 26.09 704 ALA A N 1
ATOM 5479 C CA . ALA A 1 704 ? -44.894 14.852 4.375 1.00 26.09 704 ALA A CA 1
ATOM 5480 C C . ALA A 1 704 ? -46.151 15.690 4.703 1.00 26.09 704 ALA A C 1
ATOM 5482 O O . ALA A 1 704 ? -47.276 15.217 4.568 1.00 26.09 704 ALA A O 1
ATOM 5483 N N . ALA A 1 705 ? -45.968 16.942 5.136 1.00 26.27 705 ALA A N 1
ATOM 5484 C CA . ALA A 1 705 ? -47.049 17.907 5.333 1.00 26.27 705 ALA A CA 1
ATOM 5485 C C . ALA A 1 705 ? -46.763 19.235 4.613 1.00 26.27 705 ALA A C 1
ATOM 5487 O O . ALA A 1 705 ? -46.864 20.304 5.198 1.00 26.27 705 ALA A O 1
ATOM 5488 N N . SER A 1 706 ? -46.484 19.168 3.312 1.00 28.14 706 SER A N 1
ATOM 5489 C CA . SER A 1 706 ? -46.966 20.176 2.354 1.00 28.14 706 SER A CA 1
ATOM 5490 C C . SER A 1 706 ? -48.095 19.574 1.507 1.00 28.14 706 SER A C 1
ATOM 5492 O O . SER A 1 706 ? -48.169 19.696 0.292 1.00 28.14 706 SER A O 1
ATOM 5494 N N . GLY A 1 707 ? -49.002 18.873 2.187 1.00 28.31 707 GLY A N 1
ATOM 5495 C CA . GLY A 1 707 ? -50.297 18.450 1.668 1.00 28.31 707 GLY A CA 1
ATOM 5496 C C . GLY A 1 707 ? -51.426 19.173 2.393 1.00 28.31 707 GLY A C 1
ATOM 5497 O O . GLY A 1 707 ? -52.342 18.525 2.886 1.00 28.31 707 GLY A O 1
ATOM 5498 N N . ALA A 1 708 ? -51.349 20.502 2.504 1.00 23.44 708 ALA A N 1
ATOM 5499 C CA . ALA A 1 708 ? -52.467 21.340 2.926 1.00 23.44 708 ALA A CA 1
ATOM 5500 C C . ALA A 1 708 ? -52.848 22.300 1.795 1.00 23.44 708 ALA A C 1
ATOM 5502 O O . ALA A 1 708 ? -52.435 23.449 1.791 1.00 23.44 708 ALA A O 1
ATOM 5503 N N . GLY A 1 709 ? -53.687 21.805 0.880 1.00 22.78 709 GLY A N 1
ATOM 5504 C CA . GLY A 1 709 ? -54.625 22.618 0.102 1.00 22.78 709 GLY A CA 1
ATOM 5505 C C . GLY A 1 709 ? -54.026 23.565 -0.948 1.00 22.78 709 GLY A C 1
ATOM 5506 O O . GLY A 1 709 ? -52.831 23.820 -0.977 1.00 22.78 709 GLY A O 1
ATOM 5507 N N . PRO A 1 710 ? -54.848 24.054 -1.888 1.00 28.98 710 PRO A N 1
ATOM 5508 C CA . PRO A 1 710 ? -54.365 24.778 -3.053 1.00 28.98 710 PRO A CA 1
ATOM 5509 C C . PRO A 1 710 ? -53.927 26.196 -2.663 1.00 28.98 710 PRO A C 1
ATOM 5511 O O . PRO A 1 710 ? -54.768 27.026 -2.326 1.00 28.98 710 PRO A O 1
ATOM 5514 N N . GLY A 1 711 ? -52.627 26.476 -2.768 1.00 29.02 711 GLY A N 1
ATOM 5515 C CA . GLY A 1 711 ? -52.069 27.832 -2.775 1.00 29.02 711 GLY A CA 1
ATOM 5516 C C . GLY A 1 711 ? -50.975 28.071 -1.732 1.00 29.02 711 GLY A C 1
ATOM 5517 O O . GLY A 1 711 ? -51.236 27.981 -0.539 1.00 29.02 711 GLY A O 1
ATOM 5518 N N . GLY A 1 712 ? -49.774 28.439 -2.194 1.00 28.92 712 GLY A N 1
ATOM 5519 C CA . GLY A 1 712 ? -48.711 29.028 -1.368 1.00 28.92 712 GLY A CA 1
ATOM 5520 C C . GLY A 1 712 ? -47.328 28.421 -1.613 1.00 28.92 712 GLY A C 1
ATOM 5521 O O . GLY A 1 712 ? -47.056 27.311 -1.171 1.00 28.92 712 GLY A O 1
ATOM 5522 N N . ALA A 1 713 ? -46.461 29.159 -2.309 1.00 37.47 713 ALA A N 1
ATOM 5523 C CA . ALA A 1 713 ? -45.040 28.862 -2.479 1.00 37.47 713 ALA A CA 1
ATOM 5524 C C . ALA A 1 713 ? -44.322 28.765 -1.117 1.00 37.47 713 ALA A C 1
ATOM 5526 O O . ALA A 1 713 ? -44.510 29.632 -0.261 1.00 37.47 713 ALA A O 1
ATOM 5527 N N . THR A 1 714 ? -43.485 27.746 -0.904 1.00 44.78 714 THR A N 1
ATOM 5528 C CA . THR A 1 714 ? -42.578 27.705 0.252 1.00 44.78 714 THR A CA 1
ATOM 5529 C C . THR A 1 714 ? -41.510 28.778 0.073 1.00 44.78 714 THR A C 1
ATOM 5531 O O . THR A 1 714 ? -40.722 28.751 -0.864 1.00 44.78 714 THR A O 1
ATOM 5534 N N . GLY A 1 715 ? -41.550 29.790 0.934 1.00 56.53 715 GLY A N 1
ATOM 5535 C CA . GLY A 1 715 ? -40.844 31.047 0.744 1.00 56.53 715 GLY A CA 1
ATOM 5536 C C . GLY A 1 715 ? -39.424 31.120 1.317 1.00 56.53 715 GLY A C 1
ATOM 5537 O O . GLY A 1 715 ? -39.090 32.153 1.895 1.00 56.53 715 GLY A O 1
ATOM 5538 N N . THR A 1 716 ? -38.593 30.090 1.177 1.00 75.88 716 THR A N 1
ATOM 5539 C CA . THR A 1 716 ? -37.192 30.133 1.637 1.00 75.88 716 THR A CA 1
ATOM 5540 C C . THR A 1 716 ? -36.264 29.570 0.568 1.00 75.88 716 THR A C 1
ATOM 5542 O O . THR A 1 716 ? -36.463 28.440 0.143 1.00 75.88 716 THR A O 1
ATOM 5545 N N . MET A 1 717 ? -35.275 30.358 0.143 1.00 89.38 717 MET A N 1
ATOM 5546 C CA . MET A 1 717 ? -34.201 29.932 -0.756 1.00 89.38 717 MET A CA 1
ATOM 5547 C C . MET A 1 717 ? -33.108 29.236 0.058 1.00 89.38 717 MET A C 1
ATOM 5549 O O . MET A 1 717 ? -32.612 29.805 1.038 1.00 89.38 717 MET A O 1
ATOM 5553 N N . GLU A 1 718 ? -32.724 28.033 -0.356 1.00 93.75 718 GLU A N 1
ATOM 5554 C CA . GLU A 1 718 ? -31.602 27.295 0.224 1.00 93.75 718 GLU A CA 1
ATOM 5555 C C . GLU A 1 718 ? -30.289 27.574 -0.521 1.00 93.75 718 GLU A C 1
ATOM 5557 O O . GLU A 1 718 ? -30.277 27.987 -1.680 1.00 93.75 718 GLU A O 1
ATOM 5562 N N . PHE A 1 719 ? -29.163 27.339 0.151 1.00 95.50 719 PHE A N 1
ATOM 5563 C CA . PHE A 1 719 ? -27.829 27.454 -0.439 1.00 95.50 719 PHE A CA 1
ATOM 5564 C C . PHE A 1 719 ? -27.016 26.203 -0.128 1.00 95.50 719 PHE A C 1
ATOM 5566 O O . PHE A 1 719 ? -27.119 25.653 0.970 1.00 95.50 719 PHE A O 1
ATOM 5573 N N . SER A 1 720 ? -26.197 25.762 -1.073 1.00 95.19 720 SER A N 1
ATOM 5574 C CA . SER A 1 720 ? -25.211 24.691 -0.896 1.00 95.19 720 SER A CA 1
ATOM 5575 C C . SER A 1 720 ? -23.873 25.086 -1.503 1.00 95.19 720 SER A C 1
ATOM 5577 O O . SER A 1 720 ? -23.804 26.014 -2.304 1.00 95.19 720 SER A O 1
ATOM 5579 N N . LEU A 1 721 ? -22.798 24.400 -1.114 1.00 93.62 721 LEU A N 1
ATOM 5580 C CA . LEU A 1 721 ? -21.484 24.591 -1.731 1.00 93.62 721 LEU A CA 1
ATOM 5581 C C . LEU A 1 721 ? -21.212 23.490 -2.740 1.00 93.62 721 LEU A C 1
ATOM 5583 O O . LEU A 1 721 ? -21.371 22.315 -2.421 1.00 93.62 721 LEU A O 1
ATOM 5587 N N . PHE A 1 722 ? -20.771 23.874 -3.929 1.00 88.25 722 PHE A N 1
ATOM 5588 C CA . PHE A 1 722 ? -20.422 22.967 -5.007 1.00 88.25 722 PHE A CA 1
ATOM 5589 C C . PHE A 1 722 ? -18.935 23.089 -5.332 1.00 88.25 722 PHE A C 1
ATOM 5591 O O . PHE A 1 722 ? -18.439 24.173 -5.643 1.00 88.25 722 PHE A O 1
ATOM 5598 N N . TYR A 1 723 ? -18.222 21.969 -5.256 1.00 82.06 723 TYR A N 1
ATOM 5599 C CA . TYR A 1 723 ? -16.791 21.907 -5.528 1.00 82.06 723 TYR A CA 1
ATOM 5600 C C . TYR A 1 723 ? -16.539 21.204 -6.857 1.00 82.06 723 TYR A C 1
ATOM 5602 O O . TYR A 1 723 ? -17.111 20.148 -7.120 1.00 82.06 723 TYR A O 1
ATOM 5610 N N . PHE A 1 724 ? -15.658 21.764 -7.681 1.00 64.69 724 PHE A N 1
ATOM 5611 C CA . PHE A 1 724 ? -15.209 21.145 -8.923 1.00 64.69 724 PHE A CA 1
ATOM 5612 C C . PHE A 1 724 ? -13.683 21.095 -8.903 1.00 64.69 724 PHE A C 1
ATOM 5614 O O . PHE A 1 724 ? -13.041 22.110 -8.668 1.00 64.69 724 PHE A O 1
ATOM 5621 N N . SER A 1 725 ? -13.088 19.919 -9.111 1.00 52.09 725 SER A N 1
ATOM 5622 C CA . SER A 1 725 ? -11.628 19.810 -9.137 1.00 52.09 725 SER A CA 1
ATOM 5623 C C . SER A 1 725 ? -11.114 20.316 -10.481 1.00 52.09 725 SER A C 1
ATOM 5625 O O . SER A 1 725 ? -11.160 19.587 -11.469 1.00 52.09 725 SER A O 1
ATOM 5627 N N . ALA A 1 726 ? -10.580 21.534 -10.526 1.00 44.28 726 ALA A N 1
ATOM 5628 C CA . ALA A 1 726 ? -9.710 21.960 -11.617 1.00 44.28 726 ALA A CA 1
ATOM 5629 C C . ALA A 1 726 ? -8.303 21.356 -11.417 1.00 44.28 726 ALA A C 1
ATOM 5631 O O . ALA A 1 726 ? -7.356 22.056 -11.069 1.00 44.28 726 ALA A O 1
ATOM 5632 N N . GLU A 1 727 ? -8.161 20.038 -11.597 1.00 42.69 727 GLU A N 1
ATOM 5633 C CA . GLU A 1 727 ? -6.868 19.474 -12.008 1.00 42.69 727 GLU A CA 1
ATOM 5634 C C . GLU A 1 727 ? -6.931 19.363 -13.537 1.00 42.69 727 GLU A C 1
ATOM 5636 O O . GLU A 1 727 ? -7.768 18.640 -14.080 1.00 42.69 727 GLU A O 1
ATOM 5641 N N . GLY A 1 728 ? -6.127 20.194 -14.210 1.00 37.75 728 GLY A N 1
ATOM 5642 C CA . GLY A 1 728 ? -6.082 20.329 -15.662 1.00 37.75 728 GLY A CA 1
ATOM 5643 C C . GLY A 1 728 ? -5.793 19.005 -16.365 1.00 37.75 728 GLY A C 1
ATOM 5644 O O . GLY A 1 728 ? -5.118 18.124 -15.831 1.00 37.75 728 GLY A O 1
ATOM 5645 N N . GLY A 1 729 ? -6.332 18.874 -17.577 1.00 32.38 729 GLY A N 1
ATOM 5646 C CA . GLY A 1 729 ? -6.057 17.746 -18.458 1.00 32.38 729 GLY A CA 1
ATOM 5647 C C . GLY A 1 729 ? -4.565 17.601 -18.760 1.00 32.38 729 GLY A C 1
ATOM 5648 O O . GLY A 1 729 ? -3.769 18.509 -18.514 1.00 32.38 729 GLY A O 1
ATOM 5649 N N . GLU A 1 730 ? -4.195 16.442 -19.304 1.00 29.53 730 GLU A N 1
ATOM 5650 C CA . GLU A 1 730 ? -2.844 16.128 -19.774 1.00 29.53 730 GLU A CA 1
ATOM 5651 C C . GLU A 1 730 ? -2.217 17.325 -20.521 1.00 29.53 730 GLU A C 1
ATOM 5653 O O . GLU A 1 730 ? -2.563 17.608 -21.668 1.00 29.53 730 GLU A O 1
ATOM 5658 N N . GLY A 1 731 ? -1.321 18.058 -19.847 1.00 37.41 731 GLY A N 1
ATOM 5659 C CA . GLY A 1 731 ? -0.624 19.218 -20.412 1.00 37.41 731 GLY A CA 1
ATOM 5660 C C . GLY A 1 731 ? -0.527 20.473 -19.535 1.00 37.41 731 GLY A C 1
ATOM 5661 O O . GLY A 1 731 ? 0.274 21.344 -19.870 1.00 37.41 731 GLY A O 1
ATOM 5662 N N . GLU A 1 732 ? -1.260 20.596 -18.424 1.00 35.56 732 GLU A N 1
ATOM 5663 C CA . GLU A 1 732 ? -1.204 21.805 -17.580 1.00 35.56 732 GLU A CA 1
ATOM 5664 C C . GLU A 1 732 ? -0.305 21.652 -16.338 1.00 35.56 732 GLU A C 1
ATOM 5666 O O . GLU A 1 732 ? -0.229 20.600 -15.706 1.00 35.56 732 GLU A O 1
ATOM 5671 N N . ALA A 1 733 ? 0.444 22.718 -16.028 1.00 34.16 733 ALA A N 1
ATOM 5672 C CA . ALA A 1 733 ? 1.475 22.754 -14.994 1.00 34.16 733 ALA A CA 1
ATOM 5673 C C . ALA A 1 733 ? 0.936 22.414 -13.591 1.00 34.16 733 ALA A C 1
ATOM 5675 O O . ALA A 1 733 ? -0.206 22.724 -13.258 1.00 34.16 733 ALA A O 1
ATOM 5676 N N . ALA A 1 734 ? 1.801 21.816 -12.761 1.00 37.91 734 ALA A N 1
ATOM 5677 C CA . ALA A 1 734 ? 1.528 21.483 -11.362 1.00 37.91 734 ALA A CA 1
ATOM 5678 C C . ALA A 1 734 ? 0.835 22.639 -10.603 1.00 37.91 734 ALA A C 1
ATOM 5680 O O . ALA A 1 734 ? 1.151 23.805 -10.868 1.00 37.91 734 ALA A O 1
ATOM 5681 N N . PRO A 1 735 ? -0.063 22.342 -9.639 1.00 46.66 735 PRO A N 1
ATOM 5682 C CA . PRO A 1 735 ? -0.734 23.374 -8.854 1.00 46.66 735 PRO A CA 1
ATOM 5683 C C . PRO A 1 735 ? 0.285 24.339 -8.240 1.00 46.66 735 PRO A C 1
ATOM 5685 O O . PRO A 1 735 ? 1.382 23.934 -7.843 1.00 46.66 735 PRO A O 1
ATOM 5688 N N . ALA A 1 736 ? -0.083 25.622 -8.177 1.00 43.94 736 ALA A N 1
ATOM 5689 C CA . ALA A 1 736 ? 0.787 26.673 -7.664 1.00 43.94 736 ALA A CA 1
ATOM 5690 C C . ALA A 1 736 ? 1.371 26.289 -6.282 1.00 43.94 736 ALA A C 1
ATOM 5692 O O . ALA A 1 736 ? 0.641 25.755 -5.436 1.00 43.94 736 ALA A O 1
ATOM 5693 N N . PRO A 1 737 ? 2.667 26.550 -6.021 1.00 36.84 737 PRO A N 1
ATOM 5694 C CA . PRO A 1 737 ? 3.297 26.221 -4.746 1.00 36.84 737 PRO A CA 1
ATOM 5695 C C . PRO A 1 737 ? 2.534 26.855 -3.574 1.00 36.84 737 PRO A C 1
ATOM 5697 O O . PRO A 1 737 ? 2.414 28.075 -3.514 1.00 36.84 737 PRO A O 1
ATOM 5700 N N . GLY A 1 738 ? 2.039 26.036 -2.640 1.00 41.50 738 GLY A N 1
ATOM 5701 C CA . GLY A 1 738 ? 1.381 26.504 -1.411 1.00 41.50 738 GLY A CA 1
ATOM 5702 C C . GLY A 1 738 ? -0.107 26.168 -1.262 1.00 41.50 738 GLY A C 1
ATOM 5703 O O . GLY A 1 738 ? -0.640 26.370 -0.175 1.00 41.50 738 GLY A O 1
ATOM 5704 N N . ARG A 1 739 ? -0.778 25.608 -2.279 1.00 50.44 739 ARG A N 1
ATOM 5705 C CA . ARG A 1 739 ? -2.147 25.087 -2.111 1.00 50.44 739 ARG A CA 1
ATOM 5706 C C . ARG A 1 739 ? -2.159 23.766 -1.340 1.00 50.44 739 ARG A C 1
ATOM 5708 O O . ARG A 1 739 ? -1.617 22.760 -1.800 1.00 50.44 739 ARG A O 1
ATOM 5715 N N . GLU A 1 740 ? -2.806 23.756 -0.176 1.00 59.16 740 GLU A N 1
ATOM 5716 C CA . GLU A 1 740 ? -3.069 22.531 0.579 1.00 59.16 740 GLU A CA 1
ATOM 5717 C C . GLU A 1 740 ? -4.233 21.765 -0.062 1.00 59.16 740 GLU A C 1
ATOM 5719 O O . GLU A 1 740 ? -5.378 22.220 -0.084 1.00 59.16 740 GLU A O 1
ATOM 5724 N N . ARG A 1 741 ? -3.938 20.574 -0.593 1.00 60.12 741 ARG A N 1
ATOM 5725 C CA . ARG A 1 741 ? -4.920 19.705 -1.258 1.00 60.12 741 ARG A CA 1
ATOM 5726 C C . ARG A 1 741 ? -6.121 19.467 -0.323 1.00 60.12 741 ARG A C 1
ATOM 5728 O O . ARG A 1 741 ? -5.934 18.982 0.790 1.00 60.12 741 ARG A O 1
ATOM 5735 N N . TYR A 1 742 ? -7.334 19.799 -0.779 1.00 71.00 742 TYR A N 1
ATOM 5736 C CA . TYR A 1 742 ? -8.621 19.715 -0.052 1.00 71.00 742 TYR A CA 1
ATOM 5737 C C . TYR A 1 742 ? -8.891 20.747 1.048 1.00 71.00 742 TYR A C 1
ATOM 5739 O O . TYR A 1 742 ? -9.952 20.670 1.671 1.00 71.00 742 TYR A O 1
ATOM 5747 N N . ARG A 1 743 ? -8.015 21.732 1.281 1.00 80.94 743 ARG A N 1
ATOM 5748 C CA . ARG A 1 743 ? -8.259 22.759 2.308 1.00 80.94 743 ARG A CA 1
ATOM 5749 C C . ARG A 1 743 ? -9.579 23.493 2.079 1.00 80.94 743 ARG A C 1
ATOM 5751 O O . ARG A 1 743 ? -10.407 23.551 2.985 1.00 80.94 743 ARG A O 1
ATOM 5758 N N . LEU A 1 744 ? -9.820 23.951 0.851 1.00 82.12 744 LEU A N 1
ATOM 5759 C CA . LEU A 1 744 ? -11.054 24.647 0.481 1.00 82.12 744 LEU A CA 1
ATOM 5760 C C . LEU A 1 744 ? -12.312 23.782 0.702 1.00 82.12 744 LEU A C 1
ATOM 5762 O O . LEU A 1 744 ? -13.335 24.290 1.166 1.00 82.12 744 LEU A O 1
ATOM 5766 N N . LEU A 1 745 ? -12.227 22.472 0.426 1.00 85.94 745 LEU A N 1
ATOM 5767 C CA . LEU A 1 745 ? -13.307 21.507 0.667 1.00 85.94 745 LEU A CA 1
ATOM 5768 C C . LEU A 1 745 ? -13.584 21.342 2.162 1.00 85.94 745 LEU A C 1
ATOM 5770 O O . LEU A 1 745 ? -14.728 21.474 2.584 1.00 85.94 745 LEU A O 1
ATOM 5774 N N . LEU A 1 746 ? -12.562 21.069 2.974 1.00 86.38 746 LEU A N 1
ATOM 5775 C CA . LEU A 1 746 ? -12.746 20.768 4.396 1.00 86.38 746 LEU A CA 1
ATOM 5776 C C . LEU A 1 746 ? -13.104 22.017 5.215 1.00 86.38 746 LEU A C 1
ATOM 5778 O O . LEU A 1 746 ? -14.039 21.974 6.012 1.00 86.38 746 LEU A O 1
ATOM 5782 N N . GLU A 1 747 ? -12.398 23.133 5.020 1.00 88.62 747 GLU A N 1
ATOM 5783 C CA . GLU A 1 747 ? -12.677 24.384 5.739 1.00 88.62 747 GLU A CA 1
ATOM 5784 C C . GLU A 1 747 ? -14.002 25.002 5.287 1.00 88.62 747 GLU A C 1
ATOM 5786 O O . GLU A 1 747 ? -14.823 25.368 6.128 1.00 88.62 747 GLU A O 1
ATOM 5791 N N . GLY A 1 748 ? -14.268 25.035 3.977 1.00 88.88 748 GLY A N 1
ATOM 5792 C CA . GLY A 1 748 ? -15.549 25.513 3.461 1.00 88.88 748 GLY A CA 1
ATOM 5793 C C . GLY A 1 748 ? -16.728 24.644 3.910 1.00 88.88 748 GLY A C 1
ATOM 5794 O O . GLY A 1 748 ? -17.781 25.188 4.240 1.00 88.88 748 GLY A O 1
ATOM 5795 N N . SER A 1 749 ? -16.542 23.323 4.048 1.00 92.81 749 SER A N 1
ATOM 5796 C CA . SER A 1 749 ? -17.572 22.430 4.603 1.00 92.81 749 SER A CA 1
ATOM 5797 C C . SER A 1 749 ? -17.922 22.756 6.055 1.00 92.81 749 SER A C 1
ATOM 5799 O O . SER A 1 749 ? -19.099 22.731 6.403 1.00 92.81 749 SER A O 1
ATOM 5801 N N . ARG A 1 750 ? -16.940 23.110 6.898 1.00 91.00 750 ARG A N 1
ATOM 5802 C CA . ARG A 1 750 ? -17.214 23.543 8.282 1.00 91.00 750 ARG A CA 1
ATOM 5803 C C . ARG A 1 750 ? -17.976 24.861 8.316 1.00 91.00 750 ARG A C 1
ATOM 5805 O O . ARG A 1 750 ? -18.965 24.966 9.029 1.00 91.00 750 ARG A O 1
ATOM 5812 N N . ILE A 1 751 ? -17.567 25.835 7.499 1.00 90.81 751 ILE A N 1
ATOM 5813 C CA . ILE A 1 751 ? -18.252 27.133 7.398 1.00 90.81 751 ILE A CA 1
ATOM 5814 C C . ILE A 1 751 ? -19.709 26.943 6.956 1.00 90.81 751 ILE A C 1
ATOM 5816 O O . ILE A 1 751 ? -20.616 27.566 7.504 1.00 90.81 751 ILE A O 1
ATOM 5820 N N . ALA A 1 752 ? -19.947 26.070 5.978 1.00 90.62 752 ALA A N 1
ATOM 5821 C CA . ALA A 1 752 ? -21.286 25.739 5.509 1.00 90.62 752 ALA A CA 1
ATOM 5822 C C . ALA A 1 752 ? -22.129 25.033 6.578 1.00 90.62 752 ALA A C 1
ATOM 5824 O O . ALA A 1 752 ? -23.290 25.395 6.776 1.00 90.62 752 ALA A O 1
ATOM 5825 N N . ASP A 1 753 ? -21.542 24.058 7.278 1.00 92.56 753 ASP A N 1
ATOM 5826 C CA . ASP A 1 753 ? -22.195 23.332 8.365 1.00 92.56 753 ASP A CA 1
ATOM 5827 C C . ASP A 1 753 ? -22.576 24.274 9.507 1.00 92.56 753 ASP A C 1
ATOM 5829 O O . ASP A 1 753 ? -23.713 24.247 9.973 1.00 92.56 753 ASP A O 1
ATOM 5833 N N . GLU A 1 754 ? -21.667 25.164 9.917 1.00 89.56 754 GLU A N 1
ATOM 5834 C CA . GLU A 1 754 ? -21.883 26.215 10.918 1.00 89.56 754 GLU A CA 1
ATOM 5835 C C . GLU A 1 754 ? -22.951 27.226 10.482 1.00 89.56 754 GLU A C 1
ATOM 5837 O O . GLU A 1 754 ? -23.861 27.546 11.256 1.00 89.56 754 GLU A O 1
ATOM 5842 N N . GLY A 1 755 ? -22.870 27.664 9.225 1.00 86.62 755 GLY A N 1
ATOM 5843 C CA . GLY A 1 755 ? -23.743 28.651 8.596 1.00 86.62 755 GLY A CA 1
ATOM 5844 C C . GLY A 1 755 ? -25.138 28.150 8.219 1.00 86.62 755 GLY A C 1
ATOM 5845 O O . GLY A 1 755 ? -25.962 28.949 7.777 1.00 86.62 755 GLY A O 1
ATOM 5846 N N . GLY A 1 756 ? -25.422 26.857 8.405 1.00 87.94 756 GLY A N 1
ATOM 5847 C CA . GLY A 1 756 ? -26.737 26.271 8.146 1.00 87.94 756 GLY A CA 1
ATOM 5848 C C . GLY A 1 756 ? -27.070 26.125 6.661 1.00 87.94 756 GLY A C 1
ATOM 5849 O O . GLY A 1 756 ? -28.241 26.211 6.295 1.00 87.94 756 GLY A O 1
ATOM 5850 N N . LEU A 1 757 ? -26.060 25.931 5.810 1.00 93.81 757 LEU A N 1
ATOM 5851 C CA . LEU A 1 757 ? -26.274 25.601 4.403 1.00 93.81 757 LEU A CA 1
ATOM 5852 C C . LEU A 1 757 ? -26.906 24.206 4.272 1.00 93.81 757 LEU A C 1
ATOM 5854 O O . LEU A 1 757 ? -26.767 23.341 5.137 1.00 93.81 757 LEU A O 1
ATOM 5858 N N . SER A 1 758 ? -27.607 23.991 3.162 1.00 93.06 758 SER A N 1
ATOM 5859 C CA . SER A 1 758 ? -28.395 22.782 2.906 1.00 93.06 758 SER A CA 1
ATOM 5860 C C . SER A 1 758 ? -27.535 21.561 2.570 1.00 93.06 758 SER A C 1
ATOM 5862 O O . SER A 1 758 ? -27.833 20.458 3.031 1.00 93.06 758 SER A O 1
ATOM 5864 N N . ALA A 1 759 ? -26.462 21.732 1.788 1.00 94.88 759 ALA A N 1
ATOM 5865 C CA . ALA A 1 759 ? -25.596 20.634 1.367 1.00 94.88 759 ALA A CA 1
ATOM 5866 C C . ALA A 1 759 ? -24.168 21.062 0.980 1.00 94.88 759 ALA A C 1
ATOM 5868 O O . ALA A 1 759 ? -23.910 22.216 0.632 1.00 94.88 759 ALA A O 1
ATOM 5869 N N . ILE A 1 760 ? -23.261 20.084 0.982 1.00 93.62 760 ILE A N 1
ATOM 5870 C CA . ILE A 1 760 ? -21.973 20.097 0.288 1.00 93.62 760 ILE A CA 1
ATOM 5871 C C . ILE A 1 760 ? -22.050 19.113 -0.872 1.00 93.62 760 ILE A C 1
ATOM 5873 O O . ILE A 1 760 ? -22.309 17.928 -0.658 1.00 93.62 760 ILE A O 1
ATOM 5877 N N . TRP A 1 761 ? -21.794 19.592 -2.083 1.00 90.06 761 TRP A N 1
ATOM 5878 C CA . TRP A 1 761 ? -21.604 18.758 -3.260 1.00 90.06 761 TRP A CA 1
ATOM 5879 C C . TRP A 1 761 ? -20.113 18.489 -3.429 1.00 90.06 761 TRP A C 1
ATOM 5881 O O . TRP A 1 761 ? -19.329 19.408 -3.687 1.00 90.06 761 TRP A O 1
ATOM 5891 N N . THR A 1 762 ? -19.712 17.238 -3.220 1.00 85.69 762 THR A N 1
ATOM 5892 C CA . THR A 1 762 ? -18.311 16.827 -3.343 1.00 85.69 762 THR A CA 1
ATOM 5893 C C . THR A 1 762 ? -17.871 16.796 -4.813 1.00 85.69 762 THR A C 1
ATOM 5895 O O . THR A 1 762 ? -18.726 16.705 -5.691 1.00 85.69 762 THR A O 1
ATOM 5898 N N . PRO A 1 763 ? -16.560 16.874 -5.116 1.00 71.38 763 PRO A N 1
ATOM 5899 C CA . PRO A 1 763 ? -16.081 16.941 -6.496 1.00 71.38 763 PRO A CA 1
ATOM 5900 C C . PRO A 1 763 ? -16.573 15.796 -7.391 1.00 71.38 763 PRO A C 1
ATOM 5902 O O . PRO A 1 763 ? -16.603 14.633 -6.981 1.00 71.38 763 PRO A O 1
ATOM 5905 N N . GLU A 1 764 ? -16.914 16.138 -8.634 1.00 61.72 764 GLU A N 1
ATOM 5906 C CA . GLU A 1 764 ? -17.218 15.190 -9.707 1.00 61.72 764 GLU A CA 1
ATOM 5907 C C . GLU A 1 764 ? -15.911 14.648 -10.301 1.00 61.72 764 GLU A C 1
ATOM 5909 O O . GLU A 1 764 ? -15.058 15.415 -10.749 1.00 61.72 764 GLU A O 1
ATOM 5914 N N . ARG A 1 765 ? -15.746 13.321 -10.318 1.00 54.00 765 ARG A N 1
ATOM 5915 C CA . ARG A 1 765 ? -14.788 12.662 -11.207 1.00 54.00 765 ARG A CA 1
ATOM 5916 C C . ARG A 1 765 ? -15.351 11.334 -11.679 1.00 54.00 765 ARG A C 1
ATOM 5918 O O . ARG A 1 765 ? -15.839 10.537 -10.878 1.00 54.00 765 ARG A O 1
ATOM 5925 N N . HIS A 1 766 ? -15.247 11.095 -12.979 1.00 47.56 766 HIS A N 1
ATOM 5926 C CA . HIS A 1 766 ? -15.493 9.811 -13.621 1.00 47.56 766 HIS A CA 1
ATOM 5927 C C . HIS A 1 766 ? -14.648 8.760 -12.900 1.00 47.56 766 HIS A C 1
ATOM 5929 O O . HIS A 1 766 ? -13.436 8.939 -12.770 1.00 47.56 766 HIS A O 1
ATOM 5935 N N . PHE A 1 767 ? -15.248 7.672 -12.408 1.00 41.69 767 PHE A N 1
ATOM 5936 C CA . PHE A 1 767 ? -14.533 6.626 -11.655 1.00 41.69 767 PHE A CA 1
ATOM 5937 C C . PHE A 1 767 ? -13.540 5.801 -12.525 1.00 41.69 767 PHE A C 1
ATOM 5939 O O . PHE A 1 767 ? -13.340 4.612 -12.279 1.00 41.69 767 PHE A O 1
ATOM 5946 N N . HIS A 1 768 ? -12.924 6.396 -13.553 1.00 36.47 768 HIS A N 1
ATOM 5947 C CA . HIS A 1 768 ? -12.068 5.720 -14.537 1.00 36.47 768 HIS A CA 1
ATOM 5948 C C . HIS A 1 768 ? -10.613 6.168 -14.551 1.00 36.47 768 HIS A C 1
ATOM 5950 O O . HIS A 1 768 ? -9.802 5.468 -15.144 1.00 36.47 768 HIS A O 1
ATOM 5956 N N . GLU A 1 769 ? -10.224 7.237 -13.854 1.00 33.56 769 GLU A N 1
ATOM 5957 C CA . GLU A 1 769 ? -8.796 7.487 -13.627 1.00 33.56 769 GLU A CA 1
ATOM 5958 C C . GLU A 1 769 ? -8.274 6.630 -12.464 1.00 33.56 769 GLU A C 1
ATOM 5960 O O . GLU A 1 769 ? -7.947 7.102 -11.374 1.00 33.56 769 GLU A O 1
ATOM 5965 N N . PHE A 1 770 ? -8.198 5.324 -12.714 1.00 32.62 770 PHE A N 1
ATOM 5966 C CA . PHE A 1 770 ? -7.279 4.440 -12.010 1.00 32.62 770 PHE A CA 1
ATOM 5967 C C . PHE A 1 770 ? -5.856 4.802 -12.460 1.00 32.62 770 PHE A C 1
ATOM 5969 O O . PHE A 1 770 ? -5.416 4.381 -13.523 1.00 32.62 770 PHE A O 1
ATOM 5976 N N . GLY A 1 771 ? -5.152 5.622 -11.672 1.00 26.94 771 GLY A N 1
ATOM 5977 C CA . GLY A 1 771 ? -3.746 5.957 -11.948 1.00 26.94 771 GLY A CA 1
ATOM 5978 C C . GLY A 1 771 ? -3.155 7.146 -11.183 1.00 26.94 771 GLY A C 1
ATOM 5979 O O . GLY A 1 771 ? -1.936 7.273 -11.121 1.00 26.94 771 GLY A O 1
ATOM 5980 N N . GLY A 1 772 ? -3.976 7.996 -10.557 1.00 29.44 772 GLY A N 1
ATOM 5981 C CA . GLY A 1 772 ? -3.511 9.134 -9.751 1.00 29.44 772 GLY A CA 1
ATOM 5982 C C . GLY A 1 772 ? -3.759 8.968 -8.247 1.00 29.44 772 GLY A C 1
ATOM 5983 O O . GLY A 1 772 ? -4.711 8.315 -7.829 1.00 29.44 772 GLY A O 1
ATOM 5984 N N . ILE A 1 773 ? -2.933 9.613 -7.413 1.00 34.59 773 ILE A N 1
ATOM 5985 C CA . ILE A 1 773 ? -3.102 9.711 -5.948 1.00 34.59 773 ILE A CA 1
ATOM 5986 C C . ILE A 1 773 ? -4.229 10.720 -5.624 1.00 34.59 773 ILE A C 1
ATOM 5988 O O . ILE A 1 773 ? -3.980 11.753 -5.000 1.00 34.59 773 ILE A O 1
ATOM 5992 N N . TYR A 1 774 ? -5.455 10.479 -6.095 1.00 41.00 774 TYR A N 1
ATOM 5993 C CA . TYR A 1 774 ? -6.646 11.284 -5.785 1.00 41.00 774 TYR A CA 1
ATOM 5994 C C . TYR A 1 774 ? -7.716 10.373 -5.144 1.00 41.00 774 TYR A C 1
ATOM 5996 O O . TYR A 1 774 ? -7.948 9.275 -5.649 1.00 41.00 774 TYR A O 1
ATOM 6004 N N . PRO A 1 775 ? -8.338 10.746 -4.009 1.00 54.31 775 PRO A N 1
ATOM 6005 C CA . PRO A 1 775 ? -9.307 9.911 -3.317 1.00 54.31 775 PRO A CA 1
ATOM 6006 C C . PRO A 1 775 ? -10.611 9.791 -4.117 1.00 54.31 775 PRO A C 1
ATOM 6008 O O . PRO A 1 775 ? -11.088 10.751 -4.717 1.00 54.31 775 PRO A O 1
ATOM 6011 N N . ASN A 1 776 ? -11.206 8.598 -4.075 1.00 67.00 776 ASN A N 1
ATOM 6012 C CA . ASN A 1 776 ? -12.542 8.304 -4.598 1.00 67.00 776 ASN A CA 1
ATOM 6013 C C . ASN A 1 776 ? -13.584 9.314 -4.038 1.00 67.00 776 ASN A C 1
ATOM 6015 O O . ASN A 1 776 ? -13.509 9.636 -2.847 1.00 67.00 776 ASN A O 1
ATOM 6019 N N . PRO A 1 777 ? -14.564 9.806 -4.831 1.00 71.38 777 PRO A N 1
ATOM 6020 C CA . PRO A 1 777 ? -15.633 10.693 -4.354 1.00 71.38 777 PRO A CA 1
ATOM 6021 C C . PRO A 1 777 ? -16.329 10.239 -3.060 1.00 71.38 777 PRO A C 1
ATOM 6023 O O . PRO A 1 777 ? -16.664 11.079 -2.222 1.00 71.38 777 PRO A O 1
ATOM 6026 N N . SER A 1 778 ? -16.494 8.927 -2.848 1.00 78.88 778 SER A N 1
ATOM 6027 C CA . SER A 1 778 ? -17.053 8.370 -1.607 1.00 78.88 778 SER A CA 1
ATOM 6028 C C . SER A 1 778 ? -16.134 8.573 -0.391 1.00 78.88 778 SER A C 1
ATOM 6030 O O . SER A 1 778 ? -16.615 8.800 0.717 1.00 78.88 778 SER A O 1
ATOM 6032 N N . VAL A 1 779 ? -14.812 8.596 -0.588 1.00 79.81 779 VAL A N 1
ATOM 6033 C CA . VAL A 1 779 ? -13.810 8.885 0.455 1.00 79.81 779 VAL A CA 1
ATOM 6034 C C . VAL A 1 779 ? -13.813 10.368 0.823 1.00 79.81 779 VAL A C 1
ATOM 6036 O O . VAL A 1 779 ? -13.795 10.703 2.006 1.00 79.81 779 VAL A O 1
ATOM 6039 N N . ALA A 1 780 ? -13.889 11.265 -0.166 1.00 80.38 780 ALA A N 1
ATOM 6040 C CA . ALA A 1 780 ? -14.031 12.699 0.094 1.00 80.38 780 ALA A CA 1
ATOM 6041 C C . ALA A 1 780 ? -15.346 13.002 0.836 1.00 80.38 780 ALA A C 1
ATOM 6043 O O . ALA A 1 780 ? -15.352 13.750 1.813 1.00 80.38 780 ALA A O 1
ATOM 6044 N N . ALA A 1 781 ? -16.445 12.355 0.435 1.00 86.81 781 ALA A N 1
ATOM 6045 C CA . ALA A 1 781 ? -17.734 12.458 1.115 1.00 86.81 781 ALA A CA 1
ATOM 6046 C C . ALA A 1 781 ? -17.697 11.895 2.546 1.00 86.81 781 ALA A C 1
ATOM 6048 O O . ALA A 1 781 ? -18.250 12.512 3.452 1.00 86.81 781 ALA A O 1
ATOM 6049 N N . ALA A 1 782 ? -17.001 10.779 2.783 1.00 84.19 782 ALA A N 1
ATOM 6050 C CA . ALA A 1 782 ? -16.786 10.241 4.126 1.00 84.19 782 ALA A CA 1
ATOM 6051 C C . ALA A 1 782 ? -15.960 11.192 5.012 1.00 84.19 782 ALA A C 1
ATOM 6053 O O . ALA A 1 782 ? -16.264 11.349 6.193 1.00 84.19 782 ALA A O 1
ATOM 6054 N N . ALA A 1 783 ? -14.952 11.868 4.449 1.00 82.94 783 ALA A N 1
ATOM 6055 C CA . ALA A 1 783 ? -14.170 12.871 5.169 1.00 82.94 783 ALA A CA 1
ATOM 6056 C C . ALA A 1 783 ? -15.020 14.094 5.549 1.00 82.94 783 ALA A C 1
ATOM 6058 O O . ALA A 1 783 ? -14.959 14.538 6.693 1.00 82.94 783 ALA A O 1
ATOM 6059 N N . VAL A 1 784 ? -15.862 14.592 4.633 1.00 87.00 784 VAL A N 1
ATOM 6060 C CA . VAL A 1 784 ? -16.839 15.657 4.928 1.00 87.00 784 VAL A CA 1
ATOM 6061 C C . VAL A 1 784 ? -17.841 15.194 5.991 1.00 87.00 784 VAL A C 1
ATOM 6063 O O . VAL A 1 784 ? -18.127 15.936 6.930 1.00 87.00 784 VAL A O 1
ATOM 6066 N N . ALA A 1 785 ? -18.324 13.951 5.906 1.00 88.94 785 ALA A N 1
ATOM 6067 C CA . ALA A 1 785 ? -19.227 13.363 6.895 1.00 88.94 785 ALA A CA 1
ATOM 6068 C C . ALA A 1 785 ? -18.615 13.303 8.296 1.00 88.94 785 ALA A C 1
ATOM 6070 O O . ALA A 1 785 ? -19.322 13.518 9.275 1.00 88.94 785 ALA A O 1
ATOM 6071 N N . ALA A 1 786 ? -17.309 13.048 8.391 1.00 83.06 786 ALA A N 1
ATOM 6072 C CA . ALA A 1 786 ? -16.595 12.968 9.659 1.00 83.06 786 ALA A CA 1
ATOM 6073 C C . ALA A 1 786 ? -16.385 14.330 10.344 1.00 83.06 786 ALA A C 1
ATOM 6075 O O . ALA A 1 786 ? -16.113 14.358 11.542 1.00 83.06 786 ALA A O 1
ATOM 6076 N N . ILE A 1 787 ? -16.485 15.445 9.608 1.00 86.19 787 ILE A N 1
ATOM 6077 C CA . ILE A 1 787 ? -16.221 16.798 10.133 1.00 86.19 787 ILE A CA 1
ATOM 6078 C C . ILE A 1 787 ? -17.448 17.718 10.140 1.00 86.19 787 ILE A C 1
ATOM 6080 O O . ILE A 1 787 ? -17.308 18.893 10.469 1.00 86.19 787 ILE A O 1
ATOM 6084 N N . THR A 1 788 ? -18.620 17.215 9.746 1.00 86.88 788 THR A N 1
ATOM 6085 C CA . THR A 1 788 ? -19.870 17.984 9.681 1.00 86.88 788 THR A CA 1
ATOM 6086 C C . THR A 1 788 ? -21.011 17.230 10.345 1.00 86.88 788 THR A C 1
ATOM 6088 O O . THR A 1 788 ? -21.082 16.003 10.255 1.00 86.88 788 THR A O 1
ATOM 6091 N N . GLU A 1 789 ? -21.948 17.952 10.957 1.00 85.38 789 GLU A N 1
ATOM 6092 C CA . GLU A 1 789 ? -23.052 17.344 11.712 1.00 85.38 789 GLU A CA 1
ATOM 6093 C C . GLU A 1 789 ? -24.434 17.584 11.092 1.00 85.38 789 GLU A C 1
ATOM 6095 O O . GLU A 1 789 ? -25.335 16.759 11.260 1.00 85.38 789 GLU A O 1
ATOM 6100 N N . ARG A 1 790 ? -24.628 18.701 10.382 1.00 88.38 790 ARG A N 1
ATOM 6101 C CA . ARG A 1 790 ? -25.952 19.214 9.988 1.00 88.38 790 ARG A CA 1
ATOM 6102 C C . ARG A 1 790 ? -26.141 19.291 8.478 1.00 88.38 790 ARG A C 1
ATOM 6104 O O . ARG A 1 790 ? -27.220 18.957 7.995 1.00 88.38 790 ARG A O 1
ATOM 6111 N N . VAL A 1 791 ? -25.116 19.712 7.744 1.00 90.62 791 VAL A N 1
ATOM 6112 C CA . VAL A 1 791 ? -25.167 19.913 6.292 1.00 90.62 791 VAL A CA 1
ATOM 6113 C C . VAL A 1 791 ? -25.340 18.579 5.558 1.00 90.62 791 VAL A C 1
ATOM 6115 O O . VAL A 1 791 ? -24.771 17.556 5.950 1.00 90.62 791 VAL A O 1
ATOM 6118 N N . GLY A 1 792 ? -26.154 18.564 4.501 1.00 93.06 792 GLY A N 1
ATOM 6119 C CA . GLY A 1 792 ? -26.290 17.408 3.616 1.00 93.06 792 GLY A CA 1
ATOM 6120 C C . GLY A 1 792 ? -25.003 17.122 2.838 1.00 93.06 792 GLY A C 1
ATOM 6121 O O . GLY A 1 792 ? -24.183 18.013 2.629 1.00 93.06 792 GLY A O 1
ATOM 6122 N N . ILE A 1 793 ? -24.823 15.889 2.370 1.00 93.69 793 ILE A N 1
ATOM 6123 C CA . ILE A 1 793 ? -23.646 15.485 1.589 1.00 93.69 793 ILE A CA 1
ATOM 6124 C C . ILE A 1 793 ? -24.129 14.892 0.278 1.00 93.69 793 ILE A C 1
ATOM 6126 O O . ILE A 1 793 ? -24.753 13.833 0.261 1.00 93.69 793 ILE A O 1
ATOM 6130 N N . ARG A 1 794 ? -23.865 15.585 -0.824 1.00 91.06 794 ARG A N 1
ATOM 6131 C CA . ARG A 1 794 ? -24.316 15.195 -2.157 1.00 91.06 794 ARG A CA 1
ATOM 6132 C C . ARG A 1 794 ? -23.117 14.852 -3.031 1.00 91.06 794 ARG A C 1
ATOM 6134 O O . ARG A 1 794 ? -22.080 15.506 -2.942 1.00 91.06 794 ARG A O 1
ATOM 6141 N N . SER A 1 795 ? -23.235 13.826 -3.866 1.00 86.44 795 SER A N 1
ATOM 6142 C CA . SER A 1 795 ? -22.180 13.519 -4.835 1.00 86.44 795 SER A CA 1
ATOM 6143 C C . SER A 1 795 ? -22.108 14.585 -5.934 1.00 86.44 795 SER A C 1
ATOM 6145 O O . SER A 1 795 ? -23.145 15.014 -6.448 1.00 86.44 795 SER A O 1
ATOM 6147 N N . GLY A 1 796 ? -20.898 14.940 -6.367 1.00 70.75 796 GLY A N 1
ATOM 6148 C CA . GLY A 1 796 ? -20.671 15.453 -7.721 1.00 70.75 796 GLY A CA 1
ATOM 6149 C C . GLY A 1 796 ? -21.091 14.385 -8.733 1.00 70.75 796 GLY A C 1
ATOM 6150 O O . GLY A 1 796 ? -21.004 13.193 -8.434 1.00 70.75 796 GLY A O 1
ATOM 6151 N N . SER A 1 797 ? -21.661 14.778 -9.870 1.00 71.94 797 SER A N 1
ATOM 6152 C CA . SER A 1 797 ? -22.521 13.908 -10.685 1.00 71.94 797 SER A CA 1
ATOM 6153 C C . SER A 1 797 ? -21.888 12.551 -11.048 1.00 71.94 797 SER A C 1
ATOM 6155 O O . SER A 1 797 ? -20.864 12.476 -11.713 1.00 71.94 797 SER A O 1
ATOM 6157 N N . VAL A 1 798 ? -22.526 11.446 -10.659 1.00 76.81 798 VAL A N 1
ATOM 6158 C CA . VAL A 1 798 ? -22.094 10.080 -10.983 1.00 76.81 798 VAL A CA 1
ATOM 6159 C C . VAL A 1 798 ? -22.562 9.715 -12.393 1.00 76.81 798 VAL A C 1
ATOM 6161 O O . VAL A 1 798 ? -23.752 9.814 -12.706 1.00 76.81 798 VAL A O 1
ATOM 6164 N N . VAL A 1 799 ? -21.651 9.236 -13.242 1.00 77.38 799 VAL A N 1
ATOM 6165 C CA . VAL A 1 799 ? -21.970 8.764 -14.600 1.00 77.38 799 VAL A CA 1
ATOM 6166 C C . VAL A 1 799 ? -22.288 7.267 -14.556 1.00 77.38 799 VAL A C 1
ATOM 6168 O O . VAL A 1 799 ? -21.492 6.426 -14.962 1.00 77.38 799 VAL A O 1
ATOM 6171 N N . LEU A 1 800 ? -23.468 6.916 -14.029 1.00 78.75 800 LEU A N 1
ATOM 6172 C CA . LEU A 1 800 ? -23.880 5.518 -13.805 1.00 78.75 800 LEU A CA 1
ATOM 6173 C C . LEU A 1 800 ? -23.656 4.555 -14.984 1.00 78.75 800 LEU A C 1
ATOM 6175 O O . LEU A 1 800 ? -23.242 3.432 -14.711 1.00 78.75 800 LEU A O 1
ATOM 6179 N N . PRO A 1 801 ? -23.858 4.937 -16.265 1.00 80.56 801 PRO A N 1
ATOM 6180 C CA . PRO A 1 801 ? -23.602 4.037 -17.393 1.00 80.56 801 PRO A CA 1
ATOM 6181 C C . PRO A 1 801 ? -22.175 3.485 -17.487 1.00 80.56 801 PRO A C 1
ATOM 6183 O O . PRO A 1 801 ? -21.940 2.553 -18.251 1.00 80.56 801 PRO A O 1
ATOM 6186 N N . LEU A 1 802 ? -21.221 4.058 -16.756 1.00 72.75 802 LEU A N 1
ATOM 6187 C CA . LEU A 1 802 ? -19.836 3.609 -16.737 1.00 72.75 802 LEU A CA 1
ATOM 6188 C C . LEU A 1 802 ? -19.463 2.868 -15.439 1.00 72.75 802 LEU A C 1
ATOM 6190 O O . LEU A 1 802 ? -18.346 2.374 -15.307 1.00 72.75 802 LEU A O 1
ATOM 6194 N N . HIS A 1 803 ? -20.368 2.774 -14.462 1.00 75.81 803 HIS A N 1
ATOM 6195 C CA . HIS A 1 803 ? -20.065 2.260 -13.126 1.00 75.81 803 HIS A CA 1
ATOM 6196 C C . HIS A 1 803 ? -20.838 0.990 -12.792 1.00 75.81 803 HIS A C 1
ATOM 6198 O O . HIS A 1 803 ? -21.956 0.771 -13.248 1.00 75.81 803 HIS A O 1
ATOM 6204 N N . ASP A 1 804 ? -20.245 0.159 -11.932 1.00 80.88 804 ASP A N 1
ATOM 6205 C CA . ASP A 1 804 ? -20.972 -0.955 -11.334 1.00 80.88 804 ASP A CA 1
ATOM 6206 C C . ASP A 1 804 ? -21.942 -0.420 -10.268 1.00 80.88 804 ASP A C 1
ATOM 6208 O O . ASP A 1 804 ? -21.521 0.055 -9.208 1.00 80.88 804 ASP A O 1
ATOM 6212 N N . THR A 1 805 ? -23.244 -0.503 -10.550 1.00 85.38 805 THR A N 1
ATOM 6213 C CA . THR A 1 805 ? -24.324 -0.019 -9.680 1.00 85.38 805 THR A CA 1
ATOM 6214 C C . THR A 1 805 ? -24.258 -0.614 -8.265 1.00 85.38 805 THR A C 1
ATOM 6216 O O . THR A 1 805 ? -24.603 0.074 -7.305 1.00 85.38 805 THR A O 1
ATOM 6219 N N . ILE A 1 806 ? -23.769 -1.851 -8.091 1.00 83.38 806 ILE A N 1
ATOM 6220 C CA . ILE A 1 806 ? -23.622 -2.479 -6.761 1.00 83.38 806 ILE A CA 1
ATOM 6221 C C . ILE A 1 806 ? -22.530 -1.780 -5.967 1.00 83.38 806 ILE A C 1
ATOM 6223 O O . ILE A 1 806 ? -22.733 -1.439 -4.806 1.00 83.38 806 ILE A O 1
ATOM 6227 N N . ARG A 1 807 ? -21.389 -1.527 -6.608 1.00 83.62 807 ARG A N 1
ATOM 6228 C CA . ARG A 1 807 ? -20.265 -0.842 -5.977 1.00 83.62 807 ARG A CA 1
ATOM 6229 C C . ARG A 1 807 ? -20.647 0.579 -5.568 1.00 83.62 807 ARG A C 1
ATOM 6231 O O . ARG A 1 807 ? -20.335 0.992 -4.456 1.00 83.62 807 ARG A O 1
ATOM 6238 N N . VAL A 1 808 ? -21.377 1.297 -6.426 1.00 86.56 808 VAL A N 1
ATOM 6239 C CA . VAL A 1 808 ? -21.935 2.617 -6.084 1.00 86.56 808 VAL A CA 1
ATOM 6240 C C . VAL A 1 808 ? -22.858 2.508 -4.865 1.00 86.56 808 VAL A C 1
ATOM 6242 O O . VAL A 1 808 ? -22.741 3.310 -3.941 1.00 86.56 808 VAL A O 1
ATOM 6245 N N . ALA A 1 809 ? -23.733 1.500 -4.822 1.00 87.38 809 ALA A N 1
ATOM 6246 C CA . ALA A 1 809 ? -24.635 1.281 -3.695 1.00 87.38 809 ALA A CA 1
ATOM 6247 C C . ALA A 1 809 ? -23.889 0.991 -2.382 1.00 87.38 809 ALA A C 1
ATOM 6249 O O . ALA A 1 809 ? -24.216 1.574 -1.352 1.00 87.38 809 ALA A O 1
ATOM 6250 N N . GLU A 1 810 ? -22.880 0.119 -2.408 1.00 85.75 810 GLU A N 1
ATOM 6251 C CA . GLU A 1 810 ? -22.083 -0.249 -1.234 1.00 85.75 810 GLU A CA 1
ATOM 6252 C C . GLU A 1 810 ? -21.269 0.933 -0.710 1.00 85.75 810 GLU A C 1
ATOM 6254 O O . GLU A 1 810 ? -21.386 1.280 0.466 1.00 85.75 810 GLU A O 1
ATOM 6259 N N . GLU A 1 811 ? -20.508 1.604 -1.574 1.00 87.56 811 GLU A N 1
ATOM 6260 C CA . GLU A 1 811 ? -19.676 2.741 -1.174 1.00 87.56 811 GLU A CA 1
ATOM 6261 C C . GLU A 1 811 ? -20.526 3.859 -0.556 1.00 87.56 811 GLU A C 1
ATOM 6263 O O . GLU A 1 811 ? -20.218 4.355 0.531 1.00 87.56 811 GLU A O 1
ATOM 6268 N N . TRP A 1 812 ? -21.650 4.212 -1.184 1.00 89.12 812 TRP A N 1
ATOM 6269 C CA . TRP A 1 812 ? -22.519 5.271 -0.675 1.00 89.12 812 TRP A CA 1
ATOM 6270 C C . TRP A 1 812 ? -23.390 4.840 0.502 1.00 89.12 812 TRP A C 1
ATOM 6272 O O . TRP A 1 812 ? -23.744 5.693 1.312 1.00 89.12 812 TRP A O 1
ATOM 6282 N N . SER A 1 813 ? -23.660 3.544 0.686 1.00 88.75 813 SER A N 1
ATOM 6283 C CA . SER A 1 813 ? -24.268 3.047 1.927 1.00 88.75 813 SER A CA 1
ATOM 6284 C C . SER A 1 813 ? -23.350 3.263 3.132 1.00 88.75 813 SER A C 1
ATOM 6286 O O . SER A 1 813 ? -23.826 3.596 4.216 1.00 88.75 813 SER A O 1
ATOM 6288 N N . VAL A 1 814 ? -22.029 3.141 2.959 1.00 86.25 814 VAL A N 1
ATOM 6289 C CA . VAL A 1 814 ? -21.056 3.427 4.021 1.00 86.25 814 VAL A CA 1
ATOM 6290 C C . VAL A 1 814 ? -21.067 4.916 4.354 1.00 86.25 814 VAL A C 1
ATOM 6292 O O . VAL A 1 814 ? -21.163 5.270 5.528 1.00 86.25 814 VAL A O 1
ATOM 6295 N N . VAL A 1 815 ? -21.046 5.791 3.343 1.00 86.94 815 VAL A N 1
ATOM 6296 C CA . VAL A 1 815 ? -21.151 7.247 3.555 1.00 86.94 815 VAL A CA 1
ATOM 6297 C C . VAL A 1 815 ? -22.485 7.610 4.213 1.00 86.94 815 VAL A C 1
ATOM 6299 O O . VAL A 1 815 ? -22.519 8.447 5.111 1.00 86.94 815 VAL A O 1
ATOM 6302 N N . ASP A 1 816 ? -23.585 6.962 3.834 1.00 89.88 816 ASP A N 1
ATOM 6303 C CA . ASP A 1 816 ? -24.898 7.166 4.448 1.00 89.88 816 ASP A CA 1
ATOM 6304 C C . ASP A 1 816 ? -24.914 6.763 5.928 1.00 89.88 816 ASP A C 1
ATOM 6306 O O . ASP A 1 816 ? -25.467 7.473 6.762 1.00 89.88 816 ASP A O 1
ATOM 6310 N N . ASN A 1 817 ? -24.234 5.672 6.282 1.00 86.31 817 ASN A N 1
ATOM 6311 C CA . ASN A 1 817 ? -24.066 5.254 7.673 1.00 86.31 817 ASN A CA 1
ATOM 6312 C C . ASN A 1 817 ? -23.162 6.213 8.469 1.00 86.31 817 ASN A C 1
ATOM 6314 O O . ASN A 1 817 ? -23.465 6.515 9.621 1.00 86.31 817 ASN A O 1
ATOM 6318 N N . LEU A 1 818 ? -22.080 6.718 7.867 1.00 83.12 818 LEU A N 1
ATOM 6319 C CA . LEU A 1 818 ? -21.147 7.657 8.507 1.00 83.12 818 LEU A CA 1
ATOM 6320 C C . LEU A 1 818 ? -21.758 9.049 8.707 1.00 83.12 818 LEU A C 1
ATOM 6322 O O . LEU A 1 818 ? -21.700 9.612 9.796 1.00 83.12 818 LEU A O 1
ATOM 6326 N N . SER A 1 819 ? -22.356 9.597 7.648 1.00 85.06 819 SER A N 1
ATOM 6327 C CA . SER A 1 819 ? -23.076 10.879 7.659 1.00 85.06 819 SER A CA 1
ATOM 6328 C C . SER A 1 819 ? -24.404 10.784 8.383 1.00 85.06 819 SER A C 1
ATOM 6330 O O . SER A 1 819 ? -24.982 11.799 8.778 1.00 85.06 819 SER A O 1
ATOM 6332 N N . ASN A 1 820 ? -24.858 9.552 8.586 1.00 86.56 820 ASN A N 1
ATOM 6333 C CA . ASN A 1 820 ? -26.020 9.248 9.351 1.00 86.56 820 ASN A CA 1
ATOM 6334 C C . ASN A 1 820 ? -27.309 9.805 8.685 1.00 86.56 820 ASN A C 1
ATOM 6336 O O . ASN A 1 820 ? -28.056 10.650 9.181 1.00 86.56 820 ASN A O 1
ATOM 6340 N N . GLY A 1 821 ? -27.549 9.308 7.478 1.00 87.56 821 GLY A N 1
ATOM 6341 C CA . GLY A 1 821 ? -28.755 9.589 6.718 1.00 87.56 821 GLY A CA 1
ATOM 6342 C C . GLY A 1 821 ? -28.805 10.961 6.049 1.00 87.56 821 GLY A C 1
ATOM 6343 O O . GLY A 1 821 ? -29.890 11.423 5.704 1.00 87.56 821 GLY A O 1
ATOM 6344 N N . ARG A 1 822 ? -27.658 11.634 5.890 1.00 93.00 822 ARG A N 1
ATOM 6345 C CA . ARG A 1 822 ? -27.552 12.969 5.268 1.00 93.00 822 ARG A CA 1
ATOM 6346 C C . ARG A 1 822 ? -27.091 12.925 3.806 1.00 93.00 822 ARG A C 1
ATOM 6348 O O . ARG A 1 822 ? -26.766 13.968 3.240 1.00 93.00 822 ARG A O 1
ATOM 6355 N N . VAL A 1 823 ? -27.025 11.740 3.200 1.00 91.62 823 VAL A N 1
ATOM 6356 C CA . VAL A 1 823 ? -26.471 11.543 1.854 1.00 91.62 823 VAL A CA 1
ATOM 6357 C C . VAL A 1 823 ? -27.505 11.750 0.749 1.00 91.62 823 VAL A C 1
ATOM 6359 O O . VAL A 1 823 ? -28.657 11.346 0.867 1.00 91.62 823 VAL A O 1
ATOM 6362 N N . GLY A 1 824 ? -27.065 12.326 -0.366 1.00 91.19 824 GLY A N 1
ATOM 6363 C CA . GLY A 1 824 ? -27.786 12.347 -1.633 1.00 91.19 824 GLY A CA 1
ATOM 6364 C C . GLY A 1 824 ? -26.870 12.006 -2.805 1.00 91.19 824 GLY A C 1
ATOM 6365 O O . GLY A 1 824 ? -25.670 12.273 -2.760 1.00 91.19 824 GLY A O 1
ATOM 6366 N N . LEU A 1 825 ? -27.426 11.435 -3.871 1.00 89.94 825 LEU A N 1
ATOM 6367 C CA . LEU A 1 825 ? -26.667 11.109 -5.082 1.00 89.94 825 LEU A CA 1
ATOM 6368 C C . LEU A 1 825 ? -27.123 11.937 -6.276 1.00 89.94 825 LEU A C 1
ATOM 6370 O O . LEU A 1 825 ? -28.310 12.052 -6.539 1.00 89.94 825 LEU A O 1
ATOM 6374 N N . SER A 1 826 ? -26.185 12.496 -7.023 1.00 88.50 826 SER A N 1
ATOM 6375 C CA . SER A 1 826 ? -26.464 13.173 -8.288 1.00 88.50 826 SER A CA 1
ATOM 6376 C C . SER A 1 826 ? -26.041 12.297 -9.454 1.00 88.50 826 SER A C 1
ATOM 6378 O O . SER A 1 826 ? -24.967 11.703 -9.398 1.00 88.50 826 SER A O 1
ATOM 6380 N N . PHE A 1 827 ? -26.841 12.235 -10.516 1.00 87.75 827 PHE A N 1
ATOM 6381 C CA . PHE A 1 827 ? -26.572 11.412 -11.694 1.00 87.75 827 PHE A CA 1
ATOM 6382 C C . PHE A 1 827 ? -26.506 12.257 -12.962 1.00 87.75 827 PHE A C 1
ATOM 6384 O O . PHE A 1 827 ? -27.442 12.993 -13.285 1.00 87.75 827 PHE A O 1
ATOM 6391 N N . ALA A 1 828 ? -25.408 12.118 -13.705 1.00 79.50 828 ALA A N 1
ATOM 6392 C CA . ALA A 1 828 ? -25.210 12.781 -14.987 1.00 79.50 828 ALA A CA 1
ATOM 6393 C C . ALA A 1 828 ? -25.483 11.832 -16.158 1.00 79.50 828 ALA A C 1
ATOM 6395 O O . ALA A 1 828 ? -25.071 10.674 -16.158 1.00 79.50 828 ALA A O 1
ATOM 6396 N N . SER A 1 829 ? -26.087 12.362 -17.224 1.00 67.19 829 SER A N 1
ATOM 6397 C CA . SER A 1 829 ? -26.388 11.600 -18.444 1.00 67.19 829 SER A CA 1
ATOM 6398 C C . SER A 1 829 ? -25.181 11.348 -19.370 1.00 67.19 829 SER A C 1
ATOM 6400 O O . SER A 1 829 ? -25.385 10.921 -20.506 1.00 67.19 829 SER A O 1
ATOM 6402 N N . GLY A 1 830 ? -23.953 11.648 -18.923 1.00 61.69 830 GLY A N 1
ATOM 6403 C CA . GLY A 1 830 ? -22.711 11.569 -19.708 1.00 61.69 830 GLY A CA 1
ATOM 6404 C C . GLY A 1 830 ? -22.509 12.785 -20.619 1.00 61.69 830 GLY A C 1
ATOM 6405 O O . GLY A 1 830 ? -23.056 12.834 -21.722 1.00 61.69 830 GLY A O 1
ATOM 6406 N N . TRP A 1 831 ? -21.770 13.785 -20.131 1.00 56.25 831 TRP A N 1
ATOM 6407 C CA . TRP A 1 831 ? -21.642 15.109 -20.756 1.00 56.25 831 TRP A CA 1
ATOM 6408 C C . TRP A 1 831 ? -20.672 15.136 -21.938 1.00 56.25 831 TRP A C 1
ATOM 6410 O O . TRP A 1 831 ? -20.844 15.973 -22.825 1.00 56.25 831 TRP A O 1
ATOM 6420 N N . HIS A 1 832 ? -19.682 14.239 -21.966 1.00 58.06 832 HIS A N 1
ATOM 6421 C CA . HIS A 1 832 ? -18.639 14.233 -22.983 1.00 58.06 832 HIS A CA 1
ATOM 6422 C C . HIS A 1 832 ? -18.517 12.854 -23.643 1.00 58.06 832 HIS A C 1
ATOM 6424 O O . HIS A 1 832 ? -18.470 11.827 -22.973 1.00 58.06 832 HIS A O 1
ATOM 6430 N N . ASP A 1 833 ? -18.402 12.810 -24.971 1.00 59.69 833 ASP A N 1
ATOM 6431 C CA . ASP A 1 833 ? -18.280 11.546 -25.720 1.00 59.69 833 ASP A CA 1
ATOM 6432 C C . ASP A 1 833 ? -17.031 10.742 -25.304 1.00 59.69 833 ASP A C 1
ATOM 6434 O O . ASP A 1 833 ? -17.005 9.516 -25.376 1.00 59.69 833 ASP A O 1
ATOM 6438 N N . ARG A 1 834 ? -16.003 11.443 -24.803 1.00 54.91 834 ARG A N 1
ATOM 6439 C CA . ARG A 1 834 ? -14.767 10.840 -24.272 1.00 54.91 834 ARG A CA 1
ATOM 6440 C C . ARG A 1 834 ? -14.967 10.063 -22.969 1.00 54.91 834 ARG A C 1
ATOM 6442 O O . ARG A 1 834 ? -14.160 9.190 -22.675 1.00 54.91 834 ARG A O 1
ATOM 6449 N N . ASP A 1 835 ? -16.045 10.316 -22.234 1.00 56.41 835 ASP A N 1
ATOM 6450 C CA . ASP A 1 835 ? -16.343 9.605 -20.985 1.00 56.41 835 ASP A CA 1
ATOM 6451 C C . ASP A 1 835 ? -16.578 8.109 -21.247 1.00 56.41 835 ASP A C 1
ATOM 6453 O O . ASP A 1 835 ? -16.335 7.264 -20.393 1.00 56.41 835 ASP A O 1
ATOM 6457 N N . PHE A 1 836 ? -16.994 7.774 -22.471 1.00 64.69 836 PHE A N 1
ATOM 6458 C CA . PHE A 1 836 ? -17.336 6.424 -22.901 1.00 64.69 836 PHE A CA 1
ATOM 6459 C C . PHE A 1 836 ? -16.196 5.712 -23.637 1.00 64.69 836 PHE A C 1
ATOM 6461 O O . PHE A 1 836 ? -16.430 4.654 -24.209 1.00 64.69 836 PHE A O 1
ATOM 6468 N N . ILE A 1 837 ? -14.957 6.227 -23.614 1.00 60.78 837 ILE A N 1
ATOM 6469 C CA . ILE A 1 837 ? -13.803 5.561 -24.258 1.00 60.78 837 ILE A CA 1
ATOM 6470 C C . ILE A 1 837 ? -13.633 4.113 -23.765 1.00 60.78 837 ILE A C 1
ATOM 6472 O O . ILE A 1 837 ? -13.266 3.239 -24.547 1.00 60.78 837 ILE A O 1
ATOM 6476 N N . PHE A 1 838 ? -13.948 3.850 -22.494 1.00 53.28 838 PHE A N 1
ATOM 6477 C CA . PHE A 1 838 ? -13.795 2.537 -21.855 1.00 53.28 838 PHE A CA 1
ATOM 6478 C C . PHE A 1 838 ? -15.066 1.671 -21.857 1.00 53.28 838 PHE A C 1
ATOM 6480 O O . PHE A 1 838 ? -15.006 0.518 -21.442 1.00 53.28 838 PHE A O 1
ATOM 6487 N N . ALA A 1 839 ? -16.201 2.210 -22.311 1.00 66.69 839 ALA A N 1
ATOM 6488 C CA . ALA A 1 839 ? -17.459 1.478 -22.495 1.00 66.69 839 ALA A CA 1
ATOM 6489 C C . ALA A 1 839 ? -18.240 2.061 -23.692 1.00 66.69 839 ALA A C 1
ATOM 6491 O O . ALA A 1 839 ? -19.351 2.585 -23.523 1.00 66.69 839 ALA A O 1
ATOM 6492 N N . PRO A 1 840 ? -17.648 2.055 -24.903 1.00 71.31 840 PRO A N 1
ATOM 6493 C CA . PRO A 1 840 ? -18.218 2.722 -26.073 1.00 71.31 840 PRO A CA 1
ATOM 6494 C C . PRO A 1 840 ? -19.595 2.165 -26.454 1.00 71.31 840 PRO A C 1
ATOM 6496 O O . PRO A 1 840 ? -20.438 2.898 -26.967 1.00 71.31 840 PRO A O 1
ATOM 6499 N N . GLU A 1 841 ? -19.867 0.899 -26.142 1.00 73.94 841 GLU A N 1
ATOM 6500 C CA . GLU A 1 841 ? -21.162 0.245 -26.321 1.00 73.94 841 GLU A CA 1
ATOM 6501 C C . GLU A 1 841 ? -22.296 0.888 -25.508 1.00 73.94 841 GLU A C 1
ATOM 6503 O O . GLU A 1 841 ? -23.449 0.861 -25.938 1.00 73.94 841 GLU A O 1
ATOM 6508 N N . ASN A 1 842 ? -21.985 1.517 -24.369 1.00 75.44 842 ASN A N 1
ATOM 6509 C CA . ASN A 1 842 ? -22.984 2.173 -23.526 1.00 75.44 842 ASN A CA 1
ATOM 6510 C C . ASN A 1 842 ? -23.312 3.591 -24.008 1.00 75.44 842 ASN A C 1
ATOM 6512 O O . ASN A 1 842 ? -24.289 4.175 -23.542 1.00 75.44 842 ASN A O 1
ATOM 6516 N N . PHE A 1 843 ? -22.533 4.162 -24.935 1.00 78.94 843 PHE A N 1
ATOM 6517 C CA . PHE A 1 843 ? -22.697 5.551 -25.367 1.00 78.94 843 PHE A CA 1
ATOM 6518 C C . PHE A 1 843 ? -24.026 5.797 -26.090 1.00 78.94 843 PHE A C 1
ATOM 6520 O O . PHE A 1 843 ? -24.707 6.785 -25.800 1.00 78.94 843 PHE A O 1
ATOM 6527 N N . GLU A 1 844 ? -24.426 4.916 -27.012 1.00 76.19 844 GLU A N 1
ATOM 6528 C CA . GLU A 1 844 ? -25.651 5.098 -27.809 1.00 76.19 844 GLU A CA 1
ATOM 6529 C C . GLU A 1 844 ? -26.924 5.049 -26.947 1.00 76.19 844 GLU A C 1
ATOM 6531 O O . GLU A 1 844 ? -27.847 5.829 -27.183 1.00 76.19 844 GLU A O 1
ATOM 6536 N N . ASP A 1 845 ? -26.938 4.214 -25.900 1.00 77.31 845 ASP A N 1
ATOM 6537 C CA . ASP A 1 845 ? -28.088 4.007 -25.002 1.00 77.31 845 ASP A CA 1
ATOM 6538 C C . ASP A 1 845 ? -27.918 4.668 -23.617 1.00 77.31 845 ASP A C 1
ATOM 6540 O O . ASP A 1 845 ? -28.691 4.434 -22.688 1.00 77.31 845 ASP A O 1
ATOM 6544 N N . ARG A 1 846 ? -26.908 5.535 -23.456 1.00 78.19 846 ARG A N 1
ATOM 6545 C CA . ARG A 1 846 ? -26.466 6.079 -22.155 1.00 78.19 846 ARG A CA 1
ATOM 6546 C C . ARG A 1 846 ? -27.574 6.669 -21.284 1.00 78.19 846 ARG A C 1
ATOM 6548 O O . ARG A 1 846 ? -27.513 6.578 -20.061 1.00 78.19 846 ARG A O 1
ATOM 6555 N N . LYS A 1 847 ? -28.597 7.272 -21.898 1.00 75.44 847 LYS A N 1
ATOM 6556 C CA . LYS A 1 847 ? -29.731 7.871 -21.179 1.00 75.44 847 LYS A CA 1
ATOM 6557 C C . LYS A 1 847 ? -30.657 6.812 -20.588 1.00 75.44 847 LYS A C 1
ATOM 6559 O O . LYS A 1 847 ? -30.996 6.909 -19.414 1.00 75.44 847 LYS A O 1
ATOM 6564 N N . GLU A 1 848 ? -31.050 5.813 -21.373 1.00 82.56 848 GLU A N 1
ATOM 6565 C CA . GLU A 1 848 ? -31.947 4.751 -20.901 1.00 82.56 848 GLU A CA 1
ATOM 6566 C C . GLU A 1 848 ? -31.218 3.816 -19.928 1.00 82.56 848 GLU A C 1
ATOM 6568 O O . GLU A 1 848 ? -31.786 3.429 -18.907 1.00 82.56 848 GLU A O 1
ATOM 6573 N N . VAL A 1 849 ? -29.930 3.537 -20.173 1.00 82.75 849 VAL A N 1
ATOM 6574 C CA . VAL A 1 849 ? -29.061 2.813 -19.232 1.00 82.75 849 VAL A CA 1
ATOM 6575 C C . VAL A 1 849 ? -29.015 3.529 -17.885 1.00 82.75 849 VAL A C 1
ATOM 6577 O O . VAL A 1 849 ? -29.295 2.902 -16.870 1.00 82.75 849 VAL A O 1
ATOM 6580 N N . MET A 1 850 ? -28.742 4.839 -17.858 1.00 86.38 850 MET A N 1
ATOM 6581 C CA . MET A 1 850 ? -28.709 5.614 -16.612 1.00 86.38 850 MET A CA 1
ATOM 6582 C C . MET A 1 850 ? -30.015 5.466 -15.821 1.00 86.38 850 MET A C 1
ATOM 6584 O O . MET A 1 850 ? -29.973 5.169 -14.631 1.00 86.38 850 MET A O 1
ATOM 6588 N N . PHE A 1 851 ? -31.174 5.637 -16.464 1.00 86.56 851 PHE A N 1
ATOM 6589 C CA . PHE A 1 851 ? -32.461 5.533 -15.771 1.00 86.56 851 PHE A CA 1
ATOM 6590 C C . PHE A 1 851 ? -32.737 4.122 -15.238 1.00 86.56 851 PHE A C 1
ATOM 6592 O O . PHE A 1 851 ? -33.183 3.986 -14.099 1.00 86.56 851 PHE A O 1
ATOM 6599 N N . ARG A 1 852 ? -32.400 3.077 -16.003 1.00 86.88 852 ARG A N 1
ATOM 6600 C CA . ARG A 1 852 ? -32.496 1.684 -15.543 1.00 86.88 852 ARG A CA 1
ATOM 6601 C C . ARG A 1 852 ? -31.585 1.417 -14.342 1.00 86.88 852 ARG A C 1
ATOM 6603 O O . ARG A 1 852 ? -32.013 0.787 -13.379 1.00 86.88 852 ARG A O 1
ATOM 6610 N N . GLU A 1 853 ? -30.346 1.903 -14.371 1.00 88.12 853 GLU A N 1
ATOM 6611 C CA . GLU A 1 853 ? -29.406 1.716 -13.260 1.00 88.12 853 GLU A CA 1
ATOM 6612 C C . GLU A 1 853 ? -29.838 2.478 -11.996 1.00 88.12 853 GLU A C 1
ATOM 6614 O O . GLU A 1 853 ? -29.658 1.965 -10.894 1.00 88.12 853 GLU A O 1
ATOM 6619 N N . ILE A 1 854 ? -30.488 3.644 -12.121 1.00 89.50 854 ILE A N 1
ATOM 6620 C CA . ILE A 1 854 ? -31.084 4.355 -10.973 1.00 89.50 854 ILE A CA 1
ATOM 6621 C C . ILE A 1 854 ? -32.167 3.498 -10.304 1.00 89.50 854 ILE A C 1
ATOM 6623 O O . ILE A 1 854 ? -32.224 3.417 -9.075 1.00 89.50 854 ILE A O 1
ATOM 6627 N N . GLU A 1 855 ? -33.029 2.844 -11.083 1.00 87.56 855 GLU A N 1
ATOM 6628 C CA . GLU A 1 855 ? -34.058 1.951 -10.538 1.00 87.56 855 GLU A CA 1
ATOM 6629 C C . GLU A 1 855 ? -33.437 0.745 -9.821 1.00 87.56 855 GLU A C 1
ATOM 6631 O O . GLU A 1 855 ? -33.833 0.437 -8.691 1.00 87.56 855 GLU A O 1
ATOM 6636 N N . THR A 1 856 ? -32.420 0.119 -10.428 1.00 88.25 856 THR A N 1
ATOM 6637 C CA . THR A 1 856 ? -31.631 -0.960 -9.812 1.00 88.25 856 THR A CA 1
ATOM 6638 C C . THR A 1 856 ? -31.005 -0.504 -8.495 1.00 88.25 856 THR A C 1
ATOM 6640 O O . THR A 1 856 ? -31.118 -1.192 -7.478 1.00 88.25 856 THR A O 1
ATOM 6643 N N . LEU A 1 857 ? -30.390 0.679 -8.483 1.00 90.00 857 LEU A N 1
ATOM 6644 C CA . LEU A 1 857 ? -29.773 1.260 -7.297 1.00 90.00 857 LEU A CA 1
ATOM 6645 C C . LEU A 1 857 ? -30.799 1.490 -6.186 1.00 90.00 857 LEU A C 1
ATOM 6647 O O . LEU A 1 857 ? -30.541 1.134 -5.041 1.00 90.00 857 LEU A O 1
ATOM 6651 N N . ARG A 1 858 ? -31.983 2.030 -6.501 1.00 89.00 858 ARG A N 1
ATOM 6652 C CA . ARG A 1 858 ? -33.058 2.230 -5.513 1.00 89.00 858 ARG A CA 1
ATOM 6653 C C . ARG A 1 858 ? -33.570 0.910 -4.939 1.00 89.00 858 ARG A C 1
ATOM 6655 O O . ARG A 1 858 ? -33.847 0.847 -3.744 1.00 89.00 858 ARG A O 1
ATOM 6662 N N . ALA A 1 859 ? -33.690 -0.133 -5.760 1.00 87.81 859 ALA A N 1
ATOM 6663 C CA . ALA A 1 859 ? -34.071 -1.465 -5.290 1.00 87.81 859 ALA A CA 1
ATOM 6664 C C . ALA A 1 859 ? -33.034 -2.019 -4.301 1.00 87.81 859 ALA A C 1
ATOM 6666 O O . ALA A 1 859 ? -33.374 -2.395 -3.177 1.00 87.81 859 ALA A O 1
ATOM 6667 N N . LEU A 1 860 ? -31.756 -1.967 -4.679 1.00 88.50 860 LEU A N 1
ATOM 6668 C CA . LEU A 1 860 ? -30.630 -2.328 -3.822 1.00 88.50 860 LEU A CA 1
ATOM 6669 C C . LEU A 1 860 ? -30.605 -1.516 -2.514 1.00 88.50 860 LEU A C 1
ATOM 6671 O O . LEU A 1 860 ? -30.411 -2.084 -1.438 1.00 88.50 860 LEU A O 1
ATOM 6675 N N . TRP A 1 861 ? -30.867 -0.207 -2.589 1.00 90.56 861 TRP A N 1
ATOM 6676 C CA . TRP A 1 861 ? -30.912 0.708 -1.443 1.00 90.56 861 TRP A CA 1
ATOM 6677 C C . TRP A 1 861 ? -32.032 0.358 -0.455 1.00 90.56 861 TRP A C 1
ATOM 6679 O O . TRP A 1 861 ? -31.826 0.390 0.756 1.00 90.56 861 TRP A O 1
ATOM 6689 N N . ARG A 1 862 ? -33.198 -0.075 -0.959 1.00 87.12 862 ARG A N 1
ATOM 6690 C CA . ARG A 1 862 ? -34.308 -0.611 -0.146 1.00 87.12 862 ARG A CA 1
ATOM 6691 C C . ARG A 1 862 ? -34.025 -1.998 0.445 1.00 87.12 862 ARG A C 1
ATOM 6693 O O . ARG A 1 862 ? -34.838 -2.521 1.211 1.00 87.12 862 ARG A O 1
ATOM 6700 N N . GLY A 1 863 ? -32.882 -2.601 0.119 1.00 82.50 863 GLY A N 1
ATOM 6701 C CA . GLY A 1 863 ? -32.479 -3.924 0.586 1.00 82.50 863 GLY A CA 1
ATOM 6702 C C . GLY A 1 863 ? -33.068 -5.080 -0.224 1.00 82.50 863 GLY A C 1
ATOM 6703 O O . GLY A 1 863 ? -33.057 -6.216 0.262 1.00 82.50 863 GLY A O 1
ATOM 6704 N N . GLU A 1 864 ? -33.582 -4.807 -1.426 1.00 87.44 864 GLU A N 1
ATOM 6705 C CA . GLU A 1 864 ? -33.940 -5.838 -2.401 1.00 87.44 864 GLU A CA 1
ATOM 6706 C C . GLU A 1 864 ? -32.662 -6.519 -2.921 1.00 87.44 864 GLU A C 1
ATOM 6708 O O . GLU A 1 864 ? -31.582 -5.924 -2.939 1.00 87.44 864 GLU A O 1
ATOM 6713 N N . SER A 1 865 ? -32.761 -7.789 -3.313 1.00 81.25 865 SER A N 1
ATOM 6714 C CA . SER A 1 865 ? -31.645 -8.508 -3.922 1.00 81.25 865 SER A CA 1
ATOM 6715 C C . SER A 1 865 ? -31.722 -8.496 -5.438 1.00 81.25 865 SER A C 1
ATOM 6717 O O . SER A 1 865 ? -32.805 -8.533 -6.022 1.00 81.25 865 SER A O 1
ATOM 6719 N N . ILE A 1 866 ? -30.555 -8.501 -6.080 1.00 83.00 866 ILE A N 1
ATOM 6720 C CA . ILE A 1 866 ? -30.444 -8.676 -7.530 1.00 83.00 866 ILE A CA 1
ATOM 6721 C C . ILE A 1 866 ? -29.683 -9.956 -7.850 1.00 83.00 866 ILE A C 1
ATOM 6723 O O . ILE A 1 866 ? -28.806 -10.380 -7.099 1.00 83.00 866 ILE A O 1
ATOM 6727 N N . THR A 1 867 ? -30.028 -10.589 -8.968 1.00 80.00 867 THR A N 1
ATOM 6728 C CA . THR A 1 867 ? -29.368 -11.816 -9.432 1.00 80.00 867 THR A CA 1
ATOM 6729 C C . THR A 1 867 ? -28.408 -11.471 -10.562 1.00 80.00 867 THR A C 1
ATOM 6731 O O . THR A 1 867 ? -28.817 -10.850 -11.542 1.00 80.00 867 THR A O 1
ATOM 6734 N N . ARG A 1 868 ? -27.138 -11.874 -10.442 1.00 75.94 868 ARG A N 1
ATOM 6735 C CA . ARG A 1 868 ? -26.114 -11.664 -11.475 1.00 75.94 868 ARG A CA 1
ATOM 6736 C C . ARG A 1 868 ? -25.488 -12.989 -11.894 1.00 75.94 868 ARG A C 1
ATOM 6738 O O . ARG A 1 868 ? -25.249 -13.869 -11.071 1.00 75.94 868 ARG A O 1
ATOM 6745 N N . MET A 1 869 ? -25.194 -13.112 -13.184 1.00 62.25 869 MET A N 1
ATOM 6746 C CA . MET A 1 869 ? -24.459 -14.251 -13.730 1.00 62.25 869 MET A CA 1
ATOM 6747 C C . MET A 1 869 ? -22.968 -14.124 -13.407 1.00 62.25 869 MET A C 1
ATOM 6749 O O . MET A 1 869 ? -22.312 -13.194 -13.870 1.00 62.25 869 MET A O 1
ATOM 6753 N N . ALA A 1 870 ? -22.432 -15.070 -12.637 1.00 63.31 870 ALA A N 1
ATOM 6754 C CA . ALA A 1 870 ? -21.004 -15.232 -12.390 1.00 63.31 870 ALA A CA 1
ATOM 6755 C C . ALA A 1 870 ? -20.459 -16.451 -13.167 1.00 63.31 870 ALA A C 1
ATOM 6757 O O . ALA A 1 870 ? -21.232 -17.341 -13.534 1.00 63.31 870 ALA A O 1
ATOM 6758 N N . PRO A 1 871 ? -19.130 -16.580 -13.362 1.00 54.12 871 PRO A N 1
ATOM 6759 C CA . PRO A 1 871 ? -18.525 -17.720 -14.067 1.00 54.12 871 PRO A CA 1
ATOM 6760 C C . PRO A 1 871 ? -18.883 -19.106 -13.494 1.00 54.12 871 PRO A C 1
ATOM 6762 O O . PRO A 1 871 ? -18.719 -20.115 -14.174 1.00 54.12 871 PRO A O 1
ATOM 6765 N N . LYS A 1 872 ? -19.369 -19.167 -12.244 1.00 59.03 872 LYS A N 1
ATOM 6766 C CA . LYS A 1 872 ? -19.773 -20.394 -11.533 1.00 59.03 872 LYS A CA 1
ATOM 6767 C C . LYS A 1 872 ? -21.297 -20.543 -11.334 1.00 59.03 872 LYS A C 1
ATOM 6769 O O . LYS A 1 872 ? -21.705 -21.478 -10.651 1.00 59.03 872 LYS A O 1
ATOM 6774 N N . GLY A 1 873 ? -22.126 -19.665 -11.911 1.00 71.19 873 GLY A N 1
ATOM 6775 C CA . GLY A 1 873 ? -23.595 -19.702 -11.806 1.00 71.19 873 GLY A CA 1
ATOM 6776 C C . GLY A 1 873 ? -24.231 -18.368 -11.396 1.00 71.19 873 GLY A C 1
ATOM 6777 O O . GLY A 1 873 ? -23.547 -17.351 -11.298 1.00 71.19 873 GLY A O 1
ATOM 6778 N N . GLU A 1 874 ? -25.545 -18.374 -11.167 1.00 74.75 874 GLU A N 1
ATOM 6779 C CA . GLU A 1 874 ? -26.289 -17.214 -10.655 1.00 74.75 874 GLU A CA 1
ATOM 6780 C C . GLU A 1 874 ? -25.944 -16.946 -9.183 1.00 74.75 874 GLU A C 1
ATOM 6782 O O . GLU A 1 874 ? -25.968 -17.858 -8.353 1.00 74.75 874 GLU A O 1
ATOM 6787 N N . VAL A 1 875 ? -25.633 -15.690 -8.861 1.00 75.25 875 VAL A N 1
ATOM 6788 C CA . VAL A 1 875 ? -25.349 -15.226 -7.498 1.00 75.25 875 VAL A CA 1
ATOM 6789 C C . VAL A 1 875 ? -26.342 -14.127 -7.129 1.00 75.25 875 VAL A C 1
ATOM 6791 O O . VAL A 1 875 ? -26.521 -13.163 -7.874 1.00 75.25 875 VAL A O 1
ATOM 6794 N N . GLU A 1 876 ? -26.987 -14.283 -5.973 1.00 82.06 876 GLU A N 1
ATOM 6795 C CA . GLU A 1 876 ? -27.847 -13.267 -5.366 1.00 82.06 876 GLU A CA 1
ATOM 6796 C C . GLU A 1 876 ? -26.977 -12.265 -4.591 1.00 82.06 876 GLU A C 1
ATOM 6798 O O . GLU A 1 876 ? -26.211 -12.653 -3.708 1.00 82.06 876 GLU A O 1
ATOM 6803 N N . LEU A 1 877 ? -27.090 -10.980 -4.922 1.00 77.06 877 LEU A N 1
ATOM 6804 C CA . LEU A 1 877 ? -26.289 -9.896 -4.354 1.00 77.06 877 LEU A CA 1
ATOM 6805 C C . LEU A 1 877 ? -27.187 -8.909 -3.596 1.00 77.06 877 LEU A C 1
ATOM 6807 O O . LEU A 1 877 ? -28.323 -8.648 -4.001 1.00 77.06 877 LEU A O 1
ATOM 6811 N N . ARG A 1 878 ? -26.676 -8.380 -2.477 1.00 82.06 878 ARG A N 1
ATOM 6812 C CA . ARG A 1 878 ? -27.333 -7.396 -1.598 1.00 82.06 878 ARG A CA 1
ATOM 6813 C C . ARG A 1 878 ? -26.304 -6.384 -1.103 1.00 82.06 878 ARG A C 1
ATOM 6815 O O . ARG A 1 878 ? -25.151 -6.749 -0.911 1.00 82.06 878 ARG A O 1
ATOM 6822 N N . VAL A 1 879 ? -26.745 -5.156 -0.837 1.00 82.81 879 VAL A N 1
ATOM 6823 C CA . VAL A 1 879 ? -25.884 -4.080 -0.319 1.00 82.81 879 VAL A CA 1
ATOM 6824 C C . VAL A 1 879 ? -25.584 -4.283 1.166 1.00 82.81 879 VAL A C 1
ATOM 6826 O O . VAL A 1 879 ? -26.499 -4.515 1.967 1.00 82.81 879 VAL A O 1
ATOM 6829 N N . HIS A 1 880 ? -24.308 -4.155 1.534 1.00 74.06 880 HIS A N 1
ATOM 6830 C CA . HIS A 1 880 ? -23.832 -4.189 2.914 1.00 74.06 880 HIS A CA 1
ATOM 6831 C C . HIS A 1 880 ? -22.754 -3.105 3.153 1.00 74.06 880 HIS A C 1
ATOM 6833 O O . HIS A 1 880 ? -21.776 -3.084 2.412 1.00 74.06 880 HIS A O 1
ATOM 6839 N N . PRO A 1 881 ? -22.867 -2.255 4.200 1.00 76.69 881 PRO A N 1
ATOM 6840 C CA . PRO A 1 881 ? -23.948 -2.182 5.189 1.00 76.69 881 PRO A CA 1
ATOM 6841 C C . PRO A 1 881 ? -25.274 -1.707 4.577 1.00 76.69 881 PRO A C 1
ATOM 6843 O O . PRO A 1 881 ? -25.311 -1.129 3.501 1.00 76.69 881 PRO A O 1
ATOM 6846 N N . ARG A 1 882 ? -26.399 -1.962 5.257 1.00 83.69 882 ARG A N 1
ATOM 6847 C CA . ARG A 1 882 ? -27.681 -1.406 4.801 1.00 83.69 882 ARG A CA 1
ATOM 6848 C C . ARG A 1 882 ? -27.686 0.110 5.028 1.00 83.69 882 ARG A C 1
ATOM 6850 O O . ARG A 1 882 ? -27.259 0.528 6.107 1.00 83.69 882 ARG A O 1
ATOM 6857 N N . PRO A 1 883 ? -28.169 0.915 4.070 1.00 86.81 883 PRO A N 1
ATOM 6858 C CA . PRO A 1 883 ? -28.342 2.347 4.274 1.00 86.81 883 PRO A CA 1
ATOM 6859 C C . PRO A 1 883 ? -29.246 2.662 5.472 1.00 86.81 883 PRO A C 1
ATOM 6861 O O . PRO A 1 883 ? -30.163 1.903 5.801 1.00 86.81 883 PRO A O 1
ATOM 6864 N N . VAL A 1 884 ? -28.983 3.799 6.110 1.00 87.31 884 VAL A N 1
ATOM 6865 C CA . VAL A 1 884 ? -29.822 4.390 7.157 1.00 87.31 884 VAL A CA 1
ATOM 6866 C C . VAL A 1 884 ? -31.083 4.992 6.537 1.00 87.31 884 VAL A C 1
ATOM 6868 O O . VAL A 1 884 ? -32.167 4.884 7.117 1.00 87.31 884 VAL A O 1
ATOM 6871 N N . GLN A 1 885 ? -30.965 5.607 5.355 1.00 87.62 885 GLN A N 1
ATOM 6872 C CA . GLN A 1 885 ? -32.110 6.189 4.654 1.00 87.62 885 GLN A CA 1
ATOM 6873 C C . GLN A 1 885 ? -32.970 5.113 3.974 1.00 87.62 885 GLN A C 1
ATOM 6875 O O . GLN A 1 885 ? -32.439 4.287 3.232 1.00 87.62 885 GLN A O 1
ATOM 6880 N N . PRO A 1 886 ? -34.306 5.140 4.154 1.00 81.38 886 PRO A N 1
ATOM 6881 C CA . PRO A 1 886 ? -35.212 4.154 3.557 1.00 81.38 886 PRO A CA 1
ATOM 6882 C C . PRO A 1 886 ? -35.412 4.340 2.046 1.00 81.38 886 PRO A C 1
ATOM 6884 O O . PRO A 1 886 ? -35.801 3.407 1.352 1.00 81.38 886 PRO A O 1
ATOM 6887 N N . GLU A 1 887 ? -35.168 5.545 1.541 1.00 85.25 887 GLU A N 1
ATOM 6888 C CA . GLU A 1 887 ? -35.183 5.894 0.125 1.00 85.25 887 GLU A CA 1
ATOM 6889 C C . GLU A 1 887 ? -33.916 6.688 -0.159 1.00 85.25 887 GLU A C 1
ATOM 6891 O O . GLU A 1 887 ? -33.463 7.439 0.701 1.00 85.25 887 GLU A O 1
ATOM 6896 N N . LEU A 1 888 ? -33.363 6.528 -1.357 1.00 87.31 888 LEU A N 1
ATOM 6897 C CA . LEU A 1 888 ? -32.206 7.289 -1.804 1.00 87.31 888 LEU A CA 1
ATOM 6898 C C . LEU A 1 888 ? -32.674 8.651 -2.339 1.00 87.31 888 LEU A C 1
ATOM 6900 O O . LEU A 1 888 ? -33.344 8.668 -3.377 1.00 87.31 888 LEU A O 1
ATOM 6904 N N . PRO A 1 889 ? -32.328 9.789 -1.707 1.00 90.31 889 PRO A N 1
ATOM 6905 C CA . PRO A 1 889 ? -32.519 11.092 -2.325 1.00 90.31 889 PRO A CA 1
ATOM 6906 C C . PRO A 1 889 ? -31.558 11.217 -3.501 1.00 90.31 889 PRO A C 1
ATOM 6908 O O . PRO A 1 889 ? -30.350 11.013 -3.345 1.00 90.31 889 PRO A O 1
ATOM 6911 N N . PHE A 1 890 ? -32.081 11.561 -4.674 1.00 91.88 890 PHE A N 1
ATOM 6912 C CA . PHE A 1 890 ? -31.243 11.723 -5.849 1.00 91.88 890 PHE A CA 1
ATOM 6913 C C . PHE A 1 890 ? -31.588 12.948 -6.680 1.00 91.88 890 PHE A C 1
ATOM 6915 O O . PHE A 1 890 ? -32.728 13.413 -6.689 1.00 91.88 890 PHE A O 1
ATOM 6922 N N . TRP A 1 891 ? -30.575 13.444 -7.382 1.00 91.88 891 TRP A N 1
ATOM 6923 C CA . TRP A 1 891 ? -30.651 14.527 -8.343 1.00 91.88 891 TRP A CA 1
ATOM 6924 C C . TRP A 1 891 ? -30.314 13.992 -9.725 1.00 91.88 891 TRP A C 1
ATOM 6926 O O . TRP A 1 891 ? -29.457 13.125 -9.885 1.00 91.88 891 TRP A O 1
ATOM 6936 N N . ILE A 1 892 ? -30.991 14.519 -10.735 1.00 89.88 892 ILE A N 1
ATOM 6937 C CA . ILE A 1 892 ? -30.625 14.313 -12.128 1.00 89.88 892 ILE A CA 1
ATOM 6938 C C . ILE A 1 892 ? -30.037 15.616 -12.633 1.00 89.88 892 ILE A C 1
ATOM 6940 O O . ILE A 1 892 ? -30.695 16.662 -12.611 1.00 89.88 892 ILE A O 1
ATOM 6944 N N . THR A 1 893 ? -28.796 15.541 -13.098 1.00 87.00 893 THR A N 1
ATOM 6945 C CA . THR A 1 893 ? -28.122 16.687 -13.681 1.00 87.00 893 THR A CA 1
ATOM 6946 C C . THR A 1 893 ? -28.618 16.892 -15.111 1.00 87.00 893 THR A C 1
ATOM 6948 O O . THR A 1 893 ? -28.480 16.014 -15.966 1.00 87.00 893 THR A O 1
ATOM 6951 N N . ALA A 1 894 ? -29.206 18.055 -15.388 1.00 81.56 894 ALA A N 1
ATOM 6952 C CA . ALA A 1 894 ? -29.791 18.380 -16.683 1.00 81.56 894 ALA A CA 1
ATOM 6953 C C . ALA A 1 894 ? -29.251 19.716 -17.205 1.00 81.56 894 ALA A C 1
ATOM 6955 O O . ALA A 1 894 ? -29.390 20.744 -16.555 1.00 81.56 894 ALA A O 1
ATOM 6956 N N . GLY A 1 895 ? -28.649 19.707 -18.400 1.00 66.19 895 GLY A N 1
ATOM 6957 C CA . GLY A 1 895 ? -28.107 20.926 -19.011 1.00 66.19 895 GLY A CA 1
ATOM 6958 C C . GLY A 1 895 ? -29.157 21.750 -19.755 1.00 66.19 895 GLY A C 1
ATOM 6959 O O . GLY A 1 895 ? -29.424 22.889 -19.400 1.00 66.19 895 GLY A O 1
ATOM 6960 N N . GLY A 1 896 ? -29.803 21.171 -20.774 1.00 65.75 896 GLY A N 1
ATOM 6961 C CA . GLY A 1 896 ? -30.731 21.949 -21.607 1.00 65.75 896 GLY A CA 1
ATOM 6962 C C . GLY A 1 896 ? -31.864 21.192 -22.294 1.00 65.75 896 GLY A C 1
ATOM 6963 O O . GLY A 1 896 ? -32.703 21.839 -22.916 1.00 65.75 896 GLY A O 1
ATOM 6964 N N . SER A 1 897 ? -31.928 19.860 -22.193 1.00 79.00 897 SER A N 1
ATOM 6965 C CA . SER A 1 897 ? -32.961 19.058 -22.861 1.00 79.00 897 SER A CA 1
ATOM 6966 C C . SER A 1 897 ? -34.268 19.038 -22.052 1.00 79.00 897 SER A C 1
ATOM 6968 O O . SER A 1 897 ? -34.258 18.501 -20.943 1.00 79.00 897 SER A O 1
ATOM 6970 N N . PRO A 1 898 ? -35.405 19.527 -22.594 1.00 84.06 898 PRO A N 1
ATOM 6971 C CA . PRO A 1 898 ? -36.701 19.453 -21.908 1.00 84.06 898 PRO A CA 1
ATOM 6972 C C . PRO A 1 898 ? -37.125 18.018 -21.575 1.00 84.06 898 PRO A C 1
ATOM 6974 O O . PRO A 1 898 ? -37.823 17.776 -20.596 1.00 84.06 898 PRO A O 1
ATOM 6977 N N . GLU A 1 899 ? -36.666 17.054 -22.374 1.00 84.12 899 GLU A N 1
ATOM 6978 C CA . GLU A 1 899 ? -36.934 15.634 -22.168 1.00 84.12 899 GLU A CA 1
ATOM 6979 C C . GLU A 1 899 ? -36.270 15.099 -20.891 1.00 84.12 899 GLU A C 1
ATOM 6981 O O . GLU A 1 899 ? -36.903 14.365 -20.136 1.00 84.12 899 GLU A O 1
ATOM 6986 N N . THR A 1 900 ? -35.033 15.515 -20.591 1.00 85.31 900 THR A N 1
ATOM 6987 C CA . THR A 1 900 ? -34.356 15.139 -19.339 1.00 85.31 900 THR A CA 1
ATOM 6988 C C . THR A 1 900 ? -35.084 15.718 -18.122 1.00 85.31 900 THR A C 1
ATOM 6990 O O . THR A 1 900 ? -35.273 15.010 -17.137 1.00 85.31 900 THR A O 1
ATOM 6993 N N . PHE A 1 901 ? -35.562 16.967 -18.208 1.00 90.31 901 PHE A N 1
ATOM 6994 C CA . PHE A 1 901 ? -36.363 17.609 -17.154 1.00 90.31 901 PHE A CA 1
ATOM 6995 C C . PHE A 1 901 ? -37.684 16.867 -16.920 1.00 90.31 901 PHE A C 1
ATOM 6997 O O . PHE A 1 901 ? -38.041 16.570 -15.781 1.00 90.31 901 PHE A O 1
ATOM 7004 N N . ARG A 1 902 ? -38.392 16.510 -17.998 1.00 91.25 902 ARG A N 1
ATOM 7005 C CA . ARG A 1 902 ? -39.628 15.720 -17.933 1.00 91.25 902 ARG A CA 1
ATOM 7006 C C . ARG A 1 902 ? -39.386 14.367 -17.256 1.00 91.25 902 ARG A C 1
ATOM 7008 O O . ARG A 1 902 ? -40.081 14.033 -16.303 1.00 91.25 902 ARG A O 1
ATOM 7015 N N . ARG A 1 903 ? -38.378 13.609 -17.706 1.00 87.88 903 ARG A N 1
ATOM 7016 C CA . ARG A 1 903 ? -38.025 12.285 -17.158 1.00 87.88 903 ARG A CA 1
ATOM 7017 C C . ARG A 1 903 ? -37.598 12.342 -15.689 1.00 87.88 903 ARG A C 1
ATOM 7019 O O . ARG A 1 903 ? -37.976 11.457 -14.926 1.00 87.88 903 ARG A O 1
ATOM 7026 N N . ALA A 1 904 ? -36.875 13.386 -15.278 1.00 89.00 904 ALA A N 1
ATOM 7027 C CA . ALA A 1 904 ? -36.535 13.596 -13.871 1.00 89.00 904 ALA A CA 1
ATOM 7028 C C . ALA A 1 904 ? -37.790 13.735 -12.996 1.00 89.00 904 ALA A C 1
ATOM 7030 O O . ALA A 1 904 ? -37.899 13.078 -11.960 1.00 89.00 904 ALA A O 1
ATOM 7031 N N . GLY A 1 905 ? -38.777 14.504 -13.473 1.00 89.56 905 GLY A N 1
ATOM 7032 C CA . GLY A 1 905 ? -40.074 14.643 -12.815 1.00 89.56 905 GLY A CA 1
ATOM 7033 C C . GLY A 1 905 ? -40.847 13.324 -12.750 1.00 89.56 905 GLY A C 1
ATOM 7034 O O . GLY A 1 905 ? -41.393 12.987 -11.706 1.00 89.56 905 GLY A O 1
ATOM 7035 N N . GLU A 1 906 ? -40.847 12.530 -13.824 1.00 90.81 906 GLU A N 1
ATOM 7036 C CA . GLU A 1 906 ? -41.531 11.225 -13.853 1.00 90.81 906 GLU A CA 1
ATOM 7037 C C . GLU A 1 906 ? -40.971 10.220 -12.840 1.00 90.81 906 GLU A C 1
ATOM 7039 O O . GLU A 1 906 ? -41.736 9.474 -12.229 1.00 90.81 906 GLU A O 1
ATOM 7044 N N . LEU A 1 907 ? -39.654 10.222 -12.623 1.00 88.12 907 LEU A N 1
ATOM 7045 C CA . LEU A 1 907 ? -38.978 9.316 -11.686 1.00 88.12 907 LEU A CA 1
ATOM 7046 C C . LEU A 1 907 ? -39.030 9.778 -10.223 1.00 88.12 907 LEU A C 1
ATOM 7048 O O . LEU A 1 907 ? -38.689 9.002 -9.325 1.00 88.12 907 LEU A O 1
ATOM 7052 N N . GLY A 1 908 ? -39.456 11.020 -9.981 1.00 88.88 908 GLY A N 1
ATOM 7053 C CA . GLY A 1 908 ? -39.460 11.628 -8.651 1.00 88.88 908 GLY A CA 1
ATOM 7054 C C . GLY A 1 908 ? -38.058 12.006 -8.169 1.00 88.88 908 GLY A C 1
ATOM 7055 O O . GLY A 1 908 ? -37.803 11.990 -6.967 1.00 88.88 908 GLY A O 1
ATOM 7056 N N . GLY A 1 909 ? -37.141 12.292 -9.098 1.00 89.81 909 GLY A N 1
ATOM 7057 C CA . GLY A 1 909 ? -35.791 12.767 -8.795 1.00 89.81 909 GLY A CA 1
ATOM 7058 C C . GLY A 1 909 ? -35.736 14.285 -8.720 1.00 89.81 909 GLY A C 1
ATOM 7059 O O . GLY A 1 909 ? -36.388 14.962 -9.511 1.00 89.81 909 GLY A O 1
ATOM 7060 N N . ASN A 1 910 ? -34.936 14.823 -7.802 1.00 93.31 910 ASN A N 1
ATOM 7061 C CA . ASN A 1 910 ? -34.649 16.253 -7.758 1.00 93.31 910 ASN A CA 1
ATOM 7062 C C . ASN A 1 910 ? -33.836 16.677 -8.990 1.00 93.31 910 ASN A C 1
ATOM 7064 O O . ASN A 1 910 ? -33.279 15.847 -9.713 1.00 93.31 910 ASN A O 1
ATOM 7068 N N . LEU A 1 911 ? -33.751 17.977 -9.244 1.00 91.69 911 LEU A N 1
ATOM 7069 C CA . LEU A 1 911 ? -33.107 18.514 -10.434 1.00 91.69 911 LEU A CA 1
ATOM 7070 C C . LEU A 1 911 ? -31.880 19.347 -10.061 1.00 91.69 911 LEU A C 1
ATOM 7072 O O . LEU A 1 911 ? -31.985 20.253 -9.238 1.00 91.69 911 LEU A O 1
ATOM 7076 N N . LEU A 1 912 ? -30.741 19.067 -10.699 1.00 90.56 912 LEU A N 1
ATOM 7077 C CA . LEU A 1 912 ? -29.552 19.924 -10.681 1.00 90.56 912 LEU A CA 1
ATOM 7078 C C . LEU A 1 912 ? -29.332 20.500 -12.089 1.00 90.56 912 LEU A C 1
ATOM 7080 O O . LEU A 1 912 ? -29.215 19.751 -13.057 1.00 90.56 912 LEU A O 1
ATOM 7084 N N . THR A 1 913 ? -29.285 21.823 -12.229 1.00 89.38 913 THR A N 1
ATOM 7085 C CA . THR A 1 913 ? -29.159 22.517 -13.531 1.00 89.38 913 THR A CA 1
ATOM 7086 C C . THR A 1 913 ? -28.239 23.740 -13.426 1.00 89.38 913 THR A C 1
ATOM 7088 O O . THR A 1 913 ? -27.758 24.047 -12.342 1.00 89.38 913 THR A O 1
ATOM 7091 N N . HIS A 1 914 ? -27.960 24.438 -14.529 1.00 86.19 914 HIS A N 1
ATOM 7092 C CA . HIS A 1 914 ? -27.089 25.625 -14.590 1.00 86.19 914 HIS A CA 1
ATOM 7093 C C . HIS A 1 914 ? -27.622 26.676 -15.579 1.00 86.19 914 HIS A C 1
ATOM 7095 O O . HIS A 1 914 ? -28.416 26.347 -16.452 1.00 86.19 914 HIS A O 1
ATOM 7101 N N . LEU A 1 915 ? -27.173 27.935 -15.490 1.00 81.56 915 LEU A N 1
ATOM 7102 C CA . LEU A 1 915 ? -27.506 28.994 -16.472 1.00 81.56 915 LEU A CA 1
ATOM 7103 C C . LEU A 1 915 ? -26.499 29.124 -17.626 1.00 81.56 915 LEU A C 1
ATOM 7105 O O . LEU A 1 915 ? -26.729 29.839 -18.596 1.00 81.56 915 LEU A O 1
ATOM 7109 N N . LEU A 1 916 ? -25.367 28.435 -17.543 1.00 72.81 916 LEU A N 1
ATOM 7110 C CA . LEU A 1 916 ? -24.315 28.496 -18.553 1.00 72.81 916 LEU A CA 1
ATOM 7111 C C . LEU A 1 916 ? -24.781 27.878 -19.895 1.00 72.81 916 LEU A C 1
ATOM 7113 O O . LEU A 1 916 ? -24.808 26.666 -20.058 1.00 72.81 916 LEU A O 1
ATOM 7117 N N . GLY A 1 917 ? -25.188 28.719 -20.852 1.00 64.31 917 GLY A N 1
ATOM 7118 C CA . GLY A 1 917 ? -25.695 28.288 -22.165 1.00 64.31 917 GLY A CA 1
ATOM 7119 C C . GLY A 1 917 ? -27.225 28.242 -22.314 1.00 64.31 917 GLY A C 1
ATOM 7120 O O . GLY A 1 917 ? -27.706 27.726 -23.319 1.00 64.31 917 GLY A O 1
ATOM 7121 N N . GLN A 1 918 ? -27.993 28.783 -21.358 1.00 74.00 918 GLN A N 1
ATOM 7122 C CA . GLN A 1 918 ? -29.442 29.011 -21.498 1.00 74.00 918 GLN A CA 1
ATOM 7123 C C . GLN A 1 918 ? -29.878 30.304 -20.800 1.00 74.00 918 GLN A C 1
ATOM 7125 O O . GLN A 1 918 ? -29.235 30.748 -19.852 1.00 74.00 918 GLN A O 1
ATOM 7130 N N . SER A 1 919 ? -30.965 30.928 -21.256 1.00 78.06 919 SER A N 1
ATOM 7131 C CA . SER A 1 919 ? -31.475 32.152 -20.618 1.00 78.06 919 SER A CA 1
ATOM 7132 C C . SER A 1 919 ? -32.312 31.850 -19.359 1.00 78.06 919 SER A C 1
ATOM 7134 O O . SER A 1 919 ? -32.866 30.753 -19.234 1.00 78.06 919 SER A O 1
ATOM 7136 N N . PRO A 1 920 ? -32.476 32.819 -18.435 1.00 80.25 920 PRO A N 1
ATOM 7137 C CA . PRO A 1 920 ? -33.384 32.670 -17.294 1.00 80.25 920 PRO A CA 1
ATOM 7138 C C . PRO A 1 920 ? -34.829 32.300 -17.683 1.00 80.25 920 PRO A C 1
ATOM 7140 O O . PRO A 1 920 ? -35.468 31.508 -16.993 1.00 80.25 920 PRO A O 1
ATOM 7143 N N . ASP A 1 921 ? -35.330 32.807 -18.815 1.00 81.25 921 ASP A N 1
ATOM 7144 C CA . ASP A 1 921 ? -36.686 32.515 -19.309 1.00 81.25 921 ASP A CA 1
ATOM 7145 C C . ASP A 1 921 ? -36.811 31.075 -19.854 1.00 81.25 921 ASP A C 1
ATOM 7147 O O . ASP A 1 921 ? -37.837 30.402 -19.690 1.00 81.25 921 ASP A O 1
ATOM 7151 N N . GLU A 1 922 ? -35.752 30.567 -20.495 1.00 82.69 922 GLU A N 1
ATOM 7152 C CA . GLU A 1 922 ? -35.683 29.170 -20.938 1.00 82.69 922 GLU A CA 1
ATOM 7153 C C . GLU A 1 922 ? -35.633 28.209 -19.751 1.00 82.69 922 GLU A C 1
ATOM 7155 O O . GLU A 1 922 ? -36.268 27.150 -19.789 1.00 82.69 922 GLU A O 1
ATOM 7160 N N . LEU A 1 923 ? -34.902 28.581 -18.696 1.00 86.62 923 LEU A N 1
ATOM 7161 C CA . LEU A 1 923 ? -34.829 27.815 -17.458 1.00 86.62 923 LEU A CA 1
ATOM 7162 C C . LEU A 1 923 ? -36.208 27.711 -16.796 1.00 86.62 923 LEU A C 1
ATOM 7164 O O . LEU A 1 923 ? -36.643 26.600 -16.496 1.00 86.62 923 LEU A O 1
ATOM 7168 N N . GLU A 1 924 ? -36.918 28.829 -16.628 1.00 88.06 924 GLU A N 1
ATOM 7169 C CA . GLU A 1 924 ? -38.267 28.862 -16.042 1.00 88.06 924 GLU A CA 1
ATOM 7170 C C . GLU A 1 924 ? -39.233 27.937 -16.802 1.00 88.06 924 GLU A C 1
ATOM 7172 O O . GLU A 1 924 ? -39.926 27.103 -16.211 1.00 88.06 924 GLU A O 1
ATOM 7177 N N . SER A 1 925 ? -39.201 27.996 -18.137 1.00 88.00 925 SER A N 1
ATOM 7178 C CA . SER A 1 925 ? -40.023 27.136 -18.994 1.00 88.00 925 SER A CA 1
ATOM 7179 C C . SER A 1 925 ? -39.717 25.643 -18.799 1.00 88.00 925 SER A C 1
ATOM 7181 O O . SER A 1 925 ? -40.631 24.815 -18.778 1.00 88.00 925 SER A O 1
ATOM 7183 N N . LYS A 1 926 ? -38.442 25.266 -18.637 1.00 90.81 926 LYS A N 1
ATOM 7184 C CA . LYS A 1 926 ? -38.028 23.868 -18.414 1.00 90.81 926 LYS A CA 1
ATOM 7185 C C . LYS A 1 926 ? -38.329 23.395 -16.993 1.00 90.81 926 LYS A C 1
ATOM 7187 O O . LYS A 1 926 ? -38.744 22.248 -16.820 1.00 90.81 926 LYS A O 1
ATOM 7192 N N . ILE A 1 927 ? -38.190 24.267 -15.992 1.00 92.38 927 ILE A N 1
ATOM 7193 C CA . ILE A 1 927 ? -38.635 23.989 -14.621 1.00 92.38 927 ILE A CA 1
ATOM 7194 C C . ILE A 1 927 ? -40.125 23.650 -14.644 1.00 92.38 927 ILE A C 1
ATOM 7196 O O . ILE A 1 927 ? -40.510 22.627 -14.084 1.00 92.38 927 ILE A O 1
ATOM 7200 N N . GLN A 1 928 ? -40.953 24.411 -15.367 1.00 91.69 928 GLN A N 1
ATOM 7201 C CA . GLN A 1 928 ? -42.379 24.101 -15.485 1.00 91.69 928 GLN A CA 1
ATOM 7202 C C . GLN A 1 928 ? -42.632 22.704 -16.079 1.00 91.69 928 GLN A C 1
ATOM 7204 O O . GLN A 1 928 ? -43.455 21.962 -15.546 1.00 91.69 928 GLN A O 1
ATOM 7209 N N . VAL A 1 929 ? -41.879 22.296 -17.110 1.00 93.81 929 VAL A N 1
ATOM 7210 C CA . VAL A 1 929 ? -41.955 20.934 -17.681 1.00 93.81 929 VAL A CA 1
ATOM 7211 C C . VAL A 1 929 ? -41.652 19.861 -16.630 1.00 93.81 929 VAL A C 1
ATOM 7213 O O . VAL A 1 929 ? -42.370 18.864 -16.540 1.00 93.81 929 VAL A O 1
ATOM 7216 N N . TYR A 1 930 ? -40.613 20.065 -15.817 1.00 94.69 930 TYR A N 1
ATOM 7217 C CA . TYR A 1 930 ? -40.266 19.170 -14.711 1.00 94.69 930 TYR A CA 1
ATOM 7218 C C . TYR A 1 930 ? -41.383 19.098 -13.657 1.00 94.69 930 TYR A C 1
ATOM 7220 O O . TYR A 1 930 ? -41.807 18.003 -13.285 1.00 94.69 930 TYR A O 1
ATOM 7228 N N . ARG A 1 931 ? -41.916 20.247 -13.218 1.00 93.56 931 ARG A N 1
ATOM 7229 C CA . ARG A 1 931 ? -42.989 20.315 -12.207 1.00 93.56 931 ARG A CA 1
ATOM 7230 C C . ARG A 1 931 ? -44.286 19.668 -12.697 1.00 93.56 931 ARG A C 1
ATOM 7232 O O . ARG A 1 931 ? -44.957 18.976 -11.929 1.00 93.56 931 ARG A O 1
ATOM 7239 N N . ASP A 1 932 ? -44.639 19.870 -13.965 1.00 93.19 932 ASP A N 1
ATOM 7240 C CA . ASP A 1 932 ? -45.820 19.259 -14.577 1.00 93.19 932 ASP A CA 1
ATOM 7241 C C . ASP A 1 932 ? -45.684 17.733 -14.633 1.00 93.19 932 ASP A C 1
ATOM 7243 O O . ASP A 1 932 ? -46.625 17.019 -14.275 1.00 93.19 932 ASP A O 1
ATOM 7247 N N . ALA A 1 933 ? -44.505 17.229 -15.011 1.00 92.94 933 ALA A N 1
ATOM 7248 C CA . ALA A 1 933 ? -44.206 15.799 -15.028 1.00 92.94 933 ALA A CA 1
ATOM 7249 C C . ALA A 1 933 ? -44.212 15.182 -13.617 1.00 92.94 933 ALA A C 1
ATOM 7251 O O . ALA A 1 933 ? -44.844 14.145 -13.410 1.00 92.94 933 ALA A O 1
ATOM 7252 N N . TRP A 1 934 ? -43.602 15.857 -12.635 1.00 93.00 934 TRP A N 1
ATOM 7253 C CA . TRP A 1 934 ? -43.620 15.469 -11.217 1.00 93.00 934 TRP A CA 1
ATOM 7254 C C . TRP A 1 934 ? -45.047 15.293 -10.697 1.00 93.00 934 TRP A C 1
ATOM 7256 O O . TRP A 1 934 ? -45.412 14.263 -10.125 1.00 93.00 934 TRP A O 1
ATOM 7266 N N . LYS A 1 935 ? -45.891 16.296 -10.957 1.00 91.88 935 LYS A N 1
ATOM 7267 C CA . LYS A 1 935 ? -47.297 16.291 -10.557 1.00 91.88 935 LYS A CA 1
ATOM 7268 C C . LYS A 1 935 ? -48.098 15.212 -11.285 1.00 91.88 935 LYS A C 1
ATOM 7270 O O . LYS A 1 935 ? -48.944 14.570 -10.663 1.00 91.88 935 LYS A O 1
ATOM 7275 N N . ALA A 1 936 ? -47.857 15.010 -12.580 1.00 92.50 936 ALA A N 1
ATOM 7276 C CA . ALA A 1 936 ? -48.539 13.990 -13.374 1.00 92.50 936 ALA A CA 1
ATOM 7277 C C . ALA A 1 936 ? -48.210 12.562 -12.904 1.00 92.50 936 ALA A C 1
ATOM 7279 O O . ALA A 1 936 ? -49.097 11.708 -12.904 1.00 92.50 936 ALA A O 1
ATOM 7280 N N . ALA A 1 937 ? -46.975 12.321 -12.456 1.00 90.38 937 ALA A N 1
ATOM 7281 C CA . ALA A 1 937 ? -46.536 11.047 -11.888 1.00 90.38 937 ALA A CA 1
ATOM 7282 C C . ALA A 1 937 ? -47.030 10.805 -10.446 1.00 90.38 937 ALA A C 1
ATOM 7284 O O . ALA A 1 937 ? -46.923 9.691 -9.936 1.00 90.38 937 ALA A O 1
ATOM 7285 N N . GLY A 1 938 ? -47.628 11.814 -9.800 1.00 88.69 938 GLY A N 1
ATOM 7286 C CA . GLY A 1 938 ? -48.237 11.687 -8.473 1.00 88.69 938 GLY A CA 1
ATOM 7287 C C . GLY A 1 938 ? -47.243 11.712 -7.310 1.00 88.69 938 GLY A C 1
ATOM 7288 O O . GLY A 1 938 ? -47.599 11.292 -6.207 1.00 88.69 938 GLY A O 1
ATOM 7289 N N . HIS A 1 939 ? -46.021 12.205 -7.531 1.00 87.62 939 HIS A N 1
ATOM 7290 C CA . HIS A 1 939 ? -45.024 12.369 -6.472 1.00 87.62 939 HIS A CA 1
ATOM 7291 C C . HIS A 1 939 ? -45.444 13.469 -5.479 1.00 87.62 939 HIS A C 1
ATOM 7293 O O . HIS A 1 939 ? -46.067 14.459 -5.875 1.00 87.62 939 HIS A O 1
ATOM 7299 N N . PRO A 1 940 ? -45.136 13.330 -4.177 1.00 82.94 940 PRO A N 1
ATOM 7300 C CA . PRO A 1 940 ? -45.491 14.330 -3.170 1.00 82.94 940 PRO A CA 1
ATOM 7301 C C . PRO A 1 940 ? -44.715 15.645 -3.360 1.00 82.94 940 PRO A C 1
ATOM 7303 O O . PRO A 1 940 ? -43.589 15.652 -3.850 1.00 82.94 940 PRO A O 1
ATOM 7306 N N . GLY A 1 941 ? -45.301 16.771 -2.940 1.00 84.50 941 GLY A N 1
ATOM 7307 C CA . GLY A 1 941 ? -44.683 18.096 -3.082 1.00 84.50 941 GLY A CA 1
ATOM 7308 C C . GLY A 1 941 ? -44.573 18.552 -4.542 1.00 84.50 941 GLY A C 1
ATOM 7309 O O . GLY A 1 941 ? -45.370 18.141 -5.385 1.00 84.50 941 GLY A O 1
ATOM 7310 N N . HIS A 1 942 ? -43.601 19.418 -4.840 1.00 84.31 942 HIS A N 1
ATOM 7311 C CA . HIS A 1 942 ? -43.340 19.891 -6.206 1.00 84.31 942 HIS A CA 1
ATOM 7312 C C . HIS A 1 942 ? -42.004 19.413 -6.796 1.00 84.31 942 HIS A C 1
ATOM 7314 O O . HIS A 1 942 ? -41.701 19.766 -7.932 1.00 84.31 942 HIS A O 1
ATOM 7320 N N . GLY A 1 943 ? -41.210 18.631 -6.056 1.00 85.94 943 GLY A N 1
ATOM 7321 C CA . GLY A 1 943 ? -39.806 18.317 -6.367 1.00 85.94 943 GLY A CA 1
ATOM 7322 C C . GLY A 1 943 ? -38.845 19.397 -5.858 1.00 85.94 943 GLY A C 1
ATOM 7323 O O . GLY A 1 943 ? -39.313 20.416 -5.354 1.00 85.94 943 GLY A O 1
ATOM 7324 N N . HIS A 1 944 ? -37.531 19.202 -5.970 1.00 92.19 944 HIS A N 1
ATOM 7325 C CA . HIS A 1 944 ? -36.530 20.217 -5.592 1.00 92.19 944 HIS A CA 1
ATOM 7326 C C . HIS A 1 944 ? -35.663 20.604 -6.792 1.00 92.19 944 HIS A C 1
ATOM 7328 O O . HIS A 1 944 ? -35.226 19.719 -7.530 1.00 92.19 944 HIS A O 1
ATOM 7334 N N . VAL A 1 945 ? -35.437 21.899 -7.007 1.00 93.38 945 VAL A N 1
ATOM 7335 C CA . VAL A 1 945 ? -34.639 22.452 -8.112 1.00 93.38 945 VAL A CA 1
ATOM 7336 C C . VAL A 1 945 ? -33.444 23.218 -7.554 1.00 93.38 945 VAL A C 1
ATOM 7338 O O . VAL A 1 945 ? -33.589 24.334 -7.052 1.00 93.38 945 VAL A O 1
ATOM 7341 N N . SER A 1 946 ? -32.261 22.625 -7.704 1.00 93.44 946 SER A N 1
ATOM 7342 C CA . SER A 1 946 ? -30.973 23.222 -7.359 1.00 93.44 946 SER A CA 1
ATOM 7343 C C . SER A 1 946 ? -30.328 23.828 -8.615 1.00 93.44 946 SER A C 1
ATOM 7345 O O . SER A 1 946 ? -30.087 23.130 -9.606 1.00 93.44 946 SER A O 1
ATOM 7347 N N . LEU A 1 947 ? -30.041 25.129 -8.587 1.00 92.12 947 LEU A N 1
ATOM 7348 C CA . LEU A 1 947 ? -29.376 25.853 -9.668 1.00 92.12 947 LEU A CA 1
ATOM 7349 C C . LEU A 1 947 ? -27.905 26.094 -9.323 1.00 92.12 947 LEU A C 1
ATOM 7351 O O . LEU A 1 947 ? -27.586 26.829 -8.392 1.00 92.12 947 LEU A O 1
ATOM 7355 N N . MET A 1 948 ? -27.007 25.495 -10.096 1.00 90.44 948 MET A N 1
ATOM 7356 C CA . MET A 1 948 ? -25.567 25.658 -9.955 1.00 90.44 948 MET A CA 1
ATOM 7357 C C . MET A 1 948 ? -25.101 26.979 -10.571 1.00 90.44 948 MET A C 1
ATOM 7359 O O . MET A 1 948 ? -25.288 27.206 -11.771 1.00 90.44 948 MET A O 1
ATOM 7363 N N . LEU A 1 949 ? -24.469 27.827 -9.754 1.00 90.12 949 LEU A N 1
ATOM 7364 C CA . LEU A 1 949 ? -23.954 29.139 -10.151 1.00 90.12 949 LEU A CA 1
ATOM 7365 C C . LEU A 1 949 ? -22.545 29.360 -9.613 1.00 90.12 949 LEU A C 1
ATOM 7367 O O . LEU A 1 949 ? -22.286 29.162 -8.425 1.00 90.12 949 LEU A O 1
ATOM 7371 N N . HIS A 1 950 ? -21.650 29.849 -10.468 1.00 90.94 950 HIS A N 1
ATOM 7372 C CA . HIS A 1 950 ? -20.349 30.331 -10.017 1.00 90.94 950 HIS A CA 1
ATOM 7373 C C . HIS A 1 950 ? -20.541 31.508 -9.057 1.00 90.94 950 HIS A C 1
ATOM 7375 O O . HIS A 1 950 ? -21.299 32.436 -9.356 1.00 90.94 950 HIS A O 1
ATOM 7381 N N . THR A 1 951 ? -19.890 31.444 -7.896 1.00 92.75 951 THR A N 1
ATOM 7382 C CA . THR A 1 951 ? -20.191 32.333 -6.769 1.00 92.75 951 THR A CA 1
ATOM 7383 C C . THR A 1 951 ? -18.932 32.960 -6.184 1.00 92.75 951 THR A C 1
ATOM 7385 O O . THR A 1 951 ? -18.010 32.252 -5.782 1.00 92.75 951 THR A O 1
ATOM 7388 N N . TYR A 1 952 ? -18.923 34.291 -6.069 1.00 93.94 952 TYR A N 1
ATOM 7389 C CA . TYR A 1 952 ? -17.904 35.043 -5.333 1.00 93.94 952 TYR A CA 1
ATOM 7390 C C . TYR A 1 952 ? -18.487 36.352 -4.776 1.00 93.94 952 TYR A C 1
ATOM 7392 O O . TYR A 1 952 ? -19.005 37.178 -5.527 1.00 93.94 952 TYR A O 1
ATOM 7400 N N . ILE A 1 953 ? -18.408 36.556 -3.459 1.00 94.00 953 ILE A N 1
ATOM 7401 C CA . ILE A 1 953 ? -19.002 37.705 -2.767 1.00 94.00 953 ILE A CA 1
ATOM 7402 C C . ILE A 1 953 ? -17.895 38.593 -2.194 1.00 94.00 953 ILE A C 1
ATOM 7404 O O . ILE A 1 953 ? -17.206 38.203 -1.251 1.00 94.00 953 ILE A O 1
ATOM 7408 N N . GLY A 1 954 ? -17.761 39.808 -2.726 1.00 91.56 954 GLY A N 1
ATOM 7409 C CA . GLY A 1 954 ? -16.815 40.822 -2.248 1.00 91.56 954 GLY A CA 1
ATOM 7410 C C . GLY A 1 954 ? -17.495 42.078 -1.706 1.00 91.56 954 GLY A C 1
ATOM 7411 O O . GLY A 1 954 ? -18.720 42.135 -1.575 1.00 91.56 954 GLY A O 1
ATOM 7412 N N . ASP A 1 955 ? -16.683 43.067 -1.331 1.00 88.31 955 ASP A N 1
ATOM 7413 C CA . ASP A 1 955 ? -17.154 44.358 -0.805 1.00 88.31 955 ASP A CA 1
ATOM 7414 C C . ASP A 1 955 ? -17.376 45.397 -1.911 1.00 88.31 955 ASP A C 1
ATOM 7416 O O . ASP A 1 955 ? -18.272 46.232 -1.793 1.00 88.31 955 ASP A O 1
ATOM 7420 N N . ASP A 1 956 ? -16.595 45.317 -2.989 1.00 90.94 956 ASP A N 1
ATOM 7421 C CA . ASP A 1 956 ? -16.623 46.237 -4.123 1.00 90.94 956 ASP A CA 1
ATOM 7422 C C . ASP A 1 956 ? -16.768 45.476 -5.449 1.00 90.94 956 ASP A C 1
ATOM 7424 O O . ASP A 1 956 ? -16.167 44.419 -5.647 1.00 90.94 956 ASP A O 1
ATOM 7428 N N . LEU A 1 957 ? -17.599 45.996 -6.355 1.00 87.12 957 LEU A N 1
ATOM 7429 C CA . LEU A 1 957 ? -17.939 45.310 -7.602 1.00 87.12 957 LEU A CA 1
ATOM 7430 C C . LEU A 1 957 ? -16.767 45.280 -8.595 1.00 87.12 957 LEU A C 1
ATOM 7432 O O . LEU A 1 957 ? -16.581 44.269 -9.274 1.00 87.12 957 LEU A O 1
ATOM 7436 N N . ASP A 1 958 ? -15.974 46.352 -8.663 1.00 86.62 958 ASP A N 1
ATOM 7437 C CA . ASP A 1 958 ? -14.822 46.431 -9.563 1.00 86.62 958 ASP A CA 1
ATOM 7438 C C . ASP A 1 958 ? -13.695 45.513 -9.066 1.00 86.62 958 ASP A C 1
ATOM 7440 O O . ASP A 1 958 ? -13.057 44.823 -9.864 1.00 86.62 958 ASP A O 1
ATOM 7444 N N . GLU A 1 959 ? -13.497 45.432 -7.745 1.00 88.38 959 GLU A N 1
ATOM 7445 C CA . GLU A 1 959 ? -12.569 44.479 -7.123 1.00 88.38 959 GLU A CA 1
ATOM 7446 C C . GLU A 1 959 ? -12.989 43.027 -7.384 1.00 88.38 959 GLU A C 1
ATOM 7448 O O . GLU A 1 959 ? -12.165 42.208 -7.795 1.00 88.38 959 GLU A O 1
ATOM 7453 N N . VAL A 1 960 ? -14.275 42.706 -7.204 1.00 89.88 960 VAL A N 1
ATOM 7454 C CA . VAL A 1 960 ? -14.802 41.368 -7.505 1.00 89.88 960 VAL A CA 1
ATOM 7455 C C . VAL A 1 960 ? -14.557 41.015 -8.965 1.00 89.88 960 VAL A C 1
ATOM 7457 O O . VAL A 1 960 ? -14.022 39.942 -9.243 1.00 89.88 960 VAL A O 1
ATOM 7460 N N . ARG A 1 961 ? -14.887 41.919 -9.894 1.00 90.06 961 ARG A N 1
ATOM 7461 C CA . ARG A 1 961 ? -14.665 41.700 -11.325 1.00 90.06 961 ARG A CA 1
ATOM 7462 C C . ARG A 1 961 ? -13.192 41.428 -11.618 1.00 90.06 961 ARG A C 1
ATOM 7464 O O . ARG A 1 961 ? -12.897 40.462 -12.309 1.00 90.06 961 ARG A O 1
ATOM 7471 N N . ALA A 1 962 ? -12.277 42.211 -11.049 1.00 86.19 962 ALA A N 1
ATOM 7472 C CA . ALA A 1 962 ? -10.840 42.015 -11.234 1.00 86.19 962 ALA A CA 1
ATOM 7473 C C . ALA A 1 962 ? -10.338 40.662 -10.696 1.00 86.19 962 ALA A C 1
ATOM 7475 O O . ALA A 1 962 ? -9.489 40.038 -11.327 1.00 86.19 962 ALA A O 1
ATOM 7476 N N . ILE A 1 963 ? -10.864 40.194 -9.558 1.00 87.00 963 ILE A N 1
ATOM 7477 C CA . ILE A 1 963 ? -10.457 38.922 -8.938 1.00 87.00 963 ILE A CA 1
ATOM 7478 C C . ILE A 1 963 ? -10.932 37.716 -9.752 1.00 87.00 963 ILE A C 1
ATOM 7480 O O . ILE A 1 963 ? -10.191 36.745 -9.900 1.00 87.00 963 ILE A O 1
ATOM 7484 N N . VAL A 1 964 ? -12.165 37.753 -10.262 1.00 88.50 964 VAL A N 1
ATOM 7485 C CA . VAL A 1 964 ? -12.778 36.583 -10.913 1.00 88.50 964 VAL A CA 1
ATOM 7486 C C . VAL A 1 964 ? -12.537 36.525 -12.424 1.00 88.50 964 VAL A C 1
ATOM 7488 O O . VAL A 1 964 ? -12.681 35.451 -13.006 1.00 88.50 964 VAL A O 1
ATOM 7491 N N . TRP A 1 965 ? -12.153 37.646 -13.049 1.00 85.88 965 TRP A N 1
ATOM 7492 C CA . TRP A 1 965 ? -11.964 37.776 -14.499 1.00 85.88 965 TRP A CA 1
ATOM 7493 C C . TRP A 1 965 ? -11.015 36.729 -15.087 1.00 85.88 965 TRP A C 1
ATOM 7495 O O . TRP A 1 965 ? -11.433 35.890 -15.889 1.00 85.88 965 TRP A O 1
ATOM 7505 N N . ASP A 1 966 ? -9.747 36.749 -14.671 1.00 81.62 966 ASP A N 1
ATOM 7506 C CA . ASP A 1 966 ? -8.719 35.875 -15.244 1.00 81.62 966 ASP A CA 1
ATOM 7507 C C . ASP A 1 966 ? -8.974 34.382 -14.948 1.00 81.62 966 ASP A C 1
ATOM 7509 O O . ASP A 1 966 ? -8.909 33.577 -15.886 1.00 81.62 966 ASP A O 1
ATOM 7513 N N . PRO A 1 967 ? -9.315 33.970 -13.705 1.00 82.06 967 PRO A N 1
ATOM 7514 C CA . PRO A 1 967 ? -9.611 32.569 -13.410 1.00 82.06 967 PRO A CA 1
ATOM 7515 C C . PRO A 1 967 ? -10.788 32.013 -14.216 1.00 82.06 967 PRO A C 1
ATOM 7517 O O . PRO A 1 967 ? -10.685 30.928 -14.791 1.00 82.06 967 PRO A O 1
ATOM 7520 N N . PHE A 1 968 ? -11.885 32.768 -14.327 1.00 78.88 968 PHE A N 1
ATOM 7521 C CA . PHE A 1 968 ? -13.074 32.309 -15.041 1.00 78.88 968 PHE A CA 1
ATOM 7522 C C . PHE A 1 968 ? -12.845 32.222 -16.553 1.00 78.88 968 PHE A C 1
ATOM 7524 O O . PHE A 1 968 ? -13.279 31.270 -17.201 1.00 78.88 968 PHE A O 1
ATOM 7531 N N . ARG A 1 969 ? -12.111 33.180 -17.128 1.00 76.31 969 ARG A N 1
ATOM 7532 C CA . ARG A 1 969 ? -11.714 33.143 -18.541 1.00 76.31 969 ARG A CA 1
ATOM 7533 C C . ARG A 1 969 ? -10.875 31.906 -18.864 1.00 76.31 969 ARG A C 1
ATOM 7535 O O . ARG A 1 969 ? -11.111 31.258 -19.883 1.00 76.31 969 ARG A O 1
ATOM 7542 N N . ASN A 1 970 ? -9.937 31.547 -17.987 1.00 75.38 970 ASN A N 1
ATOM 7543 C CA . ASN A 1 970 ? -9.145 30.325 -18.133 1.00 75.38 970 ASN A CA 1
ATOM 7544 C C . ASN A 1 970 ? -10.017 29.067 -18.015 1.00 75.38 970 ASN A C 1
ATOM 7546 O O . ASN A 1 970 ? -9.877 28.165 -18.838 1.00 75.38 970 ASN A O 1
ATOM 7550 N N . TYR A 1 971 ? -10.961 29.039 -17.068 1.00 74.88 971 TYR A N 1
ATOM 7551 C CA . TYR A 1 971 ? -11.944 27.958 -16.941 1.00 74.88 971 TYR A CA 1
ATOM 7552 C C . TYR A 1 971 ? -12.798 27.780 -18.210 1.00 74.88 971 TYR A C 1
ATOM 7554 O O . TYR A 1 971 ? -13.030 26.659 -18.653 1.00 74.88 971 TYR A O 1
ATOM 7562 N N . LEU A 1 972 ? -13.237 28.870 -18.848 1.00 70.06 972 LEU A N 1
ATOM 7563 C CA . LEU A 1 972 ? -13.985 28.783 -20.105 1.00 70.06 972 LEU A CA 1
ATOM 7564 C C . LEU A 1 972 ? -13.116 28.291 -21.271 1.00 70.06 972 LEU A C 1
ATOM 7566 O O . LEU A 1 972 ? -13.594 27.505 -22.092 1.00 70.06 972 LEU A O 1
ATOM 7570 N N . ARG A 1 973 ? -11.845 28.714 -21.343 1.00 69.31 973 ARG A N 1
ATOM 7571 C CA . ARG A 1 973 ? -10.920 28.347 -22.432 1.00 69.31 973 ARG A CA 1
ATOM 7572 C C . ARG A 1 973 ? -10.692 26.835 -22.519 1.00 69.31 973 ARG A C 1
ATOM 7574 O O . ARG A 1 973 ? -10.548 26.305 -23.618 1.00 69.31 973 ARG A O 1
ATOM 7581 N N . THR A 1 974 ? -10.708 26.133 -21.391 1.00 61.16 974 THR A N 1
ATOM 7582 C CA . THR A 1 974 ? -10.528 24.676 -21.347 1.00 61.16 974 THR A CA 1
ATOM 7583 C C . THR A 1 974 ? -11.791 23.894 -21.745 1.00 61.16 974 THR A C 1
ATOM 7585 O O . THR A 1 974 ? -11.730 22.672 -21.880 1.00 61.16 974 THR A O 1
ATOM 7588 N N . SER A 1 975 ? -12.922 24.565 -22.023 1.00 62.69 975 SER A N 1
ATOM 7589 C CA . SER A 1 975 ? -14.206 23.922 -22.331 1.00 62.69 975 SER A CA 1
ATOM 7590 C C . SER A 1 975 ? -14.856 24.418 -23.632 1.00 62.69 975 SER A C 1
ATOM 7592 O O . SER A 1 975 ? -15.778 25.237 -23.661 1.00 62.69 975 SER A O 1
ATOM 7594 N N . VAL A 1 976 ? -14.418 23.833 -24.752 1.00 57.03 976 VAL A N 1
ATOM 7595 C CA . VAL A 1 976 ? -14.899 24.148 -26.115 1.00 57.03 976 VAL A CA 1
ATOM 7596 C C . VAL A 1 976 ? -16.419 23.945 -26.272 1.00 57.03 976 VAL A C 1
ATOM 7598 O O . VAL A 1 976 ? -17.077 24.680 -27.012 1.00 57.03 976 VAL A O 1
ATOM 7601 N N . GLY A 1 977 ? -17.001 22.971 -25.562 1.00 58.31 977 GLY A N 1
ATOM 7602 C CA . GLY A 1 977 ? -18.444 22.703 -25.577 1.00 58.31 977 GLY A CA 1
ATOM 7603 C C . GLY A 1 977 ? -19.281 23.812 -24.929 1.00 58.31 977 GLY A C 1
ATOM 7604 O O . GLY A 1 977 ? -20.331 24.169 -25.468 1.00 58.31 977 GLY A O 1
ATOM 7605 N N . LEU A 1 978 ? -18.795 24.398 -23.827 1.00 63.03 978 LEU A N 1
ATOM 7606 C CA . LEU A 1 978 ? -19.468 25.502 -23.131 1.00 63.03 978 LEU A CA 1
ATOM 7607 C C . LEU A 1 978 ? -19.469 26.769 -23.996 1.00 63.03 978 LEU A C 1
ATOM 7609 O O . LEU A 1 978 ? -20.518 27.387 -24.173 1.00 63.03 978 LEU A O 1
ATOM 7613 N N . ILE A 1 979 ? -18.338 27.093 -24.634 1.00 64.69 979 ILE A N 1
ATOM 7614 C CA . ILE A 1 979 ? -18.235 28.259 -25.528 1.00 64.69 979 ILE A CA 1
ATOM 7615 C C . ILE A 1 979 ? -19.194 28.123 -26.724 1.00 64.69 979 ILE A C 1
ATOM 7617 O O . ILE A 1 979 ? -19.897 29.072 -27.080 1.00 64.69 979 ILE A O 1
ATOM 7621 N N . LYS A 1 980 ? -19.291 26.926 -27.318 1.00 63.59 980 LYS A N 1
ATOM 7622 C CA . LYS A 1 980 ? -20.218 26.654 -28.427 1.00 63.59 980 LYS A CA 1
ATOM 7623 C C . LYS A 1 980 ? -21.688 26.813 -28.015 1.00 63.59 980 LYS A C 1
ATOM 7625 O O . LYS A 1 980 ? -22.459 27.404 -28.768 1.00 63.59 980 LYS A O 1
ATOM 7630 N N . ALA A 1 981 ? -22.077 26.310 -26.840 1.00 61.09 981 ALA A N 1
ATOM 7631 C CA . ALA A 1 981 ? -23.443 26.445 -26.328 1.00 61.09 981 ALA A CA 1
ATOM 7632 C C . ALA A 1 981 ? -23.818 27.917 -26.075 1.00 61.09 981 ALA A C 1
ATOM 7634 O O . ALA A 1 981 ? -24.909 28.352 -26.442 1.00 61.09 981 ALA A O 1
ATOM 7635 N N . MET A 1 982 ? -22.889 28.704 -25.525 1.00 63.72 982 MET A N 1
ATOM 7636 C CA . MET A 1 982 ? -23.087 30.140 -25.304 1.00 63.72 982 MET A CA 1
ATOM 7637 C C . MET A 1 982 ? -23.249 30.912 -26.623 1.00 63.72 982 MET A C 1
ATOM 7639 O O . MET A 1 982 ? -24.174 31.711 -26.748 1.00 63.72 982 MET A O 1
ATOM 7643 N N . ALA A 1 983 ? -22.429 30.620 -27.640 1.00 63.84 983 ALA A N 1
ATOM 7644 C CA . ALA A 1 983 ? -22.547 31.244 -28.962 1.00 63.84 983 ALA A CA 1
ATOM 7645 C C . ALA A 1 983 ? -23.885 30.927 -29.665 1.00 63.84 983 ALA A C 1
ATOM 7647 O O . ALA A 1 983 ? -24.482 31.800 -30.303 1.00 63.84 983 ALA A O 1
ATOM 7648 N N . GLN A 1 984 ? -24.383 29.694 -29.515 1.00 62.03 984 GLN A N 1
ATOM 7649 C CA . GLN A 1 984 ? -25.672 29.266 -30.067 1.00 62.03 984 GLN A CA 1
ATOM 7650 C C . GLN A 1 984 ? -26.868 29.939 -29.378 1.00 62.03 984 GLN A C 1
ATOM 7652 O O . GLN A 1 984 ? -27.836 30.278 -30.061 1.00 62.03 984 GLN A O 1
ATOM 7657 N N . GLY A 1 985 ? -26.794 30.184 -28.064 1.00 57.31 985 GLY A N 1
ATOM 7658 C CA . GLY A 1 985 ? -27.816 30.924 -27.309 1.00 57.31 985 GLY A CA 1
ATOM 7659 C C . GLY A 1 985 ? -28.017 32.368 -27.791 1.00 57.31 985 GLY A C 1
ATOM 7660 O O . GLY A 1 985 ? -29.116 32.908 -27.689 1.00 57.31 985 GLY A O 1
ATOM 7661 N N . ASP A 1 986 ? -26.994 32.962 -28.410 1.00 56.88 986 ASP A N 1
ATOM 7662 C CA . ASP A 1 986 ? -27.061 34.286 -29.044 1.00 56.88 986 ASP A CA 1
ATOM 7663 C C . ASP A 1 986 ? -27.457 34.233 -30.534 1.00 56.88 986 ASP A C 1
ATOM 7665 O O . ASP A 1 986 ? -27.377 35.235 -31.252 1.00 56.88 986 ASP A O 1
ATOM 7669 N N . GLY A 1 987 ? -27.882 33.065 -31.028 1.00 55.91 987 GLY A N 1
ATOM 7670 C CA . GLY A 1 987 ? -28.321 32.869 -32.410 1.00 55.91 987 GLY A CA 1
ATOM 7671 C C . GLY A 1 987 ? -27.190 32.905 -33.443 1.00 55.91 987 GLY A C 1
ATOM 7672 O O . GLY A 1 987 ? -27.460 33.108 -34.629 1.00 55.91 987 GLY A O 1
ATOM 7673 N N . LYS A 1 988 ? -25.930 32.728 -33.019 1.00 59.25 988 LYS A N 1
ATOM 7674 C CA . LYS A 1 988 ? -24.757 32.697 -33.902 1.00 59.25 988 LYS A CA 1
ATOM 7675 C C . LYS A 1 988 ? -24.306 31.251 -34.128 1.00 59.25 988 LYS A C 1
ATOM 7677 O O . LYS A 1 988 ? -23.955 30.547 -33.187 1.00 59.25 988 LYS A O 1
ATOM 7682 N N . ASP A 1 989 ? -24.283 30.816 -35.385 1.00 61.44 989 ASP A N 1
ATOM 7683 C CA . ASP A 1 989 ? -23.722 29.520 -35.786 1.00 61.44 989 ASP A CA 1
ATOM 7684 C C . ASP A 1 989 ? -22.248 29.720 -36.176 1.00 61.44 989 ASP A C 1
ATOM 7686 O O . ASP A 1 989 ? -21.940 30.125 -37.298 1.00 61.44 989 ASP A O 1
ATOM 7690 N N . LEU A 1 990 ? -21.339 29.569 -35.206 1.00 65.31 990 LEU A N 1
ATOM 7691 C CA . LEU A 1 990 ? -19.904 29.826 -35.384 1.00 65.31 990 LEU A CA 1
ATOM 7692 C C . LEU A 1 990 ? -19.131 28.522 -35.623 1.00 65.31 990 LEU A C 1
ATOM 7694 O O . LEU A 1 990 ? -19.262 27.555 -34.867 1.00 65.31 990 LEU A O 1
ATOM 7698 N N . GLN A 1 991 ? -18.265 28.510 -36.641 1.00 70.19 991 GLN A N 1
ATOM 7699 C CA . GLN A 1 991 ? -17.280 27.443 -36.828 1.00 70.19 991 GLN A CA 1
ATOM 7700 C C . GLN A 1 991 ? -16.066 27.706 -35.933 1.00 70.19 991 GLN A C 1
ATOM 7702 O O . GLN A 1 991 ? -15.156 28.441 -36.298 1.00 70.19 991 GLN A O 1
ATOM 7707 N N . MET A 1 992 ? -16.051 27.091 -34.747 1.00 65.12 992 MET A N 1
ATOM 7708 C CA . MET A 1 992 ? -15.012 27.303 -33.724 1.00 65.12 992 MET A CA 1
ATOM 7709 C C . MET A 1 992 ? -13.575 27.064 -34.227 1.00 65.12 992 MET A C 1
ATOM 7711 O O . MET A 1 992 ? -12.650 27.683 -33.722 1.00 65.12 992 MET A O 1
ATOM 7715 N N . ALA A 1 993 ? -13.390 26.193 -35.227 1.00 64.69 993 ALA A N 1
ATOM 7716 C CA . ALA A 1 993 ? -12.086 25.890 -35.827 1.00 64.69 993 ALA A CA 1
ATOM 7717 C C . ALA A 1 993 ? -11.559 26.984 -36.781 1.00 64.69 993 ALA A C 1
ATOM 7719 O O . ALA A 1 993 ? -10.409 26.911 -37.205 1.00 64.69 993 ALA A O 1
ATOM 7720 N N . GLU A 1 994 ? -12.392 27.966 -37.139 1.00 70.38 994 GLU A N 1
ATOM 7721 C CA . GLU A 1 994 ? -12.058 29.057 -38.066 1.00 70.38 994 GLU A CA 1
ATOM 7722 C C . GLU A 1 994 ? -11.893 30.416 -37.356 1.00 70.38 994 GLU A C 1
ATOM 7724 O O . GLU A 1 994 ? -11.575 31.410 -38.009 1.00 70.38 994 GLU A O 1
ATOM 7729 N N . LEU A 1 995 ? -12.112 30.478 -36.035 1.00 71.94 995 LEU A N 1
ATOM 7730 C CA . LEU A 1 995 ? -11.941 31.700 -35.243 1.00 71.94 995 LEU A CA 1
ATOM 7731 C C . LEU A 1 995 ? -10.452 32.003 -35.044 1.00 71.94 995 LEU A C 1
ATOM 7733 O O . LEU A 1 995 ? -9.670 31.111 -34.718 1.00 71.94 995 LEU A O 1
ATOM 7737 N N . SER A 1 996 ? -10.064 33.268 -35.221 1.00 78.00 996 SER A N 1
ATOM 7738 C CA . SER A 1 996 ? -8.728 33.721 -34.829 1.00 78.00 996 SER A CA 1
ATOM 7739 C C . SER A 1 996 ? -8.606 33.772 -33.302 1.00 78.00 996 SER A C 1
ATOM 7741 O O . SER A 1 996 ? -9.616 33.912 -32.609 1.00 78.00 996 SER A O 1
ATOM 7743 N N . ASP A 1 997 ? -7.383 33.714 -32.768 1.00 74.81 997 ASP A N 1
ATOM 7744 C CA . ASP A 1 997 ? -7.155 33.866 -31.322 1.00 74.81 997 ASP A CA 1
ATOM 7745 C C . ASP A 1 997 ? -7.743 35.190 -30.798 1.00 74.81 997 ASP A C 1
ATOM 7747 O O . ASP A 1 997 ? -8.334 35.223 -29.725 1.00 74.81 997 ASP A O 1
ATOM 7751 N N . GLU A 1 998 ? -7.670 36.270 -31.584 1.00 78.31 998 GLU A N 1
ATOM 7752 C CA . GLU A 1 998 ? -8.232 37.582 -31.230 1.00 78.31 998 GLU A CA 1
ATOM 7753 C C . GLU A 1 998 ? -9.772 37.567 -31.173 1.00 78.31 998 GLU A C 1
ATOM 7755 O O . GLU A 1 998 ? -10.360 38.096 -30.228 1.00 78.31 998 GLU A O 1
ATOM 7760 N N . ASP A 1 999 ? -10.435 36.908 -32.131 1.00 78.44 999 ASP A N 1
ATOM 7761 C CA . ASP A 1 999 ? -11.898 36.748 -32.131 1.00 78.44 999 ASP A CA 1
ATOM 7762 C C . ASP A 1 999 ? -12.374 35.848 -30.985 1.00 78.44 999 ASP A C 1
ATOM 7764 O O . ASP A 1 999 ? -13.433 36.083 -30.398 1.00 78.44 999 ASP A O 1
ATOM 7768 N N . MET A 1 1000 ? -11.593 34.816 -30.660 1.00 76.94 1000 MET A N 1
ATOM 7769 C CA . MET A 1 1000 ? -11.871 33.913 -29.551 1.00 76.94 1000 MET A CA 1
ATOM 7770 C C . MET A 1 1000 ? -11.755 34.664 -28.217 1.00 76.94 1000 MET A C 1
ATOM 7772 O O . MET A 1 1000 ? -12.650 34.583 -27.377 1.00 76.94 1000 MET A O 1
ATOM 7776 N N . GLU A 1 1001 ? -10.704 35.465 -28.035 1.00 79.31 1001 GLU A N 1
ATOM 7777 C CA . GLU A 1 1001 ? -10.543 36.273 -26.826 1.00 79.31 1001 GLU A CA 1
ATOM 7778 C C . GLU A 1 1001 ? -11.655 37.321 -26.666 1.00 79.31 1001 GLU A C 1
ATOM 7780 O O . GLU A 1 1001 ? -12.204 37.461 -25.574 1.00 79.31 1001 GLU A O 1
ATOM 7785 N N . ALA A 1 1002 ? -12.083 37.978 -27.748 1.00 79.50 1002 ALA A N 1
ATOM 7786 C CA . ALA A 1 1002 ? -13.233 38.884 -27.713 1.00 79.50 1002 ALA A CA 1
ATOM 7787 C C . ALA A 1 1002 ? -14.558 38.162 -27.385 1.00 79.50 1002 ALA A C 1
ATOM 7789 O O . ALA A 1 1002 ? -15.434 38.727 -26.723 1.00 79.50 1002 ALA A O 1
ATOM 7790 N N . LEU A 1 1003 ? -14.720 36.913 -27.839 1.00 77.31 1003 LEU A N 1
ATOM 7791 C CA . LEU A 1 1003 ? -15.872 36.072 -27.513 1.00 77.31 1003 LEU A CA 1
ATOM 7792 C C . LEU A 1 1003 ? -15.880 35.681 -26.028 1.00 77.31 1003 LEU A C 1
ATOM 7794 O O . LEU A 1 1003 ? -16.940 35.746 -25.407 1.00 77.31 1003 LEU A O 1
ATOM 7798 N N . LEU A 1 1004 ? -14.727 35.309 -25.458 1.00 79.25 1004 LEU A N 1
ATOM 7799 C CA . LEU A 1 1004 ? -14.595 35.012 -24.027 1.00 79.25 1004 LEU A CA 1
ATOM 7800 C C . LEU A 1 1004 ? -14.876 36.235 -23.159 1.00 79.25 1004 LEU A C 1
ATOM 7802 O O . LEU A 1 1004 ? -15.593 36.109 -22.171 1.00 79.25 1004 LEU A O 1
ATOM 7806 N N . ASP A 1 1005 ? -14.362 37.402 -23.542 1.00 80.88 1005 ASP A N 1
ATOM 7807 C CA . ASP A 1 1005 ? -14.584 38.645 -22.804 1.00 80.88 1005 ASP A CA 1
ATOM 7808 C C . ASP A 1 1005 ? -16.085 39.002 -22.792 1.00 80.88 1005 ASP A C 1
ATOM 7810 O O . ASP A 1 1005 ? -16.667 39.280 -21.743 1.00 80.88 1005 ASP A O 1
ATOM 7814 N N . HIS A 1 1006 ? -16.758 38.894 -23.944 1.00 79.00 1006 HIS A N 1
ATOM 7815 C CA . HIS A 1 1006 ? -18.204 39.113 -24.038 1.00 79.00 1006 HIS A CA 1
ATOM 7816 C C . HIS A 1 1006 ? -19.020 38.075 -23.248 1.00 79.00 1006 HIS A C 1
ATOM 7818 O O . HIS A 1 1006 ? -20.018 38.413 -22.606 1.00 79.00 1006 HIS A O 1
ATOM 7824 N N . ALA A 1 1007 ? -18.602 36.809 -23.300 1.00 74.25 1007 ALA A N 1
ATOM 7825 C CA . ALA A 1 1007 ? -19.228 35.706 -22.582 1.00 74.25 1007 ALA A CA 1
ATOM 7826 C C . ALA A 1 1007 ? -19.098 35.874 -21.062 1.00 74.25 1007 ALA A C 1
ATOM 7828 O O . ALA A 1 1007 ? -20.083 35.664 -20.350 1.00 74.25 1007 ALA A O 1
ATOM 7829 N N . PHE A 1 1008 ? -17.922 36.293 -20.581 1.00 83.31 1008 PHE A N 1
ATOM 7830 C CA . PHE A 1 1008 ? -17.705 36.657 -19.185 1.00 83.31 1008 PHE A CA 1
ATOM 7831 C C . PHE A 1 1008 ? -18.646 37.787 -18.786 1.00 83.31 1008 PHE A C 1
ATOM 7833 O O . PHE A 1 1008 ? -19.392 37.619 -17.828 1.00 83.31 1008 PHE A O 1
ATOM 7840 N N . ASP A 1 1009 ? -18.647 38.908 -19.517 1.00 82.06 1009 ASP A N 1
ATOM 7841 C CA . ASP A 1 1009 ? -19.399 40.109 -19.129 1.00 82.06 1009 ASP A CA 1
ATOM 7842 C C . ASP A 1 1009 ? -20.881 39.799 -18.953 1.00 82.06 1009 ASP A C 1
ATOM 7844 O O . ASP A 1 1009 ? -21.486 40.096 -17.923 1.00 82.06 1009 ASP A O 1
ATOM 7848 N N . ARG A 1 1010 ? -21.449 39.098 -19.935 1.00 78.00 1010 ARG A N 1
ATOM 7849 C CA . ARG A 1 1010 ? -22.837 38.665 -19.878 1.00 78.00 1010 ARG A CA 1
ATOM 7850 C C . ARG A 1 1010 ? -23.090 37.710 -18.712 1.00 78.00 1010 ARG A C 1
ATOM 7852 O O . ARG A 1 1010 ? -24.098 37.857 -18.019 1.00 78.00 1010 ARG A O 1
ATOM 7859 N N . TYR A 1 1011 ? -22.237 36.703 -18.523 1.00 81.00 1011 TYR A N 1
ATOM 7860 C CA . TYR A 1 1011 ? -22.436 35.696 -17.481 1.00 81.00 1011 TYR A CA 1
ATOM 7861 C C . TYR A 1 1011 ? -22.308 36.307 -16.080 1.00 81.00 1011 TYR A C 1
ATOM 7863 O O . TYR A 1 1011 ? -23.163 36.058 -15.234 1.00 81.00 1011 TYR A O 1
ATOM 7871 N N . PHE A 1 1012 ? -21.313 37.169 -15.874 1.00 83.94 1012 PHE A N 1
ATOM 7872 C CA . PHE A 1 1012 ? -21.087 37.933 -14.650 1.00 83.94 1012 PHE A CA 1
ATOM 7873 C C . PHE A 1 1012 ? -22.286 38.826 -14.304 1.00 83.94 1012 PHE A C 1
ATOM 7875 O O . PHE A 1 1012 ? -22.711 38.854 -13.155 1.00 83.94 1012 PHE A O 1
ATOM 7882 N N . GLU A 1 1013 ? -22.873 39.510 -15.292 1.00 78.88 1013 GLU A N 1
ATOM 7883 C CA . GLU A 1 1013 ? -23.990 40.436 -15.063 1.00 78.88 1013 GLU A CA 1
ATOM 7884 C C . GLU A 1 1013 ? -25.351 39.748 -14.883 1.00 78.88 1013 GLU A C 1
ATOM 7886 O O . GLU A 1 1013 ? -26.220 40.288 -14.202 1.00 78.88 1013 GLU A O 1
ATOM 7891 N N . THR A 1 1014 ? -25.576 38.590 -15.516 1.00 72.62 1014 THR A N 1
ATOM 7892 C CA . THR A 1 1014 ? -26.940 38.037 -15.662 1.00 72.62 1014 THR A CA 1
ATOM 7893 C C . THR A 1 1014 ? -27.110 36.589 -15.218 1.00 72.62 1014 THR A C 1
ATOM 7895 O O . THR A 1 1014 ? -28.230 36.079 -15.219 1.00 72.62 1014 THR A O 1
ATOM 7898 N N . SER A 1 1015 ? -26.031 35.861 -14.923 1.00 77.69 1015 SER A N 1
ATOM 7899 C CA . SER A 1 1015 ? -26.082 34.395 -14.780 1.00 77.69 1015 SER A CA 1
ATOM 7900 C C . SER A 1 1015 ? -25.061 33.814 -13.796 1.00 77.69 1015 SER A C 1
ATOM 7902 O O . SER A 1 1015 ? -24.870 32.598 -13.765 1.00 77.69 1015 SER A O 1
ATOM 7904 N N . ALA A 1 1016 ? -24.442 34.656 -12.968 1.00 85.75 1016 ALA A N 1
ATOM 7905 C CA . ALA A 1 1016 ? -23.514 34.273 -11.913 1.00 85.75 1016 ALA A CA 1
ATOM 7906 C C . ALA A 1 1016 ? -23.893 34.962 -10.599 1.00 85.75 1016 ALA A C 1
ATOM 7908 O O . ALA A 1 1016 ? -24.556 35.997 -10.593 1.00 85.75 1016 ALA A O 1
ATOM 7909 N N . LEU A 1 1017 ? -23.442 34.400 -9.479 1.00 90.62 1017 LEU A N 1
ATOM 7910 C CA . LEU A 1 1017 ? -23.576 35.010 -8.158 1.00 90.62 1017 LEU A CA 1
ATOM 7911 C C . LEU A 1 1017 ? -22.242 35.664 -7.760 1.00 90.62 1017 LEU A C 1
ATOM 7913 O O . LEU A 1 1017 ? -21.657 35.372 -6.713 1.00 90.62 1017 LEU A O 1
ATOM 7917 N N . MET A 1 1018 ? -21.712 36.495 -8.661 1.00 91.44 1018 MET A N 1
ATOM 7918 C CA . MET A 1 1018 ? -20.444 37.205 -8.502 1.00 91.44 1018 MET A CA 1
ATOM 7919 C C . MET A 1 1018 ? -20.712 38.697 -8.325 1.00 91.44 1018 MET A C 1
ATOM 7921 O O . MET A 1 1018 ? -21.178 39.362 -9.244 1.00 91.44 1018 MET A O 1
ATOM 7925 N N . GLY A 1 1019 ? -20.414 39.242 -7.150 1.00 91.31 1019 GLY A N 1
ATOM 7926 C CA . GLY A 1 1019 ? -20.629 40.663 -6.903 1.00 91.31 1019 GLY A CA 1
ATOM 7927 C C . GLY A 1 1019 ? -20.637 41.030 -5.429 1.00 91.31 1019 GLY A C 1
ATOM 7928 O O . GLY A 1 1019 ? -20.017 40.374 -4.592 1.00 91.31 1019 GLY A O 1
ATOM 7929 N N . THR A 1 1020 ? -21.348 42.106 -5.114 1.00 92.81 1020 THR A N 1
ATOM 7930 C CA . THR A 1 1020 ? -21.545 42.563 -3.734 1.00 92.81 1020 THR A CA 1
ATOM 7931 C C . THR A 1 1020 ? -22.731 41.848 -3.088 1.00 92.81 1020 THR A C 1
ATOM 7933 O O . THR A 1 1020 ? -23.543 41.215 -3.764 1.00 92.81 1020 THR A O 1
ATOM 7936 N N . MET A 1 1021 ? -22.874 41.982 -1.768 1.00 92.50 1021 MET A N 1
ATOM 7937 C CA . MET A 1 1021 ? -24.032 41.444 -1.046 1.00 92.50 1021 MET A CA 1
ATOM 7938 C C . MET A 1 1021 ? -25.369 41.929 -1.635 1.00 92.50 1021 MET A C 1
ATOM 7940 O O . MET A 1 1021 ? -26.283 41.129 -1.799 1.00 92.50 1021 MET A O 1
ATOM 7944 N N . GLU A 1 1022 ? -25.488 43.214 -1.988 1.00 89.94 1022 GLU A N 1
ATOM 7945 C CA . GLU A 1 1022 ? -26.754 43.775 -2.485 1.00 89.94 1022 GLU A CA 1
ATOM 7946 C C . GLU A 1 1022 ? -27.094 43.304 -3.903 1.00 89.94 1022 GLU A C 1
ATOM 7948 O O . GLU A 1 1022 ? -28.220 42.875 -4.143 1.00 89.94 1022 GLU A O 1
ATOM 7953 N N . SER A 1 1023 ? -26.124 43.295 -4.827 1.00 87.50 1023 SER A N 1
ATOM 7954 C CA . SER A 1 1023 ? -26.361 42.802 -6.195 1.00 87.50 1023 SER A CA 1
ATOM 7955 C C . SER A 1 1023 ? -26.741 41.317 -6.208 1.00 87.50 1023 SER A C 1
ATOM 7957 O O . SER A 1 1023 ? -27.615 40.894 -6.961 1.00 87.50 1023 SER A O 1
ATOM 7959 N N . ASN A 1 1024 ? -26.134 40.522 -5.322 1.00 92.69 1024 ASN A N 1
ATOM 7960 C CA . ASN A 1 1024 ? -26.451 39.103 -5.193 1.00 92.69 1024 ASN A CA 1
ATOM 7961 C C . ASN A 1 1024 ? -27.826 38.858 -4.546 1.00 92.69 1024 ASN A C 1
ATOM 7963 O O . ASN A 1 1024 ? -28.490 37.886 -4.898 1.00 92.69 1024 ASN A O 1
ATOM 7967 N N . LEU A 1 1025 ? -28.294 39.733 -3.646 1.00 90.75 1025 LEU A N 1
ATOM 7968 C CA . LEU A 1 1025 ? -29.654 39.649 -3.094 1.00 90.75 1025 LEU A CA 1
ATOM 7969 C C . LEU A 1 1025 ? -30.728 39.862 -4.165 1.00 90.75 1025 LEU A C 1
ATOM 7971 O O . LEU A 1 1025 ? -31.725 39.139 -4.172 1.00 90.75 1025 LEU A O 1
ATOM 7975 N N . GLU A 1 1026 ? -30.521 40.815 -5.078 1.00 87.06 1026 GLU A N 1
ATOM 7976 C CA . GLU A 1 1026 ? -31.435 41.063 -6.201 1.00 87.06 1026 GLU A CA 1
ATOM 7977 C C . GLU A 1 1026 ? -31.531 39.840 -7.125 1.00 87.06 1026 GLU A C 1
ATOM 7979 O O . GLU A 1 1026 ? -32.634 39.397 -7.452 1.00 87.06 1026 GLU A O 1
ATOM 7984 N N . MET A 1 1027 ? -30.388 39.237 -7.468 1.00 87.56 1027 MET A N 1
ATOM 7985 C CA . MET A 1 1027 ? -30.333 38.021 -8.285 1.00 87.56 1027 MET A CA 1
ATOM 7986 C C . MET A 1 1027 ? -31.046 36.841 -7.611 1.00 87.56 1027 MET A C 1
ATOM 7988 O O . MET A 1 1027 ? -31.854 36.152 -8.231 1.00 87.56 1027 MET A O 1
ATOM 7992 N N . VAL A 1 1028 ? -30.804 36.619 -6.316 1.00 90.12 1028 VAL A N 1
ATOM 7993 C CA . VAL A 1 1028 ? -31.457 35.540 -5.556 1.00 90.12 1028 VAL A CA 1
ATOM 7994 C C . VAL A 1 1028 ? -32.978 35.722 -5.511 1.00 90.12 1028 VAL A C 1
ATOM 7996 O O . VAL A 1 1028 ? -33.719 34.741 -5.615 1.00 90.12 1028 VAL A O 1
ATOM 7999 N N . ALA A 1 1029 ? -33.458 36.963 -5.390 1.00 86.31 1029 ALA A N 1
ATOM 8000 C CA . ALA A 1 1029 ? -34.886 37.262 -5.426 1.00 86.31 1029 ALA A CA 1
ATOM 8001 C C . ALA A 1 1029 ? -35.516 36.938 -6.795 1.00 86.31 1029 ALA A C 1
ATOM 8003 O O . ALA A 1 1029 ? -36.599 36.350 -6.831 1.00 86.31 1029 ALA A O 1
ATOM 8004 N N . ASP A 1 1030 ? -34.839 37.256 -7.904 1.00 87.06 1030 ASP A N 1
ATOM 8005 C CA . ASP A 1 1030 ? -35.299 36.918 -9.261 1.00 87.06 1030 ASP A CA 1
ATOM 8006 C C . ASP A 1 1030 ? -35.350 35.398 -9.492 1.00 87.06 1030 ASP A C 1
ATOM 8008 O O . ASP A 1 1030 ? -36.377 34.861 -9.910 1.00 87.06 1030 ASP A O 1
ATOM 8012 N N . LEU A 1 1031 ? -34.291 34.671 -9.123 1.00 88.88 1031 LEU A N 1
ATOM 8013 C CA . LEU A 1 1031 ? -34.233 33.208 -9.254 1.00 88.88 1031 LEU A CA 1
ATOM 8014 C C . LEU A 1 1031 ? -35.362 32.510 -8.491 1.00 88.88 1031 LEU A C 1
ATOM 8016 O O . LEU A 1 1031 ? -35.969 31.554 -8.980 1.00 88.88 1031 LEU A O 1
ATOM 8020 N N . ARG A 1 1032 ? -35.683 33.022 -7.302 1.00 87.19 1032 ARG A N 1
ATOM 8021 C CA . ARG A 1 1032 ? -36.785 32.516 -6.489 1.00 87.19 1032 ARG A CA 1
ATOM 8022 C C . ARG A 1 1032 ? -38.143 32.711 -7.162 1.00 87.19 1032 ARG A C 1
ATOM 8024 O O . ARG A 1 1032 ? -38.984 31.816 -7.096 1.00 87.19 1032 ARG A O 1
ATOM 8031 N N . LEU A 1 1033 ? -38.369 33.852 -7.819 1.00 85.12 1033 LEU A N 1
ATOM 8032 C CA . LEU A 1 1033 ? -39.601 34.100 -8.582 1.00 85.12 1033 LEU A CA 1
ATOM 8033 C C . LEU A 1 1033 ? -39.750 33.130 -9.761 1.00 85.12 1033 LEU A C 1
ATOM 8035 O O . LEU A 1 1033 ? -40.872 32.760 -10.101 1.00 85.12 1033 LEU A O 1
ATOM 8039 N N . ARG A 1 1034 ? -38.630 32.667 -10.322 1.00 87.56 1034 ARG A N 1
ATOM 8040 C CA . ARG A 1 1034 ? -38.567 31.703 -11.434 1.00 87.56 1034 ARG A CA 1
ATOM 8041 C C . ARG A 1 1034 ? -38.649 30.235 -10.996 1.00 87.56 1034 ARG A C 1
ATOM 8043 O O . ARG A 1 1034 ? -38.502 29.335 -11.821 1.00 87.56 1034 ARG A O 1
ATOM 8050 N N . GLY A 1 1035 ? -38.898 29.976 -9.710 1.00 87.50 1035 GLY A N 1
ATOM 8051 C CA . GLY A 1 1035 ? -39.152 28.630 -9.187 1.00 87.50 1035 GLY A CA 1
ATOM 8052 C C . GLY A 1 1035 ? -37.904 27.793 -8.886 1.00 87.50 1035 GLY A C 1
ATOM 8053 O O . GLY A 1 1035 ? -38.006 26.561 -8.857 1.00 87.50 1035 GLY A O 1
ATOM 8054 N N . VAL A 1 1036 ? -36.752 28.444 -8.677 1.00 91.50 1036 VAL A N 1
ATOM 8055 C CA . VAL A 1 1036 ? -35.534 27.831 -8.120 1.00 91.50 1036 VAL A CA 1
ATOM 8056 C C . VAL A 1 1036 ? -35.680 27.706 -6.600 1.00 91.50 1036 VAL A C 1
ATOM 8058 O O . VAL A 1 1036 ? -36.036 28.682 -5.938 1.00 91.50 1036 VAL A O 1
ATOM 8061 N N . ASP A 1 1037 ? -35.394 26.519 -6.059 1.00 93.44 1037 ASP A N 1
ATOM 8062 C CA . ASP A 1 1037 ? -35.510 26.231 -4.620 1.00 93.44 1037 ASP A CA 1
ATOM 8063 C C . ASP A 1 1037 ? -34.177 26.430 -3.881 1.00 93.44 1037 ASP A C 1
ATOM 8065 O O . ASP A 1 1037 ? -34.151 26.788 -2.702 1.00 93.44 1037 ASP A O 1
ATOM 8069 N N . GLU A 1 1038 ? -33.061 26.192 -4.574 1.00 94.62 1038 GLU A N 1
ATOM 8070 C CA . GLU A 1 1038 ? -31.723 26.207 -3.992 1.00 94.62 1038 GLU A CA 1
ATOM 8071 C C . GLU A 1 1038 ? -30.676 26.732 -4.979 1.00 94.62 1038 GLU A C 1
ATOM 8073 O O . GLU A 1 1038 ? -30.684 26.362 -6.154 1.00 94.62 1038 GLU A O 1
ATOM 8078 N N . VAL A 1 1039 ? -29.719 27.525 -4.492 1.00 94.69 1039 VAL A N 1
ATOM 8079 C CA . VAL A 1 1039 ? -28.508 27.888 -5.242 1.00 94.69 1039 VAL A CA 1
ATOM 8080 C C . VAL A 1 1039 ? -27.336 27.009 -4.798 1.00 94.69 1039 VAL A C 1
ATOM 8082 O O . VAL A 1 1039 ? -26.905 27.064 -3.647 1.00 94.69 1039 VAL A O 1
ATOM 8085 N N . ALA A 1 1040 ? -26.798 26.215 -5.725 1.00 92.81 1040 ALA A N 1
ATOM 8086 C CA . ALA A 1 1040 ? -25.570 25.451 -5.525 1.00 92.81 1040 ALA A CA 1
ATOM 8087 C C . ALA A 1 1040 ? -24.360 26.309 -5.932 1.00 92.81 1040 ALA A C 1
ATOM 8089 O O . ALA A 1 1040 ? -24.050 26.470 -7.114 1.00 92.81 1040 ALA A O 1
ATOM 8090 N N . CYS A 1 1041 ? -23.701 26.903 -4.940 1.00 93.12 1041 CYS A N 1
ATOM 8091 C CA . CYS A 1 1041 ? -22.608 27.851 -5.116 1.00 93.12 1041 CYS A CA 1
ATOM 8092 C C . CYS A 1 1041 ? -21.332 27.134 -5.563 1.00 93.12 1041 CYS A C 1
ATOM 8094 O O . CYS A 1 1041 ? -20.636 26.537 -4.743 1.00 93.12 1041 CYS A O 1
ATOM 8096 N N . LEU A 1 1042 ? -21.004 27.223 -6.848 1.00 88.31 1042 LEU A N 1
ATOM 8097 C CA . LEU A 1 1042 ? -19.745 26.735 -7.395 1.00 88.31 1042 LEU A CA 1
ATOM 8098 C C . LEU A 1 1042 ? -18.612 27.693 -7.009 1.00 88.31 1042 LEU A C 1
ATOM 8100 O O . LEU A 1 1042 ? -18.584 28.839 -7.459 1.00 88.31 1042 LEU A O 1
ATOM 8104 N N . ILE A 1 1043 ? -17.716 27.221 -6.142 1.00 85.69 1043 ILE A N 1
ATOM 8105 C CA . ILE A 1 1043 ? -16.707 28.044 -5.447 1.00 85.69 1043 ILE A CA 1
ATOM 8106 C C . ILE A 1 1043 ? -15.261 27.736 -5.852 1.00 85.69 1043 ILE A C 1
ATOM 8108 O O . ILE A 1 1043 ? -14.367 28.496 -5.505 1.00 85.69 1043 ILE A O 1
ATOM 8112 N N . ASP A 1 1044 ? -15.020 26.660 -6.602 1.00 75.56 1044 ASP A N 1
ATOM 8113 C CA . ASP A 1 1044 ? -13.675 26.207 -6.981 1.00 75.56 1044 ASP A CA 1
ATOM 8114 C C . ASP A 1 1044 ? -13.478 26.272 -8.504 1.00 75.56 1044 ASP A C 1
ATOM 8116 O O . ASP A 1 1044 ? -13.668 25.295 -9.224 1.00 75.56 1044 ASP A O 1
ATOM 8120 N N . PHE A 1 1045 ? -13.177 27.471 -9.012 1.00 75.06 1045 PHE A N 1
ATOM 8121 C CA . PHE A 1 1045 ? -12.953 27.742 -10.442 1.00 75.06 1045 PHE A CA 1
ATOM 8122 C C . PHE A 1 1045 ? -11.678 28.574 -10.688 1.00 75.06 1045 PHE A C 1
ATOM 8124 O O . PHE A 1 1045 ? -11.592 29.351 -11.636 1.00 75.06 1045 PHE A O 1
ATOM 8131 N N . GLY A 1 1046 ? -10.671 28.407 -9.818 1.00 72.75 1046 GLY A N 1
ATOM 8132 C CA . GLY A 1 1046 ? -9.325 28.974 -9.998 1.00 72.75 1046 GLY A CA 1
ATOM 8133 C C . GLY A 1 1046 ? -8.992 30.237 -9.187 1.00 72.75 1046 GLY A C 1
ATOM 8134 O O . GLY A 1 1046 ? -7.934 30.821 -9.405 1.00 72.75 1046 GLY A O 1
ATOM 8135 N N . ILE A 1 1047 ? -9.849 30.658 -8.252 1.00 82.69 1047 ILE A N 1
ATOM 8136 C CA . ILE A 1 1047 ? -9.574 31.764 -7.310 1.00 82.69 1047 ILE A CA 1
ATOM 8137 C C . ILE A 1 1047 ? -8.779 31.237 -6.113 1.00 82.69 1047 ILE A C 1
ATOM 8139 O O . ILE A 1 1047 ? -9.067 30.138 -5.657 1.00 82.69 1047 ILE A O 1
ATOM 8143 N N . ASP A 1 1048 ? -7.828 32.017 -5.587 1.00 83.44 1048 ASP A N 1
ATOM 8144 C CA . ASP A 1 1048 ? -7.037 31.713 -4.380 1.00 83.44 1048 ASP A CA 1
ATOM 8145 C C . ASP A 1 1048 ? -7.884 31.241 -3.177 1.00 83.44 1048 ASP A C 1
ATOM 8147 O O . ASP A 1 1048 ? -8.995 31.728 -2.946 1.00 83.44 1048 ASP A O 1
ATOM 8151 N N . ASP A 1 1049 ? -7.348 30.302 -2.390 1.00 83.06 1049 ASP A N 1
ATOM 8152 C CA . ASP A 1 1049 ? -8.093 29.616 -1.323 1.00 83.06 1049 ASP A CA 1
ATOM 8153 C C . ASP A 1 1049 ? -8.520 30.579 -0.210 1.00 83.06 1049 ASP A C 1
ATOM 8155 O O . ASP A 1 1049 ? -9.669 30.535 0.232 1.00 83.06 1049 ASP A O 1
ATOM 8159 N N . ASP A 1 1050 ? -7.640 31.489 0.219 1.00 84.38 1050 ASP A N 1
ATOM 8160 C CA . ASP A 1 1050 ? -7.944 32.419 1.310 1.00 84.38 1050 ASP A CA 1
ATOM 8161 C C . ASP A 1 1050 ? -8.976 33.467 0.870 1.00 84.38 1050 ASP A C 1
ATOM 8163 O O . ASP A 1 1050 ? -9.848 33.861 1.652 1.00 84.38 1050 ASP A O 1
ATOM 8167 N N . LEU A 1 1051 ? -8.905 33.923 -0.387 1.00 86.00 1051 LEU A N 1
ATOM 8168 C CA . LEU A 1 1051 ? -9.930 34.791 -0.978 1.00 86.00 1051 LEU A CA 1
ATOM 8169 C C . LEU A 1 1051 ? -11.281 34.073 -1.074 1.00 86.00 1051 LEU A C 1
ATOM 8171 O O . LEU A 1 1051 ? -12.315 34.635 -0.701 1.00 86.00 1051 LEU A O 1
ATOM 8175 N N . THR A 1 1052 ? -11.271 32.818 -1.512 1.00 89.00 1052 THR A N 1
ATOM 8176 C CA . THR A 1 1052 ? -12.487 32.020 -1.677 1.00 89.00 1052 THR A CA 1
ATOM 8177 C C . THR A 1 1052 ? -13.142 31.711 -0.330 1.00 89.00 1052 THR A C 1
ATOM 8179 O O . THR A 1 1052 ? -14.348 31.901 -0.185 1.00 89.00 1052 THR A O 1
ATOM 8182 N N . LEU A 1 1053 ? -12.371 31.338 0.696 1.00 89.88 1053 LEU A N 1
ATOM 8183 C CA . LEU A 1 1053 ? -12.881 31.108 2.055 1.00 89.88 1053 LEU A CA 1
ATOM 8184 C C . LEU A 1 1053 ? -13.511 32.369 2.665 1.00 89.88 1053 LEU A C 1
ATOM 8186 O O . LEU A 1 1053 ? -14.568 32.284 3.296 1.00 89.88 1053 LEU A O 1
ATOM 8190 N N . ARG A 1 1054 ? -12.925 33.554 2.424 1.00 90.06 1054 ARG A N 1
ATOM 8191 C CA . ARG A 1 1054 ? -13.527 34.839 2.831 1.00 90.06 1054 ARG A CA 1
ATOM 8192 C C . ARG A 1 1054 ? -14.874 35.093 2.157 1.00 90.06 1054 ARG A C 1
ATOM 8194 O O . ARG A 1 1054 ? -15.774 35.628 2.801 1.00 90.06 1054 ARG A O 1
ATOM 8201 N N . SER A 1 1055 ? -15.011 34.718 0.887 1.00 92.19 1055 SER A N 1
ATOM 8202 C CA . SER A 1 1055 ? -16.278 34.790 0.153 1.00 92.19 1055 SER A CA 1
ATOM 8203 C C . SER A 1 1055 ? -17.301 33.777 0.692 1.00 92.19 1055 SER A C 1
ATOM 8205 O O . SER A 1 1055 ? -18.437 34.152 0.983 1.00 92.19 1055 SER A O 1
ATOM 8207 N N . ILE A 1 1056 ? -16.898 32.519 0.924 1.00 93.94 1056 ILE A N 1
ATOM 8208 C CA . ILE A 1 1056 ? -17.764 31.452 1.462 1.00 93.94 1056 ILE A CA 1
ATOM 8209 C C . ILE A 1 1056 ? -18.377 31.853 2.809 1.00 93.94 1056 ILE A C 1
ATOM 8211 O O . ILE A 1 1056 ? -19.580 31.685 3.012 1.00 93.94 1056 ILE A O 1
ATOM 8215 N N . ALA A 1 1057 ? -17.593 32.472 3.696 1.00 93.44 1057 ALA A N 1
ATOM 8216 C CA . ALA A 1 1057 ? -18.064 32.956 4.995 1.00 93.44 1057 ALA A CA 1
ATOM 8217 C C . ALA A 1 1057 ? -19.199 34.001 4.915 1.00 93.44 1057 ALA A C 1
ATOM 8219 O O . ALA A 1 1057 ? -19.885 34.237 5.909 1.00 93.44 1057 ALA A O 1
ATOM 8220 N N . ARG A 1 1058 ? -19.432 34.620 3.748 1.00 94.06 1058 ARG A N 1
ATOM 8221 C CA . ARG A 1 1058 ? -20.509 35.602 3.524 1.00 94.06 1058 ARG A CA 1
ATOM 8222 C C . ARG A 1 1058 ? -21.814 34.968 3.032 1.00 94.06 1058 ARG A C 1
ATOM 8224 O O . ARG A 1 1058 ? -22.861 35.607 3.121 1.00 94.06 1058 ARG A O 1
ATOM 8231 N N . ILE A 1 1059 ? -21.783 33.728 2.540 1.00 95.31 1059 ILE A N 1
ATOM 8232 C CA . ILE A 1 1059 ? -22.962 33.033 1.995 1.00 95.31 1059 ILE A CA 1
ATOM 8233 C C . ILE A 1 1059 ? -24.070 32.830 3.048 1.00 95.31 1059 ILE A C 1
ATOM 8235 O O . ILE A 1 1059 ? -25.227 33.098 2.720 1.00 95.31 1059 ILE A O 1
ATOM 8239 N N . PRO A 1 1060 ? -23.784 32.442 4.312 1.00 93.56 1060 PRO A N 1
ATOM 8240 C CA . PRO A 1 1060 ? -24.826 32.319 5.337 1.00 93.56 1060 PRO A CA 1
ATOM 8241 C C . PRO A 1 1060 ? -25.602 33.621 5.571 1.00 93.56 1060 PRO A C 1
ATOM 8243 O O . PRO A 1 1060 ? -26.815 33.606 5.776 1.00 93.56 1060 PRO A O 1
ATOM 8246 N N . GLU A 1 1061 ? -24.916 34.763 5.493 1.00 92.38 1061 GLU A N 1
ATOM 8247 C CA . GLU A 1 1061 ? -25.537 36.079 5.638 1.00 92.38 1061 GLU A CA 1
ATOM 8248 C C . GLU A 1 1061 ? -26.392 36.446 4.419 1.00 92.38 1061 GLU A C 1
ATOM 8250 O O . GLU A 1 1061 ? -27.505 36.948 4.587 1.00 92.38 1061 GLU A O 1
ATOM 8255 N N . LEU A 1 1062 ? -25.925 36.140 3.201 1.00 92.50 1062 LEU A N 1
ATOM 8256 C CA . LEU A 1 1062 ? -26.727 36.282 1.982 1.00 92.50 1062 LEU A CA 1
ATOM 8257 C C . LEU A 1 1062 ? -28.018 35.459 2.082 1.00 92.50 1062 LEU A C 1
ATOM 8259 O O . LEU A 1 1062 ? -29.104 35.991 1.860 1.00 92.50 1062 LEU A O 1
ATOM 8263 N N . MET A 1 1063 ? -27.902 34.190 2.484 1.00 92.38 1063 MET A N 1
ATOM 8264 C CA . MET A 1 1063 ? -29.034 33.288 2.697 1.00 92.38 1063 MET A CA 1
ATOM 8265 C C . MET A 1 1063 ? -30.019 33.853 3.726 1.00 92.38 1063 MET A C 1
ATOM 8267 O O . MET A 1 1063 ? -31.224 33.904 3.475 1.00 92.38 1063 MET A O 1
ATOM 8271 N N . ARG A 1 1064 ? -29.521 34.309 4.882 1.00 90.38 1064 ARG A N 1
ATOM 8272 C CA . ARG A 1 1064 ? -30.351 34.894 5.942 1.00 90.38 1064 ARG A CA 1
ATOM 8273 C C . ARG A 1 1064 ? -31.104 36.127 5.438 1.00 90.38 1064 ARG A C 1
ATOM 8275 O O . ARG A 1 1064 ? -32.323 36.190 5.577 1.00 90.38 1064 ARG A O 1
ATOM 8282 N N . ARG A 1 1065 ? -30.408 37.076 4.804 1.00 90.69 1065 ARG A N 1
ATOM 8283 C CA . ARG A 1 1065 ? -31.003 38.317 4.280 1.00 90.69 1065 ARG A CA 1
ATOM 8284 C C . ARG A 1 1065 ? -32.003 38.061 3.150 1.00 90.69 1065 ARG A C 1
ATOM 8286 O O . ARG A 1 1065 ? -33.066 38.678 3.143 1.00 90.69 1065 ARG A O 1
ATOM 8293 N N . ALA A 1 1066 ? -31.706 37.132 2.242 1.00 86.38 1066 ALA A N 1
ATOM 8294 C CA . ALA A 1 1066 ? -32.614 36.738 1.163 1.00 86.38 1066 ALA A CA 1
ATOM 8295 C C . ALA A 1 1066 ? -33.923 36.131 1.697 1.00 86.38 1066 ALA A C 1
ATOM 8297 O O . ALA A 1 1066 ? -34.990 36.324 1.115 1.00 86.38 1066 ALA A O 1
ATOM 8298 N N . ASN A 1 1067 ? -33.851 35.416 2.823 1.00 83.19 1067 ASN A N 1
ATOM 8299 C CA . ASN A 1 1067 ? -35.008 34.785 3.455 1.00 83.19 1067 ASN A CA 1
ATOM 8300 C C . ASN A 1 1067 ? -35.777 35.724 4.402 1.00 83.19 1067 ASN A C 1
ATOM 8302 O O . ASN A 1 1067 ? -36.988 35.570 4.551 1.00 83.19 1067 ASN A O 1
ATOM 8306 N N . GLU A 1 1068 ? -35.117 36.723 4.995 1.00 81.75 1068 GLU A N 1
ATOM 8307 C CA . GLU A 1 1068 ? -35.758 37.782 5.793 1.00 81.75 1068 GLU A CA 1
ATOM 8308 C C . GLU A 1 1068 ? -36.516 38.806 4.944 1.00 81.75 1068 GLU A C 1
ATOM 8310 O O . GLU A 1 1068 ? -37.519 39.359 5.398 1.00 81.75 1068 GLU A O 1
ATOM 8315 N N . ALA A 1 1069 ? -36.084 39.031 3.702 1.00 65.06 1069 ALA A N 1
ATOM 8316 C CA . ALA A 1 1069 ? -36.739 39.907 2.733 1.00 65.06 1069 ALA A CA 1
ATOM 8317 C C . ALA A 1 1069 ? -38.043 39.307 2.153 1.00 65.06 1069 ALA A C 1
ATOM 8319 O O . ALA A 1 1069 ? -38.301 39.439 0.961 1.00 65.06 1069 ALA A O 1
ATOM 8320 N N . GLY A 1 1070 ? -38.844 38.621 2.982 1.00 51.06 1070 GLY A N 1
ATOM 8321 C CA . GLY A 1 1070 ? -40.041 37.864 2.599 1.00 51.06 1070 GLY A CA 1
ATOM 8322 C C . GLY A 1 1070 ? -41.017 38.616 1.675 1.00 51.06 1070 GLY A C 1
ATOM 8323 O O . GLY A 1 1070 ? -40.965 39.843 1.574 1.00 51.06 1070 GLY A O 1
ATOM 8324 N N . PRO A 1 1071 ? -41.918 37.890 0.983 1.00 44.59 1071 PRO A N 1
ATOM 8325 C CA . PRO A 1 1071 ? -42.766 38.470 -0.055 1.00 44.59 1071 PRO A CA 1
ATOM 8326 C C . PRO A 1 1071 ? -43.552 39.663 0.497 1.00 44.59 1071 PRO A C 1
ATOM 8328 O O . PRO A 1 1071 ? -44.134 39.579 1.578 1.00 44.59 1071 PRO A O 1
ATOM 8331 N N . ALA A 1 1072 ? -43.549 40.776 -0.240 1.00 34.53 1072 ALA A N 1
ATOM 8332 C CA . ALA A 1 1072 ? -44.292 41.975 0.120 1.00 34.53 1072 ALA A CA 1
ATOM 8333 C C . ALA A 1 1072 ? -45.788 41.641 0.258 1.00 34.53 1072 ALA A C 1
ATOM 8335 O O . ALA A 1 1072 ? -46.481 41.474 -0.743 1.00 34.53 1072 ALA A O 1
ATOM 8336 N N . GLU A 1 1073 ? -46.285 41.536 1.491 1.00 32.81 1073 GLU A N 1
ATOM 8337 C CA . GLU A 1 1073 ? -47.719 41.477 1.760 1.00 32.81 1073 GLU A CA 1
ATOM 8338 C C . GLU A 1 1073 ? -48.282 42.885 1.961 1.00 32.81 1073 GLU A C 1
ATOM 8340 O O . GLU A 1 1073 ? -47.802 43.687 2.770 1.00 32.81 1073 GLU A O 1
ATOM 8345 N N . ASP A 1 1074 ? -49.339 43.149 1.195 1.00 31.86 1074 ASP A N 1
ATOM 8346 C CA . ASP A 1 1074 ? -50.275 44.247 1.364 1.00 31.86 1074 ASP A CA 1
ATOM 8347 C C . ASP A 1 1074 ? -50.688 44.416 2.833 1.00 31.86 1074 ASP A C 1
ATOM 8349 O O . ASP A 1 1074 ? -51.034 43.472 3.545 1.00 31.86 1074 ASP A O 1
ATOM 8353 N N . GLY A 1 1075 ? -50.650 45.665 3.291 1.00 31.92 1075 GLY A N 1
ATOM 8354 C CA . GLY A 1 1075 ? -50.806 45.996 4.697 1.00 31.92 1075 GLY A CA 1
ATOM 8355 C C . GLY A 1 1075 ? -52.192 45.722 5.276 1.00 31.92 1075 GLY A C 1
ATOM 8356 O O . GLY A 1 1075 ? -53.198 46.003 4.636 1.00 31.92 1075 GLY A O 1
ATOM 8357 N N . ASN A 1 1076 ? -52.231 45.325 6.553 1.00 28.28 1076 ASN A N 1
ATOM 8358 C CA . ASN A 1 1076 ? -53.078 45.944 7.581 1.00 28.28 1076 ASN A CA 1
ATOM 8359 C C . ASN A 1 1076 ? -52.748 45.408 8.997 1.00 28.28 1076 ASN A C 1
ATOM 8361 O O . ASN A 1 1076 ? -52.875 44.219 9.252 1.00 28.28 1076 ASN A O 1
ATOM 8365 N N . GLY A 1 1077 ? -52.458 46.311 9.941 1.00 25.50 1077 GLY A N 1
ATOM 8366 C CA . GLY A 1 1077 ? -53.064 46.280 11.284 1.00 25.50 1077 GLY A CA 1
ATOM 8367 C C . GLY A 1 1077 ? -52.543 45.346 12.401 1.00 25.50 1077 GLY A C 1
ATOM 8368 O O . GLY A 1 1077 ? -53.029 44.239 12.563 1.00 25.50 1077 GLY A O 1
ATOM 8369 N N . ALA A 1 1078 ? -51.775 45.961 13.313 1.00 25.92 1078 ALA A N 1
ATOM 8370 C CA . ALA A 1 1078 ? -51.982 46.022 14.779 1.00 25.92 1078 ALA A CA 1
ATOM 8371 C C . ALA A 1 1078 ? -51.716 44.819 15.729 1.00 25.92 1078 ALA A C 1
ATOM 8373 O O . ALA A 1 1078 ? -52.395 43.809 15.663 1.00 25.92 1078 ALA A O 1
ATOM 8374 N N . ALA A 1 1079 ? -50.854 45.106 16.733 1.00 26.56 1079 ALA A N 1
ATOM 8375 C CA . ALA A 1 1079 ? -50.885 44.786 18.187 1.00 26.56 1079 ALA A CA 1
ATOM 8376 C C . ALA A 1 1079 ? -51.150 43.320 18.642 1.00 26.56 1079 ALA A C 1
ATOM 8378 O O . ALA A 1 1079 ? -51.983 42.625 18.099 1.00 26.56 1079 ALA A O 1
ATOM 8379 N N . SER A 1 1080 ? -50.565 42.752 19.702 1.00 24.66 1080 SER A N 1
ATOM 8380 C CA . SER A 1 1080 ? -50.089 43.292 20.977 1.00 24.66 1080 SER A CA 1
ATOM 8381 C C . SER A 1 1080 ? -49.209 42.264 21.708 1.00 24.66 1080 SER A C 1
ATOM 8383 O O . SER A 1 1080 ? -49.413 41.059 21.578 1.00 24.66 1080 SER A O 1
ATOM 8385 N N . ALA A 1 1081 ? -48.333 42.753 22.582 1.00 27.44 1081 ALA A N 1
ATOM 8386 C CA . ALA A 1 1081 ? -47.674 41.995 23.645 1.00 27.44 1081 ALA A CA 1
ATOM 8387 C C . ALA A 1 1081 ? -48.662 41.510 24.732 1.00 27.44 1081 ALA A C 1
ATOM 8389 O O . ALA A 1 1081 ? -49.626 42.223 25.008 1.00 27.44 1081 ALA A O 1
ATOM 8390 N N . ALA A 1 1082 ? -48.375 40.373 25.393 1.00 25.00 1082 ALA A N 1
ATOM 8391 C CA . ALA A 1 1082 ? -48.252 40.243 26.864 1.00 25.00 1082 ALA A CA 1
ATOM 8392 C C . ALA A 1 1082 ? -48.452 38.809 27.426 1.00 25.00 1082 ALA A C 1
ATOM 8394 O O . ALA A 1 1082 ? -49.462 38.163 27.167 1.00 25.00 1082 ALA A O 1
ATOM 8395 N N . SER A 1 1083 ? -47.582 38.476 28.397 1.00 23.59 1083 SER A N 1
ATOM 8396 C CA . SER A 1 1083 ? -47.788 37.597 29.577 1.00 23.59 1083 SER A CA 1
ATOM 8397 C C . SER A 1 1083 ? -47.866 36.070 29.341 1.00 23.59 1083 SER A C 1
ATOM 8399 O O . SER A 1 1083 ? -48.255 35.631 28.274 1.00 23.59 1083 SER A O 1
ATOM 8401 N N . ALA A 1 1084 ? -47.512 35.181 30.276 1.00 22.48 1084 ALA A N 1
ATOM 8402 C CA . ALA A 1 1084 ? -47.358 35.307 31.723 1.00 22.48 1084 ALA A CA 1
ATOM 8403 C C . ALA A 1 1084 ? -46.435 34.211 32.297 1.00 22.48 1084 ALA A C 1
ATOM 8405 O O . ALA A 1 1084 ? -46.248 33.150 31.708 1.00 22.48 1084 ALA A O 1
ATOM 8406 N N . ALA A 1 1085 ? -45.918 34.498 33.491 1.00 24.06 1085 ALA A N 1
ATOM 8407 C CA . ALA A 1 1085 ? -45.123 33.640 34.358 1.00 24.06 1085 ALA A CA 1
ATOM 8408 C C . ALA A 1 1085 ? -45.945 32.604 35.149 1.00 24.06 1085 ALA A C 1
ATOM 8410 O O . ALA A 1 1085 ? -47.142 32.785 35.367 1.00 24.06 1085 ALA A O 1
ATOM 8411 N N . SER A 1 1086 ? -45.262 31.577 35.661 1.00 22.38 1086 SER A N 1
ATOM 8412 C CA . SER A 1 1086 ? -45.434 30.895 36.970 1.00 22.38 1086 SER A CA 1
ATOM 8413 C C . SER A 1 1086 ? -44.585 29.610 36.946 1.00 22.38 1086 SER A C 1
ATOM 8415 O O . SER A 1 1086 ? -44.402 29.049 35.875 1.00 22.38 1086 SER A O 1
ATOM 8417 N N . ALA A 1 1087 ? -44.065 29.009 38.012 1.00 22.69 1087 ALA A N 1
ATOM 8418 C CA . ALA A 1 1087 ? -43.715 29.321 39.401 1.00 22.69 1087 ALA A CA 1
ATOM 8419 C C . ALA A 1 1087 ? -43.199 27.973 39.975 1.00 22.69 1087 ALA A C 1
ATOM 8421 O O . ALA A 1 1087 ? -43.609 26.910 39.512 1.00 22.69 1087 ALA A O 1
ATOM 8422 N N . GLU A 1 1088 ? -42.280 28.022 40.937 1.00 25.48 1088 GLU A N 1
ATOM 8423 C CA . GLU A 1 1088 ? -41.477 26.903 41.458 1.00 25.48 1088 GLU A CA 1
ATOM 8424 C C . GLU A 1 1088 ? -42.256 25.752 42.128 1.00 25.48 1088 GLU A C 1
ATOM 8426 O O . GLU A 1 1088 ? -43.311 25.953 42.730 1.00 25.48 1088 GLU A O 1
ATOM 8431 N N . ALA A 1 1089 ? -41.620 24.573 42.178 1.00 22.72 1089 ALA A N 1
ATOM 8432 C CA . ALA A 1 1089 ? -41.713 23.662 43.320 1.00 22.72 1089 ALA A CA 1
ATOM 8433 C C . ALA A 1 1089 ? -40.339 23.019 43.596 1.00 22.72 1089 ALA A C 1
ATOM 8435 O O . ALA A 1 1089 ? -39.838 22.223 42.806 1.00 22.72 1089 ALA A O 1
ATOM 8436 N N . VAL A 1 1090 ? -39.737 23.388 44.729 1.00 23.92 1090 VAL A N 1
ATOM 8437 C CA . VAL A 1 1090 ? -38.497 22.823 45.281 1.00 23.92 1090 VAL A CA 1
ATOM 8438 C C . VAL A 1 1090 ? -38.846 21.641 46.190 1.00 23.92 1090 VAL A C 1
ATOM 8440 O O . VAL A 1 1090 ? -39.671 21.774 47.094 1.00 23.92 1090 VAL A O 1
ATOM 8443 N N . VAL A 1 1091 ? -38.182 20.502 45.981 1.00 24.45 1091 VAL A N 1
ATOM 8444 C CA . VAL A 1 1091 ? -38.140 19.344 46.893 1.00 24.45 1091 VAL A CA 1
ATOM 8445 C C . VAL A 1 1091 ? -36.665 19.127 47.267 1.00 24.45 1091 VAL A C 1
ATOM 8447 O O . VAL A 1 1091 ? -35.822 19.181 46.373 1.00 24.45 1091 VAL A O 1
ATOM 8450 N N . PRO A 1 1092 ? -36.303 18.927 48.547 1.00 24.64 1092 PRO A N 1
ATOM 8451 C CA . PRO A 1 1092 ? -34.902 18.847 48.949 1.00 24.64 1092 PRO A CA 1
ATOM 8452 C C . PRO A 1 1092 ? -34.310 17.474 48.594 1.00 24.64 1092 PRO A C 1
ATOM 8454 O O . PRO A 1 1092 ? -34.737 16.453 49.132 1.00 24.64 1092 PRO A O 1
ATOM 8457 N N . SER A 1 1093 ? -33.317 17.449 47.704 1.00 25.03 1093 SER A N 1
ATOM 8458 C CA . SER A 1 1093 ? -32.498 16.272 47.402 1.00 25.03 1093 SER A CA 1
ATOM 8459 C C . SER A 1 1093 ? -31.344 16.135 48.402 1.00 25.03 1093 SER A C 1
ATOM 8461 O O . SER A 1 1093 ? -30.648 17.106 48.705 1.00 25.03 1093 SER A O 1
ATOM 8463 N N . LEU A 1 1094 ? -31.136 14.913 48.900 1.00 30.33 1094 LEU A N 1
ATOM 8464 C CA . LEU A 1 1094 ? -29.910 14.483 49.582 1.00 30.33 1094 LEU A CA 1
ATOM 8465 C C . LEU A 1 1094 ? -28.695 14.629 48.638 1.00 30.33 1094 LEU A C 1
ATOM 8467 O O . LEU A 1 1094 ? -28.884 14.643 47.420 1.00 30.33 1094 LEU A O 1
ATOM 8471 N N . PRO A 1 1095 ? -27.465 14.771 49.166 1.00 26.86 1095 PRO A N 1
ATOM 8472 C CA . PRO A 1 1095 ? -26.289 15.069 48.354 1.00 26.86 1095 PRO A CA 1
ATOM 8473 C C . PRO A 1 1095 ? -26.037 13.976 47.310 1.00 26.86 1095 PRO A C 1
ATOM 8475 O O . PRO A 1 1095 ? -25.912 12.798 47.641 1.00 26.86 1095 PRO A O 1
ATOM 8478 N N . SER A 1 1096 ? -25.957 14.405 46.051 1.00 28.52 1096 SER A N 1
ATOM 8479 C CA . SER A 1 1096 ? -25.409 13.636 44.936 1.00 28.52 1096 SER A CA 1
ATOM 8480 C C . SER A 1 1096 ? -24.005 13.137 45.294 1.00 28.52 1096 SER A C 1
ATOM 8482 O O . SER A 1 1096 ? -23.162 13.942 45.687 1.00 28.52 1096 SER A O 1
ATOM 8484 N N . MET A 1 1097 ? -23.745 11.833 45.142 1.00 36.19 1097 MET A N 1
ATOM 8485 C CA . MET A 1 1097 ? -22.381 11.275 45.183 1.00 36.19 1097 MET A CA 1
ATOM 8486 C C . MET A 1 1097 ? -21.640 11.410 43.843 1.00 36.19 1097 MET A C 1
ATOM 8488 O O . MET A 1 1097 ? -20.518 10.937 43.715 1.00 36.19 1097 MET A O 1
ATOM 8492 N N . VAL A 1 1098 ? -22.236 12.087 42.860 1.00 34.97 1098 VAL A N 1
ATOM 8493 C CA . VAL A 1 1098 ? -21.548 12.540 41.649 1.00 34.97 1098 VAL A CA 1
ATOM 8494 C C . VAL A 1 1098 ? -21.336 14.048 41.799 1.00 34.97 1098 VAL A C 1
ATOM 8496 O O . VAL A 1 1098 ? -22.327 14.793 41.804 1.00 34.97 1098 VAL A O 1
ATOM 8499 N N . PRO A 1 1099 ? -20.095 14.540 41.972 1.00 30.61 1099 PRO A N 1
ATOM 8500 C CA . PRO A 1 1099 ? -19.830 15.956 41.781 1.00 30.61 1099 PRO A CA 1
ATOM 8501 C C . PRO A 1 1099 ? -20.240 16.302 40.350 1.00 30.61 1099 PRO A C 1
ATOM 8503 O O . PRO A 1 1099 ? -19.962 15.534 39.430 1.00 30.61 1099 PRO A O 1
ATOM 8506 N N . ALA A 1 1100 ? -20.909 17.439 40.150 1.00 32.69 1100 ALA A N 1
ATOM 8507 C CA . ALA A 1 1100 ? -21.034 18.003 38.811 1.00 32.69 1100 ALA A CA 1
ATOM 8508 C C . ALA A 1 1100 ? -19.627 18.032 38.201 1.00 32.69 1100 ALA A C 1
ATOM 8510 O O . ALA A 1 1100 ? -18.727 18.589 38.831 1.00 32.69 1100 ALA A O 1
ATOM 8511 N N . ALA A 1 1101 ? -19.426 17.367 37.059 1.00 39.03 1101 ALA A N 1
ATOM 8512 C CA . ALA A 1 1101 ? -18.137 17.365 36.382 1.00 39.03 1101 ALA A CA 1
ATOM 8513 C C . ALA A 1 1101 ? -17.683 18.824 36.246 1.00 39.03 1101 ALA A C 1
ATOM 8515 O O . ALA A 1 1101 ? -18.402 19.644 35.669 1.00 39.03 1101 ALA A O 1
ATOM 8516 N N . GLY A 1 1102 ? -16.551 19.159 36.868 1.00 44.03 1102 GLY A N 1
ATOM 8517 C CA . GLY A 1 1102 ? -15.920 20.462 36.710 1.00 44.03 1102 GLY A CA 1
ATOM 8518 C C . GLY A 1 1102 ? -15.479 20.695 35.269 1.00 44.03 1102 GLY A C 1
ATOM 8519 O O . GLY A 1 1102 ? -15.820 19.929 34.368 1.00 44.03 1102 GLY A O 1
ATOM 8520 N N . SER A 1 1103 ? -14.731 21.772 35.033 1.00 52.66 1103 SER A N 1
ATOM 8521 C CA . SER A 1 1103 ? -14.265 22.146 33.694 1.00 52.66 1103 SER A CA 1
ATOM 8522 C C . SER A 1 1103 ? -13.465 21.007 33.051 1.00 52.66 1103 SER A C 1
ATOM 8524 O O . SER A 1 1103 ? -12.304 20.788 33.391 1.00 52.66 1103 SER A O 1
ATOM 8526 N N . LEU A 1 1104 ? -14.099 20.264 32.144 1.00 60.44 1104 LEU A N 1
ATOM 8527 C CA . LEU A 1 1104 ? -13.430 19.282 31.298 1.00 60.44 1104 LEU A CA 1
ATOM 8528 C C . LEU A 1 1104 ? -12.534 20.023 30.289 1.00 60.44 1104 LEU A C 1
ATOM 8530 O O . LEU A 1 1104 ? -12.899 21.119 29.867 1.00 60.44 1104 LEU A O 1
ATOM 8534 N N . PRO A 1 1105 ? -11.391 19.444 29.888 1.00 64.62 1105 PRO A N 1
ATOM 8535 C CA . PRO A 1 1105 ? -10.472 20.075 28.941 1.00 64.62 1105 PRO A CA 1
ATOM 8536 C C . PRO A 1 1105 ? -11.111 20.293 27.559 1.00 64.62 1105 PRO A C 1
ATOM 8538 O O . PRO A 1 1105 ? -11.883 19.458 27.059 1.00 64.62 1105 PRO A O 1
ATOM 8541 N N . ASP A 1 1106 ? -10.743 21.401 26.912 1.00 69.62 1106 ASP A N 1
ATOM 8542 C CA . ASP A 1 1106 ? -11.336 21.850 25.644 1.00 69.62 1106 ASP A CA 1
ATOM 8543 C C . ASP A 1 1106 ? -10.765 21.126 24.405 1.00 69.62 1106 ASP A C 1
ATOM 8545 O O . ASP A 1 1106 ? -11.423 21.070 23.359 1.00 69.62 1106 ASP A O 1
ATOM 8549 N N . SER A 1 1107 ? -9.599 20.491 24.529 1.00 81.94 1107 SER A N 1
ATOM 8550 C CA . SER A 1 1107 ? -8.963 19.666 23.493 1.00 81.94 1107 SER A CA 1
ATOM 8551 C C . SER A 1 1107 ? -8.076 18.576 24.109 1.00 81.94 1107 SER A C 1
ATOM 8553 O O . SER A 1 1107 ? -7.956 18.475 25.334 1.00 81.94 1107 SER A O 1
ATOM 8555 N N . VAL A 1 1108 ? -7.463 17.727 23.276 1.00 85.38 1108 VAL A N 1
ATOM 8556 C CA . VAL A 1 1108 ? -6.468 16.756 23.758 1.00 85.38 1108 VAL A CA 1
ATOM 8557 C C . VAL A 1 1108 ? -5.163 17.460 24.119 1.00 85.38 1108 VAL A C 1
ATOM 8559 O O . VAL A 1 1108 ? -4.607 17.147 25.170 1.00 85.38 1108 VAL A O 1
ATOM 8562 N N . GLY A 1 1109 ? -4.721 18.456 23.341 1.00 86.19 1109 GLY A N 1
ATOM 8563 C CA . GLY A 1 1109 ? -3.569 19.284 23.714 1.00 86.19 1109 GLY A CA 1
ATOM 8564 C C . GLY A 1 1109 ? -3.756 19.977 25.069 1.00 86.19 1109 GLY A C 1
ATOM 8565 O O . GLY A 1 1109 ? -2.851 19.985 25.903 1.00 86.19 1109 GLY A O 1
ATOM 8566 N N . ASP A 1 1110 ? -4.961 20.482 25.344 1.00 84.88 1110 ASP A N 1
ATOM 8567 C CA . ASP A 1 1110 ? -5.300 21.084 26.637 1.00 84.88 1110 ASP A CA 1
ATOM 8568 C C . ASP A 1 1110 ? -5.259 20.076 27.792 1.00 84.88 1110 ASP A C 1
ATOM 8570 O O . ASP A 1 1110 ? -4.689 20.356 28.848 1.00 84.88 1110 ASP A O 1
ATOM 8574 N N . ALA A 1 1111 ? -5.772 18.861 27.580 1.00 87.38 1111 ALA A N 1
ATOM 8575 C CA . ALA A 1 1111 ? -5.666 17.793 28.570 1.00 87.38 1111 ALA A CA 1
ATOM 8576 C C . ALA A 1 1111 ? -4.208 17.402 28.850 1.00 87.38 1111 ALA A C 1
ATOM 8578 O O . ALA A 1 1111 ? -3.860 17.170 30.011 1.00 87.38 1111 ALA A O 1
ATOM 8579 N N . ILE A 1 1112 ? -3.361 17.356 27.813 1.00 91.06 1112 ILE A N 1
ATOM 8580 C CA . ILE A 1 1112 ? -1.936 17.039 27.954 1.00 91.06 1112 ILE A CA 1
ATOM 8581 C C . ILE A 1 1112 ? -1.264 18.027 28.908 1.00 91.06 1112 ILE A C 1
ATOM 8583 O O . ILE A 1 1112 ? -0.643 17.610 29.889 1.00 91.06 1112 ILE A O 1
ATOM 8587 N N . ARG A 1 1113 ? -1.462 19.328 28.679 1.00 88.94 1113 ARG A N 1
ATOM 8588 C CA . ARG A 1 1113 ? -0.893 20.390 29.520 1.00 88.94 1113 ARG A CA 1
ATOM 8589 C C . ARG A 1 1113 ? -1.493 20.409 30.920 1.00 88.94 1113 ARG A C 1
ATOM 8591 O O . ARG A 1 1113 ? -0.762 20.392 31.908 1.00 88.94 1113 ARG A O 1
ATOM 8598 N N . THR A 1 1114 ? -2.821 20.436 31.009 1.00 87.31 1114 THR A N 1
ATOM 8599 C CA . THR A 1 1114 ? -3.551 20.648 32.267 1.00 87.31 1114 THR A CA 1
ATOM 8600 C C . THR A 1 1114 ? -3.303 19.524 33.265 1.00 87.31 1114 THR A C 1
ATOM 8602 O O . THR A 1 1114 ? -3.123 19.775 34.457 1.00 87.31 1114 THR A O 1
ATOM 8605 N N . TYR A 1 1115 ? -3.245 18.281 32.787 1.00 88.75 1115 TYR A N 1
ATOM 8606 C CA . TYR A 1 1115 ? -3.056 17.123 33.655 1.00 88.75 1115 TYR A CA 1
ATOM 8607 C C . TYR A 1 1115 ? -1.610 16.627 33.714 1.00 88.75 1115 TYR A C 1
ATOM 8609 O O . TYR A 1 1115 ? -1.343 15.679 34.456 1.00 88.75 1115 TYR A O 1
ATOM 8617 N N . GLY A 1 1116 ? -0.676 17.262 32.997 1.00 89.69 1116 GLY A N 1
ATOM 8618 C CA . GLY A 1 1116 ? 0.725 16.841 32.939 1.00 89.69 1116 GLY A CA 1
ATOM 8619 C C . GLY A 1 1116 ? 0.856 15.415 32.410 1.00 89.69 1116 GLY A C 1
ATOM 8620 O O . GLY A 1 1116 ? 1.405 14.546 33.087 1.00 89.69 1116 GLY A O 1
ATOM 8621 N N . ILE A 1 1117 ? 0.252 15.156 31.251 1.00 93.88 1117 ILE A N 1
ATOM 8622 C CA . ILE A 1 1117 ? 0.301 13.854 30.586 1.00 93.88 1117 ILE A CA 1
ATOM 8623 C C . ILE A 1 1117 ? 1.697 13.648 30.022 1.00 93.88 1117 ILE A C 1
ATOM 8625 O O . ILE A 1 1117 ? 2.199 14.508 29.308 1.00 93.88 1117 ILE A O 1
ATOM 8629 N N . THR A 1 1118 ? 2.285 12.488 30.302 1.00 93.56 1118 THR A N 1
ATOM 8630 C CA . THR A 1 1118 ? 3.599 12.109 29.779 1.00 93.56 1118 THR A CA 1
ATOM 8631 C C . THR A 1 1118 ? 3.524 10.990 28.748 1.00 93.56 1118 THR A C 1
ATOM 8633 O O . THR A 1 1118 ? 4.447 10.823 27.957 1.00 93.56 1118 THR A O 1
ATOM 8636 N N . HIS A 1 1119 ? 2.434 10.220 28.734 1.00 94.44 1119 HIS A N 1
ATOM 8637 C CA . HIS A 1 1119 ? 2.234 9.126 27.791 1.00 94.44 1119 HIS A CA 1
ATOM 8638 C C . HIS A 1 1119 ? 0.908 9.282 27.056 1.00 94.44 1119 HIS A C 1
ATOM 8640 O O . HIS A 1 1119 ? -0.149 9.466 27.668 1.00 94.44 1119 HIS A O 1
ATOM 8646 N N . LEU A 1 1120 ? 0.977 9.172 25.734 1.00 94.19 1120 LEU A N 1
ATOM 8647 C CA . LEU A 1 1120 ? -0.185 9.164 24.862 1.00 94.19 1120 LEU A CA 1
ATOM 8648 C C . LEU A 1 1120 ? -0.010 8.089 23.797 1.00 94.19 1120 LEU A C 1
ATOM 8650 O O . LEU A 1 1120 ? 1.070 7.929 23.229 1.00 94.19 1120 LEU A O 1
ATOM 8654 N N . GLN A 1 1121 ? -1.100 7.397 23.489 1.00 93.25 1121 GLN A N 1
ATOM 8655 C CA . GLN A 1 1121 ? -1.210 6.623 22.267 1.00 93.25 1121 GLN A CA 1
ATOM 8656 C C . GLN A 1 1121 ? -2.299 7.213 21.378 1.00 93.25 1121 GLN A C 1
ATOM 8658 O O . GLN A 1 1121 ? -3.361 7.595 21.866 1.00 93.25 1121 GLN A O 1
ATOM 8663 N N . CYS A 1 1122 ? -2.053 7.276 20.071 1.00 91.88 1122 CYS A N 1
ATOM 8664 C CA . CYS A 1 1122 ? -3.052 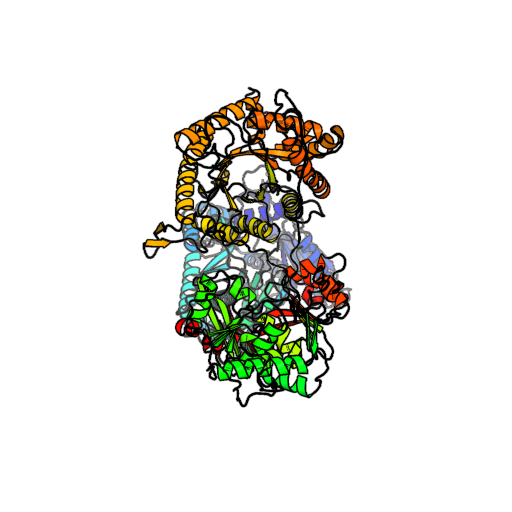7.724 19.110 1.00 91.88 1122 CYS A CA 1
ATOM 8665 C C . CYS A 1 1122 ? -2.790 7.171 17.698 1.00 91.88 1122 CYS A C 1
ATOM 8667 O O . CYS A 1 1122 ? -1.771 6.531 17.446 1.00 91.88 1122 CYS A O 1
ATOM 8669 N N . THR A 1 1123 ? -3.717 7.383 16.760 1.00 90.88 1123 THR A N 1
ATOM 8670 C CA . THR A 1 1123 ? -3.473 7.057 15.345 1.00 90.88 1123 THR A CA 1
ATOM 8671 C C . THR A 1 1123 ? -2.732 8.201 14.640 1.00 90.88 1123 THR A C 1
ATOM 8673 O O . THR A 1 1123 ? -2.798 9.344 15.106 1.00 90.88 1123 THR A O 1
ATOM 8676 N N . PRO A 1 1124 ? -2.065 7.960 13.493 1.00 89.12 1124 PRO A N 1
ATOM 8677 C CA . PRO A 1 1124 ? -1.518 9.028 12.652 1.00 89.12 1124 PRO A CA 1
ATOM 8678 C C . PRO A 1 1124 ? -2.522 10.153 12.359 1.00 89.12 1124 PRO A C 1
ATOM 8680 O O . PRO A 1 1124 ? -2.159 11.331 12.394 1.00 89.12 1124 PRO A O 1
ATOM 8683 N N . SER A 1 1125 ? -3.794 9.816 12.125 1.00 82.88 1125 SER A N 1
ATOM 8684 C CA . SER A 1 1125 ? -4.862 10.802 11.933 1.00 82.88 1125 SER A CA 1
ATOM 8685 C C . SER A 1 1125 ? -5.086 11.685 13.164 1.00 82.88 1125 SER A C 1
ATOM 8687 O O . SER A 1 1125 ? -5.153 12.907 13.041 1.00 82.88 1125 SER A O 1
ATOM 8689 N N . MET A 1 1126 ? -5.121 11.102 14.363 1.00 82.69 1126 MET A N 1
ATOM 8690 C CA . MET A 1 1126 ? -5.254 11.868 15.606 1.00 82.69 1126 MET A CA 1
ATOM 8691 C C . MET A 1 1126 ? -4.006 12.715 15.902 1.00 82.69 1126 MET A C 1
ATOM 8693 O O . MET A 1 1126 ? -4.129 13.866 16.310 1.00 82.69 1126 MET A O 1
ATOM 8697 N N . ALA A 1 1127 ? -2.804 12.198 15.631 1.00 87.94 1127 ALA A N 1
ATOM 8698 C CA . ALA A 1 1127 ? -1.562 12.959 15.775 1.00 87.94 1127 ALA A CA 1
ATOM 8699 C C . ALA A 1 1127 ? -1.544 14.216 14.885 1.00 87.94 1127 ALA A C 1
ATOM 8701 O O . ALA A 1 1127 ? -1.068 15.268 15.309 1.00 87.94 1127 ALA A O 1
ATOM 8702 N N . ARG A 1 1128 ? -2.111 14.141 13.669 1.00 86.25 1128 ARG A N 1
ATOM 8703 C CA . ARG A 1 1128 ? -2.294 15.315 12.795 1.00 86.25 1128 ARG A CA 1
ATOM 8704 C C . ARG A 1 1128 ? -3.250 16.342 13.390 1.00 86.25 1128 ARG A C 1
ATOM 8706 O O . ARG A 1 1128 ? -2.965 17.530 13.283 1.00 86.25 1128 ARG A O 1
ATOM 8713 N N . LEU A 1 1129 ? -4.353 15.892 13.993 1.00 79.94 1129 LEU A N 1
ATOM 8714 C CA . LEU A 1 1129 ? -5.311 16.783 14.654 1.00 79.94 1129 LEU A CA 1
ATOM 8715 C C . LEU A 1 1129 ? -4.658 17.506 15.832 1.00 79.94 1129 LEU A C 1
ATOM 8717 O O . LEU A 1 1129 ? -4.760 18.724 15.912 1.00 79.94 1129 LEU A O 1
ATOM 8721 N N . ILE A 1 1130 ? -3.914 16.779 16.672 1.00 84.38 1130 ILE A N 1
ATOM 8722 C CA . ILE A 1 1130 ? -3.172 17.368 17.792 1.00 84.38 1130 ILE A CA 1
ATOM 8723 C C . ILE A 1 1130 ? -2.152 18.388 17.269 1.00 84.38 1130 ILE A C 1
ATOM 8725 O O . ILE A 1 1130 ? -2.122 19.513 17.743 1.00 84.38 1130 ILE A O 1
ATOM 8729 N N . LEU A 1 1131 ? -1.368 18.053 16.235 1.00 85.94 1131 LEU A N 1
ATOM 8730 C CA . LEU A 1 1131 ? -0.392 18.971 15.624 1.00 85.94 1131 LEU A CA 1
ATOM 8731 C C . LEU A 1 1131 ? -1.002 20.224 14.975 1.00 85.94 1131 LEU A C 1
ATOM 8733 O O . LEU A 1 1131 ? -0.260 21.171 14.703 1.00 85.94 1131 LEU A O 1
ATOM 8737 N N . ALA A 1 1132 ? -2.296 20.208 14.654 1.00 81.12 1132 ALA A N 1
ATOM 8738 C CA . ALA A 1 1132 ? -3.007 21.356 14.100 1.00 81.12 1132 ALA A CA 1
ATOM 8739 C C . ALA A 1 1132 ? -3.493 22.329 15.188 1.00 81.12 1132 ALA A C 1
ATOM 8741 O O . ALA A 1 1132 ? -3.857 23.460 14.867 1.00 81.12 1132 ALA A O 1
ATOM 8742 N N . GLU A 1 1133 ? -3.488 21.921 16.462 1.00 81.94 1133 GLU A N 1
ATOM 8743 C CA . GLU A 1 1133 ? -3.783 22.816 17.579 1.00 81.94 1133 GLU A CA 1
ATOM 8744 C C . GLU A 1 1133 ? -2.703 23.910 17.693 1.00 81.94 1133 GLU A C 1
ATOM 8746 O O . GLU A 1 1133 ? -1.514 23.674 17.462 1.00 81.94 1133 GLU A O 1
ATOM 8751 N N . SER A 1 1134 ? -3.115 25.130 18.057 1.00 78.12 1134 SER A N 1
ATOM 8752 C CA . SER A 1 1134 ? -2.212 26.285 18.200 1.00 78.12 1134 SER A CA 1
ATOM 8753 C C . SER A 1 1134 ? -1.120 26.044 19.244 1.00 78.12 1134 SER A C 1
ATOM 8755 O O . SER A 1 1134 ? 0.036 26.418 19.043 1.00 78.12 1134 SER A O 1
ATOM 8757 N N . ASP A 1 1135 ? -1.498 25.377 20.330 1.00 82.25 1135 ASP A N 1
ATOM 8758 C CA . ASP A 1 1135 ? -0.614 24.797 21.326 1.00 82.25 1135 ASP A CA 1
ATOM 8759 C C . ASP A 1 1135 ? -1.009 23.317 21.471 1.00 82.25 1135 ASP A C 1
ATOM 8761 O O . ASP A 1 1135 ? -2.090 23.030 21.991 1.00 82.25 1135 ASP A O 1
ATOM 8765 N N . PRO A 1 1136 ? -0.190 22.369 20.990 1.00 82.69 1136 PRO A N 1
ATOM 8766 C CA . PRO A 1 1136 ? -0.515 20.948 21.028 1.00 82.69 1136 PRO A CA 1
ATOM 8767 C C . PRO A 1 1136 ? -0.045 20.248 22.317 1.00 82.69 1136 PRO A C 1
ATOM 8769 O O . PRO A 1 1136 ? -0.392 19.090 22.533 1.00 82.69 1136 PRO A O 1
ATOM 8772 N N . GLY A 1 1137 ? 0.763 20.909 23.159 1.00 87.12 1137 GLY A N 1
ATOM 8773 C CA . GLY A 1 1137 ? 1.300 20.346 24.407 1.00 87.12 1137 GLY A CA 1
ATOM 8774 C C . GLY A 1 1137 ? 2.230 19.133 24.247 1.00 87.12 1137 GLY A C 1
ATOM 8775 O O . GLY A 1 1137 ? 2.529 18.462 25.230 1.00 87.12 1137 GLY A O 1
ATOM 8776 N N . LEU A 1 1138 ? 2.666 18.809 23.024 1.00 90.38 1138 LEU A N 1
ATOM 8777 C CA . LEU A 1 1138 ? 3.461 17.607 22.726 1.00 90.38 1138 LEU A CA 1
ATOM 8778 C C . LEU A 1 1138 ? 4.834 17.587 23.413 1.00 90.38 1138 LEU A C 1
ATOM 8780 O O . LEU A 1 1138 ? 5.391 16.516 23.627 1.00 90.38 1138 LEU A O 1
ATOM 8784 N N . ASP A 1 1139 ? 5.356 18.750 23.781 1.00 88.81 1139 ASP A N 1
ATOM 8785 C CA . ASP A 1 1139 ? 6.589 18.935 24.546 1.00 88.81 1139 ASP A CA 1
ATOM 8786 C C . ASP A 1 1139 ? 6.488 18.441 26.000 1.00 88.81 1139 ASP A C 1
ATOM 8788 O O . ASP A 1 1139 ? 7.509 18.236 26.651 1.00 88.81 1139 ASP A O 1
ATOM 8792 N N . HIS A 1 1140 ? 5.274 18.201 26.505 1.00 89.00 1140 HIS A N 1
ATOM 8793 C CA . HIS A 1 1140 ? 5.046 17.569 27.808 1.00 89.00 1140 HIS A CA 1
ATOM 8794 C C . HIS A 1 1140 ? 5.096 16.034 27.768 1.00 89.00 1140 HIS A C 1
ATOM 8796 O O . HIS A 1 1140 ? 5.135 15.401 28.825 1.00 89.00 1140 HIS A O 1
ATOM 8802 N N . LEU A 1 1141 ? 5.066 15.425 26.577 1.00 92.44 1141 LEU A N 1
ATOM 8803 C CA . LEU A 1 1141 ? 5.068 13.973 26.432 1.00 92.44 1141 LEU A CA 1
ATOM 8804 C C . LEU A 1 1141 ? 6.491 13.409 26.524 1.00 92.44 1141 LEU A C 1
ATOM 8806 O O . LEU A 1 1141 ? 7.380 13.821 25.786 1.00 92.44 1141 LEU A O 1
ATOM 8810 N N . ASP A 1 1142 ? 6.668 12.375 27.345 1.00 91.94 1142 ASP A N 1
ATOM 8811 C CA . ASP A 1 1142 ? 7.876 11.544 27.381 1.00 91.94 1142 ASP A CA 1
ATOM 8812 C C . ASP A 1 1142 ? 7.839 10.472 26.282 1.00 91.94 1142 ASP A C 1
ATOM 8814 O O . ASP A 1 1142 ? 8.866 10.148 25.675 1.00 91.94 1142 ASP A O 1
ATOM 8818 N N . THR A 1 1143 ? 6.649 9.918 26.012 1.00 93.69 1143 THR A N 1
ATOM 8819 C CA . THR A 1 1143 ? 6.438 8.876 25.000 1.00 93.69 1143 THR A CA 1
ATOM 8820 C C . THR A 1 1143 ? 5.132 9.099 24.236 1.00 93.69 1143 THR A C 1
ATOM 8822 O O . THR A 1 1143 ? 4.056 9.204 24.829 1.00 93.69 1143 THR A O 1
ATOM 8825 N N . LEU A 1 1144 ? 5.219 9.086 22.905 1.00 95.12 1144 LEU A N 1
ATOM 8826 C CA . LEU A 1 1144 ? 4.082 9.046 21.991 1.00 95.12 1144 LEU A CA 1
ATOM 8827 C C . LEU A 1 1144 ? 4.100 7.737 21.199 1.00 95.12 1144 LEU A C 1
ATOM 8829 O O . LEU A 1 1144 ? 5.027 7.470 20.432 1.00 95.12 1144 LEU A O 1
ATOM 8833 N N . LEU A 1 1145 ? 3.058 6.932 21.375 1.00 96.44 1145 LEU A N 1
ATOM 8834 C CA . LEU A 1 1145 ? 2.843 5.703 20.624 1.00 96.44 1145 LEU A CA 1
ATOM 8835 C C . LEU A 1 1145 ? 1.867 5.984 19.481 1.00 96.44 1145 LEU A C 1
ATOM 8837 O O . LEU A 1 1145 ? 0.782 6.524 19.694 1.00 96.44 1145 LEU A O 1
ATOM 8841 N N . ILE A 1 1146 ? 2.242 5.599 18.268 1.00 95.06 1146 ILE A N 1
ATOM 8842 C CA . ILE A 1 1146 ? 1.433 5.770 17.065 1.00 95.06 1146 ILE A CA 1
ATOM 8843 C C . ILE A 1 1146 ? 1.179 4.411 16.435 1.00 95.06 1146 ILE A C 1
ATOM 8845 O O . ILE A 1 1146 ? 2.112 3.646 16.233 1.00 95.06 1146 ILE A O 1
ATOM 8849 N N . GLY A 1 1147 ? -0.076 4.103 16.117 1.00 90.06 1147 GLY A N 1
ATOM 8850 C CA . GLY A 1 1147 ? -0.434 2.829 15.494 1.00 90.06 1147 GLY A CA 1
ATOM 8851 C C . GLY A 1 1147 ? -1.848 2.818 14.922 1.00 90.06 1147 GLY A C 1
ATOM 8852 O O . GLY A 1 1147 ? -2.589 3.792 15.037 1.00 90.06 1147 GLY A O 1
ATOM 8853 N N . GLY A 1 1148 ? -2.222 1.710 14.283 1.00 82.25 1148 GLY A N 1
ATOM 8854 C CA . GLY A 1 1148 ? -3.557 1.504 13.700 1.00 82.25 1148 GLY A CA 1
ATOM 8855 C C . GLY A 1 1148 ? -3.747 2.034 12.271 1.00 82.25 1148 GLY A C 1
ATOM 8856 O O . GLY A 1 1148 ? -4.709 1.653 11.613 1.00 82.25 1148 GLY A O 1
ATOM 8857 N N . GLU A 1 1149 ? -2.822 2.847 11.754 1.00 87.75 1149 GLU A N 1
ATOM 8858 C CA . GLU A 1 1149 ? -2.780 3.293 10.352 1.00 87.75 1149 GLU A CA 1
ATOM 8859 C C . GLU A 1 1149 ? -1.320 3.338 9.872 1.00 87.75 1149 GLU A C 1
ATOM 8861 O O . GLU A 1 1149 ? -0.392 3.358 10.684 1.00 87.75 1149 GLU A O 1
ATOM 8866 N N . ALA A 1 1150 ? -1.099 3.392 8.555 1.00 88.81 1150 ALA A N 1
ATOM 8867 C CA . ALA A 1 1150 ? 0.237 3.628 8.012 1.00 88.81 1150 ALA A CA 1
ATOM 8868 C C . ALA A 1 1150 ? 0.769 4.983 8.504 1.00 88.81 1150 ALA A C 1
ATOM 8870 O O . ALA A 1 1150 ? 0.100 6.004 8.343 1.00 88.81 1150 ALA A O 1
ATOM 8871 N N . PHE A 1 1151 ? 1.969 4.998 9.086 1.00 93.94 1151 PHE A N 1
ATOM 8872 C CA . PHE A 1 1151 ? 2.558 6.191 9.688 1.00 93.94 1151 PHE A CA 1
ATOM 8873 C C . PHE A 1 1151 ? 3.503 6.888 8.689 1.00 93.94 1151 PHE A C 1
ATOM 8875 O O . PHE A 1 1151 ? 4.587 6.372 8.418 1.00 93.94 1151 PHE A O 1
ATOM 8882 N N . PRO A 1 1152 ? 3.129 8.040 8.096 1.00 91.62 1152 PRO A N 1
ATOM 8883 C CA . PRO A 1 1152 ? 3.937 8.675 7.054 1.00 91.62 1152 PRO A CA 1
ATOM 8884 C C . PRO A 1 1152 ? 5.190 9.339 7.631 1.00 91.62 1152 PRO A C 1
ATOM 8886 O O . PRO A 1 1152 ? 5.099 10.031 8.647 1.00 91.62 1152 PRO A O 1
ATOM 8889 N N . GLY A 1 1153 ? 6.329 9.225 6.944 1.00 89.31 1153 GLY A N 1
ATOM 8890 C CA . GLY A 1 1153 ? 7.602 9.774 7.430 1.00 89.31 1153 GLY A CA 1
ATOM 8891 C C . GLY A 1 1153 ? 7.576 11.285 7.661 1.00 89.31 1153 GLY A C 1
ATOM 8892 O O . GLY A 1 1153 ? 7.958 11.754 8.726 1.00 89.31 1153 GLY A O 1
ATOM 8893 N N . ARG A 1 1154 ? 6.948 12.055 6.762 1.00 88.56 1154 ARG A N 1
ATOM 8894 C CA . ARG A 1 1154 ? 6.757 13.509 6.959 1.00 88.56 1154 ARG A CA 1
ATOM 8895 C C . ARG A 1 1154 ? 5.968 13.868 8.221 1.00 88.56 1154 ARG A C 1
ATOM 8897 O O . ARG A 1 1154 ? 6.167 14.934 8.796 1.00 88.56 1154 ARG A O 1
ATOM 8904 N N . LEU A 1 1155 ? 5.022 13.019 8.633 1.00 92.44 1155 LEU A N 1
ATOM 8905 C CA . LEU A 1 1155 ? 4.305 13.233 9.891 1.00 92.44 1155 LEU A CA 1
ATOM 8906 C C . LEU A 1 1155 ? 5.226 12.940 11.078 1.00 92.44 1155 LEU A C 1
ATOM 8908 O O . LEU A 1 1155 ? 5.231 13.706 12.036 1.00 92.44 1155 LEU A O 1
ATOM 8912 N N . ALA A 1 1156 ? 6.012 11.866 10.993 1.00 94.00 1156 ALA A N 1
ATOM 8913 C CA . ALA A 1 1156 ? 7.016 11.536 11.994 1.00 94.00 1156 ALA A CA 1
ATOM 8914 C C . ALA A 1 1156 ? 8.056 12.652 12.172 1.00 94.00 1156 ALA A C 1
ATOM 8916 O O . ALA A 1 1156 ? 8.339 13.019 13.307 1.00 94.00 1156 ALA A O 1
ATOM 8917 N N . GLU A 1 1157 ? 8.566 13.240 11.085 1.00 92.75 1157 GLU A N 1
ATOM 8918 C CA . GLU A 1 1157 ? 9.501 14.375 11.134 1.00 92.75 1157 GLU A CA 1
ATOM 8919 C C . GLU A 1 1157 ? 8.917 15.543 11.938 1.00 92.75 1157 GLU A C 1
ATOM 8921 O O . GLU A 1 1157 ? 9.534 16.007 12.895 1.00 92.75 1157 GLU A O 1
ATOM 8926 N N . ARG A 1 1158 ? 7.678 15.947 11.632 1.00 92.44 1158 ARG A N 1
ATOM 8927 C CA . ARG A 1 1158 ? 6.984 17.029 12.352 1.00 92.44 1158 ARG A CA 1
ATOM 8928 C C . ARG A 1 1158 ? 6.756 16.726 13.832 1.00 92.44 1158 ARG A C 1
ATOM 8930 O O . ARG A 1 1158 ? 6.748 17.645 14.645 1.00 92.44 1158 ARG A O 1
ATOM 8937 N N . LEU A 1 1159 ? 6.515 15.463 14.184 1.00 93.19 1159 LEU A N 1
ATOM 8938 C CA . LEU A 1 1159 ? 6.365 15.053 15.581 1.00 93.19 1159 LEU A CA 1
ATOM 8939 C C . LEU A 1 1159 ? 7.704 15.127 16.316 1.00 93.19 1159 LEU A C 1
ATOM 8941 O O . LEU A 1 1159 ? 7.758 15.700 17.399 1.00 93.19 1159 LEU A O 1
ATOM 8945 N N . LEU A 1 1160 ? 8.783 14.626 15.706 1.00 92.06 1160 LEU A N 1
ATOM 8946 C CA . LEU A 1 1160 ? 10.134 14.704 16.270 1.00 92.06 1160 LEU A CA 1
ATOM 8947 C C . LEU A 1 1160 ? 10.581 16.157 16.489 1.00 92.06 1160 LEU A C 1
ATOM 8949 O O . LEU A 1 1160 ? 11.177 16.458 17.516 1.00 92.06 1160 LEU A O 1
ATOM 8953 N N . GLU A 1 1161 ? 10.238 17.073 15.578 1.00 89.94 1161 GLU A N 1
ATOM 8954 C CA . GLU A 1 1161 ? 10.518 18.511 15.727 1.00 89.94 1161 GLU A CA 1
ATOM 8955 C C . GLU A 1 1161 ? 9.800 19.162 16.920 1.00 89.94 1161 GLU A C 1
ATOM 8957 O O . GLU A 1 1161 ? 10.276 20.161 17.458 1.00 89.94 1161 GLU A O 1
ATOM 8962 N N . ARG A 1 1162 ? 8.635 18.635 17.317 1.00 88.19 1162 ARG A N 1
ATOM 8963 C CA . ARG A 1 1162 ? 7.817 19.179 18.415 1.00 88.19 1162 ARG A CA 1
ATOM 8964 C C . ARG A 1 1162 ? 8.063 18.498 19.757 1.00 88.19 1162 ARG A C 1
ATOM 8966 O O . ARG A 1 1162 ? 7.664 19.050 20.776 1.00 88.19 1162 ARG A O 1
ATOM 8973 N N . MET A 1 1163 ? 8.695 17.329 19.758 1.00 88.06 1163 MET A N 1
ATOM 8974 C CA . MET A 1 1163 ? 8.887 16.483 20.933 1.00 88.06 1163 MET A CA 1
ATOM 8975 C C . MET A 1 1163 ? 10.377 16.342 21.277 1.00 88.06 1163 MET A C 1
ATOM 8977 O O . MET A 1 1163 ? 10.954 15.258 21.159 1.00 88.06 1163 MET A O 1
ATOM 8981 N N . ASP A 1 1164 ? 11.016 17.445 21.677 1.00 70.88 1164 ASP A N 1
ATOM 8982 C CA . ASP A 1 1164 ? 12.464 17.494 21.932 1.00 70.88 1164 ASP A CA 1
ATOM 8983 C C . ASP A 1 1164 ? 12.877 16.530 23.066 1.00 70.88 1164 ASP A C 1
ATOM 8985 O O . ASP A 1 1164 ? 12.613 16.763 24.244 1.00 70.88 1164 ASP A O 1
ATOM 8989 N N . GLY A 1 1165 ? 13.508 15.408 22.699 1.00 72.25 1165 GLY A N 1
ATOM 8990 C CA . GLY A 1 1165 ? 13.989 14.374 23.624 1.00 72.25 1165 GLY A CA 1
ATOM 8991 C C . GLY A 1 1165 ? 13.011 13.230 23.943 1.00 72.25 1165 GLY A C 1
ATOM 8992 O O . GLY A 1 1165 ? 13.424 12.264 24.593 1.00 72.25 1165 GLY A O 1
ATOM 8993 N N . ALA A 1 1166 ? 11.766 13.278 23.460 1.00 83.88 1166 ALA A N 1
ATOM 8994 C CA . ALA A 1 1166 ? 10.758 12.248 23.728 1.00 83.88 1166 ALA A CA 1
ATOM 8995 C C . ALA A 1 1166 ? 10.909 10.995 22.841 1.00 83.88 1166 ALA A C 1
ATOM 8997 O O . ALA A 1 1166 ? 11.608 10.978 21.823 1.00 83.88 1166 ALA A O 1
ATOM 8998 N N . ARG A 1 1167 ? 10.229 9.906 23.213 1.00 91.88 1167 ARG A N 1
ATOM 8999 C CA . ARG A 1 1167 ? 10.195 8.649 22.450 1.00 91.88 1167 ARG A CA 1
ATOM 9000 C C . ARG A 1 1167 ? 8.965 8.628 21.540 1.00 91.88 1167 ARG A C 1
ATOM 9002 O O . ARG A 1 1167 ? 7.849 8.493 22.027 1.00 91.88 1167 ARG A O 1
ATOM 9009 N N . VAL A 1 1168 ? 9.163 8.685 20.225 1.00 95.31 1168 VAL A N 1
ATOM 9010 C CA . VAL A 1 1168 ? 8.098 8.401 19.249 1.00 95.31 1168 VAL A CA 1
ATOM 9011 C C . VAL A 1 1168 ? 8.227 6.949 18.796 1.00 95.31 1168 VAL A C 1
ATOM 9013 O O . VAL A 1 1168 ? 9.290 6.536 18.324 1.00 95.31 1168 VAL A O 1
ATOM 9016 N N . LEU A 1 1169 ? 7.166 6.163 18.972 1.00 96.38 1169 LEU A N 1
ATOM 9017 C CA . LEU A 1 1169 ? 7.133 4.737 18.646 1.00 96.38 1169 LEU A CA 1
ATOM 9018 C C . LEU A 1 1169 ? 6.031 4.461 17.622 1.00 96.38 1169 LEU A C 1
ATOM 9020 O O . LEU A 1 1169 ? 4.879 4.803 17.865 1.00 96.38 1169 LEU A O 1
ATOM 9024 N N . ASN A 1 1170 ? 6.365 3.815 16.507 1.00 97.25 1170 ASN A N 1
ATOM 9025 C CA . ASN A 1 1170 ? 5.368 3.201 15.632 1.00 97.25 1170 ASN A CA 1
ATOM 9026 C C . ASN A 1 1170 ? 5.044 1.800 16.158 1.00 97.25 1170 ASN A C 1
ATOM 9028 O O . ASN A 1 1170 ? 5.961 1.040 16.469 1.00 97.25 1170 ASN A O 1
ATOM 9032 N N . MET A 1 1171 ? 3.766 1.459 16.243 1.00 96.00 1171 MET A N 1
ATOM 9033 C CA . MET A 1 1171 ? 3.263 0.217 16.817 1.00 96.00 1171 MET A CA 1
ATOM 9034 C C . MET A 1 1171 ? 2.365 -0.487 15.805 1.00 96.00 1171 MET A C 1
ATOM 9036 O O . MET A 1 1171 ? 1.527 0.140 15.151 1.00 96.00 1171 MET A O 1
ATOM 9040 N N . TYR A 1 1172 ? 2.512 -1.804 15.696 1.00 96.00 1172 TYR A N 1
ATOM 9041 C CA . TYR A 1 1172 ? 1.672 -2.618 14.824 1.00 96.00 1172 TYR A CA 1
ATOM 9042 C C . TYR A 1 1172 ? 1.330 -3.947 15.475 1.00 96.00 1172 TYR A C 1
ATOM 9044 O O . TYR A 1 1172 ? 2.187 -4.590 16.074 1.00 96.00 1172 TYR A O 1
ATOM 9052 N N . GLY A 1 1173 ? 0.077 -4.372 15.337 1.00 93.62 1173 GLY A N 1
ATOM 9053 C CA . GLY A 1 1173 ? -0.408 -5.663 15.798 1.00 93.62 1173 GLY A CA 1
ATOM 9054 C C . GLY A 1 1173 ? -1.928 -5.777 15.646 1.00 93.62 1173 GLY A C 1
ATOM 9055 O O . GLY A 1 1173 ? -2.638 -4.788 15.828 1.00 93.62 1173 GLY A O 1
ATOM 9056 N N . PRO A 1 1174 ? -2.441 -6.951 15.256 1.00 93.69 1174 PRO A N 1
ATOM 9057 C CA . PRO A 1 1174 ? -3.863 -7.262 15.331 1.00 93.69 1174 PRO A CA 1
ATOM 9058 C C . PRO A 1 1174 ? -4.288 -7.698 16.746 1.00 93.69 1174 PRO A C 1
ATOM 9060 O O . PRO A 1 1174 ? -3.483 -8.172 17.551 1.00 93.69 1174 PRO A O 1
ATOM 9063 N N . THR A 1 1175 ? -5.592 -7.637 17.033 1.00 93.00 1175 THR A N 1
ATOM 9064 C CA . THR A 1 1175 ? -6.163 -8.135 18.300 1.00 93.00 1175 THR A CA 1
ATOM 9065 C C . THR A 1 1175 ? -5.882 -9.622 18.514 1.00 93.00 1175 THR A C 1
ATOM 9067 O O . THR A 1 1175 ? -5.672 -10.070 19.640 1.00 93.00 1175 THR A O 1
ATOM 9070 N N . GLU A 1 1176 ? -5.808 -10.396 17.432 1.00 96.31 1176 GLU A N 1
ATOM 9071 C CA . GLU A 1 1176 ? -5.492 -11.824 17.433 1.00 96.31 1176 GLU A CA 1
ATOM 9072 C C . GLU A 1 1176 ? -4.082 -12.171 17.947 1.00 96.31 1176 GLU A C 1
ATOM 9074 O O . GLU A 1 1176 ? -3.801 -13.337 18.247 1.00 96.31 1176 GLU A O 1
ATOM 9079 N N . THR A 1 1177 ? -3.209 -11.175 18.104 1.00 95.62 1177 THR A N 1
ATOM 9080 C CA . THR A 1 1177 ? -1.854 -11.326 18.653 1.00 95.62 1177 THR A CA 1
ATOM 9081 C C . THR A 1 1177 ? -1.598 -10.409 19.853 1.00 95.62 1177 THR A C 1
ATOM 9083 O O . THR A 1 1177 ? -0.451 -10.224 20.259 1.00 95.62 1177 THR A O 1
ATOM 9086 N N . THR A 1 1178 ? -2.676 -9.921 20.481 1.00 93.81 1178 THR A N 1
ATOM 9087 C CA . THR A 1 1178 ? -2.684 -9.090 21.696 1.00 93.81 1178 THR A CA 1
ATOM 9088 C C . THR A 1 1178 ? -2.137 -7.673 21.488 1.00 93.81 1178 THR A C 1
ATOM 9090 O O . THR A 1 1178 ? -1.049 -7.338 21.953 1.00 93.81 1178 THR A O 1
ATOM 9093 N N . ILE A 1 1179 ? -2.959 -6.810 20.878 1.00 93.94 1179 ILE A N 1
ATOM 9094 C CA . ILE A 1 1179 ? -2.782 -5.350 20.753 1.00 93.94 1179 ILE A CA 1
ATOM 9095 C C . ILE A 1 1179 ? -1.622 -4.959 19.834 1.00 93.94 1179 ILE A C 1
ATOM 9097 O O . ILE A 1 1179 ? -1.866 -4.542 18.710 1.00 93.94 1179 ILE A O 1
ATOM 9101 N N . TRP A 1 1180 ? -0.368 -5.104 20.276 1.00 95.69 1180 TRP A N 1
ATOM 9102 C CA . TRP A 1 1180 ? 0.819 -4.815 19.463 1.00 95.69 1180 TRP A CA 1
ATOM 9103 C C . TRP A 1 1180 ? 1.748 -6.025 19.397 1.00 95.69 1180 TRP A C 1
ATOM 9105 O O . TRP A 1 1180 ? 1.926 -6.745 20.370 1.00 95.69 1180 TRP A O 1
ATOM 9115 N N . SER A 1 1181 ? 2.352 -6.243 18.234 1.00 96.06 1181 SER A N 1
ATOM 9116 C CA . SER A 1 1181 ? 3.260 -7.350 17.913 1.00 96.06 1181 SER A CA 1
ATOM 9117 C C . SER A 1 1181 ? 4.645 -6.877 17.483 1.00 96.06 1181 SER A C 1
ATOM 9119 O O . SER A 1 1181 ? 5.612 -7.605 17.691 1.00 96.06 1181 SER A O 1
ATOM 9121 N N . SER A 1 1182 ? 4.768 -5.655 16.963 1.00 95.81 1182 SER A N 1
ATOM 9122 C CA . SER A 1 1182 ? 6.048 -5.000 16.690 1.00 95.81 1182 SER A CA 1
ATOM 9123 C C . SER A 1 1182 ? 6.080 -3.555 17.160 1.00 95.81 1182 SER A C 1
ATOM 9125 O O . SER A 1 1182 ? 5.046 -2.928 17.418 1.00 95.81 1182 SER A O 1
ATOM 9127 N N . THR A 1 1183 ? 7.299 -3.032 17.256 1.00 95.31 1183 THR A N 1
ATOM 9128 C CA . THR A 1 1183 ? 7.557 -1.625 17.533 1.00 95.31 1183 THR A CA 1
ATOM 9129 C C . THR A 1 1183 ? 8.762 -1.118 16.742 1.00 95.31 1183 THR A C 1
ATOM 9131 O O . THR A 1 1183 ? 9.789 -1.789 16.649 1.00 95.31 1183 THR A O 1
ATOM 9134 N N . GLN A 1 1184 ? 8.656 0.097 16.203 1.00 95.62 1184 GLN A N 1
ATOM 9135 C CA . GLN A 1 1184 ? 9.768 0.845 15.620 1.00 95.62 1184 GLN A CA 1
ATOM 9136 C C . GLN A 1 1184 ? 9.971 2.130 16.414 1.00 95.62 1184 GLN A C 1
ATOM 9138 O O . GLN A 1 1184 ? 9.096 2.999 16.437 1.00 95.62 1184 GLN A O 1
ATOM 9143 N N . ARG A 1 1185 ? 11.159 2.306 17.001 1.00 95.12 1185 ARG A N 1
ATOM 9144 C CA . ARG A 1 1185 ? 11.562 3.623 17.503 1.00 95.12 1185 ARG A CA 1
ATOM 9145 C C . ARG A 1 1185 ? 11.828 4.539 16.316 1.00 95.12 1185 ARG A C 1
ATOM 9147 O O . ARG A 1 1185 ? 12.616 4.196 15.436 1.00 95.12 1185 ARG A O 1
ATOM 9154 N N . VAL A 1 1186 ? 11.183 5.695 16.305 1.00 94.81 1186 VAL A N 1
ATOM 9155 C CA . VAL A 1 1186 ? 11.292 6.648 15.207 1.00 94.81 1186 VAL A CA 1
ATOM 9156 C C . VAL A 1 1186 ? 12.391 7.656 15.521 1.00 94.81 1186 VAL A C 1
ATOM 9158 O O . VAL A 1 1186 ? 12.360 8.328 16.550 1.00 94.81 1186 VAL A O 1
ATOM 9161 N N . ASP A 1 1187 ? 13.379 7.730 14.637 1.00 93.44 1187 ASP A N 1
ATOM 9162 C CA . ASP A 1 1187 ? 14.411 8.762 14.611 1.00 93.44 1187 ASP A CA 1
ATOM 9163 C C . ASP A 1 1187 ? 14.392 9.480 13.251 1.00 93.44 1187 ASP A C 1
ATOM 9165 O O . ASP A 1 1187 ? 13.601 9.138 12.369 1.00 93.44 1187 ASP A O 1
ATOM 9169 N N . HIS A 1 1188 ? 15.253 10.483 13.062 1.00 89.75 1188 HIS A N 1
ATOM 9170 C CA . HIS A 1 1188 ? 15.307 11.232 11.802 1.00 89.75 1188 HIS A CA 1
ATOM 9171 C C . HIS A 1 1188 ? 15.670 10.363 10.588 1.00 89.75 1188 HIS A C 1
ATOM 9173 O O . HIS A 1 1188 ? 15.224 10.659 9.482 1.00 89.75 1188 HIS A O 1
ATOM 9179 N N . ALA A 1 1189 ? 16.450 9.290 10.765 1.00 89.00 1189 ALA A N 1
ATOM 9180 C CA . ALA A 1 1189 ? 16.793 8.398 9.662 1.00 89.00 1189 ALA A CA 1
ATOM 9181 C C . ALA A 1 1189 ? 15.564 7.586 9.231 1.00 89.00 1189 ALA A C 1
ATOM 9183 O O . ALA A 1 1189 ? 15.247 7.527 8.045 1.00 89.00 1189 ALA A O 1
ATOM 9184 N N . VAL A 1 1190 ? 14.820 7.040 10.192 1.00 90.12 1190 VAL A N 1
ATOM 9185 C CA . VAL A 1 1190 ? 13.564 6.321 9.946 1.00 90.12 1190 VAL A CA 1
ATOM 9186 C C . VAL A 1 1190 ? 12.495 7.246 9.355 1.00 90.12 1190 VAL A C 1
ATOM 9188 O O . VAL A 1 1190 ? 11.801 6.866 8.413 1.00 90.12 1190 VAL A O 1
ATOM 9191 N N . ALA A 1 1191 ? 12.373 8.466 9.880 1.00 89.81 1191 ALA A N 1
ATOM 9192 C CA . ALA A 1 1191 ? 11.367 9.436 9.453 1.00 89.81 1191 ALA A CA 1
ATOM 9193 C C . ALA A 1 1191 ? 11.606 9.979 8.030 1.00 89.81 1191 ALA A C 1
ATOM 9195 O O . ALA A 1 1191 ? 10.647 10.384 7.379 1.00 89.81 1191 ALA A O 1
ATOM 9196 N N . SER A 1 1192 ? 12.844 9.914 7.524 1.00 81.88 1192 SER A N 1
ATOM 9197 C CA . SER A 1 1192 ? 13.180 10.328 6.152 1.00 81.88 1192 SER A CA 1
ATOM 9198 C C . SER A 1 1192 ? 12.577 9.430 5.058 1.00 81.88 1192 SER A C 1
ATOM 9200 O O . SER A 1 1192 ? 12.503 9.823 3.891 1.00 81.88 1192 SER A O 1
ATOM 9202 N N . GLY A 1 1193 ? 12.138 8.216 5.415 1.00 76.56 1193 GLY A N 1
ATOM 9203 C CA . GLY A 1 1193 ? 11.427 7.317 4.508 1.00 76.56 1193 GLY A CA 1
ATOM 9204 C C . GLY A 1 1193 ? 10.002 7.793 4.204 1.00 76.56 1193 GLY A C 1
ATOM 9205 O O . GLY A 1 1193 ? 9.416 8.580 4.937 1.00 76.56 1193 GLY A O 1
ATOM 9206 N N . ALA A 1 1194 ? 9.382 7.288 3.133 1.00 75.69 1194 ALA A N 1
ATOM 9207 C CA . ALA A 1 1194 ? 7.995 7.652 2.810 1.00 75.69 1194 ALA A CA 1
ATOM 9208 C C . ALA A 1 1194 ? 6.997 7.207 3.902 1.00 75.69 1194 ALA A C 1
ATOM 9210 O O . ALA A 1 1194 ? 6.064 7.938 4.246 1.00 75.69 1194 ALA A O 1
ATOM 9211 N N . ILE A 1 1195 ? 7.212 6.014 4.463 1.00 88.75 1195 ILE A N 1
ATOM 9212 C CA . ILE A 1 1195 ? 6.400 5.395 5.517 1.00 88.75 1195 ILE A CA 1
ATOM 9213 C C . ILE A 1 1195 ? 7.348 4.829 6.578 1.00 88.75 1195 ILE A C 1
ATOM 9215 O O . ILE A 1 1195 ? 8.363 4.220 6.243 1.00 88.75 1195 ILE A O 1
ATOM 9219 N N . VAL A 1 1196 ? 7.004 5.017 7.851 1.00 92.69 1196 VAL A N 1
ATOM 9220 C CA . VAL A 1 1196 ? 7.724 4.447 8.992 1.00 92.69 1196 VAL A CA 1
ATOM 9221 C C . VAL A 1 1196 ? 7.515 2.920 9.019 1.00 92.69 1196 VAL A C 1
ATOM 9223 O O . VAL A 1 1196 ? 6.364 2.474 9.014 1.00 92.69 1196 VAL A O 1
ATOM 9226 N N . PRO A 1 1197 ? 8.582 2.096 9.063 1.00 92.62 1197 PRO A N 1
ATOM 9227 C CA . PRO A 1 1197 ? 8.473 0.635 9.109 1.00 92.62 1197 PRO A CA 1
ATOM 9228 C C . PRO A 1 1197 ? 7.749 0.112 10.357 1.00 92.62 1197 PRO A C 1
ATOM 9230 O O . PRO A 1 1197 ? 7.661 0.800 11.375 1.00 92.62 1197 PRO A O 1
ATOM 9233 N N . LEU A 1 1198 ? 7.284 -1.143 10.303 1.00 92.88 1198 LEU A N 1
ATOM 9234 C CA . LEU A 1 1198 ? 6.654 -1.826 11.447 1.00 92.88 1198 LEU A CA 1
ATOM 9235 C C . LEU A 1 1198 ? 7.637 -2.094 12.602 1.00 92.88 1198 LEU A C 1
ATOM 9237 O O . LEU A 1 1198 ? 7.205 -2.244 13.745 1.00 92.88 1198 LEU A O 1
ATOM 9241 N N . GLY A 1 1199 ? 8.936 -2.137 12.297 1.00 92.12 1199 GLY A N 1
ATOM 9242 C CA . GLY A 1 1199 ? 10.018 -2.367 13.250 1.00 92.12 1199 GLY A CA 1
ATOM 9243 C C . GLY A 1 1199 ? 10.191 -3.822 13.655 1.00 92.12 1199 GLY A C 1
ATOM 9244 O O . GLY A 1 1199 ? 9.850 -4.734 12.903 1.00 92.12 1199 GLY A O 1
ATOM 9245 N N . ASP A 1 1200 ? 10.740 -4.015 14.851 1.00 92.06 1200 ASP A N 1
ATOM 9246 C CA . ASP A 1 1200 ? 11.113 -5.326 15.370 1.00 92.06 1200 ASP A CA 1
ATOM 9247 C C . ASP A 1 1200 ? 9.972 -5.950 16.193 1.00 92.06 1200 ASP A C 1
ATOM 9249 O O . ASP A 1 1200 ? 9.219 -5.222 16.856 1.00 92.06 1200 ASP A O 1
ATOM 9253 N N . PRO A 1 1201 ? 9.850 -7.292 16.225 1.00 94.44 1201 PRO A N 1
ATOM 9254 C CA . PRO A 1 1201 ? 8.880 -7.976 17.077 1.00 94.44 1201 PRO A CA 1
ATOM 9255 C C . PRO A 1 1201 ? 9.051 -7.603 18.554 1.00 94.44 1201 PRO A C 1
ATOM 9257 O O . PRO A 1 1201 ? 10.177 -7.509 19.050 1.00 94.44 1201 PRO A O 1
ATOM 9260 N N . ILE A 1 1202 ? 7.956 -7.451 19.303 1.00 93.81 1202 ILE A N 1
ATOM 9261 C CA . ILE A 1 1202 ? 8.009 -7.255 20.762 1.00 93.81 1202 ILE A CA 1
ATOM 9262 C C . ILE A 1 1202 ? 8.410 -8.553 21.490 1.00 93.81 1202 ILE A C 1
ATOM 9264 O O . ILE A 1 1202 ? 8.545 -9.616 20.881 1.00 93.81 1202 ILE A O 1
ATOM 9268 N N . ALA A 1 1203 ? 8.620 -8.485 22.809 1.00 92.62 1203 ALA A N 1
ATOM 9269 C CA . ALA A 1 1203 ? 9.030 -9.634 23.621 1.00 92.62 1203 ALA A CA 1
ATOM 9270 C C . ALA A 1 1203 ? 8.183 -10.900 23.351 1.00 92.62 1203 ALA A C 1
ATOM 9272 O O . ALA A 1 1203 ? 6.950 -10.855 23.307 1.00 92.62 1203 ALA A O 1
ATOM 9273 N N . ASN A 1 1204 ? 8.867 -12.039 23.182 1.00 93.81 1204 ASN A N 1
ATOM 9274 C CA . ASN A 1 1204 ? 8.271 -13.358 22.915 1.00 93.81 1204 ASN A CA 1
ATOM 9275 C C . ASN A 1 1204 ? 7.329 -13.414 21.696 1.00 93.81 1204 ASN A C 1
ATOM 9277 O O . ASN A 1 1204 ? 6.405 -14.232 21.676 1.00 93.81 1204 ASN A O 1
ATOM 9281 N N . THR A 1 1205 ? 7.553 -12.556 20.698 1.00 94.06 1205 THR A N 1
ATOM 9282 C CA . THR A 1 1205 ? 6.801 -12.519 19.437 1.00 94.06 1205 THR A CA 1
ATOM 9283 C C . THR A 1 1205 ? 7.719 -12.877 18.271 1.00 94.06 1205 THR A C 1
ATOM 9285 O O . THR A 1 1205 ? 8.904 -12.542 18.281 1.00 94.06 1205 THR A O 1
ATOM 9288 N N . GLY A 1 1206 ? 7.175 -13.587 17.285 1.00 94.12 1206 GLY A N 1
ATOM 9289 C CA . GLY A 1 1206 ? 7.827 -13.842 16.002 1.00 94.12 1206 GLY A CA 1
ATOM 9290 C C . GLY A 1 1206 ? 7.006 -13.252 14.859 1.00 94.12 1206 GLY A C 1
ATOM 9291 O O . GLY A 1 1206 ? 5.781 -13.260 14.931 1.00 94.12 1206 GLY A O 1
ATOM 9292 N N . MET A 1 1207 ? 7.654 -12.739 13.820 1.00 95.19 1207 MET A N 1
ATOM 9293 C CA . MET A 1 1207 ? 7.018 -12.144 12.645 1.00 95.19 1207 MET A CA 1
ATOM 9294 C C . MET A 1 1207 ? 7.748 -12.581 11.386 1.00 95.19 1207 MET A C 1
ATOM 9296 O O . MET A 1 1207 ? 8.934 -12.315 11.223 1.00 95.19 1207 MET A O 1
ATOM 9300 N N . TYR A 1 1208 ? 7.045 -13.251 10.485 1.00 95.00 1208 TYR A N 1
ATOM 9301 C CA . TYR A 1 1208 ? 7.649 -13.880 9.319 1.00 95.00 1208 TYR A CA 1
ATOM 9302 C C . TYR A 1 1208 ? 6.860 -13.524 8.073 1.00 95.00 1208 TYR A C 1
ATOM 9304 O O . TYR A 1 1208 ? 5.639 -13.614 8.077 1.00 95.00 1208 TYR A O 1
ATOM 9312 N N . VAL A 1 1209 ? 7.551 -13.143 7.003 1.00 93.62 1209 VAL A N 1
ATOM 9313 C CA . VAL A 1 1209 ? 6.910 -12.858 5.717 1.00 93.62 1209 VAL A CA 1
ATOM 9314 C C . VAL A 1 1209 ? 7.064 -14.078 4.820 1.00 93.62 1209 VAL A C 1
ATOM 9316 O O . VAL A 1 1209 ? 8.182 -14.565 4.624 1.00 93.62 1209 VAL A O 1
ATOM 9319 N N . VAL A 1 1210 ? 5.947 -14.586 4.305 1.00 92.25 1210 VAL A N 1
ATOM 9320 C CA . VAL A 1 1210 ? 5.899 -15.808 3.499 1.00 92.25 1210 VAL A CA 1
ATOM 9321 C C . VAL A 1 1210 ? 5.192 -15.610 2.163 1.00 92.25 1210 VAL A C 1
ATOM 9323 O O . VAL A 1 1210 ? 4.388 -14.696 1.988 1.00 92.25 1210 VAL A O 1
ATOM 9326 N N . ASP A 1 1211 ? 5.506 -16.475 1.205 1.00 87.19 1211 ASP A N 1
ATOM 9327 C CA . ASP A 1 1211 ? 4.780 -16.575 -0.056 1.00 87.19 1211 ASP A CA 1
ATOM 9328 C C . ASP A 1 1211 ? 3.450 -17.334 0.118 1.00 87.19 1211 ASP A C 1
ATOM 9330 O O . ASP A 1 1211 ? 3.111 -17.823 1.198 1.00 87.19 1211 ASP A O 1
ATOM 9334 N N . ALA A 1 1212 ? 2.688 -17.468 -0.970 1.00 83.44 1212 ALA A N 1
ATOM 9335 C CA . ALA A 1 1212 ? 1.408 -18.181 -0.974 1.00 83.44 1212 ALA A CA 1
ATOM 9336 C C . ALA A 1 1212 ? 1.516 -19.670 -0.570 1.00 83.44 1212 ALA A C 1
ATOM 9338 O O . ALA A 1 1212 ? 0.511 -20.282 -0.206 1.00 83.44 1212 ALA A O 1
ATOM 9339 N N . GLU A 1 1213 ? 2.720 -20.251 -0.611 1.00 81.50 1213 GLU A N 1
ATOM 9340 C CA . GLU A 1 1213 ? 2.999 -21.627 -0.197 1.00 81.50 1213 GLU A CA 1
ATOM 9341 C C . GLU A 1 1213 ? 3.519 -21.736 1.246 1.00 81.50 1213 GLU A C 1
ATOM 9343 O O . GLU A 1 1213 ? 3.778 -22.844 1.714 1.00 81.50 1213 GLU A O 1
ATOM 9348 N N . GLY A 1 1214 ? 3.654 -20.620 1.969 1.00 86.56 1214 GLY A N 1
ATOM 9349 C CA . GLY A 1 1214 ? 4.129 -20.595 3.353 1.00 86.56 1214 GLY A CA 1
ATOM 9350 C C . GLY A 1 1214 ? 5.653 -20.637 3.504 1.00 86.56 1214 GLY A C 1
ATOM 9351 O O . GLY A 1 1214 ? 6.144 -20.857 4.612 1.00 86.56 1214 GLY A O 1
ATOM 9352 N N . ARG A 1 1215 ? 6.419 -20.419 2.427 1.00 86.50 1215 ARG A N 1
ATOM 9353 C CA . ARG A 1 1215 ? 7.889 -20.334 2.479 1.00 86.50 1215 ARG A CA 1
ATOM 9354 C C . ARG A 1 1215 ? 8.318 -18.899 2.739 1.00 86.50 1215 ARG A C 1
ATOM 9356 O O . ARG A 1 1215 ? 7.691 -17.977 2.232 1.00 86.50 1215 ARG A O 1
ATOM 9363 N N . LEU A 1 1216 ? 9.411 -18.707 3.479 1.00 90.75 1216 LEU A N 1
ATOM 9364 C CA . LEU A 1 1216 ? 9.982 -17.375 3.701 1.00 90.75 1216 LEU A CA 1
ATOM 9365 C C . LEU A 1 1216 ? 10.307 -16.694 2.370 1.00 90.75 1216 LEU A C 1
ATOM 9367 O O . LEU A 1 1216 ? 10.899 -17.317 1.489 1.00 90.75 1216 LEU A O 1
ATOM 9371 N N . VAL A 1 1217 ? 9.961 -15.415 2.253 1.00 89.31 1217 VAL A N 1
ATOM 9372 C CA . VAL A 1 1217 ? 10.328 -14.613 1.081 1.00 89.31 1217 VAL A CA 1
ATOM 9373 C C . VAL A 1 1217 ? 11.688 -13.934 1.275 1.00 89.31 1217 VAL A C 1
ATOM 9375 O O . VAL A 1 1217 ? 12.045 -13.585 2.406 1.00 89.31 1217 VAL A O 1
ATOM 9378 N N . PRO A 1 1218 ? 12.465 -13.721 0.198 1.00 87.81 1218 PRO A N 1
ATOM 9379 C CA . PRO A 1 1218 ? 13.662 -12.887 0.237 1.00 87.81 1218 PRO A CA 1
ATOM 9380 C C . PRO A 1 1218 ? 13.391 -11.453 0.709 1.00 87.81 1218 PRO A C 1
ATOM 9382 O O . PRO A 1 1218 ? 12.277 -10.937 0.626 1.00 87.81 1218 PRO A O 1
ATOM 9385 N N . PHE A 1 1219 ? 14.448 -10.768 1.149 1.00 83.25 1219 PHE A N 1
ATOM 9386 C CA . PHE A 1 1219 ? 14.366 -9.346 1.478 1.00 83.25 1219 PHE A CA 1
ATOM 9387 C C . PHE A 1 1219 ? 13.908 -8.519 0.263 1.00 83.25 1219 PHE A C 1
ATOM 9389 O O . PHE A 1 1219 ? 14.384 -8.731 -0.853 1.00 83.25 1219 PHE A O 1
ATOM 9396 N N . GLY A 1 1220 ? 12.995 -7.570 0.492 1.00 79.00 1220 GLY A N 1
ATOM 9397 C CA . GLY A 1 1220 ? 12.432 -6.706 -0.551 1.00 79.00 1220 GLY A CA 1
ATOM 9398 C C . GLY A 1 1220 ? 11.263 -7.309 -1.338 1.00 79.00 1220 GLY A C 1
ATOM 9399 O O . GLY A 1 1220 ? 10.720 -6.628 -2.203 1.00 79.00 1220 GLY A O 1
ATOM 9400 N N . VAL A 1 1221 ? 10.852 -8.547 -1.041 1.00 83.88 1221 VAL A N 1
ATOM 9401 C CA . VAL A 1 1221 ? 9.712 -9.208 -1.695 1.00 83.88 1221 VAL A CA 1
ATOM 9402 C C . VAL A 1 1221 ? 8.462 -9.071 -0.820 1.00 83.88 1221 VAL A C 1
ATOM 9404 O O . VAL A 1 1221 ? 8.510 -9.432 0.359 1.00 83.88 1221 VAL A O 1
ATOM 9407 N N . PRO A 1 1222 ? 7.338 -8.555 -1.350 1.00 85.25 1222 PRO A N 1
ATOM 9408 C CA . PRO A 1 1222 ? 6.086 -8.523 -0.606 1.00 85.25 1222 PRO A CA 1
ATOM 9409 C C . PRO A 1 1222 ? 5.554 -9.945 -0.396 1.00 85.25 1222 PRO A C 1
ATOM 9411 O O . PRO A 1 1222 ? 5.626 -10.793 -1.283 1.00 85.25 1222 PRO A O 1
ATOM 9414 N N . GLY A 1 1223 ? 4.977 -10.192 0.774 1.00 89.62 1223 GLY A N 1
ATOM 9415 C CA . GLY A 1 1223 ? 4.370 -11.471 1.116 1.00 89.62 1223 GLY A CA 1
ATOM 9416 C C . GLY A 1 1223 ? 3.366 -11.327 2.250 1.00 89.62 1223 GLY A C 1
ATOM 9417 O O . GLY A 1 1223 ? 3.075 -10.224 2.717 1.00 89.62 1223 GLY A O 1
ATOM 9418 N N . GLU A 1 1224 ? 2.826 -12.454 2.685 1.00 94.12 1224 GLU A N 1
ATOM 9419 C CA . GLU A 1 1224 ? 1.896 -12.528 3.802 1.00 94.12 1224 GLU A CA 1
ATOM 9420 C C . GLU A 1 1224 ? 2.655 -12.537 5.131 1.00 94.12 1224 GLU A C 1
ATOM 9422 O O . GLU A 1 1224 ? 3.642 -13.254 5.287 1.00 94.12 1224 GLU A O 1
ATOM 9427 N N . LEU A 1 1225 ? 2.202 -11.738 6.096 1.00 95.19 1225 LEU A N 1
ATOM 9428 C CA . LEU A 1 1225 ? 2.818 -11.638 7.413 1.00 95.19 1225 LEU A CA 1
ATOM 9429 C C . LEU A 1 1225 ? 2.186 -12.647 8.377 1.00 95.19 1225 LEU A C 1
ATOM 9431 O O . LEU A 1 1225 ? 1.025 -12.508 8.742 1.00 95.19 1225 LEU A O 1
ATOM 9435 N N . LEU A 1 1226 ? 2.973 -13.613 8.843 1.00 96.44 1226 LEU A N 1
ATOM 9436 C CA . LEU A 1 1226 ? 2.594 -14.553 9.893 1.00 96.44 1226 LEU A CA 1
ATOM 9437 C C . LEU A 1 1226 ? 3.181 -14.120 11.234 1.00 96.44 1226 LEU A C 1
ATOM 9439 O O . LEU A 1 1226 ? 4.383 -13.868 11.340 1.00 96.44 1226 LEU A O 1
ATOM 9443 N N . ILE A 1 1227 ? 2.349 -14.083 12.274 1.00 97.06 1227 ILE A N 1
ATOM 9444 C CA . ILE A 1 1227 ? 2.751 -13.643 13.615 1.00 97.06 1227 ILE A CA 1
ATOM 9445 C C . ILE A 1 1227 ? 2.637 -14.805 14.600 1.00 97.06 1227 ILE A C 1
ATOM 9447 O O . ILE A 1 1227 ? 1.578 -15.403 14.759 1.00 97.06 1227 ILE A O 1
ATOM 9451 N N . GLY A 1 1228 ? 3.732 -15.127 15.278 1.00 95.25 1228 GLY A N 1
ATOM 9452 C CA . GLY A 1 1228 ? 3.834 -16.217 16.242 1.00 95.25 1228 GLY A CA 1
ATOM 9453 C C . GLY A 1 1228 ? 4.193 -15.760 17.649 1.00 95.25 1228 GLY A C 1
ATOM 9454 O O . GLY A 1 1228 ? 4.489 -14.593 17.902 1.00 95.25 1228 GLY A O 1
ATOM 9455 N N . GLY A 1 1229 ? 4.238 -16.724 18.566 1.00 94.00 1229 GLY A N 1
ATOM 9456 C CA . GLY A 1 1229 ? 4.725 -16.521 19.929 1.00 94.00 1229 GLY A CA 1
ATOM 9457 C C . GLY A 1 1229 ? 3.620 -16.327 20.967 1.00 94.00 1229 GLY A C 1
ATOM 9458 O O . GLY A 1 1229 ? 2.459 -16.674 20.754 1.00 94.00 1229 GLY A O 1
ATOM 9459 N N . ALA A 1 1230 ? 3.993 -15.806 22.134 1.00 93.75 1230 ALA A N 1
ATOM 9460 C CA . ALA A 1 1230 ? 3.135 -15.786 23.322 1.00 93.75 1230 ALA A CA 1
ATOM 9461 C C . ALA A 1 1230 ? 1.967 -14.781 23.241 1.00 93.75 1230 ALA A C 1
ATOM 9463 O O . ALA A 1 1230 ? 1.023 -14.874 24.030 1.00 93.75 1230 ALA A O 1
ATOM 9464 N N . GLY A 1 1231 ? 2.009 -13.843 22.289 1.00 93.81 1231 GLY A N 1
ATOM 9465 C CA . GLY A 1 1231 ? 0.905 -12.925 21.997 1.00 93.81 1231 GLY A CA 1
ATOM 9466 C C . GLY A 1 1231 ? -0.262 -13.573 21.243 1.00 93.81 1231 GLY A C 1
ATOM 9467 O O . GLY A 1 1231 ? -1.372 -13.050 21.303 1.00 93.81 1231 GLY A O 1
ATOM 9468 N N . VAL A 1 1232 ? -0.054 -14.717 20.576 1.00 96.94 1232 VAL A N 1
ATOM 9469 C CA . VAL A 1 1232 ? -1.104 -15.397 19.797 1.00 96.94 1232 VAL A CA 1
ATOM 9470 C C . VAL A 1 1232 ? -2.220 -15.879 20.726 1.00 96.94 1232 VAL A C 1
ATOM 9472 O O . VAL A 1 1232 ? -2.013 -16.716 21.611 1.00 96.94 1232 VAL A O 1
ATOM 9475 N N . VAL A 1 1233 ? -3.420 -15.347 20.511 1.00 97.19 1233 VAL A N 1
ATOM 9476 C CA . VAL A 1 1233 ? -4.577 -15.547 21.396 1.00 97.19 1233 VAL A CA 1
ATOM 9477 C C . VAL A 1 1233 ? -5.252 -16.893 21.150 1.00 97.19 1233 VAL A C 1
ATOM 9479 O O . VAL A 1 1233 ? -4.945 -17.582 20.179 1.00 97.19 1233 VAL A O 1
ATOM 9482 N N . ARG A 1 1234 ? -6.202 -17.295 22.005 1.00 95.75 1234 ARG A N 1
ATOM 9483 C CA . ARG A 1 1234 ? -6.837 -18.626 21.952 1.00 95.75 1234 ARG A CA 1
ATOM 9484 C C . ARG A 1 1234 ? -7.529 -18.910 20.613 1.00 95.75 1234 ARG A C 1
ATOM 9486 O O . ARG A 1 1234 ? -7.407 -20.032 20.113 1.00 95.75 1234 ARG A O 1
ATOM 9493 N N . GLY A 1 1235 ? -8.219 -17.916 20.059 1.00 95.88 1235 GLY A N 1
ATOM 9494 C CA . GLY A 1 1235 ? -8.976 -17.997 18.812 1.00 95.88 1235 GLY A CA 1
ATOM 9495 C C . GLY A 1 1235 ? -10.224 -17.117 18.848 1.00 95.88 1235 GLY A C 1
ATOM 9496 O O . GLY A 1 1235 ? -10.331 -16.204 19.670 1.00 95.88 1235 GLY A O 1
ATOM 9497 N N . TYR A 1 1236 ? -11.193 -17.431 17.991 1.00 95.56 1236 TYR A N 1
ATOM 9498 C CA . TYR A 1 1236 ? -12.486 -16.750 17.950 1.00 95.56 1236 TYR A CA 1
ATOM 9499 C C . TYR A 1 1236 ? -13.555 -17.527 18.727 1.00 95.56 1236 TYR A C 1
ATOM 9501 O O . TYR A 1 1236 ? -13.687 -18.744 18.561 1.00 95.56 1236 TYR A O 1
ATOM 9509 N N . LEU A 1 1237 ? -14.323 -16.821 19.559 1.00 94.38 1237 LEU A N 1
ATOM 9510 C CA . LEU A 1 1237 ? -15.402 -17.374 20.376 1.00 94.38 1237 LEU A CA 1
ATOM 9511 C C . LEU A 1 1237 ? -16.420 -18.097 19.489 1.00 94.38 1237 LEU A C 1
ATOM 9513 O O . LEU A 1 1237 ? -16.910 -17.525 18.521 1.00 94.38 1237 LEU A O 1
ATOM 9517 N N . ASP A 1 1238 ? -16.683 -19.369 19.792 1.00 91.69 1238 ASP A N 1
ATOM 9518 C CA . ASP A 1 1238 ? -17.639 -20.236 19.090 1.00 91.69 1238 ASP A CA 1
ATOM 9519 C C . ASP A 1 1238 ? -17.476 -20.314 17.557 1.00 91.69 1238 ASP A C 1
ATOM 9521 O O . ASP A 1 1238 ? -18.398 -20.684 16.827 1.00 91.69 1238 ASP A O 1
ATOM 9525 N N . ARG A 1 1239 ? -16.267 -20.038 17.037 1.00 92.44 1239 ARG A N 1
ATOM 9526 C CA . ARG A 1 1239 ? -15.926 -20.147 15.603 1.00 92.44 1239 ARG A CA 1
ATOM 9527 C C . ARG A 1 1239 ? -14.694 -21.038 15.367 1.00 92.44 1239 ARG A C 1
ATOM 9529 O O . ARG A 1 1239 ? -13.657 -20.543 14.915 1.00 92.44 1239 ARG A O 1
ATOM 9536 N N . PRO A 1 1240 ? -14.771 -22.361 15.605 1.00 93.81 1240 PRO A N 1
ATOM 9537 C CA . PRO A 1 1240 ? -13.627 -23.264 15.440 1.00 93.81 1240 PRO A CA 1
ATOM 9538 C C . PRO A 1 1240 ? -13.115 -23.344 13.994 1.00 93.81 1240 PRO A C 1
ATOM 9540 O O . PRO A 1 1240 ? -11.909 -23.419 13.789 1.00 93.81 1240 PRO A O 1
ATOM 9543 N N . GLY A 1 1241 ? -14.001 -23.265 12.991 1.00 93.44 1241 GLY A N 1
ATOM 9544 C CA . GLY A 1 1241 ? -13.601 -23.273 11.576 1.00 93.44 1241 GLY A CA 1
ATOM 9545 C C . GLY A 1 1241 ? -12.761 -22.052 11.193 1.00 93.44 1241 GLY A C 1
ATOM 9546 O O . GLY A 1 1241 ? -11.658 -22.206 10.683 1.00 93.44 1241 GLY A O 1
ATOM 9547 N N . LEU A 1 1242 ? -13.240 -20.848 11.529 1.00 92.00 1242 LEU A N 1
ATOM 9548 C CA . LEU A 1 1242 ? -12.493 -19.605 11.299 1.00 92.00 1242 LEU A CA 1
ATOM 9549 C C . LEU A 1 1242 ? -11.204 -19.556 12.134 1.00 92.00 1242 LEU A C 1
ATOM 9551 O O . LEU A 1 1242 ? -10.189 -19.038 11.681 1.00 92.00 1242 LEU A O 1
ATOM 9555 N N . THR A 1 1243 ? -11.230 -20.117 13.347 1.00 94.81 1243 THR A N 1
ATOM 9556 C CA . THR A 1 1243 ? -10.028 -20.234 14.182 1.00 94.81 1243 THR A CA 1
ATOM 9557 C C . THR A 1 1243 ? -8.981 -21.119 13.508 1.00 94.81 1243 THR A C 1
ATOM 9559 O O . THR A 1 1243 ? -7.833 -20.717 13.432 1.00 94.81 1243 THR A O 1
ATOM 9562 N N . ALA A 1 1244 ? -9.353 -22.279 12.963 1.00 94.44 1244 ALA A N 1
ATOM 9563 C CA . ALA A 1 1244 ? -8.410 -23.153 12.260 1.00 94.44 1244 ALA A CA 1
ATOM 9564 C C . ALA A 1 1244 ? -7.884 -22.545 10.944 1.00 94.44 1244 ALA A C 1
ATOM 9566 O O . ALA A 1 1244 ? -6.766 -22.842 10.541 1.00 94.44 1244 ALA A O 1
ATOM 9567 N N . GLU A 1 1245 ? -8.674 -21.695 10.281 1.00 93.25 1245 GLU A N 1
ATOM 9568 C CA . GLU A 1 1245 ? -8.262 -20.977 9.066 1.00 93.25 1245 GLU A CA 1
ATOM 9569 C C . GLU A 1 1245 ? -7.205 -19.897 9.353 1.00 93.25 1245 GLU A C 1
ATOM 9571 O O . GLU A 1 1245 ? -6.284 -19.712 8.560 1.00 93.25 1245 GLU A O 1
ATOM 9576 N N . ARG A 1 1246 ? -7.346 -19.177 10.475 1.00 94.62 1246 ARG A N 1
ATOM 9577 C CA . ARG A 1 1246 ? -6.515 -18.008 10.816 1.00 94.62 1246 ARG A CA 1
ATOM 9578 C C . ARG A 1 1246 ? -5.386 -18.293 11.794 1.00 94.62 1246 ARG A C 1
ATOM 9580 O O . ARG A 1 1246 ? -4.390 -17.583 11.783 1.00 94.62 1246 ARG A O 1
ATOM 9587 N N . PHE A 1 1247 ? -5.534 -19.308 12.637 1.00 96.31 1247 PHE A N 1
ATOM 9588 C CA . PHE A 1 1247 ? -4.538 -19.723 13.620 1.00 96.31 1247 PHE A CA 1
ATOM 9589 C C . PHE A 1 1247 ? -3.980 -21.084 13.210 1.00 96.31 1247 PHE A C 1
ATOM 9591 O O . PHE A 1 1247 ? -4.496 -22.128 13.617 1.00 96.31 1247 PHE A O 1
ATOM 9598 N N . ILE A 1 1248 ? -2.946 -21.053 12.376 1.00 95.75 1248 ILE A N 1
ATOM 9599 C CA . ILE A 1 1248 ? -2.378 -22.222 11.703 1.00 95.75 1248 ILE A CA 1
ATOM 9600 C C . ILE A 1 1248 ? -1.151 -22.758 12.443 1.00 95.75 1248 ILE A C 1
ATOM 9602 O O . ILE A 1 1248 ? -0.468 -22.023 13.159 1.00 95.75 1248 ILE A O 1
ATOM 9606 N N . ASP A 1 1249 ? -0.845 -24.038 12.249 1.00 95.00 1249 ASP A N 1
ATOM 9607 C CA . ASP A 1 1249 ? 0.477 -24.560 12.594 1.00 95.00 1249 ASP A CA 1
ATOM 9608 C C . ASP A 1 1249 ? 1.528 -23.920 11.680 1.00 95.00 1249 ASP A C 1
ATOM 9610 O O . ASP A 1 1249 ? 1.255 -23.647 10.508 1.00 95.00 1249 ASP A O 1
ATOM 9614 N N . SER A 1 1250 ? 2.722 -23.663 12.217 1.00 93.69 1250 SER A N 1
ATOM 9615 C CA . SER A 1 1250 ? 3.802 -23.031 11.459 1.00 93.69 1250 SER A CA 1
ATOM 9616 C C . SER A 1 1250 ? 4.134 -23.808 10.171 1.00 93.69 1250 SER A C 1
ATOM 9618 O O . SER A 1 1250 ? 4.547 -24.968 10.258 1.00 93.69 1250 SER A O 1
ATOM 9620 N N . PRO A 1 1251 ? 4.021 -23.184 8.979 1.00 91.12 1251 PRO A N 1
ATOM 9621 C CA . PRO A 1 1251 ? 4.473 -23.777 7.722 1.00 91.12 1251 PRO A CA 1
ATOM 9622 C C . PRO A 1 1251 ? 5.983 -23.577 7.487 1.00 91.12 1251 PRO A C 1
ATOM 9624 O O . PRO A 1 1251 ? 6.514 -24.009 6.467 1.00 91.12 1251 PRO A O 1
ATOM 9627 N N . ILE A 1 1252 ? 6.682 -22.903 8.408 1.00 91.31 1252 ILE A N 1
ATOM 9628 C CA . ILE A 1 1252 ? 8.073 -22.479 8.250 1.00 91.31 1252 ILE A CA 1
ATOM 9629 C C . ILE A 1 1252 ? 8.989 -23.452 8.998 1.00 91.31 1252 ILE A C 1
ATOM 9631 O O . ILE A 1 1252 ? 8.951 -23.520 10.229 1.00 91.31 1252 ILE A O 1
ATOM 9635 N N . ASP A 1 1253 ? 9.876 -24.157 8.285 1.00 84.75 1253 ASP A N 1
ATOM 9636 C CA . ASP A 1 1253 ? 10.776 -25.117 8.943 1.00 84.75 1253 ASP A CA 1
ATOM 9637 C C . ASP A 1 1253 ? 11.660 -24.440 10.008 1.00 84.75 1253 ASP A C 1
ATOM 9639 O O . ASP A 1 1253 ? 12.365 -23.461 9.739 1.00 84.75 1253 ASP A O 1
ATOM 9643 N N . GLY A 1 1254 ? 11.679 -24.991 11.219 1.00 84.56 1254 GLY A N 1
ATOM 9644 C CA . GLY A 1 1254 ? 12.447 -24.445 12.342 1.00 84.56 1254 GLY A CA 1
ATOM 9645 C C . GLY A 1 1254 ? 11.733 -23.349 13.140 1.00 84.56 1254 GLY A C 1
ATOM 9646 O O . GLY A 1 1254 ? 12.305 -22.862 14.112 1.00 84.56 1254 GLY A O 1
ATOM 9647 N N . VAL A 1 1255 ? 10.497 -22.991 12.780 1.00 89.56 1255 VAL A N 1
ATOM 9648 C CA . VAL A 1 1255 ? 9.597 -22.194 13.625 1.00 89.56 1255 VAL A CA 1
ATOM 9649 C C . VAL A 1 1255 ? 8.534 -23.130 14.188 1.00 89.56 1255 VAL A C 1
ATOM 9651 O O . VAL A 1 1255 ? 7.791 -23.752 13.432 1.00 89.56 1255 VAL A O 1
ATOM 9654 N N . GLU A 1 1256 ? 8.469 -23.247 15.513 1.00 88.50 1256 GLU A N 1
ATOM 9655 C CA . GLU A 1 1256 ? 7.486 -24.081 16.208 1.00 88.50 1256 GLU A CA 1
ATOM 9656 C C . GLU A 1 1256 ? 6.323 -23.246 16.757 1.00 88.50 1256 GLU A C 1
ATOM 9658 O O . GLU A 1 1256 ? 6.460 -22.058 17.054 1.00 88.50 1256 GLU A O 1
ATOM 9663 N N . GLY A 1 1257 ? 5.182 -23.903 16.960 1.00 89.44 1257 GLY A N 1
ATOM 9664 C CA . GLY A 1 1257 ? 3.997 -23.300 17.558 1.00 89.44 1257 GLY A CA 1
ATOM 9665 C C . GLY A 1 1257 ? 2.985 -22.783 16.539 1.00 89.44 1257 GLY A C 1
ATOM 9666 O O . GLY A 1 1257 ? 3.111 -22.976 15.329 1.00 89.44 1257 GLY A O 1
ATOM 9667 N N . ARG A 1 1258 ? 1.933 -22.163 17.076 1.00 94.31 1258 ARG A N 1
ATOM 9668 C CA . ARG A 1 1258 ? 0.798 -21.652 16.309 1.00 94.31 1258 ARG A CA 1
ATOM 9669 C C . ARG A 1 1258 ? 1.069 -20.220 15.857 1.00 94.31 1258 ARG A C 1
ATOM 9671 O O . ARG A 1 1258 ? 1.501 -19.401 16.668 1.00 94.31 1258 ARG A O 1
ATOM 9678 N N . LEU A 1 1259 ? 0.777 -19.930 14.595 1.00 96.38 1259 LEU A N 1
ATOM 9679 C CA . LEU A 1 1259 ? 0.914 -18.615 13.976 1.00 96.38 1259 LEU A CA 1
ATOM 9680 C C . LEU A 1 1259 ? -0.466 -18.048 13.632 1.00 96.38 1259 LEU A C 1
ATOM 9682 O O . LEU A 1 1259 ? -1.383 -18.794 13.291 1.00 96.38 1259 LEU A O 1
ATOM 9686 N N . TYR A 1 1260 ? -0.607 -16.731 13.716 1.00 96.81 1260 TYR A N 1
ATOM 9687 C CA . TYR A 1 1260 ? -1.744 -15.985 13.197 1.00 96.81 1260 TYR A CA 1
ATOM 9688 C C . TYR A 1 1260 ? -1.450 -15.486 11.779 1.00 96.81 1260 TYR A C 1
ATOM 9690 O O . TYR A 1 1260 ? -0.338 -15.021 11.516 1.00 96.81 1260 TYR A O 1
ATOM 9698 N N . ARG A 1 1261 ? -2.455 -15.602 10.908 1.00 93.06 1261 ARG A N 1
ATOM 9699 C CA . ARG A 1 1261 ? -2.436 -15.254 9.485 1.00 93.06 1261 ARG A CA 1
ATOM 9700 C C . ARG A 1 1261 ? -3.346 -14.072 9.150 1.00 93.06 1261 ARG A C 1
ATOM 9702 O O . ARG A 1 1261 ? -4.581 -14.168 9.384 1.00 93.06 1261 ARG A O 1
#

Solvent-accessible surface area (backbone atoms only — not comparable to full-atom values): 69011 Å² total; per-residue (Å²): 143,78,82,75,76,63,50,74,47,71,43,51,70,54,47,44,48,53,53,51,50,46,70,74,65,39,67,56,63,35,68,56,36,35,36,45,34,36,36,43,69,48,80,79,63,58,74,54,48,54,51,21,47,51,51,49,46,66,70,38,62,35,62,24,31,23,44,44,56,85,97,49,98,61,50,29,33,39,33,44,85,73,63,75,80,53,73,49,79,45,85,33,46,89,42,56,64,71,56,32,54,50,52,48,54,54,48,53,52,53,55,43,41,58,46,62,58,59,69,48,66,44,46,49,41,38,39,40,37,36,34,37,96,66,41,30,36,41,35,40,37,31,42,46,71,37,32,30,80,70,25,51,54,57,51,52,48,52,29,50,46,42,37,52,23,55,72,70,77,43,84,62,83,78,81,90,58,56,60,50,66,61,52,48,54,54,46,65,78,60,69,53,71,66,56,52,51,50,47,30,62,71,34,62,92,39,52,65,41,35,62,63,67,34,58,50,89,78,65,74,82,64,77,88,51,80,67,45,79,48,79,51,76,42,52,48,70,53,44,52,35,33,40,52,48,18,50,75,40,77,29,45,54,66,39,50,54,49,52,34,50,52,53,45,43,32,70,44,70,26,47,49,69,33,33,37,24,34,68,39,68,43,44,52,91,87,47,87,57,45,83,62,30,51,27,62,41,64,28,58,42,80,46,74,47,75,64,54,54,84,41,32,47,44,56,54,31,45,49,48,45,50,54,54,60,67,43,55,86,51,42,80,57,33,48,68,57,50,32,74,49,36,60,31,58,91,95,47,58,60,35,45,43,34,46,38,75,50,70,61,66,66,48,67,70,52,56,66,55,94,56,98,63,39,43,74,47,77,46,80,48,69,68,75,91,50,62,33,34,38,41,34,41,62,69,80,36,36,40,38,34,42,38,31,34,61,71,45,30,39,62,73,34,50,52,50,51,52,52,27,38,55,48,33,48,53,46,48,40,73,48,54,84,40,30,52,66,75,60,69,50,72,50,74,68,56,51,50,48,52,49,54,67,19,39,49,74,84,59,86,71,96,61,74,66,39,63,54,58,39,33,44,51,35,22,72,73,45,34,82,44,59,33,40,36,47,66,81,45,73,35,26,25,40,56,44,45,28,49,16,17,21,47,14,44,52,43,43,76,72,66,53,46,73,68,37,33,33,32,40,36,55,70,89,50,72,66,46,56,27,45,54,40,4,34,39,58,37,23,14,14,31,26,52,40,63,56,85,47,51,46,69,58,47,47,50,51,44,60,75,60,58,32,60,31,34,40,31,37,53,69,45,53,76,69,58,41,47,75,86,85,57,92,35,48,77,44,40,80,76,37,74,90,75,45,60,87,77,44,59,52,56,81,65,99,64,83,69,59,35,81,39,45,42,30,34,45,59,42,90,33,98,82,78,49,74,41,34,38,36,34,27,24,44,24,54,46,38,38,44,54,22,44,45,70,73,77,41,86,52,76,84,36,24,28,50,32,75,62,57,71,55,40,69,61,26,48,53,43,48,51,49,38,40,42,59,62,11,26,31,32,52,54,78,78,68,82,71,69,69,68,60,76,68,97,78,87,90,72,82,71,79,89,76,65,77,76,75,74,96,78,79,81,82,78,58,66,43,40,27,44,28,42,46,72,86,72,68,64,100,85,58,79,79,79,67,93,84,73,64,88,59,47,64,59,57,55,47,46,40,51,35,30,74,48,66,31,57,30,39,31,38,45,52,67,75,96,71,74,84,84,62,103,65,80,55,60,56,54,54,45,37,54,52,28,74,66,44,89,73,38,25,43,28,45,28,52,40,47,50,63,81,51,62,55,66,59,55,46,25,50,47,15,48,33,14,51,61,41,32,51,34,52,33,45,26,34,34,65,64,95,49,83,71,78,25,73,89,45,59,83,43,55,86,48,23,60,63,47,32,54,53,46,51,54,52,36,47,41,33,51,62,66,41,71,48,79,44,84,46,101,89,45,79,43,82,45,71,52,64,57,70,41,65,40,76,64,80,51,39,30,37,49,42,80,80,57,59,64,55,33,27,52,27,14,53,73,66,34,24,38,34,34,53,44,88,49,52,54,76,69,56,48,33,58,36,49,49,44,16,37,52,27,17,53,72,59,64,47,79,70,70,71,50,36,34,38,43,28,52,43,43,52,38,92,42,56,69,60,35,48,65,64,48,46,64,30,46,51,54,56,49,70,78,32,69,68,58,54,51,39,41,40,45,67,73,74,42,92,74,64,78,91,74,56,49,73,69,58,48,51,54,49,49,52,53,50,47,53,52,35,47,75,74,52,38,47,50,23,26,70,66,63,40,44,55,50,54,53,53,44,44,74,52,66,42,41,27,42,28,31,32,57,48,57,71,62,58,61,72,64,42,49,60,20,56,68,45,47,44,56,52,42,50,52,57,41,69,64,51,84,90,70,83,87,80,86,83,89,80,89,83,88,83,91,87,80,90,86,89,77,92,75,77,85,69,94,64,74,77,79,48,89,62,66,91,45,67,22,46,39,28,56,75,69,57,24,24,34,44,70,43,33,51,71,53,51,51,56,37,68,66,39,97,66,35,40,51,67,54,30,52,33,42,39,32,30,94,55,86,42,43,2,72,58,47,46,58,48,53,74,51,22,81,88,37,46,42,32,34,40,36,50,52,72,64,32,40,45,50,39,23,42,19,80,58,46,75,77,50,20,71,34,79,54,47,62,57,58,48,52,30,54,33,18,26,42,44,48,15,44,100,86,37,44,77,50,57,81,78,41,90,58,52,65,35,37,27,48,56,27,45,38,82,38,40,64,98,31,67,68,63,24,56,73,31,49,31,73,51,70,38,91,95,50,84,58,56,23,38,97

Sequence (1261 aa):
MEARFATRTDLTSLQSGMVYHHLREGRNAGTDVVQVEVVCSEEIDAPRLRRAWAEVVGREAALRMSARWEGVSEPEAVIHPTVPLEFDEVDFSALDPDEAARQFRAALHRDEVRGFDLGEPPLMRVTLYRLPEGETRLVWTLHHLIADGWSYALVLDDVFTLYDGWGRDEAPELPERPSFERFAEWLEERSGEGDREFWKGMLEGIEEPSPLPGERSGSGAAEPQPRRYLHEQLDPAELDRLRSVAESADATLNNAIQAAWALTLSRYGAGDDLVLGTIRGGRAGTIPGARETVGLFIQTLPLRVRLQKDRTLGELLGELRRAWVETRDHEHVSVSDVQRWSGVPAGTLPFRSVLNVQDPFWGDHLTGRDGPWSTRSVILHNRLVYPLTVAVNAGATLDIRFEFDPGQLDEAVMEGVLSHFGSLLRRFAESPDRTLAELDVLPPADRTRLLALGGRAPTELVSTDPVHLQVQRQAEQEPDATAIRFGDLDWSYAELDAQVNRIARRLIGSGVAVGDRVGIAMERGPEMVAAMLGVMKAGAAYVPVDPHYPADRVRLMVEDAGLVVLLTQTRLVESRRIPLDSDAVLLAVDDPAQGWADESALPPERTVDPSDLAYVIYTSGSTGRPKGVMVEHRNVVNFFRGMDEAVGDPGGSSWLAVTSISFDISVLELLWTLSRGARVVLYPERERLPATTGRAAGRASTAAASGAGPGGATGTMEFSLFYFSAEGGEGEAAPAPGRERYRLLLEGSRIADEGGLSAIWTPERHFHEFGGIYPNPSVAAAAVAAITERVGIRSGSVVLPLHDTIRVAEEWSVVDNLSNGRVGLSFASGWHDRDFIFAPENFEDRKEVMFREIETLRALWRGESITRMAPKGEVELRVHPRPVQPELPFWITAGGSPETFRRAGELGGNLLTHLLGQSPDELESKIQVYRDAWKAAGHPGHGHVSLMLHTYIGDDLDEVRAIVWDPFRNYLRTSVGLIKAMAQGDGKDLQMAELSDEDMEALLDHAFDRYFETSALMGTMESNLEMVADLRLRGVDEVACLIDFGIDDDLTLRSIARIPELMRRANEAGPAEDGNGAASAASAASAEAVVPSLPSMVPAAGSLPDSVGDAIRTYGITHLQCTPSMARLILAESDPGLDHLDTLLIGGEAFPGRLAERLLERMDGARVLNMYGPTETTIWSSTQRVDHAVASGAIVPLGDPIANTGMYVVDAEGRLVPFGVPGELLIGGAGVVRGYLDRPGLTAERFIDSPIDGVEGRLYR

Nearest PDB structures (foldseek):
  6p1j-assembly1_A  TM=8.399E-01  e=4.907E-61  Eleftheria terrae
  6ozv-assembly1_A  TM=8.505E-01  e=6.383E-61  Eleftheria terrae
  6oyf-assembly1_A  TM=8.481E-01  e=1.138E-60  Eleftheria terrae
  6p4u-assembly1_A  TM=8.534E-01  e=1.105E-58  Eleftheria terrae
  6p3i-assembly1_A  TM=8.442E-01  e=3.002E-58  Eleftheria terrae

=== Feature glossary ===
Legend for the data blocks above and below:

— What the protein is —

The amino-acid sequence is the protein's primary structure: the linear order of residues from the N-terminus to the C-terminus, written in one-letter code. Everything else here — the 3D coordinates, the secondary structure, the domain annotations — is ultimately a consequence of this string.

Functional annotations link the protein to curated databases. InterPro entries identify conserved domains and families by matching the sequence against member-database signatures (Pfam, PROSITE, CDD, …). Gene Ontology (GO) terms describe molecular function, biological process, and cellular component in a controlled vocabulary. CATH places the structure in a hierarchical fold classification (Class/Architecture/Topology/Homologous-superfamily). The organism is the source species.

— Where its atoms are —

Atomic coordinates in PDBx/mmCIF format — the same representation the Protein Data Bank distributes. Each line of the _atom_site loop places one backbone atom in Cartesian space (units: ångströms, origin: arbitrary).

The six renders are orthographic views along the three Cartesian axes in both directions. Representation (cartoon, sticks, or surface) and color scheme (sequence-rainbow or by-chain) vary across proteins so the training set covers all the common visualization conventions.

— Local backbone conformation —

Eight-state secondary structure (DSSP): H is the canonical α-helix, G the tighter 3₁₀-helix, I the wider π-helix; E/B are β-structure, T and S are turns and bends, and '-' is everything else. DSSP derives these from the pattern of main-chain N–H···O=C hydrogen bonds, not from the sequence.

Three-state secondary structure (P-SEA) collapses the eight DSSP classes into helix (a), strand (b), and coil (c). P-SEA assigns these from Cα geometry alone — distances and angles — without requiring backbone oxygens, so it works on any Cα trace.

φ (phi) and ψ (psi) are the two rotatable backbone dihedrals per residue: φ is the C(i-1)–N–Cα–C torsion, ψ is the N–Cα–C–N(i+1) torsion, both in degrees on (−180°, 180°]. α-helical residues cluster near (−60°, −45°); β-strand residues near (−120°, +130°). A Ramachandran plot is simply a scatter of (φ, ψ) for every residue.

— Global shape and packing —

The geometric summary reports three shape descriptors. Rg (radius of gyration) measures how spread out the Cα atoms are about their centre of mass; compact globular proteins have small Rg, elongated or unfolded ones large. Cα contacts (<8 Å, |i−j|>4) count long-range residue pairs in spatial proximity — high for tightly packed folds, near zero for rods or random coil. The bounding-box extents give the protein's footprint along x, y, z in Å.

SASA measures how much of the protein is reachable by solvent. It is computed by rolling a water-sized probe over the atomic surface and summing the exposed area (Å²). Per-residue SASA distinguishes core (buried, low SASA) from surface (exposed, high SASA) residues; total SASA is a whole-molecule size measure.

Plot images: a contact map (which residues are close in 3D, as an N×N binary image), a Ramachandran scatter (backbone torsion angles, revealing secondary-structure composition at a glance), and — for AlphaFold structures — a PAE heatmap (pairwise prediction confidence).

— Structural neighborhood —

A 3Di character summarizes, for each residue, the relative orientation of the Cα frame of its nearest spatial neighbor. Because it encodes fold topology rather than chemistry, 3Di alignments detect remote structural similarity that sequence alignment misses.

The Foldseek neighbor list gives the closest experimentally determined structures in the PDB, ranked by structural alignment. TM-score near 1 means near-identical fold; near 0.3 means only rough topology match. This is how one finds what a novel AlphaFold prediction most resembles in the solved-structure universe.

— Confidence and disorder —

For AlphaFold models, the B-factor field carries pLDDT — the model's own estimate of local accuracy on a 0–100 scale. Regions with pLDDT<50 should be treated as essentially unmodeled; they often correspond to intrinsically disordered segments.

Crystallographic B-factors measure how much each atom's electron density is smeared out, in Å². They rise in mobile loops and surface residues and fall in the buried interior. In AlphaFold models this column is repurposed to hold pLDDT instead.

Predicted Aligned Error (PAE) is an AlphaFold confidence matrix: entry (i, j) is the expected error in the position of residue j, in ångströms, when the prediction is superimposed on the true structure at residue i. Low PAE within a block of residues means that block is internally rigid and well-predicted; high PAE between two blocks means their relative placement is uncertain even if each block individually is confident.